Protein 6LO8 (pdb70)

Solvent-accessible surface area: 55423 Å² total; per-residue (Å²): 168,122,126,159,49,118,161,38,54,89,98,102,108,62,113,114,66,48,28,51,2,109,25,63,92,32,3,95,66,9,113,55,109,0,36,99,81,1,125,154,106,76,126,188,119,43,148,48,17,4,94,67,82,7,118,37,15,78,68,47,19,16,23,62,6,64,35,10,3,18,49,8,117,63,55,58,154,12,2,52,45,0,0,71,105,0,6,31,52,49,47,70,177,63,14,26,123,54,6,97,128,30,0,44,42,51,12,65,116,6,22,59,75,31,114,180,116,88,95,106,42,27,98,8,64,138,59,54,73,217,95,174,144,103,96,143,38,86,77,84,102,42,106,38,24,42,60,123,5,123,128,58,43,172,66,13,84,52,99,9,71,52,0,50,136,37,9,70,95,110,9,95,48,53,95,120,93,16,88,119,0,17,0,2,0,6,34,19,127,168,70,183,38,97,54,0,16,99,12,6,82,112,30,0,12,5,6,0,33,51,9,0,6,37,26,45,53,22,90,7,107,180,161,5,52,0,91,66,40,7,1,78,106,27,57,96,116,54,124,116,115,123,86,136,31,27,0,0,1,6,158,35,0,74,122,20,22,61,48,0,38,105,65,2,100,142,26,105,119,119,70,21,52,6,92,25,114,141,99,180,159,96,116,123,108,66,80,50,53,121,37,2,76,70,0,20,40,35,0,31,85,3,17,139,160,153,36,45,173,135,39,36,39,75,10,94,76,0,10,36,68,23,0,103,14,7,22,98,54,0,51,54,3,0,54,4,26,127,112,82,91,39,45,53,10,111,135,17,5,88,127,19,69,147,146,73,69,130,124,47,26,135,67,57,35,10,42,56,3,110,27,35,1,14,26,23,4,5,19,28,19,57,119,33,29,119,104,72,118,153,21,29,118,179,34,13,177,51,28,100,37,81,12,58,94,25,0,83,106,9,69,105,104,181,96,86,107,93,24,25,77,67,28,62,82,147,126,30,93,14,79,48,27,16,29,81,6,13,80,72,19,31,77,45,12,105,52,12,64,157,16,39,146,92,34,64,68,37,75,17,75,42,0,10,44,16,1,33,50,26,7,77,11,1,26,20,2,19,13,10,33,24,28,88,128,47,46,108,150,127,91,57,197,163,5,108,129,26,28,148,84,21,116,30,17,15,134,66,0,90,70,0,8,56,24,0,1,10,69,4,27,0,32,18,28,1,45,55,58,16,73,123,85,101,106,87,48,181,54,56,110,92,36,95,113,53,36,94,96,54,106,111,119,29,50,85,128,15,37,27,38,2,5,32,21,0,0,40,0,0,0,16,7,13,0,20,45,124,16,42,110,94,1,66,51,13,0,91,34,4,0,36,4,6,23,54,0,17,108,49,0,23,83,74,28,118,89,60,48,80,84,145,78,115,120,72,42,74,85,7,6,74,80,63,32,35,84,31,31,23,45,12,7,0,7,29,0,0,15,102,50,21,8,53,98,108,16,8,47,77,48,91,15,34,50,0,7,41,14,0,0,36,14,0,2,6,1,0,18,65,0,19,122,30,1,20,40,42,9,146,112,103,37,18,9,22,123,64,3,7,120,12,17,97,149,59,183,51,94,111,67,25,104,137,52,11,98,87,50,34,62,58,1,44,26,112,12,33,25,28,1,0,58,40,0,0,34,44,24,0,104,62,12,2,6,24,78,14,42,89,103,18,52,69,17,1,82,67,0,0,28,14,1,5,59,0,1,72,65,1,4,102,49,3,63,101,62,59,72,116,81,63,91,108,115,54,53,60,24,59,45,103,5,41,69,23,2,43,20,4,24,40,0,3,43,1,0,10,123,50,21,10,76,91,77,22,72,45,14,90,29,75,171,92,28,29,37,12,2,44,74,0,2,10,2,2,46,72,0,30,75,23,0,24,113,14,25,107,160,89,23,169,100,210,125,93,38,71,93,134,19,87,116,90,47,126,114,22,51,63,51,41,97,80,81,24,101,71,97,31,33,10,53,2,1,42,36,0,0,51,42,18,0,106,68,28,87,52,63,137,22,67,102,164,17,54,56,18,0,76,55,0,5,24,9,4,38,22,0,10,96,0,0,20,60,21,21,109,93,50,56,74,90,129,89,44,119,115,89,23,77,66,1,38,52,87,40,55,72,44,31,65,34,35,47,70,0,6,45,3,0,11,133,51,42,8,57,92,76,22,87,98,30,24,0,33,56,33,13,0,1,4,0,26,7,0,0,8,0,6,12,62,0,32,64,29,0,26,105,20,0,121,162,103,91,72,101

B-factor: mean 93.66, std 29.9, range [40.22, 208.86]

Structure (mmCIF, N/CA/C/O backbone):
data_6LO8
#
_entry.id   6LO8
#
_cell.length_a   1.00
_cell.length_b   1.00
_cell.length_c   1.00
_cell.angle_alpha   90.00
_cell.angle_beta   90.00
_cell.angle_gamma   90.00
#
_symmetry.space_group_name_H-M   'P 1'
#
loop_
_entity.id
_entity.type
_entity.pdbx_description
1 polymer 'Mitochondrial import inner membrane translocase subunit TIM22'
2 polymer 'Mitochondrial import inner membrane translocase subunit TIM54'
3 polymer 'Succinate dehydrogenase [ubiquinone] cytochrome b subunit, mitochondrial'
4 polymer 'Mitochondrial import inner membrane translocase subunit TIM18'
5 polymer 'Mitochondrial import inner membrane translocase subunit TIM9'
6 polymer 'Mitochondrial import inner membrane translocase subunit TIM12'
7 polymer 'Mitochondrial import inner membrane translocase subunit TIM10'
#
loop_
_atom_site.group_PDB
_atom_site.id
_atom_site.type_symbol
_atom_site.label_atom_id
_atom_site.label_alt_id
_atom_site.label_comp_id
_atom_site.label_asym_id
_atom_site.label_entity_id
_atom_site.label_seq_id
_atom_site.pdbx_PDB_ins_code
_atom_site.Cartn_x
_atom_site.Cartn_y
_atom_site.Cartn_z
_atom_site.occupancy
_atom_site.B_iso_or_equiv
_atom_site.auth_seq_id
_atom_site.auth_comp_id
_atom_site.auth_asym_id
_atom_site.auth_atom_id
_atom_site.pdbx_PDB_model_num
ATOM 1 N N . PRO A 1 24 ? 158.67500 211.64200 164.49700 1.000 179.28000 24 PRO A N 1
ATOM 2 C CA . PRO A 1 24 ? 159.28600 211.66500 163.16500 1.000 179.28000 24 PRO A CA 1
ATOM 3 C C . PRO A 1 24 ? 160.05000 210.38300 162.87000 1.000 179.28000 24 PRO A C 1
ATOM 4 O O . PRO A 1 24 ? 160.12000 209.94800 161.72200 1.000 179.28000 24 PRO A O 1
ATOM 8 N N . GLU A 1 25 ? 160.61800 209.78800 163.91900 1.000 183.52000 25 GLU A N 1
ATOM 9 C CA . GLU A 1 25 ? 161.36400 208.54600 163.80600 1.000 183.52000 25 GLU A CA 1
ATOM 10 C C . GLU A 1 25 ? 160.70200 207.38600 164.52900 1.000 183.52000 25 GLU A C 1
ATOM 11 O O . GLU A 1 25 ? 161.18800 206.25400 164.41300 1.000 183.52000 25 GLU A O 1
ATOM 17 N N . GLU A 1 26 ? 159.61900 207.64100 165.27300 1.000 184.59000 26 GLU A N 1
ATOM 18 C CA . GLU A 1 26 ? 158.93800 206.59600 166.03400 1.000 184.59000 26 GLU A CA 1
ATOM 19 C C . GLU A 1 26 ? 158.31500 205.55100 165.11800 1.000 184.59000 26 GLU A C 1
ATOM 20 O O . GLU A 1 26 ? 158.45900 204.34500 165.35500 1.000 184.59000 26 GLU A O 1
ATOM 26 N N . GLN A 1 27 ? 157.63800 205.99600 164.05500 1.000 188.45000 27 GLN A N 1
ATOM 27 C CA . GLN A 1 27 ? 157.05400 205.05700 163.10500 1.000 188.45000 27 GLN A CA 1
ATOM 28 C C . GLN A 1 27 ? 158.12700 204.31900 162.31600 1.000 188.45000 27 GLN A C 1
ATOM 29 O O . GLN A 1 27 ? 157.94200 203.14800 161.97200 1.000 188.45000 27 GLN A O 1
ATOM 35 N N . GLY A 1 28 ? 159.27100 204.96200 162.07000 1.000 186.01000 28 GLY A N 1
ATOM 36 C CA . GLY A 1 28 ? 160.35900 204.28500 161.38100 1.000 186.01000 28 GLY A CA 1
ATOM 37 C C . GLY A 1 28 ? 161.00400 203.19200 162.21400 1.000 186.01000 28 GLY A C 1
ATOM 38 O O . GLY A 1 28 ? 161.25300 202.08700 161.71900 1.000 186.01000 28 GLY A O 1
ATOM 39 N N . GLU A 1 29 ? 161.27100 203.47500 163.49400 1.000 181.86000 29 GLU A N 1
ATOM 40 C CA . GLU A 1 29 ? 161.85700 202.45000 164.35300 1.000 181.86000 29 GLU A CA 1
ATOM 41 C C . GLU A 1 29 ? 160.84800 201.35400 164.68600 1.000 181.86000 29 GLU A C 1
ATOM 42 O O . GLU A 1 29 ? 161.23200 200.18300 164.82000 1.000 181.86000 29 GLU A O 1
ATOM 48 N N . ARG A 1 30 ? 159.55300 201.69300 164.75500 1.000 178.91000 30 ARG A N 1
ATOM 49 C CA . ARG A 1 30 ? 158.53500 200.66300 164.93200 1.000 178.91000 30 ARG A CA 1
ATOM 50 C C .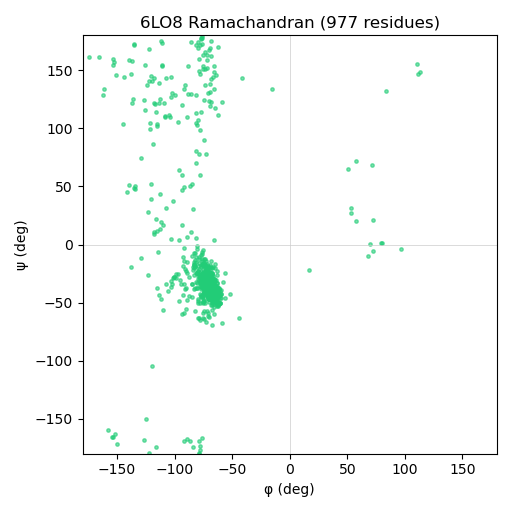 ARG A 1 30 ? 158.40700 199.79700 163.68500 1.000 178.91000 30 ARG A C 1
ATOM 51 O O . ARG A 1 30 ? 158.19500 198.58600 163.79000 1.000 178.91000 30 ARG A O 1
ATOM 59 N N . GLY A 1 31 ? 158.56700 200.38800 162.49700 1.000 176.13000 31 GLY A N 1
ATOM 60 C CA . GLY A 1 31 ? 158.56100 199.59700 161.27900 1.000 176.13000 31 GLY A CA 1
ATOM 61 C C . GLY A 1 31 ? 159.77400 198.70100 161.14700 1.000 176.13000 31 GLY A C 1
ATOM 62 O O . GLY A 1 31 ? 159.66700 197.58100 160.64100 1.000 176.13000 31 GLY A O 1
ATOM 63 N N . ALA A 1 32 ? 160.93400 199.16800 161.61900 1.000 168.15000 32 ALA A N 1
ATOM 64 C CA . ALA A 1 32 ? 162.12300 198.31900 161.64000 1.000 168.15000 32 ALA A CA 1
ATOM 65 C C . ALA A 1 32 ? 161.95300 197.15100 162.60600 1.000 168.15000 32 ALA A C 1
ATOM 66 O O . ALA A 1 32 ? 162.30000 196.00800 162.27600 1.000 168.15000 32 ALA A O 1
ATOM 68 N N . GLU A 1 33 ? 161.38800 197.41300 163.79000 1.000 163.67000 33 GLU A N 1
ATOM 69 C CA . GLU A 1 33 ? 161.13400 196.33600 164.74400 1.000 163.67000 33 GLU A CA 1
ATOM 70 C C . GLU A 1 33 ? 160.07800 195.36400 164.22100 1.000 163.67000 33 GLU A C 1
ATOM 71 O O . GLU A 1 33 ? 160.18900 194.14800 164.42400 1.000 163.67000 33 GLU A O 1
ATOM 77 N N . MET A 1 34 ? 159.06900 195.87500 163.51100 1.000 162.20000 34 MET A N 1
ATOM 78 C CA . MET A 1 34 ? 158.03100 195.00200 162.97500 1.000 162.20000 34 MET A CA 1
ATOM 79 C C . MET A 1 34 ? 158.54400 194.17500 161.80400 1.000 162.20000 34 MET A C 1
ATOM 80 O O . MET A 1 34 ? 158.12100 193.02900 161.62500 1.000 162.20000 34 MET A O 1
ATOM 85 N N . ILE A 1 35 ? 159.47500 194.71400 161.01300 1.000 155.15000 35 ILE A N 1
ATOM 86 C CA . ILE A 1 35 ? 160.01300 193.89300 159.93500 1.000 155.15000 35 ILE A CA 1
ATOM 87 C C . ILE A 1 35 ? 161.01000 192.87400 160.48300 1.000 155.15000 35 ILE A C 1
ATOM 88 O O . ILE A 1 35 ? 161.13300 191.77600 159.92800 1.000 155.15000 35 ILE A O 1
ATOM 93 N N . MET A 1 36 ? 161.66500 193.16800 161.61800 1.000 153.19000 36 MET A N 1
ATOM 94 C CA . MET A 1 36 ? 162.47000 192.14100 162.27800 1.000 153.19000 36 MET A CA 1
ATOM 95 C C . MET A 1 36 ? 161.59100 191.02900 162.84500 1.000 153.19000 36 MET A C 1
ATOM 96 O O . MET A 1 36 ? 161.90800 189.84100 162.69700 1.000 153.19000 36 MET A O 1
ATOM 101 N N . ASN A 1 37 ? 160.46500 191.39900 163.46400 1.000 150.39000 37 ASN A N 1
ATOM 102 C CA . ASN A 1 37 ? 159.54000 190.40200 163.99600 1.000 150.39000 37 ASN A CA 1
ATOM 103 C C . ASN A 1 37 ? 158.88800 189.57600 162.89200 1.000 150.39000 37 ASN A C 1
ATOM 104 O O . ASN A 1 37 ? 158.70200 188.36500 163.05700 1.000 150.39000 37 ASN A O 1
ATOM 109 N N . PHE A 1 38 ? 158.57100 190.19700 161.75500 1.000 142.92000 38 PHE A N 1
ATOM 110 C CA . PHE A 1 38 ? 157.95500 189.46600 160.65700 1.000 142.92000 38 PHE A CA 1
ATOM 111 C C . PHE A 1 38 ? 158.96300 188.61600 159.89800 1.000 142.92000 38 PHE A C 1
ATOM 112 O O . PHE A 1 38 ? 158.58400 187.60200 159.30300 1.000 142.92000 38 PHE A O 1
ATOM 120 N N . MET A 1 39 ? 160.24100 189.00200 159.89700 1.000 141.43000 39 MET A N 1
ATOM 121 C CA . MET A 1 39 ? 161.24500 188.15500 159.27400 1.000 141.43000 39 MET A CA 1
ATOM 122 C C . MET A 1 39 ? 161.72900 187.04700 160.20000 1.000 141.43000 39 MET A C 1
ATOM 123 O O . MET A 1 39 ? 162.32100 186.07700 159.71700 1.000 141.43000 39 MET A O 1
ATOM 128 N N . THR A 1 40 ? 161.48800 187.15200 161.50800 1.000 138.29000 40 THR A N 1
ATOM 129 C CA . THR A 1 40 ? 162.01000 186.15500 162.43300 1.000 138.29000 40 THR A CA 1
ATOM 130 C C . THR A 1 40 ? 160.95500 185.25700 163.06400 1.000 138.29000 40 THR A C 1
ATOM 131 O O . THR A 1 40 ? 161.03400 184.03300 162.92100 1.000 138.29000 40 THR A O 1
ATOM 135 N N . SER A 1 41 ? 159.94900 185.81800 163.74500 1.000 131.04000 41 SER A N 1
ATOM 136 C CA . SER A 1 41 ? 159.20500 185.08500 164.78000 1.000 131.04000 41 SER A CA 1
ATOM 137 C C . SER A 1 41 ? 158.06800 184.23400 164.20100 1.000 131.04000 41 SER A C 1
ATOM 138 O O . SER A 1 41 ? 156.93300 184.23500 164.68000 1.000 131.04000 41 SER A O 1
ATOM 141 N N . CYS A 1 42 ? 158.45700 183.43300 163.21100 1.000 125.23000 42 CYS A N 1
ATOM 142 C CA . CYS A 1 42 ? 157.66900 182.35800 162.56900 1.000 125.23000 42 CYS A CA 1
ATOM 143 C C . CYS A 1 42 ? 156.60600 182.64300 161.52600 1.000 125.23000 42 CYS A C 1
ATOM 144 O O . CYS A 1 42 ? 155.98800 181.71100 160.98800 1.000 125.23000 42 CYS A O 1
ATOM 147 N N . PRO A 1 43 ? 156.41700 183.92100 161.17700 1.000 131.43000 43 PRO A N 1
ATOM 148 C CA . PRO A 1 43 ? 155.44800 184.14600 160.10400 1.000 131.43000 43 PRO A CA 1
ATOM 149 C C . PRO A 1 43 ? 156.41400 184.13400 158.92700 1.000 131.43000 43 PRO A C 1
ATOM 150 O O . PRO A 1 43 ? 156.19000 183.45500 157.94000 1.000 131.43000 43 PRO A O 1
ATOM 154 N N . GLY A 1 44 ? 157.54700 184.81000 159.12000 1.000 127.53000 44 GLY A N 1
ATOM 155 C CA . GLY A 1 44 ? 158.63500 184.89900 158.16900 1.000 127.53000 44 GLY A CA 1
ATOM 156 C C . GLY A 1 44 ? 159.23300 183.53200 157.92700 1.000 127.53000 44 GLY A C 1
ATOM 157 O O . GLY A 1 44 ? 159.59400 183.20100 156.81100 1.000 127.53000 44 GLY A O 1
ATOM 158 N N . LYS A 1 45 ? 159.33000 182.71900 158.97000 1.000 120.02000 45 LYS A N 1
ATOM 159 C CA . LYS A 1 45 ? 159.87900 181.38200 158.83700 1.000 120.02000 45 LYS A CA 1
ATOM 160 C C . LYS A 1 45 ? 159.03700 180.53200 157.89900 1.000 120.02000 45 LYS A C 1
ATOM 161 O O . LYS A 1 45 ? 159.55800 179.70500 157.16800 1.000 120.02000 45 LYS A O 1
ATOM 167 N N . SER A 1 46 ? 157.72700 180.67600 157.98400 1.000 126.50000 46 SER A N 1
ATOM 168 C CA . SER A 1 46 ? 156.81000 179.95200 157.11400 1.000 126.50000 46 SER A CA 1
ATOM 169 C C . SER A 1 46 ? 156.78500 180.25200 155.60900 1.000 126.50000 46 SER A C 1
ATOM 170 O O . SER A 1 46 ? 156.53700 179.35800 154.80100 1.000 126.50000 46 SER A O 1
ATOM 173 N N . VAL A 1 47 ? 156.97500 181.52400 155.25300 1.000 132.99000 47 VAL A N 1
ATOM 174 C CA . VAL A 1 47 ? 156.76600 182.01100 153.89100 1.000 132.99000 47 VAL A CA 1
ATOM 175 C C . VAL A 1 47 ? 158.08200 182.11400 153.11900 1.000 132.99000 47 VAL A C 1
ATOM 176 O O . VAL A 1 47 ? 158.10100 181.94100 151.89400 1.000 132.99000 47 VAL A O 1
ATOM 180 N N . VAL A 1 48 ? 159.20300 182.35400 153.81000 1.000 140.32000 48 VAL A N 1
ATOM 181 C CA . VAL A 1 48 ? 160.49000 182.42400 153.12200 1.000 140.32000 48 VAL A CA 1
ATOM 182 C C . VAL A 1 48 ? 160.91200 181.03900 152.64900 1.000 140.32000 48 VAL A C 1
ATOM 183 O O . VAL A 1 48 ? 161.33300 180.85900 151.49800 1.000 140.32000 48 VAL A O 1
ATOM 187 N N . SER A 1 49 ? 160.73600 180.02700 153.49900 1.000 140.41000 49 SER A N 1
ATOM 188 C CA . SER A 1 49 ? 161.00300 178.66300 153.06100 1.000 140.41000 49 SER A CA 1
ATOM 189 C C . SER A 1 49 ? 159.94900 178.16900 152.07800 1.000 140.41000 49 SER A C 1
ATOM 190 O O . SER A 1 49 ? 160.23700 177.28900 151.26200 1.000 140.41000 49 SER A O 1
ATOM 193 N N . GLY A 1 50 ? 158.74800 178.75200 152.10700 1.000 142.53000 50 GLY A N 1
ATOM 194 C CA . GLY A 1 50 ? 157.74800 178.41600 151.10600 1.000 142.53000 50 GLY A CA 1
ATOM 195 C C . GLY A 1 50 ? 158.12300 178.89800 149.71700 1.000 142.53000 50 GLY A C 1
ATOM 196 O O . GLY A 1 50 ? 158.04400 178.14100 148.74500 1.000 142.53000 50 GLY A O 1
ATOM 197 N N . VAL A 1 51 ? 158.55100 180.15900 149.60400 1.000 146.70000 51 VAL A N 1
ATOM 198 C CA . VAL A 1 51 ? 158.98200 180.64800 148.29600 1.000 146.70000 51 VAL A CA 1
ATOM 199 C C . VAL A 1 51 ? 160.32300 180.03300 147.89700 1.000 146.70000 51 VAL A C 1
ATOM 200 O O . VAL A 1 51 ? 160.61200 179.89200 146.70200 1.000 146.70000 51 VAL A O 1
ATOM 204 N N . THR A 1 52 ? 161.13100 179.59800 148.87300 1.000 150.54000 52 THR A N 1
ATOM 205 C CA . THR A 1 52 ? 162.35700 178.87200 148.55600 1.000 150.54000 52 THR A CA 1
ATOM 206 C C . THR A 1 52 ? 162.04800 177.50700 147.95300 1.000 150.54000 52 THR A C 1
ATOM 207 O O . THR A 1 52 ? 162.63500 177.12600 146.93100 1.000 150.54000 52 THR A O 1
ATOM 211 N N . GLY A 1 53 ? 161.10600 176.77200 148.55200 1.000 154.80000 53 GLY A N 1
ATOM 212 C CA . GLY A 1 53 ? 160.66400 175.51600 147.97300 1.000 154.80000 53 GLY A CA 1
ATOM 213 C C . GLY A 1 53 ? 159.95100 175.68900 146.64900 1.000 154.80000 53 GLY A C 1
ATOM 214 O O . GLY A 1 53 ? 160.05900 174.83100 145.77200 1.000 154.80000 53 GLY A O 1
ATOM 215 N N . PHE A 1 54 ? 159.24600 176.81100 146.47300 1.000 157.59000 54 PHE A N 1
ATOM 216 C CA . PHE A 1 54 ? 158.60800 177.11100 145.19400 1.000 157.59000 54 PHE A CA 1
ATOM 217 C C . PHE A 1 54 ? 159.64000 177.33500 144.09100 1.000 157.59000 54 PHE A C 1
ATOM 218 O O . PHE A 1 54 ? 159.50800 176.78500 142.98900 1.000 157.59000 54 PHE A O 1
ATOM 226 N N . ALA A 1 55 ? 160.68700 178.11500 144.38200 1.000 159.40000 55 ALA A N 1
ATOM 227 C CA . ALA A 1 55 ? 161.74300 178.34800 143.40100 1.000 159.40000 55 ALA A CA 1
ATOM 228 C C . ALA A 1 55 ? 162.54300 177.07800 143.12600 1.000 159.40000 55 ALA A C 1
ATOM 229 O O . ALA A 1 55 ? 162.94200 176.82600 141.98400 1.000 159.40000 55 ALA A O 1
ATOM 231 N N . LEU A 1 56 ? 162.76000 176.24900 144.15100 1.000 163.67000 56 LEU A N 1
ATOM 232 C CA . LEU A 1 56 ? 163.50800 175.01200 143.94100 1.000 163.67000 56 LEU A CA 1
ATOM 233 C C . LEU A 1 56 ? 162.68600 173.98700 143.16900 1.000 163.67000 56 LEU A C 1
ATOM 234 O O . LEU A 1 56 ? 163.23500 173.21500 142.37500 1.000 163.67000 56 LEU A O 1
ATOM 239 N N . GLY A 1 57 ? 161.36600 173.98300 143.36100 1.000 167.02000 57 GLY A N 1
ATOM 240 C CA . GLY A 1 57 ? 160.51800 173.13300 142.54500 1.000 167.02000 57 GLY A CA 1
ATOM 241 C C . GLY A 1 57 ? 160.42700 173.61700 141.11100 1.000 167.02000 57 GLY A C 1
ATOM 242 O O . GLY A 1 57 ? 160.34400 172.81200 140.18200 1.000 167.02000 57 GLY A O 1
ATOM 243 N N . GLY A 1 58 ? 160.45900 174.93700 140.90900 1.000 173.99000 58 GLY A N 1
ATOM 244 C CA . GLY A 1 58 ? 160.54300 175.46700 139.55700 1.000 173.99000 58 GLY A CA 1
ATOM 245 C C . GLY A 1 58 ? 161.86700 175.17100 138.87900 1.000 173.99000 58 GLY A C 1
ATOM 246 O O . GLY A 1 58 ? 161.92700 175.05600 137.65100 1.000 173.99000 58 GLY A O 1
ATOM 247 N N . VAL A 1 59 ? 162.94200 175.05700 139.66100 1.000 176.98000 59 VAL A N 1
ATOM 248 C CA . VAL A 1 59 ? 164.22300 174.62200 139.11000 1.000 176.98000 59 VAL A CA 1
ATOM 249 C C . VAL A 1 59 ? 164.17100 173.14100 138.74300 1.000 176.98000 59 VAL A C 1
ATOM 250 O O . VAL A 1 59 ? 164.58200 172.74400 137.64400 1.000 176.98000 59 VAL A O 1
ATOM 254 N N . LEU A 1 60 ? 163.63800 172.30600 139.64000 1.000 177.84000 60 LEU A N 1
ATOM 255 C CA . LEU A 1 60 ? 163.56500 170.86700 139.39700 1.000 177.84000 60 LEU A CA 1
ATOM 256 C C . LEU A 1 60 ? 162.54000 170.50400 138.32400 1.000 177.84000 60 LEU A C 1
ATOM 257 O O . LEU A 1 60 ? 162.61700 169.41000 137.75700 1.000 177.84000 60 LEU A O 1
ATOM 262 N N . GLY A 1 61 ? 161.59600 171.39900 138.02000 1.000 182.85000 61 GLY A N 1
ATOM 263 C CA . GLY A 1 61 ? 160.65600 171.16300 136.93700 1.000 182.85000 61 GLY A CA 1
ATOM 264 C C . GLY A 1 61 ? 161.28100 171.17100 135.55600 1.000 182.85000 61 GLY A C 1
ATOM 265 O O . GLY A 1 61 ? 160.67400 170.65300 134.61300 1.000 182.85000 61 GLY A O 1
ATOM 266 N N . LEU A 1 62 ? 162.46700 171.76900 135.41400 1.000 186.18000 62 LEU A N 1
ATOM 267 C CA . LEU A 1 62 ? 163.23100 171.63400 134.17900 1.000 186.18000 62 LEU A CA 1
ATOM 268 C C . LEU A 1 62 ? 163.64400 170.18500 133.94900 1.000 186.18000 62 LEU A C 1
ATOM 269 O O . LEU A 1 62 ? 163.60100 169.69300 132.81500 1.000 186.18000 62 LEU A O 1
ATOM 274 N N . PHE A 1 63 ? 164.04400 169.48500 135.01300 1.000 190.25000 63 PHE A N 1
ATOM 275 C CA . PHE A 1 63 ? 164.33900 168.06200 134.90700 1.000 190.25000 63 PHE A CA 1
ATOM 276 C C . PHE A 1 63 ? 163.07200 167.21700 134.89600 1.000 190.25000 63 PHE A C 1
ATOM 277 O O . PHE A 1 63 ? 163.07800 166.10900 134.34900 1.000 190.25000 63 PHE A O 1
ATOM 285 N N . MET A 1 64 ? 161.99000 167.71500 135.50000 1.000 196.93000 64 MET A N 1
ATOM 286 C CA . MET A 1 64 ? 160.74700 166.95100 135.54700 1.000 196.93000 64 MET A CA 1
ATOM 287 C C . MET A 1 64 ? 160.06200 166.92500 134.18700 1.000 196.93000 64 MET A C 1
ATOM 288 O O . MET A 1 64 ? 159.56600 165.87800 133.75300 1.000 196.93000 64 MET A O 1
ATOM 293 N N . ALA A 1 65 ? 160.03700 168.06200 133.49000 1.000 193.83000 65 ALA A N 1
ATOM 294 C CA . ALA A 1 65 ? 159.44300 168.11800 132.16200 1.000 193.83000 65 ALA A CA 1
ATOM 295 C C . ALA A 1 65 ? 160.33500 167.51300 131.08700 1.000 193.83000 65 ALA A C 1
ATOM 296 O O . ALA A 1 65 ? 159.85900 167.27900 129.97100 1.000 193.83000 65 ALA A O 1
ATOM 298 N N . SER A 1 66 ? 161.60300 167.25100 131.39100 1.000 190.75000 66 SER A N 1
ATOM 299 C CA . SER A 1 66 ? 162.52000 166.65600 130.42700 1.000 190.75000 66 SER A CA 1
ATOM 300 C C . SER A 1 66 ? 162.37500 165.13900 130.40200 1.000 190.75000 66 SER A C 1
ATOM 301 O O . SER A 1 66 ? 162.55000 164.50700 129.36100 1.000 190.75000 66 SER A O 1
ATOM 304 N N . LYS A 1 120 ? 152.36400 172.53500 133.19200 1.000 166.84000 120 LYS A N 1
ATOM 305 C CA . LYS A 1 120 ? 151.62400 172.18000 134.39700 1.000 166.84000 120 LYS A CA 1
ATOM 306 C C . LYS A 1 120 ? 152.44700 171.24700 135.28000 1.000 166.84000 120 LYS A C 1
ATOM 307 O O . LYS A 1 120 ? 152.22000 171.16300 136.48900 1.000 166.84000 120 LYS A O 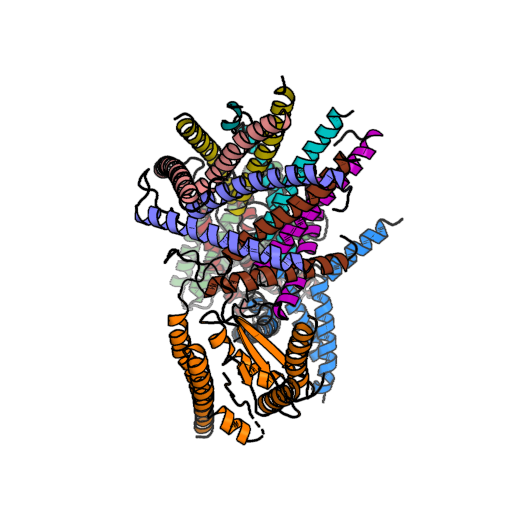1
ATOM 313 N N . LYS A 1 121 ? 153.41600 170.56100 134.66700 1.000 167.19000 121 LYS A N 1
ATOM 314 C CA . LYS A 1 121 ? 154.27900 169.65100 135.41500 1.000 167.19000 121 LYS A CA 1
ATOM 315 C C . LYS A 1 121 ? 155.22500 170.42200 136.32700 1.000 167.19000 121 LYS A C 1
ATOM 316 O O . LYS A 1 121 ? 155.37300 170.09100 137.51200 1.000 167.19000 121 LYS A O 1
ATOM 322 N N . SER A 1 122 ? 155.86500 171.46500 135.78900 1.000 168.16000 122 SER A N 1
ATOM 323 C CA . SER A 1 122 ? 156.74500 172.30600 136.59200 1.000 168.16000 122 SER A CA 1
ATOM 324 C C . SER A 1 122 ? 155.96300 173.08000 137.64300 1.000 168.16000 122 SER A C 1
ATOM 325 O O . SER A 1 122 ? 156.45400 173.28500 138.75700 1.000 168.16000 122 SER A O 1
ATOM 328 N N . TYR A 1 123 ? 154.73400 173.49300 137.31300 1.000 166.76000 123 TYR A N 1
ATOM 329 C CA . TYR A 1 123 ? 153.88100 174.16800 138.28700 1.000 166.76000 123 TYR A CA 1
ATOM 330 C C . TYR A 1 123 ? 153.49400 173.23500 139.42800 1.000 166.76000 123 TYR A C 1
ATOM 331 O O . TYR A 1 123 ? 153.50000 173.64400 140.59400 1.000 166.76000 123 TYR A O 1
ATOM 340 N N . SER A 1 124 ? 153.15900 171.98000 139.11300 1.000 167.63000 124 SER A N 1
ATOM 341 C CA . SER A 1 124 ? 152.78000 171.03100 140.15600 1.000 167.63000 124 SER A CA 1
ATOM 342 C C . SER A 1 124 ? 153.97600 170.65400 141.02100 1.000 167.63000 124 SER A C 1
ATOM 343 O O . SER A 1 124 ? 153.84100 170.50600 142.24200 1.000 167.63000 124 SER A O 1
ATOM 346 N N . SER A 1 125 ? 155.16100 170.53200 140.41300 1.000 164.05000 125 SER A N 1
ATOM 347 C CA . SER A 1 125 ? 156.36400 170.24000 141.18700 1.000 164.05000 125 SER A CA 1
ATOM 348 C C . SER A 1 125 ? 156.75700 171.41800 142.07400 1.000 164.05000 125 SER A C 1
ATOM 349 O O . SER A 1 125 ? 157.17900 171.22300 143.22200 1.000 164.05000 125 SER A O 1
ATOM 352 N N . ALA A 1 126 ? 156.60100 172.64700 141.56800 1.000 161.50000 126 ALA A N 1
ATOM 353 C CA . ALA A 1 126 ? 156.89500 173.83000 142.37000 1.000 161.50000 126 ALA A CA 1
ATOM 354 C C . ALA A 1 126 ? 155.89500 173.99400 143.50300 1.000 161.50000 126 ALA A C 1
ATOM 355 O O . ALA A 1 126 ? 156.27700 174.36700 144.61700 1.000 161.50000 126 ALA A O 1
ATOM 357 N N . LYS A 1 127 ? 154.61600 173.70000 143.24100 1.000 155.79000 127 LYS A N 1
ATOM 358 C CA . LYS A 1 127 ? 153.60000 173.71800 144.28800 1.000 155.79000 127 LYS A CA 1
ATOM 359 C C . LYS A 1 127 ? 153.89000 172.67200 145.35700 1.000 155.79000 127 LYS A C 1
ATOM 360 O O . LYS A 1 127 ? 153.77600 172.95600 146.55600 1.000 155.79000 127 LYS A O 1
ATOM 366 N N . ASN A 1 128 ? 154.32100 171.47700 144.94000 1.000 150.57000 128 ASN A N 1
ATOM 367 C CA . ASN A 1 128 ? 154.60900 170.40400 145.88600 1.000 150.57000 128 ASN A CA 1
ATOM 368 C C . ASN A 1 128 ? 155.81500 170.73500 146.75700 1.000 150.57000 128 ASN A C 1
ATOM 369 O O . ASN A 1 128 ? 155.77300 170.56300 147.98200 1.000 150.57000 128 ASN A O 1
ATOM 374 N N . PHE A 1 129 ? 156.89200 171.24200 146.15100 1.000 149.27000 129 PHE A N 1
ATOM 375 C CA . PHE A 1 129 ? 158.08100 171.53900 146.94300 1.000 149.27000 129 PHE A CA 1
ATOM 376 C C . PHE A 1 129 ? 157.90800 172.80000 147.78300 1.000 149.27000 129 PHE A C 1
ATOM 377 O O . PHE A 1 129 ? 158.46600 172.88200 148.88500 1.000 149.27000 129 PHE A O 1
ATOM 385 N N . GLY A 1 130 ? 157.11400 173.76700 147.31300 1.000 146.00000 130 GLY A N 1
ATOM 386 C CA . GLY A 1 130 ? 156.77600 174.90200 148.15300 1.000 146.00000 130 GLY A CA 1
ATOM 387 C C . GLY A 1 130 ? 155.91000 174.50700 149.33300 1.000 146.00000 130 GLY A C 1
ATOM 388 O O . GLY A 1 130 ? 156.09600 175.01800 150.44100 1.000 146.00000 130 GLY A O 1
ATOM 389 N N . TYR A 1 131 ? 154.97100 173.57500 149.11400 1.000 141.06000 131 TYR A N 1
ATOM 390 C CA . TYR A 1 131 ? 154.17700 173.01500 150.20400 1.000 141.06000 131 TYR A CA 1
ATOM 391 C C . TYR A 1 131 ? 155.06100 172.31600 151.22500 1.000 141.06000 131 TYR A C 1
ATOM 392 O O . TYR A 1 131 ? 154.90600 172.52800 152.43300 1.000 141.06000 131 TYR A O 1
ATOM 401 N N . ILE A 1 132 ? 156.00800 171.49800 150.74100 1.000 132.72000 132 ILE A N 1
ATOM 402 C CA . ILE A 1 132 ? 156.91500 170.74800 151.61200 1.000 132.72000 132 ILE A CA 1
ATOM 403 C C . ILE A 1 132 ? 157.75100 171.69700 152.46200 1.000 132.72000 132 ILE A C 1
ATOM 404 O O . ILE A 1 132 ? 157.79300 171.57500 153.69500 1.000 132.72000 132 ILE A O 1
ATOM 409 N N . GLY A 1 133 ? 158.38300 172.68500 151.81800 1.000 130.47000 133 GLY A N 1
ATOM 410 C CA . GLY A 1 133 ? 159.23700 173.61200 152.54300 1.000 130.47000 133 GLY A CA 1
ATOM 411 C C . GLY A 1 133 ? 158.47000 174.47700 153.52300 1.000 130.47000 133 GLY A C 1
ATOM 412 O O . GLY A 1 133 ? 158.89500 174.65800 154.67100 1.000 130.47000 133 GLY A O 1
ATOM 413 N N . MET A 1 134 ? 157.30000 174.97600 153.10100 1.000 125.13000 134 MET A N 1
ATOM 414 C CA . MET A 1 134 ? 156.51600 175.85500 153.95800 1.000 125.13000 134 MET A CA 1
ATOM 415 C C . MET A 1 134 ? 155.96700 175.11600 155.16900 1.000 125.13000 134 MET A C 1
ATOM 416 O O . MET A 1 134 ? 156.08600 175.61200 156.29400 1.000 125.13000 134 MET A O 1
ATOM 421 N N . ILE A 1 135 ? 155.41100 173.91400 154.97800 1.000 116.87000 135 ILE A N 1
ATOM 422 C CA . ILE A 1 135 ? 154.82000 173.25400 156.13500 1.000 116.87000 135 ILE A CA 1
ATOM 423 C C . ILE A 1 135 ? 155.91000 172.66500 157.02900 1.000 116.87000 135 ILE A C 1
ATOM 424 O O . ILE A 1 135 ? 155.74400 172.64100 158.25100 1.000 116.87000 135 ILE A O 1
ATOM 429 N N . TYR A 1 136 ? 157.07800 172.29800 156.47700 1.000 112.66000 136 TYR A N 1
ATOM 430 C CA . TYR A 1 136 ? 158.14100 171.77800 157.32900 1.000 112.66000 136 TYR A CA 1
ATOM 431 C C . TYR A 1 136 ? 158.73400 172.87700 158.19500 1.000 112.66000 136 TYR A C 1
ATOM 432 O O . TYR A 1 136 ? 158.87400 172.70700 159.41200 1.000 112.66000 136 TYR A O 1
ATOM 441 N N . ALA A 1 137 ? 159.04300 174.03000 157.59900 1.000 106.62000 137 ALA A N 1
ATOM 442 C CA . ALA A 1 137 ? 159.61800 175.10600 158.39300 1.000 106.62000 137 ALA A CA 1
ATOM 443 C C . ALA A 1 137 ? 158.58400 175.73500 159.32000 1.000 106.62000 137 ALA A C 1
ATOM 444 O O . ALA A 1 137 ? 158.92800 176.16800 160.42300 1.000 106.62000 137 ALA A O 1
ATOM 446 N N . GLY A 1 138 ? 157.30700 175.73800 158.92800 1.000 100.44000 138 GLY A N 1
ATOM 447 C CA . GLY A 1 138 ? 156.28000 176.27100 159.80800 1.000 100.44000 138 GLY A CA 1
ATOM 448 C C . GLY A 1 138 ? 156.00700 175.38500 161.00900 1.000 100.44000 138 GLY A C 1
ATOM 449 O O . GLY A 1 138 ? 155.91900 175.87600 162.13900 1.000 100.44000 138 GLY A O 1
ATOM 450 N N . VAL A 1 139 ? 155.88000 174.07200 160.78900 1.000 98.59000 139 VAL A N 1
ATOM 451 C CA . VAL A 1 139 ? 155.65500 173.15700 161.90100 1.000 98.59000 139 VAL A CA 1
ATOM 452 C C . VAL A 1 139 ? 156.89600 173.08000 162.78200 1.000 98.59000 139 VAL A C 1
ATOM 453 O O . VAL A 1 139 ? 156.78100 173.01100 164.01200 1.000 98.59000 139 VAL A O 1
ATOM 457 N N . GLU A 1 140 ? 158.09300 173.18900 162.19200 1.000 95.24000 140 GLU A N 1
ATOM 458 C CA . GLU A 1 140 ? 159.30600 173.24400 163.00100 1.000 95.24000 140 GLU A CA 1
ATOM 459 C C . GLU A 1 140 ? 159.36500 174.51400 163.84300 1.000 95.24000 140 GLU A C 1
ATOM 460 O O . GLU A 1 140 ? 159.64000 174.44800 165.04300 1.000 95.24000 140 GLU A O 1
ATOM 466 N N . CYS A 1 141 ? 159.05600 175.67200 163.25600 1.000 97.16000 141 CYS A N 1
ATOM 467 C CA . CYS A 1 141 ? 159.16000 176.91600 164.00800 1.000 97.16000 141 CYS A CA 1
ATOM 468 C C . CYS A 1 141 ? 158.03200 177.05700 165.02500 1.000 97.16000 141 CYS A C 1
ATOM 469 O O . CYS A 1 141 ? 158.16400 177.82800 165.98000 1.000 97.16000 141 CYS A O 1
ATOM 472 N N . VAL A 1 142 ? 156.92500 176.33000 164.85000 1.000 84.53000 142 VAL A N 1
ATOM 473 C CA . VAL A 1 142 ? 155.87300 176.37300 165.86200 1.000 84.53000 142 VAL A CA 1
ATOM 474 C C . VAL A 1 142 ? 156.06900 175.30100 166.93700 1.000 84.53000 142 VAL A C 1
ATOM 475 O O . VAL A 1 142 ? 155.56400 175.46100 168.05400 1.000 84.53000 142 VAL A O 1
ATOM 479 N N . ILE A 1 143 ? 156.79600 174.21800 166.64800 1.000 77.74000 143 ILE A N 1
ATOM 480 C CA . ILE A 1 143 ? 157.16300 173.28000 167.70200 1.000 77.74000 143 ILE A CA 1
ATOM 481 C C . ILE A 1 143 ? 158.30600 173.84700 168.53300 1.000 77.74000 143 ILE A C 1
ATOM 482 O O . ILE A 1 143 ? 158.34900 173.68000 169.75500 1.000 77.74000 143 ILE A O 1
ATOM 487 N N . GLU A 1 144 ? 159.21300 174.58500 167.89900 1.000 81.60000 144 GLU A N 1
ATOM 488 C CA . GLU A 1 144 ? 160.35700 175.13400 168.61000 1.000 81.60000 144 GLU A CA 1
ATOM 489 C C . GLU A 1 144 ? 160.02000 176.40100 169.37600 1.000 81.60000 144 GLU A C 1
ATOM 490 O O . GLU A 1 144 ? 160.70100 176.70600 170.35500 1.000 81.60000 144 GLU A O 1
ATOM 496 N N . SER A 1 145 ? 158.98700 177.14200 168.97500 1.000 76.14000 145 SER A N 1
ATOM 497 C CA . SER A 1 145 ? 158.50900 178.21000 169.84300 1.000 76.14000 145 SER A CA 1
ATOM 498 C C . SER A 1 145 ? 157.78500 177.63300 171.04600 1.000 76.14000 145 SER A C 1
ATOM 499 O O . SER A 1 145 ? 157.78600 178.23800 172.12100 1.000 76.14000 145 SER A O 1
ATOM 502 N N . LEU A 1 146 ? 157.17500 176.46400 170.87700 1.000 73.47000 146 LEU A N 1
ATOM 503 C CA . LEU A 1 146 ? 156.74400 175.62500 171.98000 1.000 73.47000 146 LEU A CA 1
ATOM 504 C C . LEU A 1 146 ? 157.95900 174.90800 172.56600 1.000 73.47000 146 LEU A C 1
ATOM 505 O O . LEU A 1 146 ? 159.09900 175.11100 172.13500 1.000 73.47000 146 LEU A O 1
ATOM 510 N N . ARG A 1 147 ? 157.73200 174.13100 173.62900 1.000 75.46000 147 ARG A N 1
ATOM 511 C CA . ARG A 1 147 ? 158.63200 173.08800 174.13000 1.000 75.46000 147 ARG A CA 1
ATOM 512 C C . ARG A 1 147 ? 159.94700 173.60000 174.72700 1.000 75.46000 147 ARG A C 1
ATOM 513 O O . ARG A 1 147 ? 160.66000 172.82800 175.37800 1.000 75.46000 147 ARG A O 1
ATOM 521 N N . ALA A 1 148 ? 160.24300 174.90200 174.56500 1.000 71.51000 148 ALA A N 1
ATOM 522 C CA . ALA A 1 148 ? 161.36100 175.62000 175.20600 1.000 71.51000 148 ALA A CA 1
ATOM 523 C C . ALA A 1 148 ? 162.72200 174.95900 174.98900 1.000 71.51000 148 ALA A C 1
ATOM 524 O O . ALA A 1 148 ? 163.63000 175.09200 175.81100 1.000 71.51000 148 ALA A O 1
ATOM 526 N N . LYS A 1 149 ? 162.88300 174.23400 173.88800 1.000 76.25000 149 LYS A N 1
ATOM 527 C CA . LYS A 1 149 ? 164.07800 173.43700 173.67300 1.000 76.25000 149 LYS A CA 1
ATOM 528 C C . LYS A 1 149 ? 164.55300 173.65900 172.25000 1.000 76.25000 149 LYS A C 1
ATOM 529 O O . LYS A 1 149 ? 163.89900 174.33900 171.46000 1.000 76.25000 149 LYS A O 1
ATOM 535 N N . ASN A 1 150 ? 165.72600 173.11500 171.94400 1.000 85.40000 150 ASN A N 1
ATOM 536 C CA . ASN A 1 150 ? 166.31100 173.19900 170.61300 1.000 85.40000 150 ASN A CA 1
ATOM 537 C C . ASN A 1 150 ? 166.99700 171.88800 170.25200 1.000 85.40000 150 ASN A C 1
ATOM 538 O O . ASN A 1 150 ? 168.11600 171.86600 169.74100 1.000 85.40000 150 ASN A O 1
ATOM 543 N N . ASP A 1 151 ? 166.33800 170.77200 170.52300 1.000 91.94000 151 ASP A N 1
ATOM 544 C CA . ASP A 1 151 ? 166.96400 169.46900 170.36600 1.000 91.94000 151 ASP A CA 1
ATOM 545 C C . ASP A 1 151 ? 166.25100 168.65600 169.28700 1.000 91.94000 151 ASP A C 1
ATOM 546 O O . ASP A 1 151 ? 165.35000 169.14000 168.59900 1.000 91.94000 151 ASP A O 1
ATOM 551 N N . ILE A 1 152 ? 166.67300 167.39900 169.15300 1.000 96.15000 152 ILE A N 1
ATOM 552 C CA . ILE A 1 152 ? 166.01900 166.42100 168.29100 1.000 96.15000 152 ILE A CA 1
ATOM 553 C C . ILE A 1 152 ? 164.79600 165.91200 169.04800 1.000 96.15000 152 ILE A C 1
ATOM 554 O O . ILE A 1 152 ? 164.65800 166.18600 170.24600 1.000 96.15000 152 ILE A O 1
ATOM 559 N N . TYR A 1 153 ? 163.92700 165.16400 168.35100 1.000 96.24000 153 TYR A N 1
ATOM 560 C CA . TYR A 1 153 ? 162.48900 164.88200 168.52700 1.000 96.24000 153 TYR A CA 1
ATOM 561 C C . TYR A 1 153 ? 161.69100 166.05700 167.98300 1.000 96.24000 153 TYR A C 1
ATOM 562 O O . TYR A 1 153 ? 160.46300 166.04800 168.06300 1.000 96.24000 153 TYR A O 1
ATOM 571 N N . ASN A 1 154 ? 162.35600 167.07200 167.43800 1.000 93.40000 154 ASN A N 1
ATOM 572 C CA . ASN A 1 154 ? 161.68700 168.14200 166.71300 1.000 93.40000 154 ASN A CA 1
ATOM 573 C C . ASN A 1 154 ? 161.40800 167.73300 165.27500 1.000 93.40000 154 ASN A C 1
ATOM 574 O O . ASN A 1 154 ? 160.25600 167.76100 164.82300 1.000 93.40000 154 ASN A O 1
ATOM 579 N N . GLY A 1 155 ? 162.46200 167.37200 164.54000 1.000 105.58000 155 GLY A N 1
ATOM 580 C CA . GLY A 1 155 ? 162.31200 167.04800 163.13500 1.000 105.58000 155 GLY A CA 1
ATOM 581 C C . GLY A 1 155 ? 161.54300 165.76900 162.89000 1.000 105.58000 155 GLY A C 1
ATOM 582 O O . GLY A 1 155 ? 160.85400 165.65000 161.87600 1.000 105.58000 155 GLY A O 1
ATOM 583 N N . VAL A 1 156 ? 161.59900 164.82100 163.83100 1.000 107.15000 156 VAL A N 1
ATOM 584 C CA . VAL A 1 156 ? 160.87200 163.56500 163.65700 1.000 107.15000 156 VAL A CA 1
ATOM 585 C C . VAL A 1 156 ? 159.37200 163.72200 163.83600 1.000 107.15000 156 VAL A C 1
ATOM 586 O O . VAL A 1 156 ? 158.62300 162.79500 163.50600 1.000 107.15000 156 VAL A O 1
ATOM 590 N N . THR A 1 157 ? 158.90600 164.85900 164.35500 1.000 108.42000 157 THR A N 1
ATOM 591 C CA . THR A 1 157 ? 157.48900 165.19000 164.31800 1.000 108.42000 157 THR A CA 1
ATOM 592 C C . THR A 1 157 ? 157.15400 166.22300 163.25900 1.000 108.42000 157 THR A C 1
ATOM 593 O O . THR A 1 157 ? 156.05400 166.17700 162.70000 1.000 108.42000 157 THR A O 1
ATOM 597 N N . ALA A 1 158 ? 158.08200 167.14000 162.96400 1.000 108.41000 158 ALA A N 1
ATOM 598 C CA . ALA A 1 158 ? 157.84600 168.13300 161.91900 1.000 108.41000 158 ALA A CA 1
ATOM 599 C C . ALA A 1 158 ? 157.74800 167.47700 160.54700 1.000 108.41000 158 ALA A C 1
ATOM 600 O O . ALA A 1 158 ? 156.80600 167.73900 159.79100 1.000 108.41000 158 ALA A O 1
ATOM 602 N N . GLY A 1 159 ? 158.69000 166.58700 160.22500 1.000 115.65000 159 GLY A N 1
ATOM 603 C CA . GLY A 1 159 ? 158.60300 165.84400 158.98300 1.000 115.65000 159 GLY A CA 1
ATOM 604 C C . GLY A 1 159 ? 157.47300 164.83800 158.97200 1.000 115.65000 159 GLY A C 1
ATOM 605 O O . GLY A 1 159 ? 156.92500 164.53400 157.90900 1.000 115.65000 159 GLY A O 1
ATOM 606 N N . PHE A 1 160 ? 157.09300 164.33200 160.14700 1.000 111.53000 160 PHE A N 1
ATOM 607 C CA . PHE A 1 160 ? 155.96100 163.41700 160.24400 1.000 111.53000 160 PHE A CA 1
ATOM 608 C C . PHE A 1 160 ? 154.65700 164.11600 159.88400 1.000 111.53000 160 PHE A C 1
ATOM 609 O O . PHE A 1 160 ? 153.88300 163.62500 159.05100 1.000 111.53000 160 PHE A O 1
ATOM 617 N N . PHE A 1 161 ? 154.41700 165.28900 160.47300 1.000 113.68000 161 PHE A N 1
ATOM 618 C CA . PHE A 1 161 ? 153.23100 166.05700 160.12500 1.000 113.68000 161 PHE A CA 1
ATOM 619 C C . PHE A 1 161 ? 153.31700 166.64500 158.72600 1.000 113.68000 161 PHE A C 1
ATOM 620 O O . PHE A 1 161 ? 152.27800 166.84200 158.09600 1.000 113.68000 161 PHE A O 1
ATOM 628 N N . THR A 1 162 ? 154.52600 166.88700 158.21300 1.000 117.49000 162 THR A N 1
ATOM 629 C CA . THR A 1 162 ? 154.67900 167.32500 156.82900 1.000 117.49000 162 THR A CA 1
ATOM 630 C C . THR A 1 162 ? 154.26300 166.23000 155.85300 1.000 117.49000 162 THR A C 1
ATOM 631 O O . THR A 1 162 ? 153.49500 166.48000 154.91400 1.000 117.49000 162 THR A O 1
ATOM 635 N N . GLY A 1 163 ? 154.74700 165.00400 156.07700 1.000 119.19000 163 GLY A N 1
ATOM 636 C CA . GLY A 1 163 ? 154.35000 163.88700 155.23500 1.000 119.19000 163 GLY A CA 1
ATOM 637 C C . GLY A 1 163 ? 152.87300 163.56500 155.34500 1.000 119.19000 163 GLY A C 1
ATOM 638 O O . GLY A 1 163 ? 152.23100 163.22800 154.34700 1.000 119.19000 163 GLY A O 1
ATOM 639 N N . ALA A 1 164 ? 152.30800 163.70700 156.54900 1.000 119.26000 164 ALA A N 1
ATOM 640 C CA . ALA A 1 164 ? 150.87300 163.50600 156.72700 1.000 119.26000 164 ALA A CA 1
ATOM 641 C C . ALA A 1 164 ? 150.06600 164.56200 155.97800 1.000 119.26000 164 ALA A C 1
ATOM 642 O O . ALA A 1 164 ? 149.18100 164.22900 155.18300 1.000 119.26000 164 ALA A O 1
ATOM 644 N N . GLY A 1 165 ? 150.39000 165.84200 156.18100 1.000 122.34000 165 GLY A N 1
ATOM 645 C CA . GLY A 1 165 ? 149.68300 166.91900 155.51100 1.000 122.34000 165 GLY A CA 1
ATOM 646 C C . GLY A 1 165 ? 149.88900 166.96900 154.01100 1.000 122.34000 165 GLY A C 1
ATOM 647 O O . GLY A 1 165 ? 149.08000 167.58300 153.30900 1.000 122.34000 165 GLY A O 1
ATOM 648 N N . LEU A 1 166 ? 150.94600 166.33600 153.50100 1.000 122.62000 166 LEU A N 1
ATOM 649 C CA . LEU A 1 166 ? 151.14300 166.29300 152.05600 1.000 122.62000 166 LEU A CA 1
ATOM 650 C C . LEU A 1 166 ? 150.48000 165.07000 151.42300 1.000 122.62000 166 LEU A C 1
ATOM 651 O O . LEU A 1 166 ? 149.66600 165.21400 150.50600 1.000 122.62000 166 LEU A O 1
ATOM 656 N N . ALA A 1 167 ? 150.81100 163.86600 151.88600 1.000 119.55000 167 ALA A N 1
ATOM 657 C CA . ALA A 1 167 ? 150.10900 162.68300 151.39100 1.000 119.55000 167 ALA A CA 1
ATOM 658 C C . ALA A 1 167 ? 148.92800 162.32200 152.28500 1.000 119.55000 167 ALA A C 1
ATOM 659 O O . ALA A 1 167 ? 148.72300 161.17000 152.65700 1.000 119.55000 167 ALA A O 1
ATOM 661 N N . TYR A 1 168 ? 148.13200 163.33200 152.62200 1.000 117.00000 168 TYR A N 1
ATOM 662 C CA . TYR A 1 168 ? 146.88500 163.15700 153.34200 1.000 117.00000 168 TYR A CA 1
ATOM 663 C C . TYR A 1 168 ? 145.70700 162.79700 152.45500 1.000 117.00000 168 TYR A C 1
ATOM 664 O O . TYR A 1 168 ? 144.76300 162.16000 152.93400 1.000 117.00000 168 TYR A O 1
ATOM 673 N N . LYS A 1 169 ? 145.74100 163.17800 151.18000 1.000 117.45000 169 LYS A N 1
ATOM 674 C CA . LYS A 1 169 ? 144.57400 163.04200 150.32100 1.000 117.45000 169 LYS A CA 1
ATOM 675 C C . LYS A 1 169 ? 144.32300 161.61000 149.87000 1.000 117.45000 169 LYS A C 1
ATOM 676 O O . LYS A 1 169 ? 143.30900 161.36100 149.21100 1.000 117.45000 169 LYS A O 1
ATOM 682 N N . ALA A 1 170 ? 145.20100 160.66500 150.20700 1.000 119.12000 170 ALA A N 1
ATOM 683 C CA . ALA A 1 170 ? 145.02900 159.28300 149.76800 1.000 119.12000 170 ALA A CA 1
ATOM 684 C C . ALA A 1 170 ? 145.52800 158.35500 150.87200 1.000 119.12000 170 ALA A C 1
ATOM 685 O O . ALA A 1 170 ? 146.73800 158.20100 151.05500 1.000 119.12000 170 ALA A O 1
ATOM 687 N N . GLY A 1 171 ? 144.59300 157.75000 151.60100 1.000 124.17000 171 GLY A N 1
ATOM 688 C CA . GLY A 1 171 ? 144.90200 156.66300 152.49800 1.000 124.17000 171 GLY A CA 1
ATOM 689 C C . GLY A 1 171 ? 145.40100 157.10400 153.85800 1.000 124.17000 171 GLY A C 1
ATOM 690 O O . GLY A 1 171 ? 146.28100 157.96000 153.97400 1.000 124.17000 171 GLY A O 1
ATOM 691 N N . PRO A 1 172 ? 144.83500 156.52700 154.92300 1.000 126.49000 172 PRO A N 1
ATOM 692 C CA . PRO A 1 172 ? 145.37900 156.77100 156.26600 1.000 126.49000 172 PRO A CA 1
ATOM 693 C C . PRO A 1 172 ? 146.69500 156.04500 156.49600 1.000 126.49000 172 PRO A C 1
ATOM 694 O O . PRO A 1 172 ? 147.63100 156.61000 157.07100 1.000 126.49000 172 PRO A O 1
ATOM 698 N N . GLN A 1 173 ? 146.77200 154.79100 156.04100 1.000 130.35000 173 GLN A N 1
ATOM 699 C CA . GLN A 1 173 ? 148.00700 154.02500 156.17100 1.000 130.35000 173 GLN A CA 1
ATOM 700 C C . GLN A 1 173 ? 149.09500 154.58800 155.26900 1.000 130.35000 173 GLN A C 1
ATOM 701 O O . GLN A 1 173 ? 150.27400 154.59700 155.64000 1.000 130.35000 173 GLN A O 1
ATOM 707 N N . ALA A 1 174 ? 148.71200 155.08700 154.09200 1.000 130.37000 174 ALA A N 1
ATOM 708 C CA . ALA A 1 174 ? 149.67500 155.74000 153.21600 1.000 130.37000 174 ALA A CA 1
ATOM 709 C C . ALA A 1 174 ? 150.15300 157.06300 153.79700 1.000 130.37000 174 ALA A C 1
ATOM 710 O O . ALA A 1 174 ? 151.32900 157.41000 153.64600 1.000 130.37000 174 ALA A O 1
ATOM 712 N N . ALA A 1 175 ? 149.26900 157.79600 154.48300 1.000 127.83000 175 ALA A N 1
ATOM 713 C CA . ALA A 1 175 ? 149.68700 159.01900 155.16200 1.000 127.83000 175 ALA A CA 1
ATOM 714 C C . ALA A 1 175 ? 150.63300 158.71300 156.31500 1.000 127.83000 175 ALA A C 1
ATOM 715 O O . ALA A 1 175 ? 151.61000 159.44000 156.53000 1.000 127.83000 175 ALA A O 1
ATOM 717 N N . LEU A 1 176 ? 150.36800 157.62500 157.04700 1.000 128.72000 176 LEU A N 1
ATOM 718 C CA . LEU A 1 176 ? 151.25400 157.20700 158.13000 1.000 128.72000 176 LEU A CA 1
ATOM 719 C C . LEU A 1 176 ? 152.62100 156.78800 157.60200 1.000 128.72000 176 LEU A C 1
ATOM 720 O O . LEU A 1 176 ? 153.65100 157.16400 158.17200 1.000 128.72000 176 LEU A O 1
ATOM 725 N N . MET A 1 177 ? 152.65000 156.03000 156.50200 1.000 132.88000 177 MET A N 1
ATOM 726 C CA . MET A 1 177 ? 153.92500 155.58800 155.94700 1.000 132.88000 177 MET A CA 1
ATOM 727 C C . MET A 1 177 ? 154.69900 156.74900 155.33300 1.000 132.88000 177 MET A C 1
ATOM 728 O O . MET A 1 177 ? 155.92800 156.80200 155.44500 1.000 132.88000 177 MET A O 1
ATOM 733 N N . GLY A 1 178 ? 153.99800 157.70100 154.71200 1.000 133.09000 178 GLY A N 1
ATOM 734 C CA . GLY A 1 178 ? 154.67200 158.87000 154.17100 1.000 133.09000 178 GLY A CA 1
ATOM 735 C C . GLY A 1 178 ? 155.22300 159.77900 155.25300 1.000 133.09000 178 GLY A C 1
ATOM 736 O O . GLY A 1 178 ? 156.33700 160.30000 155.12800 1.000 133.09000 178 GLY A O 1
ATOM 737 N N . GLY A 1 179 ? 154.46400 159.96100 156.33900 1.000 126.35000 179 GLY A N 1
ATOM 738 C CA . GLY A 1 179 ? 154.97100 160.71700 157.47000 1.000 126.35000 179 GLY A CA 1
ATOM 739 C C . GLY A 1 179 ? 156.14300 160.03800 158.15300 1.000 126.35000 179 GLY A C 1
ATOM 740 O O . GLY A 1 179 ? 157.09500 160.70400 158.56200 1.000 126.35000 179 GLY A O 1
ATOM 741 N N . ALA A 1 180 ? 156.11000 158.70300 158.24700 1.000 128.48000 180 ALA A N 1
ATOM 742 C CA . ALA A 1 180 ? 157.21700 157.96800 158.85300 1.000 128.48000 180 ALA A CA 1
ATOM 743 C C . ALA A 1 180 ? 158.47100 158.02900 157.98800 1.000 128.48000 180 ALA A C 1
ATOM 744 O O . ALA A 1 180 ? 159.58200 158.19700 158.50800 1.000 128.48000 180 ALA A O 1
ATOM 746 N N . GLY A 1 181 ? 158.31100 157.91500 156.66700 1.000 128.64000 181 GLY A N 1
ATOM 747 C CA . GLY A 1 181 ? 159.45500 158.02500 155.77900 1.000 128.64000 181 GLY A CA 1
ATOM 748 C C . GLY A 1 181 ? 160.05300 159.41800 155.75700 1.000 128.64000 181 GLY A C 1
ATOM 749 O O . GLY A 1 181 ? 161.27900 159.57600 155.77600 1.000 128.64000 181 GLY A O 1
ATOM 750 N N . PHE A 1 182 ? 159.20300 160.45000 155.75100 1.000 123.43000 182 PHE A N 1
ATOM 751 C CA . PHE A 1 182 ? 159.72300 161.81100 155.78300 1.000 123.43000 182 PHE A CA 1
ATOM 752 C C . PHE A 1 182 ? 160.32200 162.14900 157.14100 1.000 123.43000 182 PHE A C 1
ATOM 753 O O . PHE A 1 182 ? 161.27600 162.93000 157.21500 1.000 123.43000 182 PHE A O 1
ATOM 761 N N . ALA A 1 183 ? 159.80700 161.54300 158.21600 1.000 123.28000 183 ALA A N 1
ATOM 762 C CA . ALA A 1 183 ? 160.39800 161.73900 159.53300 1.000 123.28000 183 ALA A CA 1
ATOM 763 C C . ALA A 1 183 ? 161.76800 161.08600 159.62300 1.000 123.28000 183 ALA A C 1
ATOM 764 O O . ALA A 1 183 ? 162.69500 161.66600 160.19500 1.000 123.28000 183 ALA A O 1
ATOM 766 N N . ALA A 1 184 ? 161.92000 159.89000 159.04500 1.000 125.89000 184 ALA A N 1
ATOM 767 C CA . ALA A 1 184 ? 163.22600 159.23800 159.02300 1.000 125.89000 184 ALA A CA 1
ATOM 768 C C . ALA A 1 184 ? 164.21300 159.99600 158.14200 1.000 125.89000 184 ALA A C 1
ATOM 769 O O . ALA A 1 184 ? 165.40100 160.08900 158.47400 1.000 125.89000 184 ALA A O 1
ATOM 771 N N . PHE A 1 185 ? 163.73300 160.57800 157.03700 1.000 126.88000 185 PHE A N 1
ATOM 772 C CA . PHE A 1 185 ? 164.61000 161.37100 156.17900 1.000 126.88000 185 PHE A CA 1
ATOM 773 C C . PHE A 1 185 ? 165.05000 162.66100 156.86600 1.000 126.88000 185 PHE A C 1
ATOM 774 O O . PHE A 1 185 ? 166.22800 163.03700 156.79300 1.000 126.88000 185 PHE A O 1
ATOM 782 N N . SER A 1 186 ? 164.12400 163.34300 157.54700 1.000 123.99000 186 SER A N 1
ATOM 783 C CA . SER A 1 186 ? 164.48300 164.55800 158.27100 1.000 123.99000 186 SER A CA 1
ATOM 784 C C . SER A 1 186 ? 165.37300 164.25000 159.46800 1.000 123.99000 186 SER A C 1
ATOM 785 O O . SER A 1 186 ? 166.25200 165.04700 159.81200 1.000 123.99000 186 SER A O 1
ATOM 788 N N . ALA A 1 187 ? 165.18000 163.08600 160.09600 1.000 124.63000 187 ALA A N 1
ATOM 789 C CA . ALA A 1 187 ? 166.05500 162.67600 161.18500 1.000 124.63000 187 ALA A CA 1
ATOM 790 C C . ALA A 1 187 ? 167.45500 162.35400 160.68700 1.000 124.63000 187 ALA A C 1
ATOM 791 O O . ALA A 1 187 ? 168.43300 162.67900 161.36200 1.000 124.63000 187 ALA A O 1
ATOM 793 N N . ALA A 1 188 ? 167.57400 161.74700 159.50200 1.000 123.68000 188 ALA A N 1
ATOM 794 C CA . ALA A 1 188 ? 168.89400 161.48900 158.93700 1.000 123.68000 188 ALA A CA 1
ATOM 795 C C . ALA A 1 188 ? 169.58700 162.78500 158.52900 1.000 123.68000 188 ALA A C 1
ATOM 796 O O . ALA A 1 188 ? 170.79900 162.93400 158.73000 1.000 123.68000 188 ALA A O 1
ATOM 798 N N . ILE A 1 189 ? 168.83000 163.74100 157.98500 1.000 123.67000 189 ILE A N 1
ATOM 799 C CA . ILE A 1 189 ? 169.40500 165.03300 157.61300 1.000 123.67000 189 ILE A CA 1
ATOM 800 C C . ILE A 1 189 ? 169.85200 165.80300 158.85300 1.000 123.67000 189 ILE A C 1
ATOM 801 O O . ILE A 1 189 ? 170.94700 166.38300 158.88300 1.000 123.67000 189 ILE A O 1
ATOM 806 N N . ASP A 1 190 ? 169.03900 165.78300 159.91200 1.000 121.95000 190 ASP A N 1
ATOM 807 C CA . ASP A 1 190 ? 169.40700 166.46200 161.14600 1.000 121.95000 190 ASP A CA 1
ATOM 808 C C . ASP A 1 190 ? 170.52100 165.74500 161.89500 1.000 121.95000 190 ASP A C 1
ATOM 809 O O . ASP A 1 190 ? 171.27500 166.39800 162.61600 1.000 121.95000 190 ASP A O 1
ATOM 814 N N . LEU A 1 191 ? 170.65700 164.43000 161.73400 1.000 120.83000 191 LEU A N 1
ATOM 815 C CA . LEU A 1 191 ? 171.79900 163.73200 162.30500 1.000 120.83000 191 LEU A CA 1
ATOM 816 C C . LEU A 1 191 ? 173.06800 163.95900 161.50400 1.000 120.83000 191 LEU A C 1
ATOM 817 O O . LEU A 1 191 ? 174.16300 163.85300 162.06300 1.000 120.83000 191 LEU A O 1
ATOM 822 N N . TYR A 1 192 ? 172.95200 164.26000 160.21200 1.000 123.89000 192 TYR A N 1
ATOM 823 C CA . TYR A 1 192 ? 174.13800 164.64500 159.45900 1.000 123.89000 192 TYR A CA 1
ATOM 824 C C . TYR A 1 192 ? 174.57300 166.06400 159.80300 1.000 123.89000 192 TYR A C 1
ATOM 825 O O . TYR A 1 192 ? 175.76400 166.31800 160.00900 1.000 123.89000 192 TYR A O 1
ATOM 834 N N . MET A 1 193 ? 173.62300 166.99500 159.87800 1.000 122.97000 193 MET A N 1
ATOM 835 C CA . MET A 1 193 ? 173.96600 168.38200 160.16900 1.000 122.97000 193 MET A CA 1
ATOM 836 C C . MET A 1 193 ? 174.22700 168.62000 161.65100 1.000 122.97000 193 MET A C 1
ATOM 837 O O . MET A 1 193 ? 174.81100 169.64700 162.01300 1.000 122.97000 193 MET A O 1
ATOM 842 N N . LYS A 1 194 ? 173.80900 167.69800 162.51600 1.000 119.19000 194 LYS A N 1
ATOM 843 C CA . LYS A 1 194 ? 173.89100 167.90500 163.95600 1.000 119.19000 194 LYS A CA 1
ATOM 844 C C . LYS A 1 194 ? 175.07400 167.18500 164.58800 1.000 119.19000 194 LYS A C 1
ATOM 845 O O . LYS A 1 194 ? 175.62100 167.67100 165.58500 1.000 119.19000 194 LYS A O 1
ATOM 851 N N . SER A 1 195 ? 175.51700 166.06400 164.02100 1.000 117.61000 195 SER A N 1
ATOM 852 C CA . SER A 1 195 ? 176.66700 165.34500 164.57600 1.000 117.61000 195 SER A CA 1
ATOM 853 C C . SER A 1 195 ? 177.98800 165.88300 164.03100 1.000 117.61000 195 SER A C 1
ATOM 854 O O . SER A 1 195 ? 178.84900 165.15200 163.54700 1.000 117.61000 195 SER A O 1
ATOM 857 N N . GLU A 1 196 ? 178.12900 167.20000 164.11800 1.000 108.87000 196 GLU A N 1
ATOM 858 C CA . GLU A 1 196 ? 179.39500 167.89700 163.98900 1.000 108.87000 196 GLU A CA 1
ATOM 859 C C . GLU A 1 196 ? 179.54000 169.00600 165.01000 1.000 108.87000 196 GLU A C 1
ATOM 860 O O . GLU A 1 196 ? 180.66800 169.44000 165.26900 1.000 108.87000 196 GLU A O 1
ATOM 866 N N . ASP A 1 197 ? 178.44000 169.47700 165.59500 1.000 97.44000 197 ASP A N 1
ATOM 867 C CA . ASP A 1 197 ? 178.44300 170.48300 166.64300 1.000 97.44000 197 ASP A CA 1
ATOM 868 C C . ASP A 1 197 ? 177.99400 169.92200 167.98400 1.000 97.44000 197 ASP A C 1
ATOM 869 O O . ASP A 1 197 ? 177.58100 170.69200 168.85600 1.000 97.44000 197 ASP A O 1
ATOM 874 N N . GLY A 1 198 ? 178.04700 168.60200 168.15700 1.000 87.23000 198 GLY A N 1
ATOM 875 C CA . GLY A 1 198 ? 177.55700 167.96800 169.36600 1.000 87.23000 198 GLY A CA 1
ATOM 876 C C . GLY A 1 198 ? 178.37900 168.28500 170.59600 1.000 87.23000 198 GLY A C 1
ATOM 877 O O . GLY A 1 198 ? 177.91300 169.00300 171.48400 1.000 87.23000 198 GLY A O 1
ATOM 878 N N . ARG A 1 199 ? 179.60600 167.77500 170.64700 1.000 74.92000 199 ARG A N 1
ATOM 879 C CA . ARG A 1 199 ? 180.54300 168.07400 171.72100 1.000 74.92000 199 ARG A CA 1
ATOM 880 C C . ARG A 1 199 ? 181.95200 167.71800 171.27300 1.000 74.92000 199 ARG A C 1
ATOM 881 O O . ARG A 1 199 ? 182.17700 166.61500 170.75600 1.000 74.92000 199 ARG A O 1
ATOM 889 N N . PRO A 1 200 ? 182.90300 168.63700 171.40100 1.000 72.36000 200 PRO A N 1
ATOM 890 C CA . PRO A 1 200 ? 184.31300 168.27900 171.29200 1.000 72.36000 200 PRO A CA 1
ATOM 891 C C . PRO A 1 200 ? 184.68700 167.24200 172.33200 1.000 72.36000 200 PRO A C 1
ATOM 892 O O . PRO A 1 200 ? 184.50600 167.46200 173.53800 1.000 72.36000 200 PRO A O 1
ATOM 896 N N . PRO A 1 201 ? 185.20200 166.09900 171.90500 1.000 71.46000 201 PRO A N 1
ATOM 897 C CA . PRO A 1 201 ? 185.36600 164.95800 172.80600 1.000 71.46000 201 PRO A CA 1
ATOM 898 C C . PRO A 1 201 ? 186.58500 165.13900 173.70000 1.000 71.46000 201 PRO A C 1
ATOM 899 O O . PRO A 1 201 ? 187.26800 166.15700 173.67400 1.000 71.46000 201 PRO A O 1
ATOM 903 N N . GLN A 1 202 ? 186.84900 164.11300 174.49900 1.000 72.97000 202 GLN A N 1
ATOM 904 C CA . GLN A 1 202 ? 188.03000 164.11200 175.34600 1.000 72.97000 202 GLN A CA 1
ATOM 905 C C . GLN A 1 202 ? 189.28100 163.67700 174.60100 1.000 72.97000 202 GLN A C 1
ATOM 906 O O . GLN A 1 202 ? 190.38000 163.78000 175.15600 1.000 72.97000 202 GLN A O 1
ATOM 912 N N . ASN A 1 203 ? 189.13900 163.21100 173.36300 1.000 73.73000 203 ASN A N 1
ATOM 913 C CA . ASN A 1 203 ? 190.25600 162.72400 172.57300 1.000 73.73000 203 ASN A CA 1
ATOM 914 C C . ASN A 1 203 ? 189.85500 162.70400 171.10700 1.000 73.73000 203 ASN A C 1
ATOM 915 O O . ASN A 1 203 ? 188.76700 162.24000 170.76200 1.000 73.73000 203 ASN A O 1
ATOM 920 N N . ASP A 1 204 ? 190.73400 163.20700 170.25200 1.000 74.48000 204 ASP A N 1
ATOM 921 C CA . ASP A 1 204 ? 190.50700 163.18000 168.80800 1.000 74.48000 204 ASP A CA 1
ATOM 922 C C . ASP A 1 204 ? 191.20200 161.97500 168.17300 1.000 74.48000 204 ASP A C 1
ATOM 923 O O . ASP A 1 204 ? 192.10200 162.09200 167.34600 1.000 74.48000 204 ASP A O 1
ATOM 928 N N . PHE A 1 205 ? 190.74700 160.79100 168.56800 1.000 67.11000 205 PHE A N 1
ATOM 929 C CA . PHE A 1 205 ? 191.38800 159.55700 168.12900 1.000 67.11000 205 PHE A CA 1
ATOM 930 C C . PHE A 1 205 ? 190.54100 158.86900 167.06300 1.000 67.11000 205 PHE A C 1
ATOM 931 O O . PHE A 1 205 ? 189.47400 158.32600 167.35100 1.000 67.11000 205 PHE A O 1
ATOM 939 N N . ARG B 2 36 ? 169.11900 133.39900 143.41000 1.000 208.86000 36 ARG B N 1
ATOM 940 C CA . ARG B 2 36 ? 170.54800 133.30500 143.68200 1.000 208.86000 36 ARG B CA 1
ATOM 941 C C . ARG B 2 36 ? 171.22900 134.65600 143.50100 1.000 208.86000 36 ARG B C 1
ATOM 942 O O . ARG B 2 36 ? 172.32300 134.87800 144.02300 1.000 208.86000 36 ARG B O 1
ATOM 950 N N . ASN B 2 37 ? 170.56300 135.55000 142.76300 1.000 207.61000 37 ASN B N 1
ATOM 951 C CA . ASN B 2 37 ? 171.12600 136.86800 142.47800 1.000 207.61000 37 ASN B CA 1
ATOM 952 C C . ASN B 2 37 ? 171.22500 137.71100 143.74300 1.000 207.61000 37 ASN B C 1
ATOM 953 O O . ASN B 2 37 ? 172.31500 138.16700 144.11300 1.000 207.61000 37 ASN B O 1
ATOM 958 N N . TRP B 2 38 ? 170.09700 137.90500 144.43500 1.000 206.40000 38 TRP B N 1
ATOM 959 C CA . TRP B 2 38 ? 170.10900 138.64600 145.69100 1.000 206.40000 38 TRP B CA 1
ATOM 960 C C . TRP B 2 38 ? 170.87200 137.89100 146.77100 1.000 206.40000 38 TRP B C 1
ATOM 961 O O . TRP B 2 38 ? 171.47600 138.51200 147.65400 1.000 206.40000 38 TRP B O 1
ATOM 972 N N . MET B 2 39 ? 170.87600 136.55500 146.69500 1.000 207.52000 39 MET B N 1
ATOM 973 C CA . MET B 2 39 ? 171.60900 135.73700 147.65900 1.000 207.52000 39 MET B CA 1
ATOM 974 C C . MET B 2 39 ? 173.11000 135.99400 147.57800 1.000 207.52000 39 MET B C 1
ATOM 975 O O . MET B 2 39 ? 173.75000 136.30800 148.58900 1.000 207.52000 39 MET B O 1
ATOM 980 N N . ILE B 2 40 ? 173.68300 135.91900 146.37300 1.000 207.81000 40 ILE B N 1
ATOM 981 C CA . ILE B 2 40 ? 175.11000 136.18700 146.22900 1.000 207.81000 40 ILE B CA 1
ATOM 982 C C . ILE B 2 40 ? 175.41600 137.67800 146.37000 1.000 207.81000 40 ILE B C 1
ATOM 983 O O . ILE B 2 40 ? 176.52900 138.03400 146.78400 1.000 207.81000 40 ILE B O 1
ATOM 988 N N . PHE B 2 41 ? 174.43300 138.55400 146.10900 1.000 203.44000 41 PHE B N 1
ATOM 989 C CA . PHE B 2 41 ? 174.61300 139.98800 146.31600 1.000 203.44000 41 PHE B CA 1
ATOM 990 C C . PHE B 2 41 ? 174.80100 140.30700 147.79300 1.000 203.44000 41 PHE B C 1
ATOM 991 O O . PHE B 2 41 ? 175.80600 140.91800 148.18800 1.000 203.44000 41 PHE B O 1
ATOM 999 N N . TRP B 2 42 ? 173.86200 139.85700 148.63000 1.000 201.89000 42 TRP B N 1
ATOM 1000 C CA . TRP B 2 42 ? 174.00500 140.04400 150.06600 1.000 201.89000 42 TRP B CA 1
ATOM 1001 C C . TRP B 2 42 ? 175.14200 139.21500 150.64800 1.000 201.89000 42 TRP B C 1
ATOM 1002 O O . TRP B 2 42 ? 175.69900 139.61200 151.67100 1.000 201.89000 42 TRP B O 1
ATOM 1013 N N . SER B 2 43 ? 175.53400 138.11200 149.99800 1.000 198.01000 43 SER B N 1
ATOM 1014 C CA . SER B 2 43 ? 176.68000 137.33800 150.46800 1.000 198.01000 43 SER B CA 1
ATOM 1015 C C . SER B 2 43 ? 177.98200 138.11600 150.31400 1.000 198.01000 43 SER B C 1
ATOM 1016 O O . SER B 2 43 ? 178.76500 138.22300 151.26700 1.000 198.01000 43 SER B O 1
ATOM 1019 N N . VAL B 2 44 ? 178.23300 138.66900 149.12100 1.000 193.02000 44 VAL B N 1
ATOM 1020 C CA . VAL B 2 44 ? 179.46700 139.43000 148.94000 1.000 193.02000 44 VAL B CA 1
ATOM 1021 C C . VAL B 2 44 ? 179.41600 140.74500 149.72000 1.000 193.02000 44 VAL B C 1
ATOM 1022 O O . VAL B 2 44 ? 180.45000 141.20300 150.23900 1.000 193.02000 44 VAL B O 1
ATOM 1026 N N . LEU B 2 45 ? 178.21400 141.31600 149.90200 1.000 186.81000 45 LEU B N 1
ATOM 1027 C CA . LEU B 2 45 ? 178.07500 142.51300 150.72500 1.000 186.81000 45 LEU B CA 1
ATOM 1028 C C . LEU B 2 45 ? 178.40100 142.22200 152.18600 1.000 186.81000 45 LEU B C 1
ATOM 1029 O O . LEU B 2 45 ? 179.14900 142.97700 152.82100 1.000 186.81000 45 LEU B O 1
ATOM 1034 N N . THR B 2 46 ? 177.89000 141.11200 152.72500 1.000 186.07000 46 THR B N 1
ATOM 1035 C CA . THR B 2 46 ? 178.13700 140.81600 154.12500 1.000 186.07000 46 THR B CA 1
ATOM 1036 C C . THR B 2 46 ? 179.55000 140.30700 154.37100 1.000 186.07000 46 THR B C 1
ATOM 1037 O O . THR B 2 46 ? 180.06900 140.53300 155.46200 1.000 186.07000 46 THR B O 1
ATOM 1041 N N . VAL B 2 47 ? 180.22600 139.71800 153.37700 1.000 179.09000 47 VAL B N 1
ATOM 1042 C CA . VAL B 2 47 ? 181.61900 139.36700 153.64800 1.000 179.09000 47 VAL B CA 1
ATOM 1043 C C . VAL B 2 47 ? 182.52400 140.59600 153.54800 1.000 179.09000 47 VAL B C 1
ATOM 1044 O O . VAL B 2 47 ? 183.50400 140.69700 154.30100 1.000 179.09000 47 VAL B O 1
ATOM 1048 N N . SER B 2 48 ? 182.18800 141.57700 152.69400 1.000 167.15000 48 SER B N 1
ATOM 1049 C CA . SER B 2 48 ? 182.95700 142.82000 152.68200 1.000 167.15000 48 SER B CA 1
ATOM 1050 C C . SER B 2 48 ? 182.76700 143.59800 153.98300 1.000 167.15000 48 SER B C 1
ATOM 1051 O O . SER B 2 48 ? 183.74600 144.04000 154.60400 1.000 167.15000 48 SER B O 1
ATOM 1054 N N . ILE B 2 49 ? 181.51500 143.73100 154.43300 1.000 159.62000 49 ILE B N 1
ATOM 1055 C CA . ILE B 2 49 ? 181.24100 144.45500 155.67300 1.000 159.62000 49 ILE B CA 1
ATOM 1056 C C . ILE B 2 49 ? 181.76100 143.67900 156.88500 1.000 159.62000 49 ILE B C 1
ATOM 1057 O O . ILE B 2 49 ? 182.21100 144.28300 157.86700 1.000 159.62000 49 ILE B O 1
ATOM 1062 N N . GLY B 2 50 ? 181.79700 142.34500 156.80800 1.000 153.53000 50 GLY B N 1
ATOM 1063 C CA . GLY B 2 50 ? 182.37900 141.56400 157.88600 1.000 153.53000 50 GLY B CA 1
ATOM 1064 C C . GLY B 2 50 ? 183.88300 141.72100 157.98400 1.000 153.53000 50 GLY B C 1
ATOM 1065 O O . GLY B 2 50 ? 184.42900 141.80600 159.08600 1.000 153.53000 50 GLY B O 1
ATOM 1066 N N . GLY B 2 51 ? 184.57100 141.78100 156.83700 1.000 142.80000 51 GLY B N 1
ATOM 1067 C CA . GLY B 2 51 ? 185.99300 142.08600 156.85700 1.000 142.80000 51 GLY B CA 1
ATOM 1068 C C . GLY B 2 51 ? 186.30100 143.47400 157.38500 1.000 142.80000 51 GLY B C 1
ATOM 1069 O O . GLY B 2 51 ? 187.26100 143.65100 158.14700 1.000 142.80000 51 GLY B O 1
ATOM 1070 N N . ILE B 2 52 ? 185.47500 144.46200 157.02100 1.000 136.52000 52 ILE B N 1
ATOM 1071 C CA . ILE B 2 52 ? 185.68000 145.83200 157.49500 1.000 136.52000 52 ILE B CA 1
ATOM 1072 C C . ILE B 2 52 ? 185.45900 145.92000 159.00300 1.000 136.52000 52 ILE B C 1
ATOM 1073 O O . ILE B 2 52 ? 186.26200 146.51900 159.73600 1.000 136.52000 52 ILE B O 1
ATOM 1078 N N . ALA B 2 53 ? 184.37900 145.29900 159.48700 1.000 135.76000 53 ALA B N 1
ATOM 1079 C CA . ALA B 2 53 ? 184.09300 145.29700 160.91400 1.000 135.76000 53 ALA B CA 1
ATOM 1080 C C . ALA B 2 53 ? 185.12300 144.49400 161.69400 1.000 135.76000 53 ALA B C 1
ATOM 1081 O O . ALA B 2 53 ? 185.44900 144.86000 162.82400 1.000 135.76000 53 ALA B O 1
ATOM 1083 N N . TYR B 2 54 ? 185.69000 143.44400 161.09300 1.000 127.45000 54 TYR B N 1
ATOM 1084 C CA . TYR B 2 54 ? 186.73100 142.68000 161.77100 1.000 127.45000 54 TYR B CA 1
ATOM 1085 C C . TYR B 2 54 ? 188.02700 143.47400 161.87400 1.000 127.45000 54 TYR B C 1
ATOM 1086 O O . TYR B 2 54 ? 188.69800 143.43700 162.91300 1.000 127.45000 54 TYR B O 1
ATOM 1095 N N . ASP B 2 55 ? 188.38000 144.21500 160.81500 1.000 124.70000 55 ASP B N 1
ATOM 1096 C CA . ASP B 2 55 ? 189.57200 145.06200 160.86300 1.000 124.70000 55 ASP B CA 1
ATOM 1097 C C . ASP B 2 55 ? 189.42700 146.18000 161.88900 1.000 124.70000 55 ASP B C 1
ATOM 1098 O O . ASP B 2 55 ? 190.34900 146.42800 162.67900 1.000 124.70000 55 ASP B O 1
ATOM 1103 N N . LYS B 2 56 ? 188.27200 146.85200 161.91300 1.000 119.42000 56 LYS B N 1
ATOM 1104 C CA . LYS B 2 56 ? 188.10100 147.93200 162.88000 1.000 119.42000 56 LYS B CA 1
ATOM 1105 C C . LYS B 2 56 ? 187.92700 147.39900 164.29900 1.000 119.42000 56 LYS B C 1
ATOM 1106 O O . LYS B 2 56 ? 188.34800 148.05500 165.26200 1.000 119.42000 56 LYS B O 1
ATOM 1112 N N . TYR B 2 57 ? 187.38000 146.19100 164.44800 1.000 119.44000 57 TYR B N 1
ATOM 1113 C CA . TYR B 2 57 ? 187.30500 145.56900 165.76300 1.000 119.44000 57 TYR B CA 1
ATOM 1114 C C . TYR B 2 57 ? 188.68800 145.18100 166.26600 1.000 119.44000 57 TYR B C 1
ATOM 1115 O O . TYR B 2 57 ? 188.96800 145.29100 167.46200 1.000 119.44000 57 TYR B O 1
ATOM 1124 N N . LYS B 2 58 ? 189.57700 144.75000 165.37000 1.000 113.77000 58 LYS B N 1
ATOM 1125 C CA . LYS B 2 58 ? 190.93500 144.44500 165.80700 1.000 113.77000 58 LYS B CA 1
ATOM 1126 C C . LYS B 2 58 ? 191.72200 145.71200 166.12300 1.000 113.77000 58 LYS B C 1
ATOM 1127 O O . LYS B 2 58 ? 192.55000 145.71100 167.04600 1.000 113.77000 58 LYS B O 1
ATOM 1133 N N . GLN B 2 59 ? 191.46500 146.79900 165.38500 1.000 111.16000 59 GLN B N 1
ATOM 1134 C CA . GLN B 2 59 ? 192.05400 148.09100 165.73400 1.000 111.16000 59 GLN B CA 1
ATOM 1135 C C . GLN B 2 59 ? 191.58800 148.55500 167.10700 1.000 111.16000 59 GLN B C 1
ATOM 1136 O O . GLN B 2 59 ? 192.36100 149.14800 167.86900 1.000 111.16000 59 GLN B O 1
ATOM 1142 N N . ARG B 2 60 ? 190.32400 148.28900 167.44000 1.000 107.98000 60 ARG B N 1
ATOM 1143 C CA . ARG B 2 60 ? 189.84100 148.56400 168.78800 1.000 107.98000 60 ARG B CA 1
ATOM 1144 C C . ARG B 2 60 ? 190.44400 147.59000 169.79900 1.000 107.98000 60 ARG B C 1
ATOM 1145 O O . ARG B 2 60 ? 190.58800 147.91800 170.98200 1.000 107.98000 60 ARG B O 1
ATOM 1153 N N . GLN B 2 61 ? 190.80300 146.38500 169.34700 1.000 109.86000 61 GLN B N 1
ATOM 1154 C CA . GLN B 2 61 ? 191.36700 145.37600 170.23900 1.000 109.86000 61 GLN B CA 1
ATOM 1155 C C . GLN B 2 61 ? 192.78300 145.73800 170.67900 1.000 109.86000 61 GLN B C 1
ATOM 1156 O O . GLN B 2 61 ? 193.16200 145.45900 171.82300 1.000 109.86000 61 GLN B O 1
ATOM 1162 N N . ILE B 2 62 ? 193.55900 146.39900 169.81500 1.000 106.29000 62 ILE B N 1
ATOM 1163 C CA . ILE B 2 62 ? 194.89300 146.87800 170.20900 1.000 106.29000 62 ILE B CA 1
ATOM 1164 C C . ILE B 2 62 ? 194.83700 147.94800 171.31500 1.000 106.29000 62 ILE B C 1
ATOM 1165 O O . ILE B 2 62 ? 195.82800 148.17500 172.03500 1.000 106.29000 62 ILE B O 1
ATOM 1170 N N . LEU B 2 63 ? 193.67400 148.56400 171.53700 1.000 104.77000 63 LEU B N 1
ATOM 1171 C CA . LEU B 2 63 ? 193.53200 149.44600 172.68800 1.000 104.77000 63 LEU B CA 1
ATOM 1172 C C . LEU B 2 63 ? 193.56700 148.70900 174.02500 1.000 104.77000 63 LEU B C 1
ATOM 1173 O O . LEU B 2 63 ? 193.75700 149.35700 175.05600 1.000 104.77000 63 LEU B O 1
ATOM 1178 N N . SER B 2 64 ? 193.43600 147.37800 174.03800 1.000 106.92000 64 SER B N 1
ATOM 1179 C CA . SER B 2 64 ? 193.73500 146.62300 175.25200 1.000 106.92000 64 SER B CA 1
ATOM 1180 C C . SER B 2 64 ? 195.21400 146.71900 175.60600 1.000 106.92000 64 SER B C 1
ATOM 1181 O O . SER B 2 64 ? 195.58000 146.81900 176.78200 1.000 106.92000 64 SER B O 1
ATOM 1184 N N . HIS B 2 65 ? 196.08500 146.72700 174.59900 1.000 102.86000 65 HIS B N 1
ATOM 1185 C CA . HIS B 2 65 ? 197.50100 146.90800 174.88400 1.000 102.86000 65 HIS B CA 1
ATOM 1186 C C . HIS B 2 65 ? 197.83100 148.37700 175.11200 1.000 102.86000 65 HIS B C 1
ATOM 1187 O O . HIS B 2 65 ? 198.80300 148.70300 175.80900 1.000 102.86000 65 HIS B O 1
ATOM 1194 N N . ALA B 2 66 ? 197.00000 149.27600 174.58400 1.000 97.68000 66 ALA B N 1
ATOM 1195 C CA . ALA B 2 66 ? 197.07000 150.66500 175.03800 1.000 97.68000 66 ALA B CA 1
ATOM 1196 C C . ALA B 2 66 ? 196.74000 150.77500 176.52700 1.000 97.68000 66 ALA B C 1
ATOM 1197 O O . ALA B 2 66 ? 197.38200 151.53400 177.25600 1.000 97.68000 66 ALA B O 1
ATOM 1199 N N . THR B 2 67 ? 195.77300 149.98500 177.00400 1.000 99.47000 67 THR B N 1
ATOM 1200 C CA . THR B 2 67 ? 195.45600 149.95700 178.43300 1.000 99.47000 67 THR B CA 1
ATOM 1201 C C . THR B 2 67 ? 196.57500 149.29500 179.23700 1.000 99.47000 67 THR B C 1
ATOM 1202 O O . THR B 2 67 ? 196.84800 149.68300 180.38600 1.000 99.47000 67 THR B O 1
ATOM 1206 N N . ASP B 2 68 ? 197.24400 148.31100 178.62900 1.000 96.96000 68 ASP B N 1
ATOM 1207 C CA . ASP B 2 68 ? 198.48500 147.76900 179.18000 1.000 96.96000 68 ASP B CA 1
ATOM 1208 C C . ASP B 2 68 ? 199.54300 148.85600 179.34700 1.000 96.96000 68 ASP B C 1
ATOM 1209 O O . ASP B 2 68 ? 200.35300 148.80500 180.27800 1.000 96.96000 68 ASP B O 1
ATOM 1214 N N . LEU B 2 69 ? 199.53600 149.85800 178.46700 1.000 88.80000 69 LEU B N 1
ATOM 1215 C CA . LEU B 2 69 ? 200.41000 151.01100 178.67700 1.000 88.80000 69 LEU B CA 1
ATOM 1216 C C . LEU B 2 69 ? 199.80000 152.02100 179.65900 1.000 88.80000 69 LEU B C 1
ATOM 1217 O O . LEU B 2 69 ? 200.51100 152.87200 180.20800 1.000 88.80000 69 LEU B O 1
ATOM 1222 N N . VAL B 2 70 ? 198.48500 151.96300 179.88400 1.000 88.29000 70 VAL B N 1
ATOM 1223 C CA . VAL B 2 70 ? 197.89700 152.79900 180.93900 1.000 88.29000 70 VAL B CA 1
ATOM 1224 C C . VAL B 2 70 ? 198.32300 152.29000 182.31700 1.000 88.29000 70 VAL B C 1
ATOM 1225 O O . VAL B 2 70 ? 198.39600 153.06100 183.28200 1.000 88.29000 70 VAL B O 1
ATOM 1229 N N . LYS B 2 71 ? 198.65800 151.00200 182.42500 1.000 89.99000 71 LYS B N 1
ATOM 1230 C CA . LYS B 2 71 ? 199.12000 150.47300 183.71300 1.000 89.99000 71 LYS B CA 1
ATOM 1231 C C . LYS B 2 71 ? 200.40500 151.10900 184.27500 1.000 89.99000 71 LYS B C 1
ATOM 1232 O O . LYS B 2 71 ? 200.46500 151.29100 185.50200 1.000 89.99000 71 LYS B O 1
ATOM 1238 N N . PRO B 2 72 ? 201.44300 151.47000 183.49400 1.000 89.06000 72 PRO B N 1
ATOM 1239 C CA . PRO B 2 72 ? 202.54200 152.23800 184.11500 1.000 89.06000 72 PRO B CA 1
ATOM 1240 C C . PRO B 2 72 ? 202.28400 153.72900 184.27300 1.000 89.06000 72 PRO B C 1
ATOM 1241 O O . PRO B 2 72 ? 203.17700 154.43700 184.75700 1.000 89.06000 72 PRO B O 1
ATOM 1245 N N . LEU B 2 73 ? 201.13100 154.24200 183.84100 1.000 78.62000 73 LEU B N 1
ATOM 1246 C CA . LEU B 2 73 ? 200.84200 155.66700 183.99200 1.000 78.62000 73 LEU B CA 1
ATOM 1247 C C . LEU B 2 73 ? 200.69300 156.06600 185.45500 1.000 78.62000 73 LEU B C 1
ATOM 1248 O O . LEU B 2 73 ? 201.19200 157.11900 185.86400 1.000 78.62000 73 LEU B O 1
ATOM 1253 N N . ALA B 2 74 ? 200.03100 155.22800 186.25400 1.000 84.20000 74 ALA B N 1
ATOM 1254 C CA . ALA B 2 74 ? 199.65200 155.59000 187.62100 1.000 84.20000 74 ALA B CA 1
ATOM 1255 C C . ALA B 2 74 ? 200.89300 155.60700 188.51600 1.000 84.20000 74 ALA B C 1
ATOM 1256 O O . ALA B 2 74 ? 201.17500 154.68500 189.28400 1.000 84.20000 74 ALA B O 1
ATOM 1258 N N . GLU B 2 75 ? 201.65000 156.69400 188.39100 1.000 82.23000 75 GLU B N 1
ATOM 1259 C CA . GLU B 2 75 ? 202.84900 156.92300 189.17700 1.000 82.23000 75 GLU B CA 1
ATOM 1260 C C . GLU B 2 75 ? 202.87700 158.37500 189.62400 1.000 82.23000 75 GLU B C 1
ATOM 1261 O O . GLU B 2 75 ? 202.42100 159.27000 188.91000 1.000 82.23000 75 GLU B O 1
ATOM 1267 N N . GLU B 2 76 ? 203.42600 158.59900 190.81200 1.000 83.16000 76 GLU B N 1
ATOM 1268 C CA . GLU B 2 76 ? 203.38900 159.91700 191.43400 1.000 83.16000 76 GLU B CA 1
ATOM 1269 C C . GLU B 2 76 ? 204.41900 160.82700 190.78800 1.000 83.16000 76 GLU B C 1
ATOM 1270 O O . GLU B 2 76 ? 205.62500 160.58500 190.88900 1.000 83.16000 76 GLU B O 1
ATOM 1276 N N . SER B 2 77 ? 203.95100 161.86700 190.11200 1.000 78.20000 77 SER B N 1
ATOM 1277 C CA . SER B 2 77 ? 204.84300 162.94700 189.73800 1.000 78.20000 77 SER B CA 1
ATOM 1278 C C . SER B 2 77 ? 204.89400 163.97800 190.86000 1.000 78.20000 77 SER B C 1
ATOM 1279 O O . SER B 2 77 ? 203.95400 164.13200 191.64300 1.000 78.20000 77 SER B O 1
ATOM 1282 N N . MET B 2 78 ? 206.00400 164.70100 190.93200 1.000 83.92000 78 MET B N 1
ATOM 1283 C CA . MET B 2 78 ? 206.19400 165.68700 191.98200 1.000 83.92000 78 MET B CA 1
ATOM 1284 C C . MET B 2 78 ? 205.43400 166.95500 191.59000 1.000 83.92000 78 MET B C 1
ATOM 1285 O O . MET B 2 78 ? 204.89000 167.06200 190.48900 1.000 83.92000 78 MET B O 1
ATOM 1290 N N . GLU B 2 79 ? 205.39600 167.93900 192.48400 1.000 80.89000 79 GLU B N 1
ATOM 1291 C CA . GLU B 2 79 ? 204.52200 169.09300 192.33800 1.000 80.89000 79 GLU B CA 1
ATOM 1292 C C . GLU B 2 79 ? 205.07300 170.10300 191.34200 1.000 80.89000 79 GLU B C 1
ATOM 1293 O O . GLU B 2 79 ? 204.48500 170.32900 190.28200 1.000 80.89000 79 GLU B O 1
ATOM 1299 N N . VAL B 2 80 ? 206.21300 170.70400 191.66700 1.000 79.02000 80 VAL B N 1
ATOM 1300 C CA . VAL B 2 80 ? 206.71900 171.86600 190.96000 1.000 79.02000 80 VAL B CA 1
ATOM 1301 C C . VAL B 2 80 ? 207.92000 171.51600 190.09300 1.000 79.02000 80 VAL B C 1
ATOM 1302 O O . VAL B 2 80 ? 208.08200 172.05900 188.99400 1.000 79.02000 80 VAL B O 1
ATOM 1306 N N . ASP B 2 81 ? 208.75000 170.57400 190.54300 1.000 80.33000 81 ASP B N 1
ATOM 1307 C CA . ASP B 2 81 ? 210.01100 170.31800 189.85900 1.000 80.33000 81 ASP B CA 1
ATOM 1308 C C . ASP B 2 81 ? 209.81400 169.49900 188.59100 1.000 80.33000 81 ASP B C 1
ATOM 1309 O O . ASP B 2 81 ? 210.30300 169.87900 187.52100 1.000 80.33000 81 ASP B O 1
ATOM 1314 N N . LYS B 2 82 ? 209.10500 168.37900 188.68100 1.000 76.61000 82 LYS B N 1
ATOM 1315 C CA . LYS B 2 82 ? 209.12700 167.39800 187.60700 1.000 76.61000 82 LYS B CA 1
ATOM 1316 C C . LYS B 2 82 ? 208.17400 167.78600 186.48600 1.000 76.61000 82 LYS B C 1
ATOM 1317 O O . LYS B 2 82 ? 206.95300 167.78500 186.66400 1.000 76.61000 82 LYS B O 1
ATOM 1323 N N . VAL B 2 83 ? 208.74900 168.11000 185.33400 1.000 64.37000 83 VAL B N 1
ATOM 1324 C CA . VAL B 2 83 ? 208.03400 168.21700 184.07200 1.000 64.37000 83 VAL B CA 1
ATOM 1325 C C . VAL B 2 83 ? 208.35600 166.94900 183.29500 1.000 64.37000 83 VAL B C 1
ATOM 1326 O O . VAL B 2 83 ? 209.53300 166.61400 183.15300 1.000 64.37000 83 VAL B O 1
ATOM 1330 N N . PRO B 2 84 ? 207.35300 166.19200 182.80400 1.000 59.56000 84 PRO B N 1
ATOM 1331 C CA . PRO B 2 84 ? 207.61500 164.81700 182.34400 1.000 59.56000 84 PRO B CA 1
ATOM 1332 C C . PRO B 2 84 ? 208.46100 164.69300 181.08700 1.000 59.56000 84 PRO B C 1
ATOM 1333 O O . PRO B 2 84 ? 208.82800 165.69400 180.46500 1.000 59.56000 84 PRO B O 1
ATOM 1337 N N . ARG B 2 85 ? 208.78300 163.45100 180.72800 1.000 63.77000 85 ARG B N 1
ATOM 1338 C CA . ARG B 2 85 ? 209.72300 163.17800 179.65000 1.000 63.77000 85 ARG B CA 1
ATOM 1339 C C . ARG B 2 85 ? 209.12500 163.55600 178.30400 1.000 63.77000 85 ARG B C 1
ATOM 1340 O O . ARG B 2 85 ? 208.09000 163.02200 177.89900 1.000 63.77000 85 ARG B O 1
ATOM 1348 N N . LYS B 2 86 ? 209.77900 164.48500 177.61700 1.000 54.13000 86 LYS B N 1
ATOM 1349 C CA . LYS B 2 86 ? 209.26700 165.02900 176.36900 1.000 54.13000 86 LYS B CA 1
ATOM 1350 C C . LYS B 2 86 ? 209.73800 164.18200 175.19800 1.000 54.13000 86 LYS B C 1
ATOM 1351 O O . LYS B 2 86 ? 210.93100 163.89200 175.07400 1.000 54.13000 86 LYS B O 1
ATOM 1357 N N . ILE B 2 87 ? 208.80200 163.79100 174.34300 1.000 50.26000 87 ILE B N 1
ATOM 1358 C CA . ILE B 2 87 ? 209.09400 162.99200 173.16200 1.000 50.26000 87 ILE B CA 1
ATOM 1359 C C . ILE B 2 87 ? 208.76100 163.85400 171.95500 1.000 50.26000 87 ILE B C 1
ATOM 1360 O O . ILE B 2 87 ? 207.58800 164.02500 171.61000 1.000 50.26000 87 ILE B O 1
ATOM 1365 N N . THR B 2 88 ? 209.78200 164.41400 171.31600 1.000 51.80000 88 THR B N 1
ATOM 1366 C CA . THR B 2 88 ? 209.55300 165.21200 170.12200 1.000 51.80000 88 THR B CA 1
ATOM 1367 C C . THR B 2 88 ? 209.20100 164.30000 168.95900 1.000 51.80000 88 THR B C 1
ATOM 1368 O O . THR B 2 88 ? 209.81200 163.24400 168.78000 1.000 51.80000 88 THR B O 1
ATOM 1372 N N . VAL B 2 89 ? 208.20700 164.69800 168.17500 1.000 56.94000 89 VAL B N 1
ATOM 1373 C CA . VAL B 2 89 ? 207.72000 163.90000 167.05900 1.000 56.94000 89 VAL B CA 1
ATOM 1374 C C . VAL B 2 89 ? 207.75100 164.77100 165.81500 1.000 56.94000 89 VAL B C 1
ATOM 1375 O O . VAL B 2 89 ? 207.17000 165.86200 165.80100 1.000 56.94000 89 VAL B O 1
ATOM 1379 N N . PHE B 2 90 ? 208.43300 164.29500 164.77800 1.000 60.75000 90 PHE B N 1
ATOM 1380 C CA . PHE B 2 90 ? 208.57400 165.02100 163.52600 1.000 60.75000 90 PHE B CA 1
ATOM 1381 C C . PHE B 2 90 ? 207.63200 164.43400 162.48500 1.000 60.75000 90 PHE B C 1
ATOM 1382 O O . PHE B 2 90 ? 207.60700 163.21700 162.27900 1.000 60.75000 90 PHE B O 1
ATOM 1390 N N . ILE B 2 91 ? 206.86400 165.30000 161.83300 1.000 72.48000 91 ILE B N 1
ATOM 1391 C CA . ILE B 2 91 ? 205.77700 164.89200 160.95400 1.000 72.48000 91 ILE B CA 1
ATOM 1392 C C . ILE B 2 91 ? 206.07900 165.37400 159.54400 1.000 72.48000 91 ILE B C 1
ATOM 1393 O O . ILE B 2 91 ? 206.24300 166.57900 159.31600 1.000 72.48000 91 ILE B O 1
ATOM 1398 N N . ALA B 2 92 ? 206.14100 164.43800 158.60100 1.000 78.38000 92 ALA B N 1
ATOM 1399 C CA . ALA B 2 92 ? 206.23500 164.77600 157.19600 1.000 78.38000 92 ALA B CA 1
ATOM 1400 C C . ALA B 2 92 ? 205.06800 164.16100 156.43900 1.000 78.38000 92 ALA B C 1
ATOM 1401 O O . ALA B 2 92 ? 204.67100 163.02900 156.73600 1.000 78.38000 92 ALA B O 1
ATOM 1403 N N . PRO B 2 93 ? 204.49200 164.87200 155.47600 1.000 78.29000 93 PRO B N 1
ATOM 1404 C CA . PRO B 2 93 ? 203.39800 164.30500 154.69400 1.000 78.29000 93 PRO B CA 1
ATOM 1405 C C . PRO B 2 93 ? 203.91100 163.23600 153.75100 1.000 78.29000 93 PRO B C 1
ATOM 1406 O O . PRO B 2 93 ? 205.11300 163.19100 153.44900 1.000 78.29000 93 PRO B O 1
ATOM 1410 N N . PRO B 2 94 ? 203.04200 162.33800 153.29400 1.000 83.85000 94 PRO B N 1
ATOM 1411 C CA . PRO B 2 94 ? 203.41400 161.46700 152.18700 1.000 83.85000 94 PRO B CA 1
ATOM 1412 C C . PRO B 2 94 ? 203.62000 162.28400 150.92800 1.000 83.85000 94 PRO B C 1
ATOM 1413 O O . PRO B 2 94 ? 203.05100 163.38300 150.78400 1.000 83.85000 94 PRO B O 1
ATOM 1417 N N . PRO B 2 95 ? 204.45200 161.80400 149.99600 1.000 86.70000 95 PRO B N 1
ATOM 1418 C CA . PRO B 2 95 ? 204.86100 162.64800 148.86100 1.000 86.70000 95 PRO B CA 1
ATOM 1419 C C . PRO B 2 95 ? 203.72000 162.92400 147.89100 1.000 86.70000 95 PRO B C 1
ATOM 1420 O O . PRO B 2 95 ? 202.98000 162.01600 147.50400 1.000 86.70000 95 PRO B O 1
ATOM 1424 N N . ASN B 2 96 ? 203.57000 164.20500 147.54500 1.000 87.55000 96 ASN B N 1
ATOM 1425 C CA . ASN B 2 96 ? 202.64800 164.80600 146.57900 1.000 87.55000 96 ASN B CA 1
ATOM 1426 C C . ASN B 2 96 ? 201.18600 164.77700 147.01100 1.000 87.55000 96 ASN B C 1
ATOM 1427 O O . ASN B 2 96 ? 200.33200 165.25500 146.25700 1.000 87.55000 96 ASN B O 1
ATOM 1432 N N . ASP B 2 97 ? 200.85900 164.25200 148.18400 1.000 87.56000 97 ASP B N 1
ATOM 1433 C CA . ASP B 2 97 ? 199.51600 164.38200 148.72700 1.000 87.56000 97 ASP B CA 1
ATOM 1434 C C . ASP B 2 97 ? 199.58900 165.05600 150.09400 1.000 87.56000 97 ASP B C 1
ATOM 1435 O O . ASP B 2 97 ? 200.66400 165.41100 150.58100 1.000 87.56000 97 ASP B O 1
ATOM 1440 N N . TYR B 2 98 ? 198.42600 165.23000 150.71000 1.000 83.75000 98 TYR B N 1
ATOM 1441 C CA . TYR B 2 98 ? 198.28100 166.16400 151.81200 1.000 83.75000 98 TYR B CA 1
ATOM 1442 C C . TYR B 2 98 ? 198.83400 165.59300 153.11500 1.000 83.75000 98 TYR B C 1
ATOM 1443 O O . TYR B 2 98 ? 199.19500 164.41900 153.22100 1.000 83.75000 98 TYR B O 1
ATOM 1452 N N . LEU B 2 99 ? 198.89300 166.46900 154.12000 1.000 79.22000 99 LEU B N 1
ATOM 1453 C CA . LEU B 2 99 ? 199.44900 166.13600 155.42600 1.000 79.22000 99 LEU B CA 1
ATOM 1454 C C . LEU B 2 99 ? 198.51700 165.25300 156.24400 1.000 79.22000 99 LEU B C 1
ATOM 1455 O O . LEU B 2 99 ? 198.96800 164.60400 157.19600 1.000 79.22000 99 LEU B O 1
ATOM 1460 N N . GLU B 2 100 ? 197.23500 165.19500 155.87500 1.000 82.52000 100 GLU B N 1
ATOM 1461 C CA . GLU B 2 100 ? 196.22200 164.56800 156.71400 1.000 82.52000 100 GLU B CA 1
ATOM 1462 C C . GLU B 2 100 ? 196.36700 163.05600 156.80900 1.000 82.52000 100 GLU B C 1
ATOM 1463 O O . GLU B 2 100 ? 195.89200 162.47700 157.78300 1.000 82.52000 100 GLU B O 1
ATOM 1469 N N . SER B 2 101 ? 197.04000 162.40700 155.85700 1.000 79.05000 101 SER B N 1
ATOM 1470 C CA . SER B 2 101 ? 197.27900 160.97100 155.98500 1.000 79.05000 101 SER B CA 1
ATOM 1471 C C . SER B 2 101 ? 198.29600 160.68300 157.08300 1.000 79.05000 101 SER B C 1
ATOM 1472 O O . SER B 2 101 ? 198.09600 159.79000 157.92400 1.000 79.05000 101 SER B O 1
ATOM 1475 N N . SER B 2 102 ? 199.39000 161.44700 157.10100 1.000 79.47000 102 SER B N 1
ATOM 1476 C CA . SER B 2 102 ? 200.35700 161.30900 158.18000 1.000 79.47000 102 SER B CA 1
ATOM 1477 C C . SER B 2 102 ? 199.78100 161.78800 159.50300 1.000 79.47000 102 SER B C 1
ATOM 1478 O O . SER B 2 102 ? 200.12900 161.24700 160.55300 1.000 79.47000 102 SER B O 1
ATOM 1481 N N . LEU B 2 103 ? 198.87000 162.76200 159.47600 1.000 77.44000 103 LEU B N 1
ATOM 1482 C CA . LEU B 2 103 ? 198.19500 163.14800 160.71100 1.000 77.44000 103 LEU B CA 1
ATOM 1483 C C . LEU B 2 103 ? 197.21900 162.08200 161.19000 1.000 77.44000 103 LEU B C 1
ATOM 1484 O O . LEU B 2 103 ? 197.03600 161.92800 162.40000 1.000 77.44000 103 LEU B O 1
ATOM 1489 N N . LYS B 2 104 ? 196.60200 161.33400 160.27200 1.000 77.85000 104 LYS B N 1
ATOM 1490 C CA . LYS B 2 104 ? 195.74600 160.21600 160.65900 1.000 77.85000 104 LYS B CA 1
ATOM 1491 C C . LYS B 2 104 ? 196.55400 159.12900 161.34800 1.000 77.85000 104 LYS B C 1
ATOM 1492 O O . LYS B 2 104 ? 196.18500 158.64900 162.43200 1.000 77.85000 104 LYS B O 1
ATOM 1498 N N . VAL B 2 105 ? 197.67600 158.74000 160.73600 1.000 75.53000 105 VAL B N 1
ATOM 1499 C CA . VAL B 2 105 ? 198.49400 157.68100 161.32500 1.000 75.53000 105 VAL B CA 1
ATOM 1500 C C . VAL B 2 105 ? 199.21600 158.19200 162.56800 1.000 75.53000 105 VAL B C 1
ATOM 1501 O O . VAL B 2 105 ? 199.61500 157.40200 163.43200 1.000 75.53000 105 VAL B O 1
ATOM 1505 N N . TRP B 2 106 ? 199.36500 159.51200 162.70400 1.000 72.52000 106 TRP B N 1
ATOM 1506 C CA . TRP B 2 106 ? 199.86500 160.07000 163.95200 1.000 72.52000 106 TRP B CA 1
ATOM 1507 C C . TRP B 2 106 ? 198.82400 159.94100 165.04900 1.000 72.52000 106 TRP B C 1
ATOM 1508 O O . TRP B 2 106 ? 199.05000 159.23600 166.03700 1.000 72.52000 106 TRP B O 1
ATOM 1519 N N . ARG B 2 107 ? 197.65400 160.56900 164.85600 1.000 73.84000 107 ARG B N 1
ATOM 1520 C CA . ARG B 2 107 ? 196.59500 160.64400 165.85900 1.000 73.84000 107 ARG B CA 1
ATOM 1521 C C . ARG B 2 107 ? 196.12400 159.26800 166.27800 1.000 73.84000 107 ARG B C 1
ATOM 1522 O O . ARG B 2 107 ? 196.52700 158.81000 167.35300 1.000 73.84000 107 ARG B O 1
ATOM 1530 N N . ARG B 2 108 ? 195.47100 158.55700 165.34500 1.000 77.36000 108 ARG B N 1
ATOM 1531 C CA . ARG B 2 108 ? 194.64000 157.40400 165.68400 1.000 77.36000 108 ARG B CA 1
ATOM 1532 C C . ARG B 2 108 ? 195.43100 156.27200 166.31300 1.000 77.36000 108 ARG B C 1
ATOM 1533 O O . ARG B 2 108 ? 194.87600 155.47900 167.08200 1.000 77.36000 108 ARG B O 1
ATOM 1541 N N . TYR B 2 109 ? 196.72200 156.18100 166.01100 1.000 79.23000 109 TYR B N 1
ATOM 1542 C CA . TYR B 2 109 ? 197.52700 155.07000 166.49000 1.000 79.23000 109 TYR B CA 1
ATOM 1543 C C . TYR B 2 109 ? 198.59200 155.49800 167.48900 1.000 79.23000 109 TYR B C 1
ATOM 1544 O O . TYR B 2 109 ? 198.78100 154.82000 168.50100 1.000 79.23000 109 TYR B O 1
ATOM 1553 N N . VAL B 2 110 ? 199.30300 156.59900 167.24300 1.000 69.42000 110 VAL B N 1
ATOM 1554 C CA . VAL B 2 110 ? 200.41700 156.92500 168.11600 1.000 69.42000 110 VAL B CA 1
ATOM 1555 C C . VAL B 2 110 ? 199.96700 157.80300 169.28000 1.000 69.42000 110 VAL B C 1
ATOM 1556 O O . VAL B 2 110 ? 200.45800 157.64600 170.40200 1.000 69.42000 110 VAL B O 1
ATOM 1560 N N . LYS B 2 111 ? 199.02700 158.74200 169.05100 1.000 67.04000 111 LYS B N 1
ATOM 1561 C CA . LYS B 2 111 ? 198.75300 159.74300 170.08300 1.000 67.04000 111 LYS B CA 1
ATOM 1562 C C . LYS B 2 111 ? 198.08600 159.25200 171.37300 1.000 67.04000 111 LYS B C 1
ATOM 1563 O O . LYS B 2 111 ? 198.32600 159.87300 172.41500 1.000 67.04000 111 LYS B O 1
ATOM 1569 N N . PRO B 2 112 ? 197.24400 158.20100 171.38800 1.000 68.94000 112 PRO B N 1
ATOM 1570 C CA . PRO B 2 112 ? 196.86700 157.62500 172.68900 1.000 68.94000 112 PRO B CA 1
ATOM 1571 C C . PRO B 2 112 ? 198.03500 157.08300 173.47300 1.000 68.94000 112 PRO B C 1
ATOM 1572 O O . PRO B 2 112 ? 198.07700 157.25700 174.69600 1.000 68.94000 112 PRO B O 1
ATOM 1576 N N . VAL B 2 113 ? 198.99600 156.46500 172.79000 1.000 67.29000 113 VAL B N 1
ATOM 1577 C CA . VAL B 2 113 ? 200.14900 155.86800 173.45200 1.000 67.29000 113 VAL B CA 1
ATOM 1578 C C . VAL B 2 113 ? 200.99500 156.93600 174.13700 1.000 67.29000 113 VAL B C 1
ATOM 1579 O O . VAL B 2 113 ? 201.45400 156.75700 175.26900 1.000 67.29000 113 VAL B O 1
ATOM 1583 N N . LEU B 2 114 ? 201.17000 158.08200 173.49300 1.000 63.17000 114 LEU B N 1
ATOM 1584 C CA . LEU B 2 114 ? 201.91500 159.14900 174.14000 1.000 63.17000 114 LEU B CA 1
ATOM 1585 C C . LEU B 2 114 ? 201.05700 159.97700 175.08600 1.000 63.17000 114 LEU B C 1
ATOM 1586 O O . LEU B 2 114 ? 201.60600 160.64500 175.96700 1.000 63.17000 114 LEU B O 1
ATOM 1591 N N . TYR B 2 115 ? 199.73100 159.95400 174.92900 1.000 63.17000 115 TYR B N 1
ATOM 1592 C CA . TYR B 2 115 ? 198.87300 160.66200 175.87200 1.000 63.17000 115 TYR B CA 1
ATOM 1593 C C . TYR B 2 115 ? 198.71700 159.87400 177.16300 1.000 63.17000 115 TYR B C 1
ATOM 1594 O O . TYR B 2 115 ? 198.76500 160.44900 178.25400 1.000 63.17000 115 TYR B O 1
ATOM 1603 N N . TYR B 2 116 ? 198.53400 158.56200 177.06100 1.000 68.49000 116 TYR B N 1
ATOM 1604 C CA . TYR B 2 116 ? 198.70800 157.72100 178.23100 1.000 68.49000 116 TYR B CA 1
ATOM 1605 C C . TYR B 2 116 ? 200.19400 157.64100 178.56500 1.000 68.49000 116 TYR B C 1
ATOM 1606 O O . TYR B 2 116 ? 201.05300 158.01300 177.76200 1.000 68.49000 116 TYR B O 1
ATOM 1615 N N . ALA B 2 117 ? 200.48500 157.21000 179.79400 1.000 70.22000 117 ALA B N 1
ATOM 1616 C CA . ALA B 2 117 ? 201.81500 157.24200 180.41900 1.000 70.22000 117 ALA B CA 1
ATOM 1617 C C . ALA B 2 117 ? 202.41400 158.65200 180.49300 1.000 70.22000 117 ALA B C 1
ATOM 1618 O O . ALA B 2 117 ? 203.63000 158.79300 180.64600 1.000 7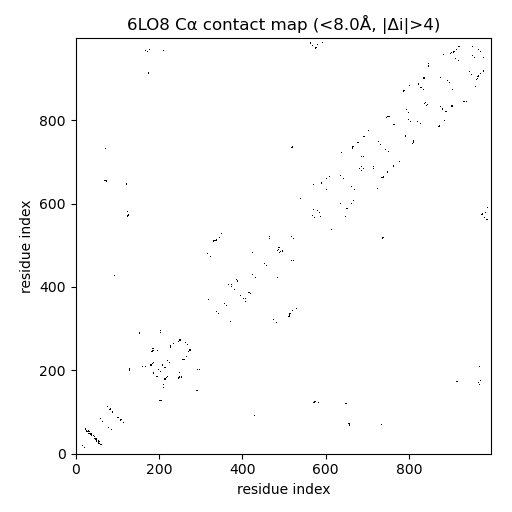0.22000 117 ALA B O 1
ATOM 1620 N N . GLY B 2 118 ? 201.57700 159.69100 180.39600 1.000 66.72000 118 GLY B N 1
ATOM 1621 C CA . GLY B 2 118 ? 201.90600 161.07600 180.69100 1.000 66.72000 118 GLY B CA 1
ATOM 1622 C C . GLY B 2 118 ? 203.11000 161.71700 180.03000 1.000 66.72000 118 GLY B C 1
ATOM 1623 O O . GLY B 2 118 ? 203.74500 162.58900 180.62600 1.000 66.72000 118 GLY B O 1
ATOM 1624 N N . LEU B 2 119 ? 203.43700 161.31200 178.80800 1.000 64.95000 119 LEU B N 1
ATOM 1625 C CA . LEU B 2 119 ? 204.62600 161.81000 178.12500 1.000 64.95000 119 LEU B CA 1
ATOM 1626 C C . LEU B 2 119 ? 204.27300 163.07100 177.34800 1.000 64.95000 119 LEU B C 1
ATOM 1627 O O . LEU B 2 119 ? 203.57700 163.01000 176.33100 1.000 64.95000 119 LEU B O 1
ATOM 1632 N N . ASP B 2 120 ? 204.77400 164.21000 177.81800 1.000 61.24000 120 ASP B N 1
ATOM 1633 C CA . ASP B 2 120 ? 204.44800 165.50000 177.22900 1.000 61.24000 120 ASP B CA 1
ATOM 1634 C C . ASP B 2 120 ? 205.17000 165.68200 175.90300 1.000 61.24000 120 ASP B C 1
ATOM 1635 O O . ASP B 2 120 ? 206.27000 166.23300 175.85800 1.000 61.24000 120 ASP B O 1
ATOM 1640 N N . TYR B 2 121 ? 204.53900 165.25400 174.81700 1.000 59.09000 121 TYR B N 1
ATOM 1641 C CA . TYR B 2 121 ? 205.14200 165.27900 173.49500 1.000 59.09000 121 TYR B CA 1
ATOM 1642 C C . TYR B 2 121 ? 205.15200 166.69600 172.92700 1.000 59.09000 121 TYR B C 1
ATOM 1643 O O . TYR B 2 121 ? 204.65800 167.64800 173.53500 1.000 59.09000 121 TYR B O 1
ATOM 1652 N N . GLU B 2 122 ? 205.72600 166.83200 171.73400 1.000 60.27000 122 GLU B N 1
ATOM 1653 C CA . GLU B 2 122 ? 205.60400 168.05500 170.95400 1.000 60.27000 122 GLU B CA 1
ATOM 1654 C C . GLU B 2 122 ? 205.68800 167.68400 169.48300 1.000 60.27000 122 GLU B C 1
ATOM 1655 O O . GLU B 2 122 ? 206.37300 166.72400 169.11900 1.000 60.27000 122 GLU B O 1
ATOM 1661 N N . LEU B 2 123 ? 204.95900 168.41500 168.65000 1.000 62.88000 123 LEU B N 1
ATOM 1662 C CA . LEU B 2 123 ? 204.78100 168.06600 167.24800 1.000 62.88000 123 LEU B CA 1
ATOM 1663 C C . LEU B 2 123 ? 205.44400 169.11700 166.37100 1.000 62.88000 123 LEU B C 1
ATOM 1664 O O . LEU B 2 123 ? 205.09800 170.30000 166.44700 1.000 62.88000 123 LEU B O 1
ATOM 1669 N N . VAL B 2 124 ? 206.38800 168.68700 165.54200 1.000 63.87000 124 VAL B N 1
ATOM 1670 C CA . VAL B 2 124 ? 207.01300 169.54500 164.54300 1.000 63.87000 124 VAL B CA 1
ATOM 1671 C C . VAL B 2 124 ? 206.63200 168.97600 163.18600 1.000 63.87000 124 VAL B C 1
ATOM 1672 O O . VAL B 2 124 ? 207.17700 167.95300 162.75600 1.000 63.87000 124 VAL B O 1
ATOM 1676 N N . GLN B 2 125 ? 205.69100 169.62500 162.51300 1.000 70.44000 125 GLN B N 1
ATOM 1677 C CA . GLN B 2 125 ? 205.18400 169.16700 161.23100 1.000 70.44000 125 GLN B CA 1
ATOM 1678 C C . GLN B 2 125 ? 205.62900 170.10800 160.12300 1.000 70.44000 125 GLN B C 1
ATOM 1679 O O . GLN B 2 125 ? 205.89300 171.29000 160.35800 1.000 70.44000 125 GLN B O 1
ATOM 1685 N N . GLU B 2 126 ? 205.71300 169.57000 158.91200 1.000 84.26000 126 GLU B N 1
ATOM 1686 C CA . GLU B 2 126 ? 206.10900 170.33700 157.74300 1.000 84.26000 126 GLU B CA 1
ATOM 1687 C C . GLU B 2 126 ? 205.06200 170.20900 156.64800 1.000 84.26000 126 GLU B C 1
ATOM 1688 O O . GLU B 2 126 ? 204.29900 169.23900 156.60900 1.000 84.26000 126 GLU B O 1
ATOM 1694 N N . ASP B 2 127 ? 205.01500 171.21200 155.77700 1.000 92.87000 127 ASP B N 1
ATOM 1695 C CA . ASP B 2 127 ? 204.24500 171.15500 154.54300 1.000 92.87000 127 ASP B CA 1
ATOM 1696 C C . ASP B 2 127 ? 205.12600 171.21000 153.30300 1.000 92.87000 127 ASP B C 1
ATOM 1697 O O . ASP B 2 127 ? 204.84000 170.53100 152.31300 1.000 92.87000 127 ASP B O 1
ATOM 1702 N N . ARG B 2 128 ? 206.19700 171.99400 153.34200 1.000 91.28000 128 ARG B N 1
ATOM 1703 C CA . ARG B 2 128 ? 207.21100 171.98300 152.29800 1.000 91.28000 128 ARG B CA 1
ATOM 1704 C C . ARG B 2 128 ? 208.26000 170.93000 152.65900 1.000 91.28000 128 ARG B C 1
ATOM 1705 O O . ARG B 2 128 ? 208.04300 170.10100 153.54500 1.000 91.28000 128 ARG B O 1
ATOM 1713 N N . GLN B 2 129 ? 209.40000 170.93700 151.97900 1.000 85.68000 129 GLN B N 1
ATOM 1714 C CA . GLN B 2 129 ? 210.51100 170.06200 152.32100 1.000 85.68000 129 GLN B CA 1
ATOM 1715 C C . GLN B 2 129 ? 211.58200 170.86300 153.04500 1.000 85.68000 129 GLN B C 1
ATOM 1716 O O . GLN B 2 129 ? 211.80700 172.03500 152.72900 1.000 85.68000 129 GLN B O 1
ATOM 1722 N N . GLY B 2 130 ? 212.23200 170.23500 154.02100 1.000 86.11000 130 GLY B N 1
ATOM 1723 C CA . GLY B 2 130 ? 213.36200 170.83300 154.69600 1.000 86.11000 130 GLY B CA 1
ATOM 1724 C C . GLY B 2 130 ? 213.05400 171.52900 156.00200 1.000 86.11000 130 GLY B C 1
ATOM 1725 O O . GLY B 2 130 ? 213.98800 171.98500 156.67100 1.000 86.11000 130 GLY B O 1
ATOM 1726 N N . ILE B 2 131 ? 211.78300 171.61200 156.39500 1.000 85.23000 131 ILE B N 1
ATOM 1727 C CA . ILE B 2 131 ? 211.42300 172.38700 157.57800 1.000 85.23000 131 ILE B CA 1
ATOM 1728 C C . ILE B 2 131 ? 211.78600 171.62500 158.84700 1.000 85.23000 131 ILE B C 1
ATOM 1729 O O . ILE B 2 131 ? 212.23300 172.21900 159.83700 1.000 85.23000 131 ILE B O 1
ATOM 1734 N N . ILE B 2 132 ? 211.62800 170.29800 158.82600 1.000 81.80000 132 ILE B N 1
ATOM 1735 C CA . ILE B 2 132 ? 212.11600 169.44900 159.91100 1.000 81.80000 132 ILE B CA 1
ATOM 1736 C C . ILE B 2 132 ? 213.62900 169.56400 160.04000 1.000 81.80000 132 ILE B C 1
ATOM 1737 O O . ILE B 2 132 ? 214.16900 169.70100 161.15000 1.000 81.80000 132 ILE B O 1
ATOM 1742 N N . ARG B 2 133 ? 214.32700 169.53200 158.89900 1.000 86.22000 133 ARG B N 1
ATOM 1743 C CA . ARG B 2 133 ? 215.78300 169.59700 158.87600 1.000 86.22000 133 ARG B CA 1
ATOM 1744 C C . ARG B 2 133 ? 216.28200 170.93200 159.40000 1.000 86.22000 133 ARG B C 1
ATOM 1745 O O . ARG B 2 133 ? 217.17100 170.97500 160.25700 1.000 86.22000 133 ARG B O 1
ATOM 1753 N N . THR B 2 134 ? 215.70900 172.03400 158.91100 1.000 86.76000 134 THR B N 1
ATOM 1754 C CA . THR B 2 134 ? 216.15200 173.33500 159.39000 1.000 86.76000 134 THR B CA 1
ATOM 1755 C C . THR B 2 134 ? 215.69900 173.59900 160.81700 1.000 86.76000 134 THR B C 1
ATOM 1756 O O . THR B 2 134 ? 216.37500 174.34500 161.52400 1.000 86.76000 134 THR B O 1
ATOM 1760 N N . ASN B 2 135 ? 214.63900 172.93100 161.28200 1.000 84.03000 135 ASN B N 1
ATOM 1761 C CA . ASN B 2 135 ? 214.22500 173.06100 162.67400 1.000 84.03000 135 ASN B CA 1
ATOM 1762 C C . ASN B 2 135 ? 215.24200 172.42300 163.61000 1.000 84.03000 135 ASN B C 1
ATOM 1763 O O . ASN B 2 135 ? 215.71900 173.06700 164.55600 1.000 84.03000 135 ASN B O 1
ATOM 1768 N N . VAL B 2 136 ? 215.60700 171.16400 163.34500 1.000 81.78000 136 VAL B N 1
ATOM 1769 C CA . VAL B 2 136 ? 216.56000 170.49100 164.22600 1.000 81.78000 136 VAL B CA 1
ATOM 1770 C C . VAL B 2 136 ? 217.95900 171.09000 164.06900 1.000 81.78000 136 VAL B C 1
ATOM 1771 O O . VAL B 2 136 ? 218.70300 171.22100 165.05600 1.000 81.78000 136 VAL B O 1
ATOM 1775 N N . ALA B 2 137 ? 218.30500 171.55800 162.86500 1.000 86.88000 137 ALA B N 1
ATOM 1776 C CA . ALA B 2 137 ? 219.61200 172.16200 162.65600 1.000 86.88000 137 ALA B CA 1
ATOM 1777 C C . ALA B 2 137 ? 219.69800 173.52900 163.31500 1.000 86.88000 137 ALA B C 1
ATOM 1778 O O . ALA B 2 137 ? 220.74400 173.88800 163.85900 1.000 86.88000 137 ALA B O 1
ATOM 1780 N N . ASN B 2 138 ? 218.60100 174.29200 163.31100 1.000 88.87000 138 ASN B N 1
ATOM 1781 C CA . ASN B 2 138 ? 218.58700 175.57200 164.00200 1.000 88.87000 138 ASN B CA 1
ATOM 1782 C C . ASN B 2 138 ? 218.58700 175.38100 165.50900 1.000 88.87000 138 ASN B C 1
ATOM 1783 O O . ASN B 2 138 ? 219.15600 176.20400 166.22800 1.000 88.87000 138 ASN B O 1
ATOM 1788 N N . ARG B 2 139 ? 217.99200 174.28900 165.99300 1.000 85.08000 139 ARG B N 1
ATOM 1789 C CA . ARG B 2 139 ? 218.06400 173.96000 167.41500 1.000 85.08000 139 ARG B CA 1
ATOM 1790 C C . ARG B 2 139 ? 219.50000 173.68000 167.84800 1.000 85.08000 139 ARG B C 1
ATOM 1791 O O . ARG B 2 139 ? 219.98700 174.24100 168.84200 1.000 85.08000 139 ARG B O 1
ATOM 1799 N N . ILE B 2 140 ? 220.20200 172.83400 167.08800 1.000 87.32000 140 ILE B N 1
ATOM 1800 C CA . ILE B 2 140 ? 221.59100 172.50700 167.41300 1.000 87.32000 140 ILE B CA 1
ATOM 1801 C C . ILE B 2 140 ? 222.49200 173.72500 167.22200 1.000 87.32000 140 ILE B C 1
ATOM 1802 O O . ILE B 2 140 ? 223.40600 173.97200 168.02000 1.000 87.32000 140 ILE B O 1
ATOM 1807 N N . ARG B 2 141 ? 222.21500 174.53300 166.19700 1.000 94.70000 141 ARG B N 1
ATOM 1808 C CA . ARG B 2 141 ? 222.99700 175.73400 165.93700 1.000 94.70000 141 ARG B CA 1
ATOM 1809 C C . ARG B 2 141 ? 222.77900 176.78300 167.01900 1.000 94.70000 141 ARG B C 1
ATOM 1810 O O . ARG B 2 141 ? 223.71400 177.49700 167.39200 1.000 94.70000 141 ARG B O 1
ATOM 1818 N N . GLU B 2 142 ? 221.56200 176.86800 167.55700 1.000 100.76000 142 GLU B N 1
ATOM 1819 C CA . GLU B 2 142 ? 221.29900 177.79500 168.64800 1.000 100.76000 142 GLU B CA 1
ATOM 1820 C C . GLU B 2 142 ? 221.96900 177.33600 169.93100 1.000 100.76000 142 GLU B C 1
ATOM 1821 O O . GLU B 2 142 ? 222.46900 178.16400 170.70000 1.000 100.76000 142 GLU B O 1
ATOM 1827 N N . LEU B 2 143 ? 222.00000 176.01900 170.17000 1.000 99.56000 143 LEU B N 1
ATOM 1828 C CA . LEU B 2 143 ? 222.74300 175.49200 171.31300 1.000 99.56000 143 LEU B CA 1
ATOM 1829 C C . LEU B 2 143 ? 224.23500 175.77900 171.18300 1.000 99.56000 143 LEU B C 1
ATOM 1830 O O . LEU B 2 143 ? 224.88800 176.17300 172.15900 1.000 99.56000 143 LEU B O 1
ATOM 1835 N N . ARG B 2 144 ? 224.77600 175.62800 169.97300 1.000 98.97000 144 ARG B N 1
ATOM 1836 C CA . ARG B 2 144 ? 226.19400 175.88300 169.74200 1.000 98.97000 144 ARG B CA 1
ATOM 1837 C C . ARG B 2 144 ? 226.52300 177.36600 169.87600 1.000 98.97000 144 ARG B C 1
ATOM 1838 O O . ARG B 2 144 ? 227.54500 177.73000 1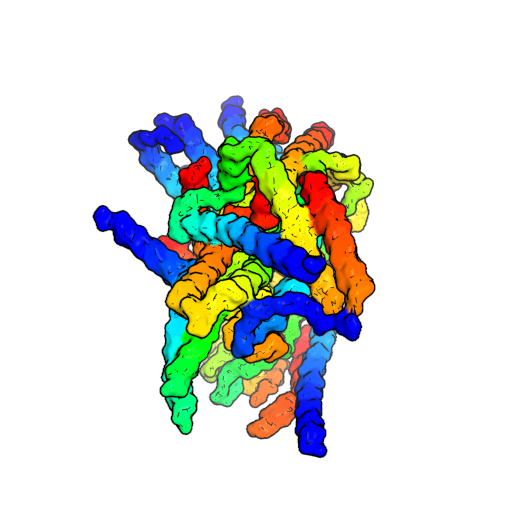70.46700 1.000 98.97000 144 ARG B O 1
ATOM 1846 N N . LYS B 2 145 ? 225.64800 178.23400 169.36800 1.000 99.08000 145 LYS B N 1
ATOM 1847 C CA . LYS B 2 145 ? 225.85400 179.67200 169.48900 1.000 99.08000 145 LYS B CA 1
ATOM 1848 C C . LYS B 2 145 ? 225.72800 180.13000 170.93700 1.000 99.08000 145 LYS B C 1
ATOM 1849 O O . LYS B 2 145 ? 226.46800 181.01600 171.38100 1.000 99.08000 145 LYS B O 1
ATOM 1855 N N . GLU B 2 146 ? 224.82500 179.51000 171.69800 1.000 103.15000 146 GLU B N 1
ATOM 1856 C CA . GLU B 2 146 ? 224.66100 179.88000 173.09800 1.000 103.15000 146 GLU B CA 1
ATOM 1857 C C . GLU B 2 146 ? 225.82900 179.38900 173.94200 1.000 103.15000 146 GLU B C 1
ATOM 1858 O O . GLU B 2 146 ? 226.24100 180.06600 174.89100 1.000 103.15000 146 GLU B O 1
ATOM 1864 N N . ILE B 2 147 ? 226.38500 178.22200 173.61200 1.000 102.35000 147 ILE B N 1
ATOM 1865 C CA . ILE B 2 147 ? 227.52000 177.74200 174.39100 1.000 102.35000 147 ILE B CA 1
ATOM 1866 C C . ILE B 2 147 ? 228.80900 178.44000 173.95800 1.000 102.35000 147 ILE B C 1
ATOM 1867 O O . ILE B 2 147 ? 229.76400 178.52500 174.73800 1.000 102.35000 147 ILE B O 1
ATOM 1872 N N . LEU B 2 148 ? 228.85800 178.97900 172.73700 1.000 102.14000 148 LEU B N 1
ATOM 1873 C CA . LEU B 2 148 ? 230.01200 179.76100 172.31600 1.000 102.14000 148 LEU B CA 1
ATOM 1874 C C . LEU B 2 148 ? 229.85100 181.24600 172.59600 1.000 102.14000 148 LEU B C 1
ATOM 1875 O O . LEU B 2 148 ? 230.77500 182.01500 172.31000 1.000 102.14000 148 LEU B O 1
ATOM 1880 N N . ALA B 2 149 ? 228.70100 181.66800 173.12400 1.000 101.62000 149 ALA B N 1
ATOM 1881 C CA . ALA B 2 149 ? 228.54000 183.06300 173.51600 1.000 101.62000 149 ALA B CA 1
ATOM 1882 C C . ALA B 2 149 ? 229.38400 183.40600 174.73700 1.000 101.62000 149 ALA B C 1
ATOM 1883 O O . ALA B 2 149 ? 229.86100 184.53900 174.86100 1.000 101.62000 149 ALA B O 1
ATOM 1885 N N . SER B 2 150 ? 229.58200 182.45100 175.63900 1.000 98.65000 150 SER B N 1
ATOM 1886 C CA . SER B 2 150 ? 230.40000 182.68200 176.82200 1.000 98.65000 150 SER B CA 1
ATOM 1887 C C . SER B 2 150 ? 231.88200 182.60200 176.47800 1.000 98.65000 150 SER B C 1
ATOM 1888 O O . SER B 2 150 ? 232.34400 181.61200 175.91100 1.000 98.65000 150 SER B O 1
ATOM 1891 N N . GLY B 2 239 ? 213.11400 160.51300 174.04100 1.000 51.74000 239 GLY B N 1
ATOM 1892 C CA . GLY B 2 239 ? 213.10300 159.82600 172.76300 1.000 51.74000 239 GLY B CA 1
ATOM 1893 C C . GLY B 2 239 ? 212.69100 160.71700 171.60800 1.000 51.74000 239 GLY B C 1
ATOM 1894 O O . GLY B 2 239 ? 212.25000 161.84100 171.81900 1.000 51.74000 239 GLY B O 1
ATOM 1895 N N . VAL B 2 240 ? 212.85400 160.22300 170.38000 1.000 50.80000 240 VAL B N 1
ATOM 1896 C CA . VAL B 2 240 ? 212.44900 160.93600 169.17100 1.000 50.80000 240 VAL B CA 1
ATOM 1897 C C . VAL B 2 240 ? 211.77600 159.93000 168.24900 1.000 50.80000 240 VAL B C 1
ATOM 1898 O O . VAL B 2 240 ? 212.38400 158.92000 167.88200 1.000 50.80000 240 VAL B O 1
ATOM 1902 N N . ILE B 2 241 ? 210.52500 160.19400 167.88200 1.000 56.86000 241 ILE B N 1
ATOM 1903 C CA . ILE B 2 241 ? 209.76100 159.32900 166.98900 1.000 56.86000 241 ILE B CA 1
ATOM 1904 C C . ILE B 2 241 ? 209.36300 160.17300 165.79100 1.000 56.86000 241 ILE B C 1
ATOM 1905 O O . ILE B 2 241 ? 208.37800 160.91300 165.85500 1.000 56.86000 241 ILE B O 1
ATOM 1910 N N . CYS B 2 242 ? 210.09600 160.06300 164.69200 1.000 63.29000 242 CYS B N 1
ATOM 1911 C CA . CYS B 2 242 ? 209.72800 160.75400 163.46500 1.000 63.29000 242 CYS B CA 1
ATOM 1912 C C . CYS B 2 242 ? 209.02600 159.78000 162.52900 1.000 63.29000 242 CYS B C 1
ATOM 1913 O O . CYS B 2 242 ? 209.53100 158.68300 162.27200 1.000 63.29000 242 CYS B O 1
ATOM 1916 N N . LEU B 2 243 ? 207.85100 160.17500 162.04300 1.000 70.32000 243 LEU B N 1
ATOM 1917 C CA . LEU B 2 243 ? 206.98900 159.30800 161.25300 1.000 70.32000 243 LEU B CA 1
ATOM 1918 C C . LEU B 2 243 ? 207.27700 159.52000 159.77500 1.000 70.32000 243 LEU B C 1
ATOM 1919 O O . LEU B 2 243 ? 207.10200 160.62800 159.25900 1.000 70.32000 243 LEU B O 1
ATOM 1924 N N . GLY B 2 244 ? 207.69700 158.46000 159.09200 1.000 77.74000 244 GLY B N 1
ATOM 1925 C CA . GLY B 2 244 ? 207.89600 158.54800 157.66000 1.000 77.74000 244 GLY B CA 1
ATOM 1926 C C . GLY B 2 244 ? 209.33500 158.41600 157.21500 1.000 77.74000 244 GLY B C 1
ATOM 1927 O O . GLY B 2 244 ? 210.25700 158.80200 157.93900 1.000 77.74000 244 GLY B O 1
ATOM 1928 N N . ARG B 2 245 ? 209.53600 157.85500 156.02100 1.000 76.85000 245 ARG B N 1
ATOM 1929 C CA . ARG B 2 245 ? 210.87800 157.75100 155.46400 1.000 76.85000 245 ARG B CA 1
ATOM 1930 C C . ARG B 2 245 ? 211.43600 159.11900 155.09900 1.000 76.85000 245 ARG B C 1
ATOM 1931 O O . ARG B 2 245 ? 212.65100 159.33200 155.17500 1.000 76.85000 245 ARG B O 1
ATOM 1939 N N . GLY B 2 246 ? 210.57000 160.06200 154.72500 1.000 77.27000 246 GLY B N 1
ATOM 1940 C CA . GLY B 2 246 ? 211.04100 161.40100 154.41500 1.000 77.27000 246 GLY B CA 1
ATOM 1941 C C . GLY B 2 246 ? 211.41900 162.18700 155.65500 1.000 77.27000 246 GLY B C 1
ATOM 1942 O O . GLY B 2 246 ? 212.39300 162.94800 155.64500 1.000 77.27000 246 GLY B O 1
ATOM 1943 N N . ALA B 2 247 ? 210.65900 162.00900 156.74000 1.000 74.96000 247 ALA B N 1
ATOM 1944 C CA . ALA B 2 247 ? 210.94500 162.72400 157.97900 1.000 74.96000 247 ALA B CA 1
ATOM 1945 C C . ALA B 2 247 ? 212.24600 162.25200 158.60400 1.000 74.96000 247 ALA B C 1
ATOM 1946 O O . ALA B 2 247 ? 213.03200 163.06600 159.09200 1.000 74.96000 247 ALA B O 1
ATOM 1948 N N . TYR B 2 248 ? 212.49600 160.94300 158.58300 1.000 75.29000 248 TYR B N 1
ATOM 1949 C CA . TYR B 2 248 ? 213.74400 160.41200 159.11900 1.000 75.29000 248 TYR B CA 1
ATOM 1950 C C . TYR B 2 248 ? 214.93200 160.80400 158.25000 1.000 75.29000 248 TYR B C 1
ATOM 1951 O O . TYR B 2 248 ? 216.02000 161.06700 158.77700 1.000 75.29000 248 TYR B O 1
ATOM 1960 N N . LYS B 2 249 ? 214.72200 160.89000 156.93200 1.000 71.80000 249 LYS B N 1
ATOM 1961 C CA . LYS B 2 249 ? 215.75100 161.38000 156.01800 1.000 71.80000 249 LYS B CA 1
ATOM 1962 C C . LYS B 2 249 ? 216.12700 162.82100 156.33700 1.000 71.80000 249 LYS B C 1
ATOM 1963 O O . LYS B 2 249 ? 217.31000 163.14300 156.51700 1.000 71.80000 249 LYS B O 1
ATOM 1969 N N . GLU B 2 250 ? 215.12300 163.69500 156.45100 1.000 77.33000 250 GLU B N 1
ATOM 1970 C CA . GLU B 2 250 ? 215.39100 165.09800 156.74500 1.000 77.33000 250 GLU B CA 1
ATOM 1971 C C . GLU B 2 250 ? 215.91700 165.29000 158.16000 1.000 77.33000 250 GLU B C 1
ATOM 1972 O O . GLU B 2 250 ? 216.71600 166.19900 158.40000 1.000 77.33000 250 GLU B O 1
ATOM 1978 N N . TYR B 2 251 ? 215.53300 164.41700 159.09300 1.000 71.72000 251 TYR B N 1
ATOM 1979 C CA . TYR B 2 251 ? 216.02400 164.53200 160.45900 1.000 71.72000 251 TYR B CA 1
ATOM 1980 C C . TYR B 2 251 ? 217.48800 164.13400 160.55700 1.000 71.72000 251 TYR B C 1
ATOM 1981 O O . TYR B 2 251 ? 218.27200 164.80800 161.23500 1.000 71.72000 251 TYR B O 1
ATOM 1990 N N . ILE B 2 252 ? 217.88000 163.04700 159.88700 1.000 73.99000 252 ILE B N 1
ATOM 1991 C CA . ILE B 2 252 ? 219.28000 162.65200 159.94200 1.000 73.99000 252 ILE B CA 1
ATOM 1992 C C . ILE B 2 252 ? 220.13500 163.61900 159.13100 1.000 73.99000 252 ILE B C 1
ATOM 1993 O O . ILE B 2 252 ? 221.30200 163.86100 159.47400 1.000 73.99000 252 ILE B O 1
ATOM 1998 N N . ALA B 2 253 ? 219.54900 164.26500 158.11400 1.000 78.44000 253 ALA B N 1
ATOM 1999 C CA . ALA B 2 253 ? 220.26100 165.32900 157.42100 1.000 78.44000 253 ALA B CA 1
ATOM 2000 C C . ALA B 2 253 ? 220.42700 166.55200 158.30700 1.000 78.44000 253 ALA B C 1
ATOM 2001 O O . ALA B 2 253 ? 221.47600 167.20100 158.27100 1.000 78.44000 253 ALA B O 1
ATOM 2003 N N . GLY B 2 254 ? 219.42100 166.86100 159.12700 1.000 82.30000 254 GLY B N 1
ATOM 2004 C CA . GLY B 2 254 ? 219.54600 167.97600 160.04700 1.000 82.30000 254 GLY B CA 1
ATOM 2005 C C . GLY B 2 254 ? 220.55100 167.71400 161.15100 1.000 82.30000 254 GLY B C 1
ATOM 2006 O O . GLY B 2 254 ? 221.25300 168.62700 161.58700 1.000 82.30000 254 GLY B O 1
ATOM 2007 N N . ILE B 2 255 ? 220.64700 166.46000 161.59700 1.000 81.84000 255 ILE B N 1
ATOM 2008 C CA . ILE B 2 255 ? 221.65600 166.09100 162.58900 1.000 81.84000 255 ILE B CA 1
ATOM 2009 C C . ILE B 2 255 ? 223.05500 166.22400 161.99900 1.000 81.84000 255 ILE B C 1
ATOM 2010 O O . ILE B 2 255 ? 223.94400 166.84700 162.59800 1.000 81.84000 255 ILE B O 1
ATOM 2015 N N . HIS B 2 256 ? 223.26200 165.67100 160.79900 1.000 87.04000 256 HIS B N 1
ATOM 2016 C CA . HIS B 2 256 ? 224.57000 165.75900 160.16100 1.000 87.04000 256 HIS B CA 1
ATOM 2017 C C . HIS B 2 256 ? 224.90900 167.17200 159.70300 1.000 87.04000 256 HIS B C 1
ATOM 2018 O O . HIS B 2 256 ? 226.08800 167.47100 159.49200 1.000 87.04000 256 HIS B O 1
ATOM 2025 N N . GLU B 2 257 ? 223.91400 168.04600 159.54900 1.000 92.66000 257 GLU B N 1
ATOM 2026 C CA . GLU B 2 257 ? 224.19700 169.44100 159.24100 1.000 92.66000 257 GLU B CA 1
ATOM 2027 C C . GLU B 2 257 ? 224.50800 170.23700 160.50300 1.000 92.66000 257 GLU B C 1
ATOM 2028 O O . GLU B 2 257 ? 225.39500 171.09600 160.49700 1.000 92.66000 257 GLU B O 1
ATOM 2034 N N . GLY B 2 258 ? 223.80600 169.95100 161.59900 1.000 91.10000 258 GLY B N 1
ATOM 2035 C CA . GLY B 2 258 ? 224.02600 170.70700 162.81900 1.000 91.10000 258 GLY B CA 1
ATOM 2036 C C . GLY B 2 258 ? 225.32900 170.34700 163.50500 1.000 91.10000 258 GLY B C 1
ATOM 2037 O O . GLY B 2 258 ? 226.03200 171.22000 164.01800 1.000 91.10000 258 GLY B O 1
ATOM 2038 N N . LEU B 2 259 ? 225.66900 169.05700 163.52600 1.000 92.60000 259 LEU B N 1
ATOM 2039 C CA . LEU B 2 259 ? 226.87100 168.63500 164.24100 1.000 92.60000 259 LEU B CA 1
ATOM 2040 C C . LEU B 2 259 ? 228.13500 168.99700 163.47100 1.000 92.60000 259 LEU B C 1
ATOM 2041 O O . LEU B 2 259 ? 229.10400 169.50200 164.05100 1.000 92.60000 259 LEU B O 1
ATOM 2046 N N . LEU B 2 260 ? 228.14800 168.74200 162.16600 1.000 92.70000 260 LEU B N 1
ATOM 2047 C CA . LEU B 2 260 ? 229.37000 168.88000 161.38500 1.000 92.70000 260 LEU B CA 1
ATOM 2048 C C . LEU B 2 260 ? 229.49400 170.23700 160.70700 1.000 92.70000 260 LEU B C 1
ATOM 2049 O O . LEU B 2 260 ? 230.60600 170.75400 160.56400 1.000 92.70000 260 LEU B O 1
ATOM 2054 N N . GLY B 2 261 ? 228.38000 170.82900 160.29200 1.000 93.24000 261 GLY B N 1
ATOM 2055 C CA . GLY B 2 261 ? 228.41100 171.97600 159.41700 1.000 93.24000 261 GLY B CA 1
ATOM 2056 C C . GLY B 2 261 ? 228.77900 173.28800 160.08100 1.000 93.24000 261 GLY B C 1
ATOM 2057 O O . GLY B 2 261 ? 229.27500 173.33300 161.21000 1.000 93.24000 261 GLY B O 1
ATOM 2058 N N . PRO B 2 262 ? 228.54600 174.39600 159.36600 1.000 94.22000 262 PRO B N 1
ATOM 2059 C CA . PRO B 2 262 ? 228.90700 175.71800 159.89000 1.000 94.22000 262 PRO B CA 1
ATOM 2060 C C . PRO B 2 262 ? 227.82400 176.32900 160.76000 1.000 94.22000 262 PRO B C 1
ATOM 2061 O O . PRO B 2 262 ? 226.86100 175.65600 161.14000 1.000 94.22000 262 PRO B O 1
ATOM 2065 N N . ILE B 2 263 ? 227.98200 177.60600 161.08800 1.000 91.43000 263 ILE B N 1
ATOM 2066 C CA . ILE B 2 263 ? 226.96400 178.34300 161.82200 1.000 91.43000 263 ILE B CA 1
ATOM 2067 C C . ILE B 2 263 ? 226.27700 179.34700 160.90300 1.000 91.43000 263 ILE B C 1
ATOM 2068 O O . ILE B 2 263 ? 226.82100 179.73300 159.87000 1.000 91.43000 263 ILE B O 1
ATOM 2073 N N . LEU B 2 371 ? 217.27400 158.21300 171.16400 1.000 53.48000 371 LEU B N 1
ATOM 2074 C CA . LEU B 2 371 ? 216.40900 157.11700 170.74100 1.000 53.48000 371 LEU B CA 1
ATOM 2075 C C . LEU B 2 371 ? 215.63100 157.48500 169.48300 1.000 53.48000 371 LEU B C 1
ATOM 2076 O O . LEU B 2 371 ? 215.07800 158.57600 169.38800 1.000 53.48000 371 LEU B O 1
ATOM 2081 N N . LEU B 2 372 ? 215.59700 156.57300 168.51500 1.000 57.75000 372 LEU B N 1
ATOM 2082 C CA . LEU B 2 372 ? 214.88000 156.76900 167.26400 1.000 57.75000 372 LEU B CA 1
ATOM 2083 C C . LEU B 2 372 ? 213.88500 155.64000 167.04700 1.000 57.75000 372 LEU B C 1
ATOM 2084 O O . LEU B 2 372 ? 214.20000 154.47100 167.28700 1.000 57.75000 372 LEU B O 1
ATOM 2089 N N . VAL B 2 373 ? 212.68400 155.99500 166.59300 1.000 60.98000 373 VAL B N 1
ATOM 2090 C CA . VAL B 2 373 ? 211.65400 155.03200 166.21300 1.000 60.98000 373 VAL B CA 1
ATOM 2091 C C . VAL B 2 373 ? 211.04100 155.51900 164.90700 1.000 60.98000 373 VAL B C 1
ATOM 2092 O O . VAL B 2 373 ? 210.58700 156.66400 164.82600 1.000 60.98000 373 VAL B O 1
ATOM 2096 N N . ILE B 2 374 ? 211.03700 154.66700 163.88400 1.000 68.81000 374 ILE B N 1
ATOM 2097 C CA . ILE B 2 374 ? 210.57700 155.08300 162.55800 1.000 68.81000 374 ILE B CA 1
ATOM 2098 C C . ILE B 2 374 ? 209.37000 154.26600 162.10900 1.000 68.81000 374 ILE B C 1
ATOM 2099 O O . ILE B 2 374 ? 209.54600 153.25400 161.41500 1.000 68.81000 374 ILE B O 1
ATOM 2104 N N . PRO B 2 375 ? 208.14400 154.63900 162.46400 1.000 74.64000 375 PRO B N 1
ATOM 2105 C CA . PRO B 2 375 ? 206.98900 154.03900 161.79600 1.000 74.64000 375 PRO B CA 1
ATOM 2106 C C . PRO B 2 375 ? 206.82400 154.61400 160.40200 1.000 74.64000 375 PRO B C 1
ATOM 2107 O O . PRO B 2 375 ? 207.24500 155.73600 160.11200 1.000 74.64000 375 PRO B O 1
ATOM 2111 N N . ILE B 2 376 ? 206.20900 153.82300 159.52900 1.000 83.30000 376 ILE B N 1
ATOM 2112 C CA . ILE B 2 376 ? 206.17100 154.14200 158.10500 1.000 83.30000 376 ILE B CA 1
ATOM 2113 C C . ILE B 2 376 ? 204.73000 154.25200 157.62100 1.000 83.30000 376 ILE B C 1
ATOM 2114 O O . ILE B 2 376 ? 204.06400 153.22400 157.43900 1.000 83.30000 376 ILE B O 1
ATOM 2119 N N . PRO B 2 377 ? 204.20800 155.45600 157.39600 1.000 83.94000 377 PRO B N 1
ATOM 2120 C CA . PRO B 2 377 ? 202.92500 155.58700 156.69800 1.000 83.94000 377 PRO B CA 1
ATOM 2121 C C . PRO B 2 377 ? 203.06500 155.21700 155.22900 1.000 83.94000 377 PRO B C 1
ATOM 2122 O O . PRO B 2 377 ? 204.16300 155.09400 154.68300 1.000 83.94000 377 PRO B O 1
ATOM 2126 N N . ASN B 2 378 ? 201.92100 155.04700 154.57900 1.000 85.27000 378 ASN B N 1
ATOM 2127 C CA . ASN B 2 378 ? 201.91100 154.56400 153.20500 1.000 85.27000 378 ASN B CA 1
ATOM 2128 C C . ASN B 2 378 ? 201.14800 155.50300 152.27700 1.000 85.27000 378 ASN B C 1
ATOM 2129 O O . ASN B 2 378 ? 201.12400 155.30600 151.06200 1.000 85.27000 378 ASN B O 1
ATOM 2134 N N . ILE B 2 385 ? 195.86000 151.17300 143.05200 1.000 110.92000 385 ILE B N 1
ATOM 2135 C CA . ILE B 2 385 ? 194.48600 151.60200 143.30100 1.000 110.92000 385 ILE B CA 1
ATOM 2136 C C . ILE B 2 385 ? 193.57900 150.46000 143.83700 1.000 110.92000 385 ILE B C 1
ATOM 2137 O O . ILE B 2 385 ? 192.68900 150.73400 144.64100 1.000 110.92000 385 ILE B O 1
ATOM 2142 N N . PRO B 2 386 ? 193.77800 149.19600 143.42900 1.000 117.20000 386 PRO B N 1
ATOM 2143 C CA . PRO B 2 386 ? 193.33000 148.09900 144.30200 1.000 117.20000 386 PRO B CA 1
ATOM 2144 C C . PRO B 2 386 ? 194.33400 147.75100 145.38500 1.000 117.20000 386 PRO B C 1
ATOM 2145 O O . PRO B 2 386 ? 193.97100 147.05700 146.34800 1.000 117.20000 386 PRO B O 1
ATOM 2149 N N . ARG B 2 387 ? 195.58200 148.21200 145.25200 1.000 117.79000 387 ARG B N 1
ATOM 2150 C CA . ARG B 2 387 ? 196.55500 148.07700 146.32900 1.000 117.79000 387 ARG B CA 1
ATOM 2151 C C . ARG B 2 387 ? 196.13600 148.86900 147.55800 1.000 117.79000 387 ARG B C 1
ATOM 2152 O O . ARG B 2 387 ? 196.45200 148.47000 148.68300 1.000 117.79000 387 ARG B O 1
ATOM 2160 N N . ARG B 2 388 ? 195.41800 149.98000 147.35900 1.000 116.33000 388 ARG B N 1
ATOM 2161 C CA . ARG B 2 388 ? 194.85600 150.72400 148.48000 1.000 116.33000 388 ARG B CA 1
ATOM 2162 C C . ARG B 2 388 ? 193.82400 149.89300 149.22900 1.000 116.33000 388 ARG B C 1
ATOM 2163 O O . ARG B 2 388 ? 193.78900 149.90600 150.46200 1.000 116.33000 388 ARG B O 1
ATOM 2171 N N . ILE B 2 389 ? 193.00700 149.12500 148.50400 1.000 117.26000 389 ILE B N 1
ATOM 2172 C CA . ILE B 2 389 ? 192.02500 148.26900 149.16200 1.000 117.26000 389 ILE B CA 1
ATOM 2173 C C . ILE B 2 389 ? 192.70200 147.07500 149.82200 1.000 117.26000 389 ILE B C 1
ATOM 2174 O O . ILE B 2 389 ? 192.25100 146.59700 150.87200 1.000 117.26000 389 ILE B O 1
ATOM 2179 N N . HIS B 2 390 ? 193.79600 146.58300 149.23600 1.000 118.33000 390 HIS B N 1
ATOM 2180 C CA . HIS B 2 390 ? 194.52600 145.48200 149.85700 1.000 118.33000 390 HIS B CA 1
ATOM 2181 C C . HIS B 2 390 ? 195.22900 145.93200 151.13300 1.000 118.33000 390 HIS B C 1
ATOM 2182 O O . HIS B 2 390 ? 195.32000 145.16800 152.10000 1.000 118.33000 390 HIS B O 1
ATOM 2189 N N . ARG B 2 391 ? 195.73100 147.16800 151.15500 1.000 117.81000 391 ARG B N 1
ATOM 2190 C CA . ARG B 2 391 ? 196.26900 147.72400 152.39100 1.000 117.81000 391 ARG B CA 1
ATOM 2191 C C . ARG B 2 391 ? 195.16300 148.01700 153.39400 1.000 117.81000 391 ARG B C 1
ATOM 2192 O O . ARG B 2 391 ? 195.36400 147.86800 154.60400 1.000 117.81000 391 ARG B O 1
ATOM 2200 N N . PHE B 2 392 ? 193.99400 148.42800 152.90400 1.000 115.06000 392 PHE B N 1
ATOM 2201 C CA . PHE B 2 392 ? 192.87700 148.77300 153.77000 1.000 115.06000 392 PHE B CA 1
ATOM 2202 C C . PHE B 2 392 ? 192.25200 147.53300 154.39500 1.000 115.06000 392 PHE B C 1
ATOM 2203 O O . PHE B 2 392 ? 191.59200 147.62900 155.43500 1.000 115.06000 392 PHE B O 1
ATOM 2211 N N . TYR B 2 393 ? 192.44500 146.36600 153.77800 1.000 120.44000 393 TYR B N 1
ATOM 2212 C CA . TYR B 2 393 ? 192.00500 145.11400 154.37500 1.000 120.44000 393 TYR B CA 1
ATOM 2213 C C . TYR B 2 393 ? 193.07500 144.43200 155.21600 1.000 120.44000 393 TYR B C 1
ATOM 2214 O O . TYR B 2 393 ? 192.73900 143.80200 156.22400 1.000 120.44000 393 TYR B O 1
ATOM 2223 N N . GLN B 2 394 ? 194.34400 144.53800 154.84200 1.000 119.97000 394 GLN B N 1
ATOM 2224 C CA . GLN B 2 394 ? 195.43100 143.97900 155.64700 1.000 119.97000 394 GLN B CA 1
ATOM 2225 C C . GLN B 2 394 ? 195.98800 145.04200 156.59300 1.000 119.97000 394 GLN B C 1
ATOM 2226 O O . GLN B 2 394 ? 197.16600 145.39400 156.56600 1.000 119.97000 394 GLN B O 1
ATOM 2232 N N . LYS B 2 395 ? 195.10400 145.54900 157.44900 1.000 106.92000 395 LYS B N 1
ATOM 2233 C CA . LYS B 2 395 ? 195.40700 146.71300 158.26800 1.000 106.92000 395 LYS B CA 1
ATOM 2234 C C . LYS B 2 395 ? 195.82000 146.35800 159.69200 1.000 106.92000 395 LYS B C 1
ATOM 2235 O O . LYS B 2 395 ? 196.54300 147.13900 160.32200 1.000 106.92000 395 LYS B O 1
ATOM 2241 N N . ARG B 2 396 ? 195.39600 145.19700 160.20100 1.000 107.45000 396 ARG B N 1
ATOM 2242 C CA . ARG B 2 396 ? 195.63100 144.85300 161.60100 1.000 107.45000 396 ARG B CA 1
ATOM 2243 C C . ARG B 2 396 ? 197.10400 144.60200 161.89600 1.000 107.45000 396 ARG B C 1
ATOM 2244 O O . ARG B 2 396 ? 197.58100 144.93500 162.98900 1.000 107.45000 396 ARG B O 1
ATOM 2252 N N . PHE B 2 397 ? 197.83700 144.03100 160.93900 1.000 103.01000 397 PHE B N 1
ATOM 2253 C CA . PHE B 2 397 ? 199.27000 143.83700 161.12400 1.000 103.01000 397 PHE B CA 1
ATOM 2254 C C . PHE B 2 397 ? 200.00800 145.16400 161.15900 1.000 103.01000 397 PHE B C 1
ATOM 2255 O O . PHE B 2 397 ? 200.98000 145.31000 161.90900 1.000 103.01000 397 PHE B O 1
ATOM 2263 N N . TYR B 2 398 ? 199.53400 146.14900 160.39200 1.000 97.19000 398 TYR B N 1
ATOM 2264 C CA . TYR B 2 398 ? 200.17500 147.45800 160.38000 1.000 97.19000 398 TYR B CA 1
ATOM 2265 C C . TYR B 2 398 ? 200.00400 148.17800 161.70900 1.000 97.19000 398 TYR B C 1
ATOM 2266 O O . TYR B 2 398 ? 200.97100 148.72700 162.25100 1.000 97.19000 398 TYR B O 1
ATOM 2275 N N . VAL B 2 399 ? 198.78800 148.17900 162.25600 1.000 98.39000 399 VAL B N 1
ATOM 2276 C CA . VAL B 2 399 ? 198.56800 148.87600 163.51600 1.000 98.39000 399 VAL B CA 1
ATOM 2277 C C . VAL B 2 399 ? 199.18700 148.09700 164.66600 1.000 98.39000 399 VAL B C 1
ATOM 2278 O O . VAL B 2 399 ? 199.61000 148.68700 165.66700 1.000 98.39000 399 VAL B O 1
ATOM 2282 N N . GLU B 2 400 ? 199.30200 146.77100 164.52000 1.000 105.28000 400 GLU B N 1
ATOM 2283 C CA . GLU B 2 400 ? 200.06100 145.98200 165.48400 1.000 105.28000 400 GLU B CA 1
ATOM 2284 C C . GLU B 2 400 ? 201.53400 146.36600 165.46300 1.000 105.28000 400 GLU B C 1
ATOM 2285 O O . GLU B 2 400 ? 202.15600 146.51100 166.52100 1.000 105.28000 400 GLU B O 1
ATOM 2291 N N . ASP B 2 401 ? 202.08600 146.58600 164.26600 1.000 102.76000 401 ASP B N 1
ATOM 2292 C CA . ASP B 2 401 ? 203.47900 147.00200 164.13100 1.000 102.76000 401 ASP B CA 1
ATOM 2293 C C . ASP B 2 401 ? 203.72000 148.37200 164.75400 1.000 102.76000 401 ASP B C 1
ATOM 2294 O O . ASP B 2 401 ? 204.66700 148.55100 165.53300 1.000 102.76000 401 ASP B O 1
ATOM 2299 N N . VAL B 2 402 ? 202.85700 149.34300 164.43300 1.000 95.94000 402 VAL B N 1
ATOM 2300 C CA . VAL B 2 402 ? 203.02500 150.70300 164.94500 1.000 95.94000 402 VAL B CA 1
ATOM 2301 C C . VAL B 2 402 ? 202.85000 150.74000 166.45700 1.000 95.94000 402 VAL B C 1
ATOM 2302 O O . VAL B 2 402 ? 203.66700 151.33700 167.17200 1.000 95.94000 402 VAL B O 1
ATOM 2306 N N . CYS B 2 403 ? 201.81500 150.06900 166.97200 1.000 98.07000 403 CYS B N 1
ATOM 2307 C CA . CYS B 2 403 ? 201.58100 150.08700 168.40700 1.000 98.07000 403 CYS B CA 1
ATOM 2308 C C . CYS B 2 403 ? 202.64600 149.31700 169.17200 1.000 98.07000 403 CYS B C 1
ATOM 2309 O O . CYS B 2 403 ? 203.03300 149.74800 170.26000 1.000 98.07000 403 CYS B O 1
ATOM 2312 N N . SER B 2 404 ? 203.17100 148.22300 168.61000 1.000 97.63000 404 SER B N 1
ATOM 2313 C CA . SER B 2 404 ? 204.22800 147.48300 169.29000 1.000 97.63000 404 SER B CA 1
ATOM 2314 C C . SER B 2 404 ? 205.53200 148.27000 169.31100 1.000 97.63000 404 SER B C 1
ATOM 2315 O O . SER B 2 404 ? 206.23900 148.27500 170.32700 1.000 97.63000 404 SER B O 1
ATOM 2318 N N . SER B 2 405 ? 205.84900 148.96800 168.21500 1.000 94.61000 405 SER B N 1
ATOM 2319 C CA . SER B 2 405 ? 207.04700 149.80100 168.19500 1.000 94.61000 405 SER B CA 1
ATOM 2320 C C . SER B 2 405 ? 206.93500 150.95800 169.17900 1.000 94.61000 405 SER B C 1
ATOM 2321 O O . SER B 2 405 ? 207.89100 151.27000 169.90100 1.000 94.61000 405 SER B O 1
ATOM 2324 N N . VAL B 2 406 ? 205.75600 151.56900 169.27000 1.000 87.87000 406 VAL B N 1
ATOM 2325 C CA . VAL B 2 406 ? 205.66000 152.73300 170.13900 1.000 87.87000 406 VAL B CA 1
ATOM 2326 C C . VAL B 2 406 ? 205.48600 152.32900 171.61100 1.000 87.87000 406 VAL B C 1
ATOM 2327 O O . VAL B 2 406 ? 205.91000 153.07000 172.50600 1.000 87.87000 406 VAL B O 1
ATOM 2331 N N . VAL B 2 407 ? 204.95300 151.13600 171.90500 1.000 89.65000 407 VAL B N 1
ATOM 2332 C CA . VAL B 2 407 ? 204.97200 150.68200 173.29600 1.000 89.65000 407 VAL B CA 1
ATOM 2333 C C . VAL B 2 407 ? 206.37800 150.23200 173.68200 1.000 89.65000 407 VAL B C 1
ATOM 2334 O O . VAL B 2 407 ? 206.76700 150.38200 174.84800 1.000 89.65000 407 VAL B O 1
ATOM 2338 N N . ASN B 2 408 ? 207.18000 149.74400 172.72400 1.000 93.72000 408 ASN B N 1
ATOM 2339 C CA . ASN B 2 408 ? 208.59000 149.50600 173.00700 1.000 93.72000 408 ASN B CA 1
ATOM 2340 C C . ASN B 2 408 ? 209.33200 150.80900 173.26500 1.000 93.72000 408 ASN B C 1
ATOM 2341 O O . ASN B 2 408 ? 210.26700 150.83800 174.07100 1.000 93.72000 408 ASN B O 1
ATOM 2346 N N . CYS B 2 409 ? 208.92900 151.88900 172.59600 1.000 91.35000 409 CYS B N 1
ATOM 2347 C CA . CYS B 2 409 ? 209.54600 153.18300 172.87000 1.000 91.35000 409 CYS B CA 1
ATOM 2348 C C . CYS B 2 409 ? 209.13600 153.73500 174.23100 1.000 91.35000 409 CYS B C 1
ATOM 2349 O O . CYS B 2 409 ? 209.97300 154.30100 174.94400 1.000 91.35000 409 CYS B O 1
ATOM 2352 N N . VAL B 2 410 ? 207.87000 153.57900 174.61300 1.000 83.18000 410 VAL B N 1
ATOM 2353 C CA . VAL B 2 410 ? 207.39700 154.16300 175.86600 1.000 83.18000 410 VAL B CA 1
ATOM 2354 C C . VAL B 2 410 ? 207.89000 153.36100 177.06500 1.000 83.18000 410 VAL B C 1
ATOM 2355 O O . VAL B 2 410 ? 208.42600 153.92600 178.02600 1.000 83.18000 410 VAL B O 1
ATOM 2359 N N . ARG B 2 411 ? 207.72500 152.03600 177.02200 1.000 89.41000 411 ARG B N 1
ATOM 2360 C CA . ARG B 2 411 ? 208.12400 151.19200 178.14400 1.000 89.41000 411 ARG B CA 1
ATOM 2361 C C . ARG B 2 411 ? 209.63600 151.15200 178.32100 1.000 89.41000 411 ARG B C 1
ATOM 2362 O O . ARG B 2 411 ? 210.12000 151.00400 179.44800 1.000 89.41000 411 ARG B O 1
ATOM 2370 N N . GLN B 2 412 ? 210.39200 151.29000 177.23800 1.000 84.47000 412 GLN B N 1
ATOM 2371 C CA . GLN B 2 412 ? 211.84400 151.30200 177.33200 1.000 84.47000 412 GLN B CA 1
ATOM 2372 C C . GLN B 2 412 ? 212.40200 152.65700 176.91800 1.000 84.47000 412 GLN B C 1
ATOM 2373 O O . GLN B 2 412 ? 212.34700 153.61900 177.68200 1.000 84.47000 412 GLN B O 1
ATOM 2379 N N . GLN C 3 87 ? 112.24400 156.87000 167.64200 1.000 124.21000 87 GLN C N 1
ATOM 2380 C CA . GLN C 3 87 ? 113.12700 155.71700 167.76700 1.000 124.21000 87 GLN C CA 1
ATOM 2381 C C . GLN C 3 87 ? 114.39300 156.11600 168.51800 1.000 124.21000 87 GLN C C 1
ATOM 2382 O O . GLN C 3 87 ? 114.72700 157.29900 168.59300 1.000 124.21000 87 GLN C O 1
ATOM 2388 N N . LEU C 3 88 ? 115.09100 155.12000 169.07400 1.000 121.41000 88 LEU C N 1
ATOM 2389 C CA . LEU C 3 88 ? 116.25800 155.40500 169.90400 1.000 121.41000 88 LEU C CA 1
ATOM 2390 C C . LEU C 3 88 ? 117.43700 155.89300 169.07100 1.000 121.41000 88 LEU C C 1
ATOM 2391 O O . LEU C 3 88 ? 118.24500 156.69700 169.55200 1.000 121.41000 88 LEU C O 1
ATOM 2396 N N . THR C 3 89 ? 117.55700 155.41400 167.82700 1.000 121.81000 89 THR C N 1
ATOM 2397 C CA . THR C 3 89 ? 118.68900 155.80000 166.99100 1.000 121.81000 89 THR C CA 1
ATOM 2398 C C . THR C 3 89 ? 118.61900 157.26800 166.59000 1.000 121.81000 89 THR C C 1
ATOM 2399 O O . THR C 3 89 ? 119.64800 157.95700 166.59400 1.000 121.81000 89 THR C O 1
ATOM 2403 N N . TRP C 3 90 ? 117.41500 157.77000 166.30600 1.000 128.95000 90 TRP C N 1
ATOM 2404 C CA . TRP C 3 90 ? 117.23900 159.18700 166.02000 1.000 128.95000 90 TRP C CA 1
ATOM 2405 C C . TRP C 3 90 ? 117.52100 160.02700 167.25600 1.000 128.95000 90 TRP C C 1
ATOM 2406 O O . TRP C 3 90 ? 118.12300 161.10300 167.15300 1.000 128.95000 90 TRP C O 1
ATOM 2417 N N . TYR C 3 91 ? 117.14000 159.51500 168.43300 1.000 125.71000 91 TYR C N 1
ATOM 2418 C CA . TYR C 3 91 ? 117.40600 160.19800 169.69700 1.000 125.71000 91 TYR C CA 1
ATOM 2419 C C . TYR C 3 91 ? 118.90100 160.34400 169.94800 1.000 125.71000 91 TYR C C 1
ATOM 2420 O O . TYR C 3 91 ? 119.39000 161.45000 170.21200 1.000 125.71000 91 TYR C O 1
ATOM 2429 N N . LEU C 3 92 ? 119.64600 159.24000 169.84300 1.000 122.30000 92 LEU C N 1
ATOM 2430 C CA . LEU C 3 92 ? 121.07400 159.29300 170.13400 1.000 122.30000 92 LEU C CA 1
ATOM 2431 C C . LEU C 3 92 ? 121.84200 160.05900 169.06600 1.000 122.30000 92 LEU C C 1
ATOM 2432 O O . LEU C 3 92 ? 122.80200 160.76000 169.39400 1.000 122.30000 92 LEU C O 1
ATOM 2437 N N . SER C 3 93 ? 121.42300 159.96900 167.79900 1.000 119.74000 93 SER C N 1
ATOM 2438 C CA . SER C 3 93 ? 122.10800 160.71600 166.75000 1.000 119.74000 93 SER C CA 1
ATOM 2439 C C . SER C 3 93 ? 121.86400 162.21400 166.88600 1.000 119.74000 93 SER C C 1
ATOM 2440 O O . SER C 3 93 ? 122.79100 163.01600 166.71100 1.000 119.74000 93 SER C O 1
ATOM 2443 N N . SER C 3 94 ? 120.63300 162.60700 167.23300 1.000 123.68000 94 SER C N 1
ATOM 2444 C CA . SER C 3 94 ? 120.33600 164.01700 167.44900 1.000 123.68000 94 SER C CA 1
ATOM 2445 C C . SER C 3 94 ? 121.05300 164.55300 168.68000 1.000 123.68000 94 SER C C 1
ATOM 2446 O O . SER C 3 94 ? 121.53800 165.69100 168.67000 1.000 123.68000 94 SER C O 1
ATOM 2449 N N . LEU C 3 95 ? 121.14300 163.74100 169.74100 1.000 121.55000 95 LEU C N 1
ATOM 2450 C CA . LEU C 3 95 ? 121.85400 164.16300 170.94400 1.000 121.55000 95 LEU C CA 1
ATOM 2451 C C . LEU C 3 95 ? 123.35000 164.29600 170.68600 1.000 121.55000 95 LEU C C 1
ATOM 2452 O O . LEU C 3 95 ? 123.98500 165.24100 171.17200 1.000 121.55000 95 LEU C O 1
ATOM 2457 N N . HIS C 3 96 ? 123.91500 163.36700 169.90300 1.000 116.08000 96 HIS C N 1
ATOM 2458 C CA . HIS C 3 96 ? 125.31100 163.45100 169.49000 1.000 116.08000 96 HIS C CA 1
ATOM 2459 C C . HIS C 3 96 ? 125.57200 164.71200 168.68100 1.000 116.08000 96 HIS C C 1
ATOM 2460 O O . HIS C 3 96 ? 126.55700 165.42000 168.92500 1.000 116.08000 96 HIS C O 1
ATOM 2467 N N . ARG C 3 97 ? 124.66800 165.02900 167.74800 1.000 115.20000 97 ARG C N 1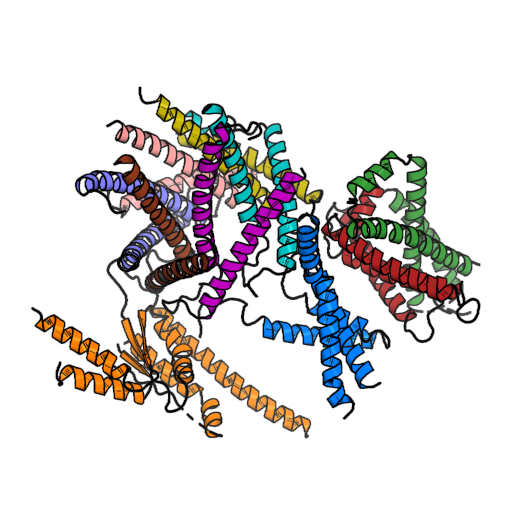
ATOM 2468 C CA . ARG C 3 97 ? 124.81800 166.22300 166.92300 1.000 115.20000 97 ARG C CA 1
ATOM 2469 C C . ARG C 3 97 ? 124.73100 167.50100 167.75100 1.000 115.20000 97 ARG C C 1
ATOM 2470 O O . ARG C 3 97 ? 125.56100 168.40500 167.58400 1.000 115.20000 97 ARG C O 1
ATOM 2478 N N . ILE C 3 98 ? 123.75400 167.58900 168.66100 1.000 117.08000 98 ILE C N 1
ATOM 2479 C CA . ILE C 3 98 ? 123.57300 168.83700 169.39900 1.000 117.08000 98 ILE C CA 1
ATOM 2480 C C . ILE C 3 98 ? 124.67600 169.01600 170.44200 1.000 117.08000 98 ILE C C 1
ATOM 2481 O O . ILE C 3 98 ? 125.14600 170.14400 170.66300 1.000 117.08000 98 ILE C O 1
ATOM 2486 N N . SER C 3 99 ? 125.16800 167.91600 171.03100 1.000 115.28000 99 SER C N 1
ATOM 2487 C CA . SER C 3 99 ? 126.28300 168.01100 171.96500 1.000 115.28000 99 SER C CA 1
ATOM 2488 C C . SER C 3 99 ? 127.55600 168.41100 171.24500 1.000 115.28000 99 SER C C 1
ATOM 2489 O O . SER C 3 99 ? 128.32100 169.24800 171.74400 1.000 115.28000 99 SER C O 1
ATOM 2492 N N . LEU C 3 100 ? 127.76900 167.84900 170.05100 1.000 110.98000 100 LEU C N 1
ATOM 2493 C CA . LEU C 3 100 ? 128.93000 168.19100 169.24600 1.000 110.98000 100 LEU C CA 1
ATOM 2494 C C . LEU C 3 100 ? 128.91100 169.65100 168.82800 1.000 110.98000 100 LEU C C 1
ATOM 2495 O O . LEU C 3 100 ? 129.93300 170.33400 168.93000 1.000 110.98000 100 LEU C O 1
ATOM 2500 N N . VAL C 3 101 ? 127.74900 170.16700 168.42000 1.000 111.62000 101 VAL C N 1
ATOM 2501 C CA . VAL C 3 101 ? 127.74800 171.54200 167.93300 1.000 111.62000 101 VAL C CA 1
ATOM 2502 C C . VAL C 3 101 ? 127.82300 172.53400 169.09600 1.000 111.62000 101 VAL C C 1
ATOM 2503 O O . VAL C 3 101 ? 128.51100 173.55400 168.98400 1.000 111.62000 101 VAL C O 1
ATOM 2507 N N . LEU C 3 102 ? 127.21700 172.23300 170.25400 1.000 110.75000 102 LEU C N 1
ATOM 2508 C CA . LEU C 3 102 ? 127.29900 173.18800 171.35600 1.000 110.75000 102 LEU C CA 1
ATOM 2509 C C . LEU C 3 102 ? 128.67800 173.18200 172.01100 1.000 110.75000 102 LEU C C 1
ATOM 2510 O O . LEU C 3 102 ? 129.22600 174.25700 172.30800 1.000 110.75000 102 LEU C O 1
ATOM 2515 N N . MET C 3 103 ? 129.27800 171.99700 172.18900 1.000 106.90000 103 MET C N 1
ATOM 2516 C CA . MET C 3 103 ? 130.65500 171.93500 172.66000 1.000 106.90000 103 MET C CA 1
ATOM 2517 C C . MET C 3 103 ? 131.62100 172.49700 171.62800 1.000 106.90000 103 MET C C 1
ATOM 2518 O O . MET C 3 103 ? 132.67200 173.02800 171.99700 1.000 106.90000 103 MET C O 1
ATOM 2523 N N . GLY C 3 104 ? 131.26200 172.43700 170.34300 1.000 105.16000 104 GLY C N 1
ATOM 2524 C CA . GLY C 3 104 ? 132.07900 173.06900 169.32700 1.000 105.16000 104 GLY C CA 1
ATOM 2525 C C . GLY C 3 104 ? 132.05800 174.58000 169.41400 1.000 105.16000 104 GLY C C 1
ATOM 2526 O O . GLY C 3 104 ? 133.10100 175.22100 169.28500 1.000 105.16000 104 GLY C O 1
ATOM 2527 N N . LEU C 3 105 ? 130.87600 175.16700 169.63700 1.000 105.16000 105 LEU C N 1
ATOM 2528 C CA . LEU C 3 105 ? 130.80900 176.61400 169.84200 1.000 105.16000 105 LEU C CA 1
ATOM 2529 C C . LEU C 3 105 ? 131.56100 177.03400 171.09700 1.000 105.16000 105 LEU C C 1
ATOM 2530 O O . LEU C 3 105 ? 132.28000 178.04000 171.07900 1.000 105.16000 105 LEU C O 1
ATOM 2535 N N . GLY C 3 106 ? 131.44900 176.25000 172.17300 1.000 105.59000 106 GLY C N 1
ATOM 2536 C CA . GLY C 3 106 ? 132.17800 176.57600 173.39300 1.000 105.59000 106 GLY C CA 1
ATOM 2537 C C . GLY C 3 106 ? 133.68700 176.50200 173.23100 1.000 105.59000 106 GLY C C 1
ATOM 2538 O O . GLY C 3 106 ? 134.40700 177.43800 173.60200 1.000 105.59000 106 GLY C O 1
ATOM 2539 N N . PHE C 3 107 ? 134.17700 175.40900 172.63600 1.000 101.89000 107 PHE C N 1
ATOM 2540 C CA . PHE C 3 107 ? 135.60700 175.22700 172.40700 1.000 101.89000 107 PHE C CA 1
ATOM 2541 C C . PHE C 3 107 ? 136.15400 176.27400 171.44600 1.000 101.89000 107 PHE C C 1
ATOM 2542 O O . PHE C 3 107 ? 137.20300 176.87500 171.70500 1.000 101.89000 107 PHE C O 1
ATOM 2550 N N . TYR C 3 108 ? 135.44700 176.51100 170.33400 1.000 100.41000 108 TYR C N 1
ATOM 2551 C CA . TYR C 3 108 ? 135.91100 177.46700 169.33700 1.000 100.41000 108 TYR C CA 1
ATOM 2552 C C . TYR C 3 108 ? 135.90100 178.88600 169.88000 1.000 100.41000 108 TYR C C 1
ATOM 2553 O O . TYR C 3 108 ? 136.83400 179.65100 169.61800 1.000 100.41000 108 TYR C O 1
ATOM 2562 N N . LEU C 3 109 ? 134.88600 179.24300 170.67500 1.000 102.00000 109 LEU C N 1
ATOM 2563 C CA . LEU C 3 109 ? 134.83100 180.58300 171.24200 1.000 102.00000 109 LEU C CA 1
ATOM 2564 C C . LEU C 3 109 ? 135.93700 180.78700 172.26600 1.000 102.00000 109 LEU C C 1
ATOM 2565 O O . LEU C 3 109 ? 136.61700 181.82000 172.24800 1.000 102.00000 109 LEU C O 1
ATOM 2570 N N . PHE C 3 110 ? 136.16100 179.79900 173.13800 1.000 102.04000 110 PHE C N 1
ATOM 2571 C CA . PHE C 3 110 ? 137.19400 179.95700 174.15400 1.000 102.04000 110 PHE C CA 1
ATOM 2572 C C . PHE C 3 110 ? 138.59300 179.89200 173.56100 1.000 102.04000 110 PHE C C 1
ATOM 2573 O O . PHE C 3 110 ? 139.52800 180.44700 174.14300 1.000 102.04000 110 PHE C O 1
ATOM 2581 N N . THR C 3 111 ? 138.76600 179.24300 172.41000 1.000 100.33000 111 THR C N 1
ATOM 2582 C CA . THR C 3 111 ? 140.08100 179.27300 171.78300 1.000 100.33000 111 THR C CA 1
ATOM 2583 C C . THR C 3 111 ? 140.31300 180.58200 171.03500 1.000 100.33000 111 THR C C 1
ATOM 2584 O O . THR C 3 111 ? 141.34800 181.22900 171.22300 1.000 100.33000 111 THR C O 1
ATOM 2588 N N . ILE C 3 112 ? 139.35700 181.01000 170.19800 1.000 101.18000 112 ILE C N 1
ATOM 2589 C CA . ILE C 3 112 ? 139.56500 182.22900 169.41500 1.000 101.18000 112 ILE C CA 1
ATOM 2590 C C . ILE C 3 112 ? 139.39500 183.49900 170.23100 1.000 101.18000 112 ILE C C 1
ATOM 2591 O O . ILE C 3 112 ? 139.66300 184.58900 169.70900 1.000 101.18000 112 ILE C O 1
ATOM 2596 N N . LEU C 3 113 ? 138.95500 183.40500 171.48900 1.000 100.39000 113 LEU C N 1
ATOM 2597 C CA . LEU C 3 113 ? 139.10900 184.54500 172.38600 1.000 100.39000 113 LEU C CA 1
ATOM 2598 C C . LEU C 3 113 ? 140.57900 184.83900 172.64200 1.000 100.39000 113 LEU C C 1
ATOM 2599 O O . LEU C 3 113 ? 140.98700 186.00500 172.68100 1.000 100.39000 113 LEU C O 1
ATOM 2604 N N . PHE C 3 114 ? 141.39000 183.79800 172.80700 1.000 92.36000 114 PHE C N 1
ATOM 2605 C CA . PHE C 3 114 ? 142.82800 183.97400 172.92400 1.000 92.36000 114 PHE C CA 1
ATOM 2606 C C . PHE C 3 114 ? 143.51300 184.09500 171.57400 1.000 92.36000 114 PHE C C 1
ATOM 2607 O O . PHE C 3 114 ? 144.65600 184.55900 171.51800 1.000 92.36000 114 PHE C O 1
ATOM 2615 N N . GLY C 3 115 ? 142.85000 183.68300 170.49400 1.000 94.70000 115 GLY C N 1
ATOM 2616 C CA . GLY C 3 115 ? 143.42900 183.86500 169.17400 1.000 94.70000 115 GLY C CA 1
ATOM 2617 C C . GLY C 3 115 ? 143.45600 185.32200 168.75600 1.000 94.70000 115 GLY C C 1
ATOM 2618 O O . GLY C 3 115 ? 144.48100 185.83000 168.29600 1.000 94.70000 115 GLY C O 1
ATOM 2619 N N . VAL C 3 116 ? 142.33600 186.02600 168.94000 1.000 98.79000 116 VAL C N 1
ATOM 2620 C CA . VAL C 3 116 ? 142.26600 187.43400 168.55400 1.000 98.79000 116 VAL C CA 1
ATOM 2621 C C . VAL C 3 116 ? 142.97400 188.35300 169.53400 1.000 98.79000 116 VAL C C 1
ATOM 2622 O O . VAL C 3 116 ? 143.11100 189.54800 169.25300 1.000 98.79000 116 VAL C O 1
ATOM 2626 N N . SER C 3 117 ? 143.41900 187.83900 170.67800 1.000 94.29000 117 SER C N 1
ATOM 2627 C CA . SER C 3 117 ? 144.20600 188.64600 171.59700 1.000 94.29000 117 SER C CA 1
ATOM 2628 C C . SER C 3 117 ? 145.67900 188.67400 171.22600 1.000 94.29000 117 SER C C 1
ATOM 2629 O O . SER C 3 117 ? 146.40000 189.56800 171.67900 1.000 94.29000 117 SER C O 1
ATOM 2632 N N . GLY C 3 118 ? 146.14000 187.72100 170.42100 1.000 94.49000 118 GLY C N 1
ATOM 2633 C CA . GLY C 3 118 ? 147.55000 187.61500 170.10800 1.000 94.49000 118 GLY C CA 1
ATOM 2634 C C . GLY C 3 118 ? 147.98100 188.37300 168.87000 1.000 94.49000 118 GLY C C 1
ATOM 2635 O O . GLY C 3 118 ? 149.07400 188.94700 168.84900 1.000 94.49000 118 GLY C O 1
ATOM 2636 N N . LEU C 3 119 ? 147.14900 188.37100 167.82400 1.000 99.34000 119 LEU C N 1
ATOM 2637 C CA . LEU C 3 119 ? 147.43200 189.22000 166.67100 1.000 99.34000 119 LEU C CA 1
ATOM 2638 C C . LEU C 3 119 ? 147.26100 190.69100 167.02300 1.000 99.34000 119 LEU C C 1
ATOM 2639 O O . LEU C 3 119 ? 147.97100 191.55100 166.48800 1.000 99.34000 119 LEU C O 1
ATOM 2644 N N . LEU C 3 120 ? 146.33100 190.99900 167.91600 1.000 103.07000 120 LEU C N 1
ATOM 2645 C CA . LEU C 3 120 ? 146.20600 192.33900 168.46000 1.000 103.07000 120 LEU C CA 1
ATOM 2646 C C . LEU C 3 120 ? 147.02900 192.42800 169.74400 1.000 103.07000 120 LEU C C 1
ATOM 2647 O O . LEU C 3 120 ? 147.82200 191.54000 170.06400 1.000 103.07000 120 LEU C O 1
ATOM 2652 N N . GLY C 3 121 ? 146.85100 193.51100 170.49200 1.000 105.50000 121 GLY C N 1
ATOM 2653 C CA . GLY C 3 121 ? 147.53500 193.67500 171.75900 1.000 105.50000 121 GLY C CA 1
ATOM 2654 C C . GLY C 3 121 ? 146.57700 193.64200 172.93000 1.000 105.50000 121 GLY C C 1
ATOM 2655 O O . GLY C 3 121 ? 146.68400 194.45700 173.85100 1.000 105.50000 121 GLY C O 1
ATOM 2656 N N . LEU C 3 122 ? 145.62600 192.70600 172.89700 1.000 102.04000 122 LEU C N 1
ATOM 2657 C CA . LEU C 3 122 ? 144.56100 192.69200 173.89400 1.000 102.04000 122 LEU C CA 1
ATOM 2658 C C . LEU C 3 122 ? 145.06200 192.18000 175.23900 1.000 102.04000 122 LEU C C 1
ATOM 2659 O O . LEU C 3 122 ? 144.85600 192.82500 176.27400 1.000 102.04000 122 LEU C O 1
ATOM 2664 N N . GLY C 3 123 ? 145.73000 191.03000 175.24500 1.000 95.37000 123 GLY C N 1
ATOM 2665 C CA . GLY C 3 123 ? 146.24800 190.47300 176.47900 1.000 95.37000 123 GLY C CA 1
ATOM 2666 C C . GLY C 3 123 ? 145.18400 189.92400 177.40800 1.000 95.37000 123 GLY C C 1
ATOM 2667 O O . GLY C 3 123 ? 144.93900 190.48000 178.48200 1.000 95.37000 123 GLY C O 1
ATOM 2668 N N . LEU C 3 124 ? 144.53900 188.83600 177.00100 1.000 90.01000 124 LEU C N 1
ATOM 2669 C CA . LEU C 3 124 ? 143.49400 188.19300 177.79200 1.000 90.01000 124 LEU C CA 1
ATOM 2670 C C . LEU C 3 124 ? 144.07800 186.92500 178.39900 1.000 90.01000 124 LEU C C 1
ATOM 2671 O O . LEU C 3 124 ? 144.38600 185.96900 177.68600 1.000 90.01000 124 LEU C O 1
ATOM 2676 N N . THR C 3 125 ? 144.24500 186.92100 179.71600 1.000 87.79000 125 THR C N 1
ATOM 2677 C CA . THR C 3 125 ? 144.71200 185.73200 180.40700 1.000 87.79000 125 THR C CA 1
ATOM 2678 C C . THR C 3 125 ? 143.53700 184.82100 180.74300 1.000 87.79000 125 THR C C 1
ATOM 2679 O O . THR C 3 125 ? 142.37200 185.16200 180.53300 1.000 87.79000 125 THR C O 1
ATOM 2683 N N . THR C 3 126 ? 143.85300 183.63700 181.27000 1.000 85.60000 126 THR C N 1
ATOM 2684 C CA . THR C 3 126 ? 142.80800 182.81500 181.86700 1.000 85.60000 126 THR C CA 1
ATOM 2685 C C . THR C 3 126 ? 142.28400 183.44300 183.14500 1.000 85.60000 126 THR C C 1
ATOM 2686 O O . THR C 3 126 ? 141.10700 183.27500 183.47800 1.000 85.60000 126 THR C O 1
ATOM 2690 N N . GLU C 3 127 ? 143.13900 184.17400 183.86200 1.000 92.33000 127 GLU C N 1
ATOM 2691 C CA . GLU C 3 127 ? 142.72200 184.79300 185.11200 1.000 92.33000 127 GLU C CA 1
ATOM 2692 C C . GLU C 3 127 ? 141.75100 185.93800 184.86700 1.000 92.33000 127 GLU C C 1
ATOM 2693 O O . GLU C 3 127 ? 140.75500 186.07100 185.58400 1.000 92.33000 127 GLU C O 1
ATOM 2699 N N . LYS C 3 128 ? 142.00400 186.75100 183.83700 1.000 90.36000 128 LYS C N 1
ATOM 2700 C CA . LYS C 3 128 ? 141.11600 187.87100 183.53600 1.000 90.36000 128 LYS C CA 1
ATOM 2701 C C . LYS C 3 128 ? 139.76400 187.38900 183.02500 1.000 90.36000 128 LYS C C 1
ATOM 2702 O O . LYS C 3 128 ? 138.71900 187.91600 183.42600 1.000 90.36000 128 LYS C O 1
ATOM 2708 N N . VAL C 3 129 ? 139.76700 186.36700 182.16600 1.000 86.35000 129 VAL C N 1
ATOM 2709 C CA . VAL C 3 129 ? 138.52100 185.82700 181.63400 1.000 86.35000 129 VAL C CA 1
ATOM 2710 C C . VAL C 3 129 ? 137.73600 185.11300 182.72800 1.000 86.35000 129 VAL C C 1
ATOM 2711 O O . VAL C 3 129 ? 136.51100 185.25500 182.82000 1.000 86.35000 129 VAL C O 1
ATOM 2715 N N . SER C 3 130 ? 138.43000 184.38500 183.60800 1.000 91.22000 130 SER C N 1
ATOM 2716 C CA . SER C 3 130 ? 137.74900 183.70800 184.70700 1.000 91.22000 130 SER C CA 1
ATOM 2717 C C . SER C 3 130 ? 137.19600 184.70500 185.71800 1.000 91.22000 130 SER C C 1
ATOM 2718 O O . SER C 3 130 ? 136.10800 184.49700 186.26700 1.000 91.22000 130 SER C O 1
ATOM 2721 N N . ASN C 3 131 ? 137.90800 185.81400 185.94100 1.000 94.19000 131 ASN C N 1
ATOM 2722 C CA . ASN C 3 131 ? 137.41300 186.85500 186.83400 1.000 94.19000 131 ASN C CA 1
ATOM 2723 C C . ASN C 3 131 ? 136.18600 187.54700 186.25600 1.000 94.19000 131 ASN C C 1
ATOM 2724 O O . ASN C 3 131 ? 135.21600 187.79900 186.98000 1.000 94.19000 131 ASN C O 1
ATOM 2729 N N . TRP C 3 132 ? 136.20700 187.85000 184.95300 1.000 93.43000 132 TRP C N 1
ATOM 2730 C CA . TRP C 3 132 ? 135.05200 188.47100 184.30900 1.000 93.43000 132 TRP C CA 1
ATOM 2731 C C . TRP C 3 132 ? 133.85400 187.53100 184.29400 1.000 93.43000 132 TRP C C 1
ATOM 2732 O O . TRP C 3 132 ? 132.71500 187.96400 184.50300 1.000 93.43000 132 TRP C O 1
ATOM 2743 N N . TYR C 3 133 ? 134.09800 186.23900 184.07100 1.000 97.88000 133 TYR C N 1
ATOM 2744 C CA . TYR C 3 133 ? 133.02100 185.25900 184.04200 1.000 97.88000 133 TYR C CA 1
ATOM 2745 C C . TYR C 3 133 ? 132.44600 185.01600 185.42900 1.000 97.88000 133 TYR C C 1
ATOM 2746 O O . TYR C 3 133 ? 131.25100 184.73900 185.56000 1.000 97.88000 133 TYR C O 1
ATOM 2755 N N . HIS C 3 134 ? 133.27000 185.10400 186.47100 1.000 98.97000 134 HIS C N 1
ATOM 2756 C CA . HIS C 3 134 ? 132.75500 184.93500 187.82100 1.000 98.97000 134 HIS C CA 1
ATOM 2757 C C . HIS C 3 134 ? 132.15400 186.21400 188.38000 1.000 98.97000 134 HIS C C 1
ATOM 2758 O O . HIS C 3 134 ? 131.40100 186.15300 189.35700 1.000 98.97000 134 HIS C O 1
ATOM 2765 N N . GLN C 3 135 ? 132.46500 187.36400 187.78800 1.000 99.74000 135 GLN C N 1
ATOM 2766 C CA . GLN C 3 135 ? 131.87600 188.61200 188.25000 1.000 99.74000 135 GLN C CA 1
ATOM 2767 C C . GLN C 3 135 ? 130.56100 188.93200 187.55100 1.000 99.74000 135 GLN C C 1
ATOM 2768 O O . GLN C 3 135 ? 129.57400 189.25800 188.21900 1.000 99.74000 135 GLN C O 1
ATOM 2774 N N . LYS C 3 136 ? 130.51200 188.83700 186.22400 1.000 99.60000 136 LYS C N 1
ATOM 2775 C CA . LYS C 3 136 ? 129.32800 189.26800 185.49400 1.000 99.60000 136 LYS C CA 1
ATOM 2776 C C . LYS C 3 136 ? 128.21500 188.22300 185.48800 1.000 99.60000 136 LYS C C 1
ATOM 2777 O O . LYS C 3 136 ? 127.06100 188.56700 185.20900 1.000 99.60000 136 LYS C O 1
ATOM 2783 N N . PHE C 3 137 ? 128.50200 186.97600 185.84200 1.000 102.65000 137 PHE C N 1
ATOM 2784 C CA . PHE C 3 137 ? 127.49500 185.92400 185.83200 1.000 102.65000 137 PHE C CA 1
ATOM 2785 C C . PHE C 3 137 ? 127.10400 185.56500 187.25800 1.000 102.65000 137 PHE C C 1
ATOM 2786 O O . PHE C 3 137 ? 127.94700 185.55700 188.15900 1.000 102.65000 137 PHE C O 1
ATOM 2794 N N . SER C 3 138 ? 125.82100 185.27100 187.45900 1.000 109.25000 138 SER C N 1
ATOM 2795 C CA . SER C 3 138 ? 125.33700 184.87400 188.77200 1.000 109.25000 138 SER C CA 1
ATOM 2796 C C . SER C 3 138 ? 125.56600 183.37900 188.98800 1.000 109.25000 138 SER C C 1
ATOM 2797 O O . SER C 3 138 ? 126.18300 182.68900 188.17100 1.000 109.25000 138 SER C O 1
ATOM 2800 N N . LYS C 3 139 ? 125.05200 182.86900 190.10700 1.000 110.66000 139 LYS C N 1
ATOM 2801 C CA . LYS C 3 139 ? 125.34300 181.49700 190.51000 1.000 110.66000 139 LYS C CA 1
ATOM 2802 C C . LYS C 3 139 ? 124.53400 180.48000 189.71400 1.000 110.66000 139 LYS C C 1
ATOM 2803 O O . LYS C 3 139 ? 125.08100 179.46800 189.26000 1.000 110.66000 139 LYS C O 1
ATOM 2809 N N . ILE C 3 140 ? 123.23900 180.73600 189.52500 1.000 115.99000 140 ILE C N 1
ATOM 2810 C CA . ILE C 3 140 ? 122.36800 179.71600 188.95000 1.000 115.99000 140 ILE C CA 1
ATOM 2811 C C . ILE C 3 140 ? 122.58100 179.58700 187.43900 1.000 115.99000 140 ILE C C 1
ATOM 2812 O O . ILE C 3 140 ? 122.48500 178.47900 186.89000 1.000 115.99000 140 ILE C O 1
ATOM 2817 N N . THR C 3 141 ? 122.93600 180.67800 186.74900 1.000 116.26000 141 THR C N 1
ATOM 2818 C CA . THR C 3 141 ? 123.25500 180.55700 185.33100 1.000 116.26000 141 THR C CA 1
ATOM 2819 C C . THR C 3 141 ? 124.58200 179.83500 185.12400 1.000 116.26000 141 THR C C 1
ATOM 2820 O O . THR C 3 141 ? 124.72100 179.05100 184.17300 1.000 116.26000 141 THR C O 1
ATOM 2824 N N . GLU C 3 142 ? 125.53300 180.03500 186.04200 1.000 115.42000 142 GLU C N 1
ATOM 2825 C CA . GLU C 3 142 ? 126.78500 179.29200 186.01800 1.000 115.42000 142 GLU C CA 1
ATOM 2826 C C . GLU C 3 142 ? 126.54000 177.80900 186.26000 1.000 115.42000 142 GLU C C 1
ATOM 2827 O O . GLU C 3 142 ? 127.13100 176.95600 185.58500 1.000 115.42000 142 GLU C O 1
ATOM 2833 N N . TRP C 3 143 ? 125.63200 177.48900 187.18700 1.000 115.80000 143 TRP C N 1
ATOM 2834 C CA . TRP C 3 143 ? 125.30900 176.09300 187.46500 1.000 115.80000 143 TRP C CA 1
ATOM 2835 C C . TRP C 3 143 ? 124.59900 175.43400 186.29000 1.000 115.80000 143 TRP C C 1
ATOM 2836 O O . TRP C 3 143 ? 124.84300 174.25700 186.00000 1.000 115.80000 143 TRP C O 1
ATOM 2847 N N . SER C 3 144 ? 123.74100 176.17800 185.58500 1.000 117.01000 144 SER C N 1
ATOM 2848 C CA . SER C 3 144 ? 123.06700 175.60400 184.42300 1.000 117.01000 144 SER C CA 1
ATOM 2849 C C . SER C 3 144 ? 124.04300 175.37000 183.27500 1.000 117.01000 144 SER C C 1
ATOM 2850 O O . SER C 3 144 ? 123.95700 174.34500 182.58600 1.000 117.01000 144 SER C O 1
ATOM 2853 N N . ILE C 3 145 ? 124.98000 176.30500 183.06600 1.000 113.38000 145 ILE C N 1
ATOM 2854 C CA . ILE C 3 145 ? 126.00500 176.13900 182.03300 1.000 113.38000 145 ILE C CA 1
ATOM 2855 C C . ILE C 3 145 ? 126.89000 174.93400 182.34000 1.000 113.38000 145 ILE C C 1
ATOM 2856 O O . ILE C 3 145 ? 127.17100 174.10700 181.45600 1.000 113.38000 145 ILE C O 1
ATOM 2861 N N . LYS C 3 146 ? 127.30400 174.79700 183.60700 1.000 110.21000 146 LYS C N 1
ATOM 2862 C CA . LYS C 3 146 ? 128.14400 173.67500 184.01700 1.000 110.21000 146 LYS C CA 1
ATOM 2863 C C . LYS C 3 146 ? 127.41100 172.34800 183.88100 1.000 110.21000 146 LYS C C 1
ATOM 2864 O O . LYS C 3 146 ? 127.99100 171.35900 183.41300 1.000 110.21000 146 LYS C O 1
ATOM 2870 N N . GLY C 3 147 ? 126.13200 172.31300 184.26600 1.000 115.95000 147 GLY C N 1
ATOM 2871 C CA . GLY C 3 147 ? 125.35900 171.09000 184.14100 1.000 115.95000 147 GLY C CA 1
ATOM 2872 C C . GLY C 3 147 ? 125.12600 170.69200 182.69800 1.000 115.95000 147 GLY C C 1
ATOM 2873 O O . GLY C 3 147 ? 125.20600 169.51000 182.35600 1.000 115.95000 147 GLY C O 1
ATOM 2874 N N . SER C 3 148 ? 124.88800 171.67900 181.82700 1.000 115.56000 148 SER C N 1
ATOM 2875 C CA . SER C 3 148 ? 124.71200 171.40600 180.40500 1.000 115.56000 148 SER C CA 1
ATOM 2876 C C . SER C 3 148 ? 125.98400 170.83800 179.78500 1.000 115.56000 148 SER C C 1
ATOM 2877 O O . SER C 3 148 ? 125.93700 169.81300 179.09200 1.000 115.56000 148 SER C O 1
ATOM 2880 N N . PHE C 3 149 ? 127.13400 171.46600 180.05800 1.000 112.54000 149 PHE C N 1
ATOM 2881 C CA . PHE C 3 149 ? 128.39200 170.99300 179.47700 1.000 112.54000 149 PHE C CA 1
ATOM 2882 C C . PHE C 3 149 ? 128.78300 169.62100 180.01600 1.000 112.54000 149 PHE C C 1
ATOM 2883 O O . PHE C 3 149 ? 129.22700 168.74700 179.25300 1.000 112.54000 149 PHE C O 1
ATOM 2891 N N . ALA C 3 150 ? 128.59700 169.39800 181.32000 1.000 114.79000 150 ALA C N 1
ATOM 2892 C CA . ALA C 3 150 ? 128.94200 168.11200 181.90500 1.000 114.79000 150 ALA C CA 1
ATOM 2893 C C . ALA C 3 150 ? 127.97900 167.00800 181.49800 1.000 114.79000 150 ALA C C 1
ATOM 2894 O O . ALA C 3 150 ? 128.37200 165.83700 181.49500 1.000 114.79000 150 ALA C O 1
ATOM 2896 N N . TYR C 3 151 ? 126.73500 167.34100 181.15000 1.000 117.68000 151 TYR C N 1
ATOM 2897 C CA . TYR C 3 151 ? 125.84800 166.31500 180.62100 1.000 117.68000 151 TYR C CA 1
ATOM 2898 C C . TYR C 3 151 ? 126.15100 166.00700 179.16400 1.000 117.68000 151 TYR C C 1
ATOM 2899 O O . TYR C 3 151 ? 126.00100 164.85800 178.73600 1.000 117.68000 151 TYR C O 1
ATOM 2908 N N . LEU C 3 152 ? 126.58200 167.00300 178.39000 1.000 111.26000 152 LEU C N 1
ATOM 2909 C CA . LEU C 3 152 ? 126.83400 166.75500 176.97700 1.000 111.26000 152 LEU C CA 1
ATOM 2910 C C . LEU C 3 152 ? 128.19600 166.12800 176.70300 1.000 111.26000 152 LEU C C 1
ATOM 2911 O O . LEU C 3 152 ? 128.38600 165.56400 175.62000 1.000 111.26000 152 LEU C O 1
ATOM 2916 N N . PHE C 3 153 ? 129.14700 166.21300 177.63800 1.000 116.53000 153 PHE C N 1
ATOM 2917 C CA . PHE C 3 153 ? 130.40100 165.47800 177.45800 1.000 116.53000 153 PHE C CA 1
ATOM 2918 C C . PHE C 3 153 ? 130.19300 163.96600 177.56400 1.000 116.53000 153 PHE C C 1
ATOM 2919 O O . PHE C 3 153 ? 130.88200 163.17600 176.89100 1.000 116.53000 153 PHE C O 1
ATOM 2927 N N . ALA C 3 154 ? 129.22800 163.54500 178.38200 1.000 119.99000 154 ALA C N 1
ATOM 2928 C CA . ALA C 3 154 ? 128.89000 162.13200 178.46200 1.000 119.99000 154 ALA C CA 1
ATOM 2929 C C . ALA C 3 154 ? 128.23200 161.62500 177.18600 1.000 119.99000 154 ALA C C 1
ATOM 2930 O O . ALA C 3 154 ? 128.25100 160.42000 176.93300 1.000 119.99000 154 ALA C O 1
ATOM 2932 N N . ILE C 3 155 ? 127.69000 162.51600 176.35500 1.000 119.50000 155 ILE C N 1
ATOM 2933 C CA . ILE C 3 155 ? 127.20400 162.09500 175.04500 1.000 119.50000 155 ILE C CA 1
ATOM 2934 C C . ILE C 3 155 ? 128.37300 161.72300 174.13700 1.000 119.50000 155 ILE C C 1
ATOM 2935 O O . ILE C 3 155 ? 128.27600 160.79100 173.33400 1.000 119.50000 155 ILE C O 1
ATOM 2940 N N . HIS C 3 156 ? 129.51000 162.39800 174.26700 1.000 117.22000 156 HIS C N 1
ATOM 2941 C CA . HIS C 3 156 ? 130.65200 161.99200 173.45700 1.000 117.22000 156 HIS C CA 1
ATOM 2942 C C . HIS C 3 156 ? 131.33800 160.75600 174.02600 1.000 117.22000 156 HIS C C 1
ATOM 2943 O O . HIS C 3 156 ? 131.92300 159.96100 173.27600 1.000 117.22000 156 HIS C O 1
ATOM 2950 N N . TYR C 3 157 ? 131.22600 160.52700 175.33100 1.000 120.22000 157 TYR C N 1
ATOM 2951 C CA . TYR C 3 157 ? 131.57500 159.18000 175.78200 1.000 120.22000 157 TYR C CA 1
ATOM 2952 C C . TYR C 3 157 ? 130.53200 158.14200 175.34800 1.000 120.22000 157 TYR C C 1
ATOM 2953 O O . TYR C 3 157 ? 130.85400 156.95700 175.20100 1.000 120.22000 157 TYR C O 1
ATOM 2962 N N . GLY C 3 158 ? 129.30600 158.56500 175.05300 1.000 118.33000 158 GLY C N 1
ATOM 2963 C CA . GLY C 3 158 ? 128.43500 157.72300 174.24800 1.000 118.33000 158 GLY C CA 1
ATOM 2964 C C . GLY C 3 158 ? 128.90100 157.56500 172.81300 1.000 118.33000 158 GLY C C 1
ATOM 2965 O O . GLY C 3 158 ? 128.52900 156.59700 172.14800 1.000 118.33000 158 GLY C O 1
ATOM 2966 N N . GLY C 3 159 ? 129.67500 158.52300 172.31200 1.000 118.09000 159 GLY C N 1
ATOM 2967 C CA . GLY C 3 159 ? 130.38900 158.31700 171.06200 1.000 118.09000 159 GLY C CA 1
ATOM 2968 C C . GLY C 3 159 ? 131.44900 157.23900 171.18600 1.000 118.09000 159 GLY C C 1
ATOM 2969 O O . GLY C 3 159 ? 131.71200 156.49600 170.23800 1.000 118.09000 159 GLY C O 1
ATOM 2970 N N . ALA C 3 160 ? 132.05800 157.12400 172.36200 1.000 118.16000 160 ALA C N 1
ATOM 2971 C CA . ALA C 3 160 ? 132.89200 155.95000 172.62700 1.000 118.16000 160 ALA C CA 1
ATOM 2972 C C . ALA C 3 160 ? 132.05400 154.67300 172.68900 1.000 118.16000 160 ALA C C 1
ATOM 2973 O O . ALA C 3 160 ? 132.52500 153.59800 172.30000 1.000 118.16000 160 ALA C O 1
ATOM 2975 N N . ILE C 3 161 ? 130.80900 154.77400 173.15800 1.000 120.40000 161 ILE C N 1
ATOM 2976 C CA . ILE C 3 161 ? 129.91600 153.61000 173.15300 1.000 120.40000 161 ILE C CA 1
ATOM 2977 C C . ILE C 3 161 ? 129.54700 153.20600 171.71900 1.000 120.40000 161 ILE C C 1
ATOM 2978 O O . ILE C 3 161 ? 129.51400 152.01400 171.38000 1.000 120.40000 161 ILE C O 1
ATOM 2983 N N . ARG C 3 162 ? 129.28800 154.17900 170.84800 1.000 119.70000 162 ARG C N 1
ATOM 2984 C CA . ARG C 3 162 ? 129.02000 153.83300 169.45500 1.000 119.70000 162 ARG C CA 1
ATOM 2985 C C . ARG C 3 162 ? 130.28700 153.45000 168.69900 1.000 119.70000 162 ARG C C 1
ATOM 2986 O O . ARG C 3 162 ? 130.19000 152.87400 167.61300 1.000 119.70000 162 ARG C O 1
ATOM 2994 N N . HIS C 3 163 ? 131.46500 153.77300 169.22600 1.000 120.90000 163 HIS C N 1
ATOM 2995 C CA . HIS C 3 163 ? 132.67400 153.07900 168.80800 1.000 120.90000 163 HIS C CA 1
ATOM 2996 C C . HIS C 3 163 ? 132.69300 151.63100 169.27200 1.000 120.90000 163 HIS C C 1
ATOM 2997 O O . HIS C 3 163 ? 133.19200 150.76700 168.54000 1.000 120.90000 163 HIS C O 1
ATOM 3004 N N . LEU C 3 164 ? 132.17000 151.35400 170.46800 1.000 121.65000 164 LEU C N 1
ATOM 3005 C CA . LEU C 3 164 ? 132.12300 149.97700 170.95400 1.000 121.65000 164 LEU C CA 1
ATOM 3006 C C . LEU C 3 164 ? 131.16900 149.12900 170.11300 1.000 121.65000 164 LEU C C 1
ATOM 3007 O O . LEU C 3 164 ? 131.42000 147.93700 169.89700 1.000 121.65000 164 LEU C O 1
ATOM 3012 N N . ILE C 3 165 ? 130.09200 149.72700 169.59300 1.000 118.93000 165 ILE C N 1
ATOM 3013 C CA . ILE C 3 165 ? 129.28100 148.97800 168.63400 1.000 118.93000 165 ILE C CA 1
ATOM 3014 C C . ILE C 3 165 ? 129.94400 148.98900 167.25800 1.000 118.93000 165 ILE C C 1
ATOM 3015 O O . ILE C 3 165 ? 129.68300 148.10200 166.43600 1.000 118.93000 165 ILE C O 1
ATOM 3020 N N . TRP C 3 166 ? 130.83800 149.94600 166.99600 1.000 120.75000 166 TRP C N 1
ATOM 3021 C CA . TRP C 3 166 ? 131.57100 149.97100 165.73700 1.000 120.75000 166 TRP C CA 1
ATOM 3022 C C . TRP C 3 166 ? 132.70700 148.96100 165.69200 1.000 120.75000 166 TRP C C 1
ATOM 3023 O O . TRP C 3 166 ? 133.30000 148.77100 164.62500 1.000 120.75000 166 TRP C O 1
ATOM 3025 N N . ASP C 3 167 ? 133.03200 148.32300 166.81800 1.000 125.95000 167 ASP C N 1
ATOM 3026 C CA . ASP C 3 167 ? 134.07000 147.29900 166.81900 1.000 125.95000 167 ASP C CA 1
ATOM 3027 C C . ASP C 3 167 ? 133.62400 146.05100 166.06900 1.000 125.95000 167 ASP C C 1
ATOM 3028 O O . ASP C 3 167 ? 134.45900 145.33800 165.50000 1.000 125.95000 167 ASP C O 1
ATOM 3033 N N . THR C 3 168 ? 132.32400 145.77800 166.04500 1.000 123.38000 168 THR C N 1
ATOM 3034 C CA . THR C 3 168 ? 131.79200 144.62500 165.33300 1.000 123.38000 168 THR C CA 1
ATOM 3035 C C . THR C 3 168 ? 130.82000 145.05300 164.23800 1.000 123.38000 168 THR C C 1
ATOM 3036 O O . THR C 3 168 ? 130.33900 146.18700 164.22500 1.000 123.38000 168 THR C O 1
ATOM 3040 N N . THR C 3 173 ? 121.57100 143.90600 165.77900 1.000 110.92000 173 THR C N 1
ATOM 3041 C CA . THR C 3 173 ? 120.51200 143.23500 166.52300 1.000 110.92000 173 THR C CA 1
ATOM 3042 C C . THR C 3 173 ? 119.79900 144.22200 167.43700 1.000 110.92000 173 THR C C 1
ATOM 3043 O O . THR C 3 173 ? 120.41700 145.15100 167.95100 1.000 110.92000 173 THR C O 1
ATOM 3047 N N . LEU C 3 174 ? 118.49600 144.01100 167.63900 1.000 108.07000 174 LEU C N 1
ATOM 3048 C CA . LEU C 3 174 ? 117.71600 144.93700 168.45500 1.000 108.07000 174 LEU C CA 1
ATOM 3049 C C . LEU C 3 174 ? 118.06600 144.80400 169.93100 1.000 108.07000 174 LEU C C 1
ATOM 3050 O O . LEU C 3 174 ? 118.08800 145.80200 170.66000 1.000 108.07000 174 LEU C O 1
ATOM 3055 N N . LYS C 3 175 ? 118.37700 143.58700 170.38300 1.000 111.38000 175 LYS C N 1
ATOM 3056 C CA . LYS C 3 175 ? 118.80300 143.40200 171.76300 1.000 111.38000 175 LYS C CA 1
ATOM 3057 C C . LYS C 3 175 ? 120.21300 143.91700 171.99600 1.000 111.38000 175 LYS C C 1
ATOM 3058 O O . LYS C 3 175 ? 120.60000 144.12000 173.14900 1.000 111.38000 175 LYS C O 1
ATOM 3064 N N . GLY C 3 176 ? 120.98700 144.12000 170.93500 1.000 111.96000 176 GLY C N 1
ATOM 3065 C CA . GLY C 3 176 ? 122.26700 144.78000 171.05600 1.000 111.96000 176 GLY C CA 1
ATOM 3066 C C . GLY C 3 176 ? 122.11800 146.28500 171.12900 1.000 111.96000 176 GLY C C 1
ATOM 3067 O O . GLY C 3 176 ? 122.66700 146.92400 172.03200 1.000 111.96000 176 GLY C O 1
ATOM 3068 N N . VAL C 3 177 ? 121.35900 146.86300 170.19400 1.000 112.27000 177 VAL C N 1
ATOM 3069 C CA . VAL C 3 177 ? 121.28700 148.31800 170.11400 1.000 112.27000 177 VAL C CA 1
ATOM 3070 C C . VAL C 3 177 ? 120.42500 148.90100 171.23300 1.000 112.27000 177 VAL C C 1
ATOM 3071 O O . VAL C 3 177 ? 120.69900 150.00700 171.71400 1.000 112.27000 177 VAL C O 1
ATOM 3075 N N . TYR C 3 178 ? 119.42100 148.16000 171.71400 1.000 114.91000 178 TYR C N 1
ATOM 3076 C CA . TYR C 3 178 ? 118.65700 148.63900 172.86000 1.000 114.91000 178 TYR C CA 1
ATOM 3077 C C . TYR C 3 178 ? 119.47500 148.55100 174.13800 1.000 114.91000 178 TYR C C 1
ATOM 3078 O O . TYR C 3 178 ? 119.35400 149.42000 175.01300 1.000 114.91000 178 TYR C O 1
ATOM 3087 N N . ARG C 3 179 ? 120.34000 147.53900 174.23800 1.000 116.30000 179 ARG C N 1
ATOM 3088 C CA . ARG C 3 179 ? 121.25100 147.44200 175.37100 1.000 116.30000 179 ARG C CA 1
ATOM 3089 C C . ARG C 3 179 ? 122.27200 148.57100 175.35100 1.000 116.30000 179 ARG C C 1
ATOM 3090 O O . ARG C 3 179 ? 122.57500 149.15400 176.39900 1.000 116.30000 179 ARG C O 1
ATOM 3098 N N . THR C 3 180 ? 122.79200 148.91400 174.16600 1.000 114.94000 180 THR C N 1
ATOM 3099 C CA . THR C 3 180 ? 123.72600 150.03500 174.08300 1.000 114.94000 180 THR C CA 1
ATOM 3100 C C . THR C 3 180 ? 123.03700 151.36500 174.34800 1.000 114.94000 180 THR C C 1
ATOM 3101 O O . THR C 3 180 ? 123.64700 152.25700 174.93700 1.000 114.94000 180 THR C O 1
ATOM 3105 N N . GLY C 3 181 ? 121.76400 151.50600 173.97000 1.000 115.59000 181 GLY C N 1
ATOM 3106 C CA . GLY C 3 181 ? 121.04600 152.73300 174.28300 1.000 115.59000 181 GLY C CA 1
ATOM 3107 C C . GLY C 3 181 ? 120.75300 152.88800 175.76500 1.000 115.59000 181 GLY C C 1
ATOM 3108 O O . GLY C 3 181 ? 120.89700 153.98200 176.32700 1.000 115.59000 181 GLY C O 1
ATOM 3109 N N . TYR C 3 182 ? 120.34900 151.79600 176.42200 1.000 116.54000 182 TYR C N 1
ATOM 3110 C CA . TYR C 3 182 ? 120.08100 151.85700 177.85600 1.000 116.54000 182 TYR C CA 1
ATOM 3111 C C . TYR C 3 182 ? 121.36900 152.06400 178.64900 1.000 116.54000 182 TYR C C 1
ATOM 3112 O O . TYR C 3 182 ? 121.39300 152.83900 179.61600 1.000 116.54000 182 TYR C O 1
ATOM 3121 N N . ALA C 3 183 ? 122.45800 151.40600 178.23200 1.000 119.25000 183 ALA C N 1
ATOM 3122 C CA . ALA C 3 183 ? 123.75300 151.62800 178.86200 1.000 119.25000 183 ALA C CA 1
ATOM 3123 C C . ALA C 3 183 ? 124.27100 153.03200 178.59000 1.000 119.25000 183 ALA C C 1
ATOM 3124 O O . ALA C 3 183 ? 124.92100 153.62200 179.45700 1.000 119.25000 183 ALA C O 1
ATOM 3126 N N . LEU C 3 184 ? 123.96000 153.58200 177.41100 1.000 118.57000 184 LEU C N 1
ATOM 3127 C CA . LEU C 3 184 ? 124.27500 154.96800 177.09000 1.000 118.57000 184 LEU C CA 1
ATOM 3128 C C . LEU C 3 184 ? 123.59700 155.92900 178.05000 1.000 118.57000 184 LEU C C 1
ATOM 3129 O O . LEU C 3 184 ? 124.25100 156.81400 178.61000 1.000 118.57000 184 LEU C O 1
ATOM 3134 N N . ILE C 3 185 ? 122.28700 155.77400 178.25200 1.000 120.72000 185 ILE C N 1
ATOM 3135 C CA . ILE C 3 185 ? 121.59100 156.76600 179.06600 1.000 120.72000 185 ILE C CA 1
ATOM 3136 C C . ILE C 3 185 ? 121.93000 156.59000 180.54800 1.000 120.72000 185 ILE C C 1
ATOM 3137 O O . ILE C 3 185 ? 122.06400 157.58300 181.27900 1.000 120.72000 185 ILE C O 1
ATOM 3142 N N . GLY C 3 186 ? 122.18500 155.35400 180.99500 1.000 120.18000 186 GLY C N 1
ATOM 3143 C CA . GLY C 3 186 ? 122.59700 155.15600 182.37700 1.000 120.18000 186 GLY C CA 1
ATOM 3144 C C . GLY C 3 186 ? 124.00400 155.65800 182.64800 1.000 120.18000 186 GLY C C 1
ATOM 3145 O O . GLY C 3 186 ? 124.25700 156.30800 183.67200 1.000 120.18000 186 GLY C O 1
ATOM 3146 N N . PHE C 3 187 ? 124.93300 155.37400 181.72800 1.000 120.55000 187 PHE C N 1
ATOM 3147 C CA . PHE C 3 187 ? 126.30100 155.86500 181.83300 1.000 120.55000 187 PHE C CA 1
ATOM 3148 C C . PHE C 3 187 ? 126.34700 157.38200 181.74300 1.000 120.55000 187 PHE C C 1
ATOM 3149 O O . PHE C 3 187 ? 127.12800 158.02700 182.45100 1.000 120.55000 187 PHE C O 1
ATOM 3157 N N . THR C 3 188 ? 125.48400 157.96600 180.90700 1.000 121.58000 188 THR C N 1
ATOM 3158 C CA . THR C 3 188 ? 125.37200 159.41500 180.79900 1.000 121.58000 188 THR C CA 1
ATOM 3159 C C . THR C 3 188 ? 124.88100 160.03400 182.09900 1.000 121.58000 188 THR C C 1
ATOM 3160 O O . THR C 3 188 ? 125.42100 161.05300 182.54500 1.000 121.58000 188 THR C O 1
ATOM 3164 N N . ALA C 3 189 ? 123.88400 159.41200 182.73600 1.000 121.04000 189 ALA C N 1
ATOM 3165 C CA . ALA C 3 189 ? 123.36500 159.93600 183.99700 1.000 121.04000 189 ALA C CA 1
ATOM 3166 C C . ALA C 3 189 ? 124.41000 159.86300 185.10900 1.000 121.04000 189 ALA C C 1
ATOM 3167 O O . ALA C 3 189 ? 124.63900 160.85200 185.82300 1.000 121.04000 189 ALA C O 1
ATOM 3169 N N . VAL C 3 190 ? 125.08200 158.71300 185.24600 1.000 120.05000 190 VAL C N 1
ATOM 3170 C CA . VAL C 3 190 ? 126.03500 158.57600 186.34700 1.000 120.05000 190 VAL C CA 1
ATOM 3171 C C . VAL C 3 190 ? 127.29000 159.41000 186.08200 1.000 120.05000 190 VAL C C 1
ATOM 3172 O O . VAL C 3 190 ? 127.87600 159.97300 187.01700 1.000 120.05000 190 VAL C O 1
ATOM 3176 N N . LEU C 3 191 ? 127.67200 159.59000 184.81500 1.000 116.63000 191 LEU C N 1
ATOM 3177 C CA . LEU C 3 191 ? 128.82500 160.42100 184.51900 1.000 116.63000 191 LEU C CA 1
ATOM 3178 C C . LEU C 3 191 ? 128.50900 161.89800 184.67100 1.000 116.63000 191 LEU C C 1
ATOM 3179 O O . LEU C 3 191 ? 129.38000 162.66600 185.08300 1.000 116.63000 191 LEU C O 1
ATOM 3184 N N . GLY C 3 192 ? 127.27500 162.31000 184.37200 1.000 119.01000 192 GLY C N 1
ATOM 3185 C CA . GLY C 3 192 ? 126.89300 163.68600 184.62500 1.000 119.01000 192 GLY C CA 1
ATOM 3186 C C . GLY C 3 192 ? 126.82800 163.99500 186.10600 1.000 119.01000 192 GLY C C 1
ATOM 3187 O O . GLY C 3 192 ? 127.21100 165.08600 186.53600 1.000 119.01000 192 GLY C O 1
ATOM 3188 N N . THR C 3 193 ? 126.38300 163.02200 186.91000 1.000 123.54000 193 THR C N 1
ATOM 3189 C CA . THR C 3 193 ? 126.42500 163.18200 188.36200 1.000 123.54000 193 THR C CA 1
ATOM 3190 C C . THR C 3 193 ? 127.86300 163.28500 188.86800 1.000 123.54000 193 THR C C 1
ATOM 3191 O O . THR C 3 193 ? 128.18300 164.15900 189.68700 1.000 123.54000 193 THR C O 1
ATOM 3195 N N . TYR C 3 194 ? 128.74800 162.42300 188.35700 1.000 125.47000 194 TYR C N 1
ATOM 3196 C CA . TYR C 3 194 ? 130.13700 162.42100 188.80300 1.000 125.47000 194 TYR C CA 1
ATOM 3197 C C . TYR C 3 194 ? 130.87000 163.68700 188.36600 1.000 125.47000 194 TYR C C 1
ATOM 3198 O O . TYR C 3 194 ? 131.73900 164.18700 189.08900 1.000 125.47000 194 TYR C O 1
ATOM 3207 N N . LEU C 3 195 ? 130.51600 164.23500 187.20300 1.000 120.60000 195 LEU C N 1
ATOM 3208 C CA . LEU C 3 195 ? 131.12200 165.48400 186.75700 1.000 120.60000 195 LEU C CA 1
ATOM 3209 C C . LEU C 3 195 ? 130.53300 166.69600 187.46200 1.000 120.60000 195 LEU C C 1
ATOM 3210 O O . LEU C 3 195 ? 131.21900 167.71300 187.60200 1.000 120.60000 195 LEU C O 1
ATOM 3215 N N . LEU C 3 196 ? 129.27300 166.62400 187.89900 1.000 120.73000 196 LEU C N 1
ATOM 3216 C CA . LEU C 3 196 ? 128.74000 167.71000 188.71100 1.000 120.73000 196 LEU C CA 1
ATOM 3217 C C . LEU C 3 196 ? 129.32300 167.69900 190.11500 1.000 120.73000 196 LEU C C 1
ATOM 3218 O O . LEU C 3 196 ? 129.41800 168.75800 190.74600 1.000 120.73000 196 LEU C O 1
ATOM 3223 N N . THR C 3 197 ? 129.71400 166.52600 190.62400 1.000 123.87000 197 THR C N 1
ATOM 3224 C CA . THR C 3 197 ? 130.34500 166.49100 191.94000 1.000 123.87000 197 THR C CA 1
ATOM 3225 C C . THR C 3 197 ? 131.74000 167.10000 191.93100 1.000 123.87000 197 THR C C 1
ATOM 3226 O O . THR C 3 197 ? 132.21600 167.53700 192.98300 1.000 123.87000 197 THR C O 1
ATOM 3230 N N . LEU C 3 198 ? 132.40100 167.13900 190.77800 1.000 126.61000 198 LEU C N 1
ATOM 3231 C CA . LEU C 3 198 ? 133.72200 167.74500 190.66600 1.000 126.61000 198 LEU C CA 1
ATOM 3232 C C . LEU C 3 198 ? 133.63800 169.26700 190.73100 1.000 126.61000 198 LEU C C 1
ATOM 3233 O O . LEU C 3 198 ? 132.57000 169.84800 190.53800 1.000 126.61000 198 LEU C O 1
ATOM 3238 N N . VAL D 4 62 ? 116.99000 142.53100 162.76100 1.000 111.44000 62 VAL D N 1
ATOM 3239 C CA . VAL D 4 62 ? 117.44300 141.40100 161.96400 1.000 111.44000 62 VAL D CA 1
ATOM 3240 C C . VAL D 4 62 ? 118.86000 141.69800 161.47400 1.000 111.44000 62 VAL D C 1
ATOM 3241 O O . VAL D 4 62 ? 119.52800 140.84600 160.88400 1.000 111.44000 62 VAL D O 1
ATOM 3245 N N . GLN D 4 63 ? 119.33100 142.91200 161.75300 1.000 116.25000 63 GLN D N 1
ATOM 3246 C CA . GLN D 4 63 ? 120.61700 143.36300 161.24900 1.000 116.25000 63 GLN D CA 1
ATOM 3247 C C . GLN D 4 63 ? 121.35300 144.15100 162.32400 1.000 116.25000 63 GLN D C 1
ATOM 3248 O O . GLN D 4 63 ? 120.75700 144.66600 163.27300 1.000 116.25000 63 GLN D O 1
ATOM 3254 N N . MET D 4 64 ? 122.67200 144.22200 162.15700 1.000 120.55000 64 MET D N 1
ATOM 3255 C CA . MET D 4 64 ? 123.58200 144.90900 163.06600 1.000 120.55000 64 MET D CA 1
ATOM 3256 C C . MET D 4 64 ? 124.30100 145.98600 162.26300 1.000 120.55000 64 MET D C 1
ATOM 3257 O O . MET D 4 64 ? 125.53500 146.05500 162.26800 1.000 120.55000 64 MET D O 1
ATOM 3262 N N . PHE D 4 65 ? 123.49600 146.80300 161.56700 1.000 122.79000 65 PHE D N 1
ATOM 3263 C CA . PHE D 4 65 ? 123.82900 147.53900 160.34500 1.000 122.79000 65 PHE D CA 1
ATOM 3264 C C . PHE D 4 65 ? 125.18800 148.24100 160.33400 1.000 122.79000 65 PHE D C 1
ATOM 3265 O O . PHE D 4 65 ? 126.08000 147.86700 159.56400 1.000 122.79000 65 PHE D O 1
ATOM 3273 N N . LYS D 4 66 ? 125.37700 149.20900 161.22000 1.000 118.83000 66 LYS D N 1
ATOM 3274 C CA . LYS D 4 66 ? 126.51000 150.12200 161.17600 1.000 118.83000 66 LYS D CA 1
ATOM 3275 C C . LYS D 4 66 ? 126.46700 150.99000 162.42700 1.000 118.83000 66 LYS D C 1
ATOM 3276 O O . LYS D 4 66 ? 125.42300 151.08800 163.07800 1.000 118.83000 66 LYS D O 1
ATOM 3282 N N . PRO D 4 67 ? 127.58300 151.61500 162.78600 1.000 118.75000 67 PRO D N 1
ATOM 3283 C CA . PRO D 4 67 ? 127.50600 152.84200 163.56600 1.000 118.75000 67 PRO D CA 1
ATOM 3284 C C . PRO D 4 67 ? 126.87300 153.92800 162.71900 1.000 118.75000 67 PRO D C 1
ATOM 3285 O O . PRO D 4 67 ? 127.10000 153.95800 161.50000 1.000 118.75000 67 PRO D O 1
ATOM 3289 N N . PRO D 4 68 ? 126.05400 154.81800 163.31800 1.000 116.32000 68 PRO D N 1
ATOM 3290 C CA . PRO D 4 68 ? 125.30200 155.80100 162.51700 1.000 116.32000 68 PRO D CA 1
ATOM 3291 C C . PRO D 4 68 ? 126.18500 156.76700 161.74400 1.000 116.32000 68 PRO D C 1
ATOM 3292 O O . PRO D 4 68 ? 126.87900 157.61500 162.31200 1.000 116.32000 68 PRO D O 1
ATOM 3296 N N . GLU D 4 69 ? 126.15500 156.61000 160.42400 1.000 115.16000 69 GLU D N 1
ATOM 3297 C CA . GLU D 4 69 ? 127.10300 157.26800 159.54200 1.000 115.16000 69 GLU D CA 1
ATOM 3298 C C . GLU D 4 69 ? 126.77600 158.74200 159.38900 1.000 115.16000 69 GLU D C 1
ATOM 3299 O O . GLU D 4 69 ? 125.61800 159.15600 159.49500 1.000 115.16000 69 GLU D O 1
ATOM 3305 N N . PHE D 4 70 ? 127.80800 159.53100 159.14100 1.000 114.18000 70 PHE D N 1
ATOM 3306 C CA . PHE D 4 70 ? 127.69300 160.96300 158.95100 1.000 114.18000 70 PHE D CA 1
ATOM 3307 C C . PHE D 4 70 ? 127.98300 161.29000 157.49300 1.000 114.18000 70 PHE D C 1
ATOM 3308 O O . PHE D 4 70 ? 128.37600 160.42700 156.70400 1.000 114.18000 70 PHE D O 1
ATOM 3316 N N . SER D 4 71 ? 127.78200 162.55300 157.12800 1.000 111.50000 71 SER D N 1
ATOM 3317 C CA . SER D 4 71 ? 127.96600 162.98000 155.74300 1.000 111.50000 71 SER D CA 1
ATOM 3318 C C . SER D 4 71 ? 129.45800 163.15700 155.47900 1.000 111.50000 71 SER D C 1
ATOM 3319 O O . SER D 4 71 ? 130.00100 164.26500 155.46800 1.000 111.50000 71 SER D O 1
ATOM 3322 N N . GLN D 4 72 ? 130.12700 162.02500 155.27700 1.000 112.65000 72 GLN D N 1
ATOM 3323 C CA . GLN D 4 72 ? 131.53100 162.01600 154.89400 1.000 112.65000 72 GLN D CA 1
ATOM 3324 C C . GLN D 4 72 ? 131.68200 162.56500 153.48200 1.000 112.65000 72 GLN D C 1
ATOM 3325 O O . GLN D 4 72 ? 130.82600 162.34000 152.62200 1.000 112.65000 72 GLN D O 1
ATOM 3331 N N . PHE D 4 73 ? 132.75400 163.32700 153.25600 1.000 113.23000 73 PHE D N 1
ATOM 3332 C CA . PHE D 4 73 ? 133.07000 163.78300 151.91000 1.000 113.23000 73 PHE D CA 1
ATOM 3333 C C . PHE D 4 73 ? 133.39700 162.59100 151.01900 1.000 113.23000 73 PHE D C 1
ATOM 3334 O O . PHE D 4 73 ? 133.95900 161.59100 151.47300 1.000 113.23000 73 PHE D O 1
ATOM 3342 N N . LYS D 4 74 ? 133.02800 162.70500 149.74300 1.000 115.43000 74 LYS D N 1
ATOM 3343 C CA . LYS D 4 74 ? 133.00500 161.54400 148.85800 1.000 115.43000 74 LYS D CA 1
ATOM 3344 C C . LYS D 4 74 ? 134.41300 161.10800 148.47000 1.000 115.43000 74 LYS D C 1
ATOM 3345 O O . LYS D 4 74 ? 134.76300 159.92900 148.59200 1.000 115.43000 74 LYS D O 1
ATOM 3351 N N . ASP D 4 75 ? 135.23800 162.04600 148.00700 1.000 121.94000 75 ASP D N 1
ATOM 3352 C CA . ASP D 4 75 ? 136.56600 161.67700 147.53500 1.000 121.94000 75 ASP D CA 1
ATOM 3353 C C . ASP D 4 75 ? 137.55500 161.52800 148.68600 1.000 121.94000 75 ASP D C 1
ATOM 3354 O O . ASP D 4 75 ? 138.47400 160.70600 148.61200 1.000 121.94000 75 ASP D O 1
ATOM 3359 N N . SER D 4 76 ? 137.38800 162.30800 149.74900 1.000 119.26000 76 SER D N 1
ATOM 3360 C CA . SER D 4 76 ? 138.32400 162.26000 150.85900 1.000 119.26000 76 SER D CA 1
ATOM 3361 C C . SER D 4 76 ? 138.05100 161.05400 151.75200 1.000 119.26000 76 SER D C 1
ATOM 3362 O O . SER D 4 76 ? 136.96100 160.47600 151.75200 1.000 119.26000 76 SER D O 1
ATOM 3365 N N . TYR D 4 77 ? 139.06900 160.67700 152.52100 1.000 116.69000 77 TYR D N 1
ATOM 3366 C CA . TYR D 4 77 ? 138.95600 159.59400 153.49600 1.000 116.69000 77 TYR D CA 1
ATOM 3367 C C . TYR D 4 77 ? 138.56500 160.12700 154.87000 1.000 116.69000 77 TYR D C 1
ATOM 3368 O O . TYR D 4 77 ? 139.17400 159.77400 155.87700 1.000 116.69000 77 TYR D O 1
ATOM 3377 N N . GLN D 4 78 ? 137.51700 160.95600 154.91600 1.000 114.23000 78 GLN D N 1
ATOM 3378 C CA . GLN D 4 78 ? 137.17400 161.67400 156.14100 1.000 114.23000 78 GLN D CA 1
ATOM 3379 C C . GLN D 4 78 ? 136.63800 160.74100 157.21700 1.000 114.23000 78 GLN D C 1
ATOM 3380 O O . GLN D 4 78 ? 136.83900 160.99700 158.41100 1.000 114.23000 78 GLN D O 1
ATOM 3386 N N . LYS D 4 79 ? 135.98500 159.64800 156.81300 1.000 114.39000 79 LYS D N 1
ATOM 3387 C CA . LYS D 4 79 ? 135.43600 158.70400 157.77900 1.000 114.39000 79 LYS D CA 1
ATOM 3388 C C . LYS D 4 79 ? 136.53800 158.00700 158.56300 1.000 114.39000 79 LYS D C 1
ATOM 3389 O O . LYS D 4 79 ? 136.45700 157.90100 159.79100 1.000 114.39000 79 LYS D O 1
ATOM 3395 N N . ASP D 4 80 ? 137.59800 157.57300 157.87900 1.000 116.45000 80 ASP D N 1
ATOM 3396 C CA . ASP D 4 80 ? 138.65900 156.83000 158.55000 1.000 116.45000 80 ASP D CA 1
ATOM 3397 C C . ASP D 4 80 ? 139.48600 157.73100 159.45900 1.000 116.45000 80 ASP D C 1
ATOM 3398 O O . ASP D 4 80 ? 139.85600 157.32900 160.56900 1.000 116.45000 80 ASP D O 1
ATOM 3403 N N . TYR D 4 81 ? 139.76800 158.95900 159.01800 1.000 115.54000 81 TYR D N 1
ATOM 3404 C CA . TYR D 4 81 ? 140.51100 159.88400 159.86400 1.000 115.54000 81 TYR D CA 1
ATOM 3405 C C . TYR D 4 81 ? 139.67700 160.35800 161.04600 1.000 115.54000 81 TYR D C 1
ATOM 3406 O O . TYR D 4 81 ? 140.21900 160.58200 162.13300 1.000 115.54000 81 TYR D O 1
ATOM 3415 N N . GLU D 4 82 ? 138.36100 160.49000 160.86200 1.000 112.02000 82 GLU D N 1
ATOM 3416 C CA . GLU D 4 82 ? 137.48800 160.80900 161.98600 1.000 112.02000 82 GLU D CA 1
ATOM 3417 C C . GLU D 4 82 ? 137.42600 159.65800 162.98100 1.000 112.02000 82 GLU D C 1
ATOM 3418 O O . GLU D 4 82 ? 137.41100 159.88800 164.19800 1.000 112.02000 82 GLU D O 1
ATOM 3424 N N . ARG D 4 83 ? 137.42400 158.41500 162.48200 1.000 113.81000 83 ARG D N 1
ATOM 3425 C CA . ARG D 4 83 ? 137.50300 157.25500 163.36600 1.000 113.81000 83 ARG D CA 1
ATOM 3426 C C . ARG D 4 83 ? 138.81100 157.24100 164.14000 1.000 113.81000 83 ARG D C 1
ATOM 3427 O O . ARG D 4 83 ? 138.81700 156.96000 165.34000 1.000 113.81000 83 ARG D O 1
ATOM 3435 N N . ILE D 4 84 ? 139.92100 157.56400 163.47100 1.000 112.84000 84 ILE D N 1
ATOM 3436 C CA . ILE D 4 84 ? 141.23000 157.59000 164.12200 1.000 112.84000 84 ILE D CA 1
ATOM 3437 C C . ILE D 4 84 ? 141.27500 158.66100 165.20900 1.000 112.84000 84 ILE D C 1
ATOM 3438 O O . ILE D 4 84 ? 141.73900 158.40500 166.33200 1.000 112.84000 84 ILE D O 1
ATOM 3443 N N . ALA D 4 85 ? 140.75000 159.85500 164.90800 1.000 111.62000 85 ALA D N 1
ATOM 3444 C CA . ALA D 4 85 ? 140.71600 160.93700 165.88900 1.000 111.62000 85 ALA D CA 1
ATOM 3445 C C . ALA D 4 85 ? 139.82700 160.58900 167.07700 1.000 111.62000 85 ALA D C 1
ATOM 3446 O O . ALA D 4 85 ? 140.18700 160.87700 168.22400 1.000 111.62000 85 ALA D O 1
ATOM 3448 N N . LYS D 4 86 ? 138.69600 159.91900 166.82800 1.000 111.22000 86 LYS D N 1
ATOM 3449 C CA . LYS D 4 86 ? 137.83300 159.46900 167.91800 1.000 111.22000 86 LYS D CA 1
ATOM 3450 C C . LYS D 4 86 ? 138.52900 158.43600 168.79600 1.000 111.22000 86 LYS D C 1
ATOM 3451 O O . LYS D 4 86 ? 138.52600 158.55200 170.02800 1.000 111.22000 86 LYS D O 1
ATOM 3457 N N . TYR D 4 87 ? 139.14500 157.42500 168.17600 1.000 116.92000 87 TYR D N 1
ATOM 3458 C CA . TYR D 4 87 ? 139.68400 156.30700 168.94300 1.000 116.92000 87 TYR D CA 1
ATOM 3459 C C . TYR D 4 87 ? 140.94500 156.69300 169.69600 1.000 116.92000 87 TYR D C 1
ATOM 3460 O O . TYR D 4 87 ? 141.25700 156.06400 170.71100 1.000 116.92000 87 TYR D O 1
ATOM 3469 N N . THR D 4 88 ? 141.67900 157.70400 169.22900 1.000 114.96000 88 THR D N 1
ATOM 3470 C CA . THR D 4 88 ? 142.77700 158.22600 170.03000 1.000 114.96000 88 THR D CA 1
ATOM 3471 C C . THR D 4 88 ? 142.35200 159.33800 170.97800 1.000 114.96000 88 THR D C 1
ATOM 3472 O O . THR D 4 88 ? 143.10800 159.66400 171.89800 1.000 114.96000 88 THR D O 1
ATOM 3476 N N . LEU D 4 89 ? 141.17000 159.92400 170.78800 1.000 108.32000 89 LEU D N 1
ATOM 3477 C CA . LEU D 4 89 ? 140.69400 160.92400 171.73200 1.000 108.32000 89 LEU D CA 1
ATOM 3478 C C . LEU D 4 89 ? 140.00200 160.28800 172.92900 1.000 108.32000 89 LEU D C 1
ATOM 3479 O O . LEU D 4 89 ? 139.89200 160.92800 173.98100 1.000 108.32000 89 LEU D O 1
ATOM 3484 N N . ILE D 4 90 ? 139.51800 159.04800 172.77600 1.000 111.05000 90 ILE D N 1
ATOM 3485 C CA . ILE D 4 90 ? 138.82700 158.37500 173.88500 1.000 111.05000 90 ILE D CA 1
ATOM 3486 C C . ILE D 4 90 ? 139.72200 158.14600 175.10700 1.000 111.05000 90 ILE D C 1
ATOM 3487 O O . ILE D 4 90 ? 139.33400 158.57200 176.20700 1.000 111.05000 90 ILE D O 1
ATOM 3492 N N . PRO D 4 91 ? 140.91600 157.52300 175.00500 1.000 111.22000 91 PRO D N 1
ATOM 3493 C CA . PRO D 4 91 ? 141.71600 157.36900 176.23000 1.000 111.22000 91 PRO D CA 1
ATOM 3494 C C . PRO D 4 91 ? 142.48200 158.61700 176.61800 1.000 111.22000 91 PRO D C 1
ATOM 3495 O O . PRO D 4 91 ? 142.89600 158.72600 177.77900 1.000 111.22000 91 PRO D O 1
ATOM 3499 N N . LEU D 4 92 ? 142.68400 159.55500 175.69100 1.000 111.54000 92 LEU D N 1
ATOM 3500 C CA . LEU D 4 92 ? 143.47500 160.74300 175.98200 1.000 111.54000 92 LEU D CA 1
ATOM 3501 C C . LEU D 4 92 ? 142.73700 161.71700 176.88900 1.000 111.54000 92 LEU D C 1
ATOM 3502 O O . LEU D 4 92 ? 143.37700 162.50000 177.59800 1.000 111.54000 92 LEU D O 1
ATOM 3507 N N . THR D 4 93 ? 141.40600 161.68500 176.88500 1.000 112.97000 93 THR D N 1
ATOM 3508 C CA . THR D 4 93 ? 140.64000 162.55300 177.76500 1.000 112.97000 93 THR D CA 1
ATOM 3509 C C . THR D 4 93 ? 140.62600 162.06000 179.20300 1.000 112.97000 93 THR D C 1
ATOM 3510 O O . THR D 4 93 ? 140.33800 162.84600 180.11100 1.000 112.97000 93 THR D O 1
ATOM 3514 N N . MET D 4 94 ? 140.92600 160.78000 179.43100 1.000 114.93000 94 MET D N 1
ATOM 3515 C CA . MET D 4 94 ? 141.01100 160.26500 180.79100 1.000 114.93000 94 MET D CA 1
ATOM 3516 C C . MET D 4 94 ? 142.24000 160.77300 181.52600 1.000 114.93000 94 MET D C 1
ATOM 3517 O O . MET D 4 94 ? 142.23800 160.80300 182.76100 1.000 114.93000 94 MET D O 1
ATOM 3522 N N . VAL D 4 95 ? 143.28100 161.16700 180.79800 1.000 113.86000 95 VAL D N 1
ATOM 3523 C CA . VAL D 4 95 ? 144.55200 161.58700 181.38800 1.000 113.86000 95 VAL D CA 1
ATOM 3524 C C . VAL D 4 95 ? 144.43300 162.90100 182.16600 1.000 113.86000 95 VAL D C 1
ATOM 3525 O O . VAL D 4 95 ? 145.01100 162.97700 183.26000 1.000 113.86000 95 VAL D O 1
ATOM 3529 N N . PRO D 4 96 ? 143.72400 163.95300 181.70900 1.000 113.43000 96 PRO D N 1
ATOM 3530 C CA . PRO D 4 96 ? 143.47800 165.06400 182.64100 1.000 113.43000 96 PRO D CA 1
ATOM 3531 C C . PRO D 4 96 ? 142.51800 164.70200 183.75400 1.000 113.43000 96 PRO D C 1
ATOM 3532 O O . PRO D 4 96 ? 142.60000 165.29000 184.83600 1.000 113.43000 96 PRO D O 1
ATOM 3536 N N . PHE D 4 97 ? 141.62700 163.73700 183.53400 1.000 114.12000 97 PHE D N 1
ATOM 3537 C CA . PHE D 4 97 ? 140.72900 163.31700 184.60200 1.000 114.12000 97 PHE D CA 1
ATOM 3538 C C . PHE D 4 97 ? 141.45400 162.47800 185.64300 1.000 114.12000 97 PHE D C 1
ATOM 3539 O O . PHE D 4 97 ? 141.15300 162.57000 186.83700 1.000 114.12000 97 PHE D O 1
ATOM 3547 N N . TYR D 4 98 ? 142.41100 161.65700 185.21200 1.000 115.09000 98 TYR D N 1
ATOM 3548 C CA . TYR D 4 98 ? 143.19000 160.88200 186.16900 1.000 115.09000 98 TYR D CA 1
ATOM 3549 C C . TYR D 4 98 ? 144.21400 161.75800 186.87800 1.000 115.09000 98 TYR D C 1
ATOM 3550 O O . TYR D 4 98 ? 144.38400 161.65800 188.09900 1.000 115.09000 98 TYR D O 1
ATOM 3559 N N . ALA D 4 99 ? 144.90000 162.62900 186.13700 1.000 112.09000 99 ALA D N 1
ATOM 3560 C CA . ALA D 4 99 ? 145.90200 163.49700 186.73800 1.000 112.09000 99 ALA D CA 1
ATOM 3561 C C . ALA D 4 99 ? 145.29200 164.64500 187.53000 1.000 112.09000 99 ALA D C 1
ATOM 3562 O O . ALA D 4 99 ? 145.99100 165.25800 188.34200 1.000 112.09000 99 ALA D O 1
ATOM 3564 N N . SER D 4 100 ? 144.01500 164.95200 187.31300 1.000 115.35000 100 SER D N 1
ATOM 3565 C CA . SER D 4 100 ? 143.33700 165.98800 188.07400 1.000 115.35000 100 SER D CA 1
ATOM 3566 C C . SER D 4 100 ? 142.65500 165.44800 189.31800 1.000 115.35000 100 SER D C 1
ATOM 3567 O O . SER D 4 100 ? 142.38700 166.21900 190.24700 1.000 115.35000 100 SER D O 1
ATOM 3570 N N . PHE D 4 101 ? 142.36400 164.14700 189.35400 1.000 118.00000 101 PHE D N 1
ATOM 3571 C CA . PHE D 4 101 ? 141.75800 163.55800 190.54100 1.000 118.00000 101 PHE D CA 1
ATOM 3572 C C . PHE D 4 101 ? 142.77500 163.41400 191.66400 1.000 118.00000 101 PHE D C 1
ATOM 3573 O O . PHE D 4 101 ? 142.45900 163.66500 192.83300 1.000 118.00000 101 PHE D O 1
ATOM 3581 N N . THR D 4 102 ? 144.00200 163.01300 191.33000 1.000 113.65000 102 THR D N 1
ATOM 3582 C CA . THR D 4 102 ? 145.02600 162.82700 192.35100 1.000 113.65000 102 THR D CA 1
ATOM 3583 C C . THR D 4 102 ? 145.56500 164.16000 192.85600 1.000 113.65000 102 THR D C 1
ATOM 3584 O O . THR D 4 102 ? 145.64600 164.37900 194.06900 1.000 113.65000 102 THR D O 1
ATOM 3588 N N . GLY D 4 103 ? 145.92700 165.05800 191.94900 1.000 115.80000 103 GLY D N 1
ATOM 3589 C CA . GLY D 4 103 ? 146.44000 166.34800 192.34200 1.000 115.80000 103 GLY D CA 1
ATOM 3590 C C . GLY D 4 103 ? 146.14300 167.38900 191.28800 1.000 115.80000 103 GLY D C 1
ATOM 3591 O O . GLY D 4 103 ? 145.28300 167.20000 190.42700 1.000 115.80000 103 GLY D O 1
ATOM 3592 N N . GLY D 4 104 ? 146.85800 168.50300 191.37500 1.000 112.53000 104 GLY D N 1
ATOM 3593 C CA . GLY D 4 104 ? 146.75700 169.55200 190.38400 1.000 112.53000 104 GLY D CA 1
ATOM 3594 C C . GLY D 4 104 ? 147.76600 169.47200 189.26400 1.000 112.53000 104 GLY D C 1
ATOM 3595 O O . GLY D 4 104 ? 147.97300 170.45900 188.55100 1.000 112.53000 104 GLY D O 1
ATOM 3596 N N . VAL D 4 105 ? 148.40600 168.32400 189.08400 1.000 102.43000 105 VAL D N 1
ATOM 3597 C CA . VAL D 4 105 ? 149.51300 168.20400 188.14400 1.000 102.43000 105 VAL D CA 1
ATOM 3598 C C . VAL D 4 105 ? 148.98700 167.90800 186.74200 1.000 102.43000 105 VAL D C 1
ATOM 3599 O O . VAL D 4 105 ? 148.13100 167.03600 186.54600 1.000 102.43000 105 VAL D O 1
ATOM 3603 N N . ILE D 4 106 ? 149.45300 168.69400 185.77000 1.000 91.67000 106 ILE D N 1
ATOM 3604 C CA . ILE D 4 106 ? 149.36000 168.36200 184.35300 1.000 91.67000 106 ILE D CA 1
ATOM 3605 C C . ILE D 4 106 ? 150.50600 169.08600 183.65800 1.000 91.67000 106 ILE D C 1
ATOM 3606 O O . ILE D 4 106 ? 151.02600 170.08600 184.16300 1.000 91.67000 106 ILE D O 1
ATOM 3611 N N . ASN D 4 107 ? 150.94000 168.54800 182.52100 1.000 82.89000 107 ASN D N 1
ATOM 3612 C CA . ASN D 4 107 ? 152.03500 169.17800 181.81400 1.000 82.89000 107 ASN D CA 1
ATOM 3613 C C . ASN D 4 107 ? 151.60500 169.58600 180.41200 1.000 82.89000 107 ASN D C 1
ATOM 3614 O O . ASN D 4 107 ? 150.79300 168.89600 179.78700 1.000 82.89000 107 ASN D O 1
ATOM 3619 N N . PRO D 4 108 ? 152.11300 170.70400 179.90000 1.000 79.72000 108 PRO D N 1
ATOM 3620 C CA . PRO D 4 108 ? 151.89400 171.03600 178.49000 1.000 79.72000 108 PRO D CA 1
ATOM 3621 C C . PRO D 4 108 ? 152.65600 170.08100 177.58400 1.000 79.72000 108 PRO D C 1
ATOM 3622 O O . PRO D 4 108 ? 153.49600 169.29500 178.02900 1.000 79.72000 108 PRO D O 1
ATOM 3626 N N . LEU D 4 109 ? 152.33100 170.17200 176.28800 1.000 85.36000 109 LEU D N 1
ATOM 3627 C CA . LEU D 4 109 ? 152.53100 169.25200 175.16500 1.000 85.36000 109 LEU D CA 1
ATOM 3628 C C . LEU D 4 109 ? 151.59600 168.05000 175.26100 1.000 85.36000 109 LEU D C 1
ATOM 3629 O O . LEU D 4 109 ? 151.56600 167.23800 174.33800 1.000 85.36000 109 LEU D O 1
ATOM 3634 N N . LEU D 4 110 ? 150.83500 167.90700 176.34200 1.000 89.03000 110 LEU D N 1
ATOM 3635 C CA . LEU D 4 110 ? 149.71800 166.98500 176.42000 1.000 89.03000 110 LEU D CA 1
ATOM 3636 C C . LEU D 4 110 ? 148.38100 167.69500 176.36100 1.000 89.03000 110 LEU D C 1
ATOM 3637 O O . LEU D 4 110 ? 147.46500 167.20300 175.70300 1.000 89.03000 110 LEU D O 1
ATOM 3642 N N . ASP D 4 111 ? 148.26000 168.85000 177.02200 1.000 88.57000 111 ASP D N 1
ATOM 3643 C CA . ASP D 4 111 ? 147.10000 169.70900 176.81400 1.000 88.57000 111 ASP D CA 1
ATOM 3644 C C . ASP D 4 111 ? 147.07000 170.24700 175.39200 1.000 88.57000 111 ASP D C 1
ATOM 3645 O O . ASP D 4 111 ? 145.99800 170.35600 174.79000 1.000 88.57000 111 ASP D O 1
ATOM 3650 N N . ALA D 4 112 ? 148.24300 170.55900 174.83300 1.000 84.40000 112 ALA D N 1
ATOM 3651 C CA . ALA D 4 112 ? 148.31900 171.04600 173.46000 1.000 84.40000 112 ALA D CA 1
ATOM 3652 C C . ALA D 4 112 ? 147.92200 169.96800 172.46200 1.000 84.40000 112 ALA D C 1
ATOM 3653 O O . ALA D 4 112 ? 147.13700 170.22900 171.54300 1.000 84.40000 112 ALA D O 1
ATOM 3655 N N . SER D 4 113 ? 148.43700 168.74900 172.63600 1.000 88.19000 113 SER D N 1
ATOM 3656 C CA . SER D 4 113 ? 148.08100 167.65800 171.73500 1.000 88.19000 113 SER D CA 1
ATOM 3657 C C . SER D 4 113 ? 146.62400 167.25000 171.91000 1.000 88.19000 113 SER D C 1
ATOM 3658 O O . SER D 4 113 ? 145.94700 166.92100 170.92900 1.000 88.19000 113 SER D O 1
ATOM 3661 N N . LEU D 4 114 ? 146.12100 167.29700 173.14600 1.000 88.84000 114 LEU D N 1
ATOM 3662 C CA . LEU D 4 114 ? 144.72100 166.97700 173.40200 1.000 88.84000 114 LEU D CA 1
ATOM 3663 C C . LEU D 4 114 ? 143.79400 167.99900 172.76400 1.000 88.84000 114 LEU D C 1
ATOM 3664 O O . LEU D 4 114 ? 142.80700 167.62800 172.12200 1.000 88.84000 114 LEU D O 1
ATOM 3669 N N . SER D 4 115 ? 144.11800 169.28800 172.89000 1.000 87.17000 115 SER D N 1
ATOM 3670 C CA . SER D 4 115 ? 143.30000 170.31900 172.26900 1.000 87.17000 115 SER D CA 1
ATOM 3671 C C . SER D 4 115 ? 143.43100 170.31200 170.75200 1.000 87.17000 115 SER D C 1
ATOM 3672 O O . SER D 4 115 ? 142.47000 170.64100 170.05600 1.000 87.17000 115 SER D O 1
ATOM 3675 N N . SER D 4 116 ? 144.57600 169.88600 170.21500 1.000 89.87000 116 SER D N 1
ATOM 3676 C CA . SER D 4 116 ? 144.71500 169.82300 168.76300 1.000 89.87000 116 SER D CA 1
ATOM 3677 C C . SER D 4 116 ? 143.93600 168.65100 168.17400 1.000 89.87000 116 SER D C 1
ATOM 3678 O O . SER D 4 116 ? 143.29800 168.79000 167.12200 1.000 89.87000 116 SER D O 1
ATOM 3681 N N . ILE D 4 117 ? 143.97300 167.49000 168.83400 1.000 91.67000 117 ILE D N 1
ATOM 3682 C CA . ILE D 4 117 ? 143.16400 166.35900 168.38600 1.000 91.67000 117 ILE D CA 1
ATOM 3683 C C . ILE D 4 117 ? 141.68000 166.65700 168.58000 1.000 91.67000 117 ILE D C 1
ATOM 3684 O O . ILE D 4 117 ? 140.84900 166.28900 167.73700 1.000 91.67000 117 ILE D O 1
ATOM 3689 N N . PHE D 4 118 ? 141.33600 167.37600 169.65300 1.000 95.83000 118 PHE D N 1
ATOM 3690 C CA . PHE D 4 118 ? 139.97000 167.84600 169.85400 1.000 95.83000 118 PHE D CA 1
ATOM 3691 C C . PHE D 4 118 ? 139.54200 168.79500 168.74700 1.000 95.83000 118 PHE D C 1
ATOM 3692 O O . PHE D 4 118 ? 138.39900 168.74200 168.28300 1.000 95.83000 118 PHE D O 1
ATOM 3700 N N . LEU D 4 119 ? 140.46100 169.63900 168.28500 1.000 90.53000 119 LEU D N 1
ATOM 3701 C CA . LEU D 4 119 ? 140.15600 170.56300 167.20300 1.000 90.53000 119 LEU D CA 1
ATOM 3702 C C . LEU D 4 119 ? 139.95000 169.83700 165.88200 1.000 90.53000 119 LEU D C 1
ATOM 3703 O O . LEU D 4 119 ? 139.03700 170.17800 165.12300 1.000 90.53000 119 LEU D O 1
ATOM 3708 N N . ILE D 4 120 ? 140.78500 168.83700 165.59600 1.000 95.77000 120 ILE D N 1
ATOM 3709 C CA . ILE D 4 120 ? 140.64800 168.07000 164.35800 1.000 95.77000 120 ILE D CA 1
ATOM 3710 C C . ILE D 4 120 ? 139.34100 167.28500 164.35700 1.000 95.77000 120 ILE D C 1
ATOM 3711 O O . ILE D 4 120 ? 138.61500 167.25500 163.35100 1.000 9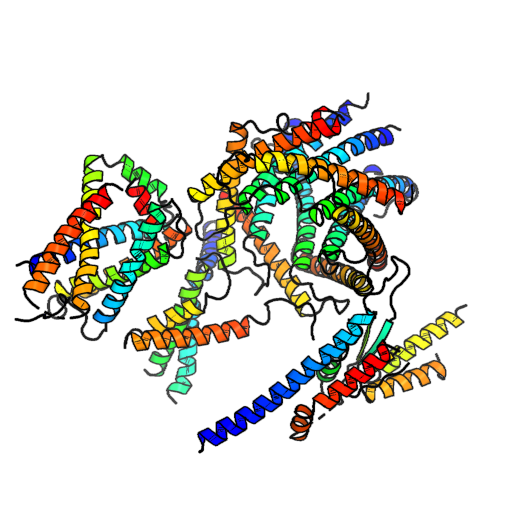5.77000 120 ILE D O 1
ATOM 3716 N N . TYR D 4 121 ? 138.99000 166.69500 165.50300 1.000 100.09000 121 TYR D N 1
ATOM 3717 C CA . TYR D 4 121 ? 137.73600 165.96000 165.62200 1.000 100.09000 121 TYR D CA 1
ATOM 3718 C C . TYR D 4 121 ? 136.52700 166.88400 165.51200 1.000 100.09000 121 TYR D C 1
ATOM 3719 O O . TYR D 4 121 ? 135.53300 166.53700 164.86300 1.000 100.09000 121 TYR D O 1
ATOM 3728 N N . LEU D 4 122 ? 136.60100 168.07300 166.12000 1.000 99.29000 122 LEU D N 1
ATOM 3729 C CA . LEU D 4 122 ? 135.50700 169.03100 166.01500 1.000 99.29000 122 LEU D CA 1
ATOM 3730 C C . LEU D 4 122 ? 135.36800 169.57900 164.60500 1.000 99.29000 122 LEU D C 1
ATOM 3731 O O . LEU D 4 122 ? 134.24900 169.83400 164.15100 1.000 99.29000 122 LEU D O 1
ATOM 3736 N N . GLN D 4 123 ? 136.48500 169.76300 163.90100 1.000 100.19000 123 GLN D N 1
ATOM 3737 C CA . GLN D 4 123 ? 136.43000 170.20300 162.51400 1.000 100.19000 123 GLN D CA 1
ATOM 3738 C C . GLN D 4 123 ? 135.81300 169.13200 161.62400 1.000 100.19000 123 GLN D C 1
ATOM 3739 O O . GLN D 4 123 ? 135.04400 169.44800 160.70700 1.000 100.19000 123 GLN D O 1
ATOM 3745 N N . TYR D 4 124 ? 136.10700 167.86000 161.90200 1.000 105.54000 124 TYR D N 1
ATOM 3746 C CA . TYR D 4 124 ? 135.46500 166.78400 161.15000 1.000 105.54000 124 TYR D CA 1
ATOM 3747 C C . TYR D 4 124 ? 133.97700 166.70100 161.44600 1.000 105.54000 124 TYR D C 1
ATOM 3748 O O . TYR D 4 124 ? 133.17000 166.48000 160.53400 1.000 105.54000 124 TYR D O 1
ATOM 3757 N N . GLY D 4 125 ? 133.59800 166.89700 162.70800 1.000 104.48000 125 GLY D N 1
ATOM 3758 C CA . GLY D 4 125 ? 132.18700 166.90900 163.04900 1.000 104.48000 125 GLY D CA 1
ATOM 3759 C C . GLY D 4 125 ? 131.44400 168.07300 162.42000 1.000 104.48000 125 GLY D C 1
ATOM 3760 O O . GLY D 4 125 ? 130.31300 167.91900 161.94500 1.000 104.48000 125 GLY D O 1
ATOM 3761 N N . PHE D 4 126 ? 132.08900 169.23800 162.36000 1.000 106.61000 126 PHE D N 1
ATOM 3762 C CA . PHE D 4 126 ? 131.45400 170.40200 161.75800 1.000 106.61000 126 PHE D CA 1
ATOM 3763 C C . PHE D 4 126 ? 131.36900 170.27700 160.24300 1.000 106.61000 126 PHE D C 1
ATOM 3764 O O . PHE D 4 126 ? 130.37600 170.70800 159.64800 1.000 106.61000 126 PHE D O 1
ATOM 3772 N N . THR D 4 127 ? 132.36100 169.64900 159.60500 1.000 106.18000 127 THR D N 1
ATOM 3773 C CA . THR D 4 127 ? 132.25700 169.41300 158.16900 1.000 106.18000 127 THR D CA 1
ATOM 3774 C C . THR D 4 127 ? 131.18100 168.38200 157.85700 1.000 106.18000 127 THR D C 1
ATOM 3775 O O . THR D 4 127 ? 130.46500 168.51600 156.85800 1.000 106.18000 127 THR D O 1
ATOM 3779 N N . SER D 4 128 ? 131.03000 167.36400 158.71000 1.000 108.03000 128 SER D N 1
ATOM 3780 C CA . SER D 4 128 ? 129.98500 166.37200 158.47400 1.000 108.03000 128 SER D CA 1
ATOM 3781 C C . SER D 4 128 ? 128.59700 166.96900 158.67200 1.000 108.03000 128 SER D C 1
ATOM 3782 O O . SER D 4 128 ? 127.67700 166.68100 157.89700 1.000 108.03000 128 SER D O 1
ATOM 3785 N N . CYS D 4 129 ? 128.42600 167.83200 159.67800 1.000 109.68000 129 CYS D N 1
ATOM 3786 C CA . CYS D 4 129 ? 127.10800 168.43300 159.85500 1.000 109.68000 129 CYS D CA 1
ATOM 3787 C C . CYS D 4 129 ? 126.83100 169.49300 158.79600 1.000 109.68000 129 CYS D C 1
ATOM 3788 O O . CYS D 4 129 ? 125.66800 169.72400 158.44900 1.000 109.68000 129 CYS D O 1
ATOM 3791 N N . ILE D 4 130 ? 127.87200 170.13900 158.26300 1.000 109.82000 130 ILE D N 1
ATOM 3792 C CA . ILE D 4 130 ? 127.64500 171.17700 157.26400 1.000 109.82000 130 ILE D CA 1
ATOM 3793 C C . ILE D 4 130 ? 127.38100 170.55700 155.89300 1.000 109.82000 130 ILE D C 1
ATOM 3794 O O . ILE D 4 130 ? 126.65800 171.13000 155.07300 1.000 109.82000 130 ILE D O 1
ATOM 3799 N N . ILE D 4 131 ? 127.94600 169.37400 155.62400 1.000 108.71000 131 ILE D N 1
ATOM 3800 C CA . ILE D 4 131 ? 127.61700 168.68100 154.38400 1.000 108.71000 131 ILE D CA 1
ATOM 3801 C C . ILE D 4 131 ? 126.25500 168.01200 154.51500 1.000 108.71000 131 ILE D C 1
ATOM 3802 O O . ILE D 4 131 ? 125.48600 167.94700 153.54500 1.000 108.71000 131 ILE D O 1
ATOM 3807 N N . ASP D 4 132 ? 125.90900 167.56800 155.72600 1.000 112.96000 132 ASP D N 1
ATOM 3808 C CA . ASP D 4 132 ? 124.60300 166.96100 155.96000 1.000 112.96000 132 ASP D CA 1
ATOM 3809 C C . ASP D 4 132 ? 123.47200 167.97100 155.80800 1.000 112.96000 132 ASP D C 1
ATOM 3810 O O . ASP D 4 132 ? 122.40100 167.63600 155.29100 1.000 112.96000 132 ASP D O 1
ATOM 3815 N N . TYR D 4 133 ? 123.68700 169.21200 156.23800 1.000 112.85000 133 TYR D N 1
ATOM 3816 C CA . TYR D 4 133 ? 122.59500 170.17300 156.29900 1.000 112.85000 133 TYR D CA 1
ATOM 3817 C C . TYR D 4 133 ? 122.59600 171.18800 155.17000 1.000 112.85000 133 TYR D C 1
ATOM 3818 O O . TYR D 4 133 ? 121.52100 171.55900 154.69700 1.000 112.85000 133 TYR D O 1
ATOM 3827 N N . ILE D 4 134 ? 123.75900 171.64400 154.72100 1.000 112.40000 134 ILE D N 1
ATOM 3828 C CA . ILE D 4 134 ? 123.84800 172.53200 153.56900 1.000 112.40000 134 ILE D CA 1
ATOM 3829 C C . ILE D 4 134 ? 124.43600 171.72100 152.41500 1.000 112.40000 134 ILE D C 1
ATOM 3830 O O . ILE D 4 134 ? 125.62400 171.36900 152.44900 1.000 112.40000 134 ILE D O 1
ATOM 3835 N N . PRO D 4 135 ? 123.65500 171.39200 151.39300 1.000 118.47000 135 PRO D N 1
ATOM 3836 C CA . PRO D 4 135 ? 124.12100 170.45600 150.36600 1.000 118.47000 135 PRO D CA 1
ATOM 3837 C C . PRO D 4 135 ? 125.15200 171.08900 149.44100 1.000 118.47000 135 PRO D C 1
ATOM 3838 O O . PRO D 4 135 ? 125.35700 172.30300 149.41300 1.000 118.47000 135 PRO D O 1
ATOM 3842 N N . LYS D 4 136 ? 125.82600 170.22100 148.69200 1.000 121.94000 136 LYS D N 1
ATOM 3843 C CA . LYS D 4 136 ? 126.79000 170.64700 147.68800 1.000 121.94000 136 LYS D CA 1
ATOM 3844 C C . LYS D 4 136 ? 126.11000 170.90100 146.34700 1.000 121.94000 136 LYS D C 1
ATOM 3845 O O . LYS D 4 136 ? 126.37500 171.91400 145.69200 1.000 121.94000 136 LYS D O 1
ATOM 3851 N N . GLU D 4 137 ? 125.21800 169.99800 145.94000 1.000 123.23000 137 GLU D N 1
ATOM 3852 C CA . GLU D 4 137 ? 124.50600 170.16700 144.67900 1.000 123.23000 137 GLU D CA 1
ATOM 3853 C C . GLU D 4 137 ? 123.46100 171.27300 144.77000 1.000 123.23000 137 GLU D C 1
ATOM 3854 O O . GLU D 4 137 ? 123.24300 172.00300 143.79700 1.000 123.23000 137 GLU D O 1
ATOM 3860 N N . LYS D 4 138 ? 122.81900 171.42500 145.92300 1.000 118.79000 138 LYS D N 1
ATOM 3861 C CA . LYS D 4 138 ? 121.79800 172.43900 146.12500 1.000 118.79000 138 LYS D CA 1
ATOM 3862 C C . LYS D 4 138 ? 122.29400 173.45300 147.14400 1.000 118.79000 138 LYS D C 1
ATOM 3863 O O . LYS D 4 138 ? 122.89100 173.07600 148.15600 1.000 118.79000 138 LYS D O 1
ATOM 3869 N N . TYR D 4 139 ? 122.01500 174.72600 146.86600 1.000 122.42000 139 TYR D N 1
ATOM 3870 C CA . TYR D 4 139 ? 122.48200 175.86400 147.65300 1.000 122.42000 139 TYR D CA 1
ATOM 3871 C C . TYR D 4 139 ? 123.99100 175.86200 147.92400 1.000 122.42000 139 TYR D C 1
ATOM 3872 O O . TYR D 4 139 ? 124.41800 175.73600 149.07600 1.000 122.42000 139 TYR D O 1
ATOM 3881 N N . PRO D 4 140 ? 124.82600 175.99600 146.89400 1.000 117.54000 140 PRO D N 1
ATOM 3882 C CA . PRO D 4 140 ? 126.27600 175.88000 147.09600 1.000 117.54000 140 PRO D CA 1
ATOM 3883 C C . PRO D 4 140 ? 127.01300 177.19900 147.28400 1.000 117.54000 140 PRO D C 1
ATOM 3884 O O . PRO D 4 140 ? 128.24300 177.17900 147.38300 1.000 117.54000 140 PRO D O 1
ATOM 3888 N N . ARG D 4 141 ? 126.31600 178.33100 147.33500 1.000 123.83000 141 ARG D N 1
ATOM 3889 C CA . ARG D 4 141 ? 126.98900 179.62100 147.40100 1.000 123.83000 141 ARG D CA 1
ATOM 3890 C C . ARG D 4 141 ? 127.47000 179.93600 148.81100 1.000 123.83000 141 ARG D C 1
ATOM 3891 O O . ARG D 4 141 ? 128.62000 180.34400 149.00200 1.000 123.83000 141 ARG D O 1
ATOM 3899 N N . TRP D 4 142 ? 126.60600 179.74900 149.80600 1.000 121.99000 142 TRP D N 1
ATOM 3900 C CA . TRP D 4 142 ? 127.00400 179.90800 151.19700 1.000 121.99000 142 TRP D CA 1
ATOM 3901 C C . TRP D 4 142 ? 127.86400 178.75800 151.69300 1.000 121.99000 142 TRP D C 1
ATOM 3902 O O . TRP D 4 142 ? 128.53300 178.90600 152.72000 1.000 121.99000 142 TRP D O 1
ATOM 3913 N N . HIS D 4 143 ? 127.86000 177.62800 150.98300 1.000 116.09000 143 HIS D N 1
ATOM 3914 C CA . HIS D 4 143 ? 128.52000 176.42100 151.46700 1.000 116.09000 143 HIS D CA 1
ATOM 3915 C C . HIS D 4 143 ? 130.03700 176.56200 151.44500 1.000 116.09000 143 HIS D C 1
ATOM 3916 O O . HIS D 4 143 ? 130.70800 176.21700 152.42500 1.000 116.09000 143 HIS D O 1
ATOM 3923 N N . LYS D 4 144 ? 130.59100 177.08500 150.34900 1.000 117.16000 144 LYS D N 1
ATOM 3924 C CA . LYS D 4 144 ? 132.03500 177.28800 150.27500 1.000 117.16000 144 LYS D CA 1
ATOM 3925 C C . LYS D 4 144 ? 132.49100 178.38600 151.22600 1.000 117.16000 144 LYS D C 1
ATOM 3926 O O . LYS D 4 144 ? 133.57000 178.28700 151.82300 1.000 117.16000 144 LYS D O 1
ATOM 3932 N N . LEU D 4 145 ? 131.66900 179.42500 151.40000 1.000 116.16000 145 LEU D N 1
ATOM 3933 C CA . LEU D 4 145 ? 132.00700 180.49400 152.33300 1.000 116.16000 145 LEU D CA 1
ATOM 3934 C C . LEU D 4 145 ? 131.98700 180.00600 153.77400 1.000 116.16000 145 LEU D C 1
ATOM 3935 O O . LEU D 4 145 ? 132.84100 180.40000 154.57500 1.000 116.16000 145 LEU D O 1
ATOM 3940 N N . ALA D 4 146 ? 131.05500 179.12000 154.11300 1.000 113.22000 146 ALA D N 1
ATOM 3941 C CA . ALA D 4 146 ? 131.01400 178.59900 155.47200 1.000 113.22000 146 ALA D CA 1
ATOM 3942 C C . ALA D 4 146 ? 132.09400 177.54500 155.69700 1.000 113.22000 146 ALA D C 1
ATOM 3943 O O . ALA D 4 146 ? 132.58300 177.38700 156.81900 1.000 113.22000 146 ALA D O 1
ATOM 3945 N N . LEU D 4 147 ? 132.50000 176.82800 154.64500 1.000 110.78000 147 LEU D N 1
ATOM 3946 C CA . LEU D 4 147 ? 133.67600 175.96900 154.76600 1.000 110.78000 147 LEU D CA 1
ATOM 3947 C C . LEU D 4 147 ? 134.93400 176.79200 154.99800 1.000 110.78000 147 LEU D C 1
ATOM 3948 O O . LEU D 4 147 ? 135.80100 176.41300 155.80000 1.000 110.78000 147 LEU D O 1
ATOM 3953 N N . TYR D 4 148 ? 135.03400 177.93700 154.32400 1.000 114.01000 148 TYR D N 1
ATOM 3954 C CA . TYR D 4 148 ? 136.17000 178.82000 154.54500 1.000 114.01000 148 TYR D CA 1
ATOM 3955 C C . TYR D 4 148 ? 136.12200 179.45300 155.92700 1.000 114.01000 148 TYR D C 1
ATOM 3956 O O . TYR D 4 148 ? 137.17300 179.69400 156.52600 1.000 114.01000 148 TYR D O 1
ATOM 3965 N N . CYS D 4 149 ? 134.92400 179.69700 156.46400 1.000 109.91000 149 CYS D N 1
ATOM 3966 C CA . CYS D 4 149 ? 134.85500 180.22300 157.82200 1.000 109.91000 149 CYS D CA 1
ATOM 3967 C C . CYS D 4 149 ? 135.17300 179.14400 158.85000 1.000 109.91000 149 CYS D C 1
ATOM 3968 O O . CYS D 4 149 ? 135.73400 179.45500 159.90400 1.000 109.91000 149 CYS D O 1
ATOM 3971 N N . LEU D 4 150 ? 134.86100 177.87600 158.55000 1.000 102.65000 150 LEU D N 1
ATOM 3972 C CA . LEU D 4 150 ? 135.32200 176.77900 159.40100 1.000 102.65000 150 LEU D CA 1
ATOM 3973 C C . LEU D 4 150 ? 136.83800 176.67400 159.40200 1.000 102.65000 150 LEU D C 1
ATOM 3974 O O . LEU D 4 150 ? 137.45100 176.46700 160.45500 1.000 102.65000 150 LEU D O 1
ATOM 3979 N N . TYR D 4 151 ? 137.46200 176.81700 158.23300 1.000 101.81000 151 TYR D N 1
ATOM 3980 C CA . TYR D 4 151 ? 138.91700 176.70800 158.18200 1.000 101.81000 151 TYR D CA 1
ATOM 3981 C C . TYR D 4 151 ? 139.58900 177.92200 158.81800 1.000 101.81000 151 TYR D C 1
ATOM 3982 O O . TYR D 4 151 ? 140.63100 177.78900 159.47300 1.000 101.81000 151 TYR D O 1
ATOM 3991 N N . GLY D 4 152 ? 138.98400 179.10400 158.67700 1.000 100.38000 152 GLY D N 1
ATOM 3992 C CA . GLY D 4 152 ? 139.50400 180.28000 159.35600 1.000 100.38000 152 GLY D CA 1
ATOM 3993 C C . GLY D 4 152 ? 139.34800 180.20000 160.86300 1.000 100.38000 152 GLY D C 1
ATOM 3994 O O . GLY D 4 152 ? 140.24000 180.61400 161.61000 1.000 100.38000 152 GLY D O 1
ATOM 3995 N N . GLY D 4 153 ? 138.22200 179.65100 161.32900 1.000 99.51000 153 GLY D N 1
ATOM 3996 C CA . GLY D 4 153 ? 138.05600 179.40700 162.74800 1.000 99.51000 153 GLY D CA 1
ATOM 3997 C C . GLY D 4 153 ? 139.01200 178.36200 163.27900 1.000 99.51000 153 GLY D C 1
ATOM 3998 O O . GLY D 4 153 ? 139.50900 178.49400 164.39800 1.000 99.51000 153 GLY D O 1
ATOM 3999 N N . SER D 4 154 ? 139.31400 177.34000 162.47300 1.000 96.29000 154 SER D N 1
ATOM 4000 C CA . SER D 4 154 ? 140.29100 176.33000 162.86900 1.000 96.29000 154 SER D CA 1
ATOM 4001 C C . SER D 4 154 ? 141.69100 176.92100 162.97900 1.000 96.29000 154 SER D C 1
ATOM 4002 O O . SER D 4 154 ? 142.43300 176.59400 163.91000 1.000 96.29000 154 SER D O 1
ATOM 4005 N N . MET D 4 155 ? 142.06200 177.80900 162.05400 1.000 99.22000 155 MET D N 1
ATOM 4006 C CA . MET D 4 155 ? 143.38500 178.42800 162.11900 1.000 99.22000 155 MET D CA 1
ATOM 4007 C C . MET D 4 155 ? 143.49100 179.41100 163.28100 1.000 99.22000 155 MET D C 1
ATOM 4008 O O . MET D 4 155 ? 144.49600 179.41500 164.01100 1.000 99.22000 155 MET D O 1
ATOM 4013 N N . LEU D 4 156 ? 142.45800 180.23700 163.48300 1.000 90.86000 156 LEU D N 1
ATOM 4014 C CA . LEU D 4 156 ? 142.46000 181.16400 164.61000 1.000 90.86000 156 LEU D CA 1
ATOM 4015 C C . LEU D 4 156 ? 142.40100 180.42900 165.94100 1.000 90.86000 156 LEU D C 1
ATOM 4016 O O . LEU D 4 156 ? 142.98500 180.88300 166.92700 1.000 90.86000 156 LEU D O 1
ATOM 4021 N N . SER D 4 157 ? 141.76000 179.26700 165.97400 1.000 91.22000 157 SER D N 1
ATOM 4022 C CA . SER D 4 157 ? 141.73300 178.46400 167.18300 1.000 91.22000 157 SER D CA 1
ATOM 4023 C C . SER D 4 157 ? 143.03300 177.70400 167.41700 1.000 91.22000 157 SER D C 1
ATOM 4024 O O . SER D 4 157 ? 143.38200 177.45700 168.57200 1.000 91.22000 157 SER D O 1
ATOM 4027 N N . LEU D 4 158 ? 143.76400 177.32500 166.36100 1.000 84.47000 158 LEU D N 1
ATOM 4028 C CA . LEU D 4 158 ? 145.12500 176.82300 166.55700 1.000 84.47000 158 LEU D CA 1
ATOM 4029 C C . LEU D 4 158 ? 146.02200 177.89300 167.15200 1.000 84.47000 158 LEU D C 1
ATOM 4030 O O . LEU D 4 158 ? 146.82400 177.61200 168.05200 1.000 84.47000 158 LEU D O 1
ATOM 4035 N N . TYR D 4 159 ? 145.90000 179.12900 166.66200 1.000 84.10000 159 TYR D N 1
ATOM 4036 C CA . TYR D 4 159 ? 146.66700 180.21200 167.26700 1.000 84.10000 159 TYR D CA 1
ATOM 4037 C C . TYR D 4 159 ? 146.20200 180.50800 168.68800 1.000 84.10000 159 TYR D C 1
ATOM 4038 O O . TYR D 4 159 ? 147.01700 180.88200 169.53600 1.000 84.10000 159 TYR D O 1
ATOM 4047 N N . GLY D 4 160 ? 144.91500 180.31600 168.97400 1.000 82.75000 160 GLY D N 1
ATOM 4048 C CA . GLY D 4 160 ? 144.44000 180.47300 170.33800 1.000 82.75000 160 GLY D CA 1
ATOM 4049 C C . GLY D 4 160 ? 144.95500 179.39100 171.26700 1.000 82.75000 160 GLY D C 1
ATOM 4050 O O . GLY D 4 160 ? 145.27800 179.66200 172.42400 1.000 82.75000 160 GLY D O 1
ATOM 4051 N N . ILE D 4 161 ? 145.05800 178.15800 170.76700 1.000 75.42000 161 ILE D N 1
ATOM 4052 C CA . ILE D 4 161 ? 145.64600 177.07000 171.54300 1.000 75.42000 161 ILE D CA 1
ATOM 4053 C C . ILE D 4 161 ? 147.11500 177.35200 171.82100 1.000 75.42000 161 ILE D C 1
ATOM 4054 O O . ILE D 4 161 ? 147.58600 177.19000 172.95300 1.000 75.42000 161 ILE D O 1
ATOM 4059 N N . TYR D 4 162 ? 147.85000 177.82200 170.80800 1.000 75.79000 162 TYR D N 1
ATOM 4060 C CA . TYR D 4 162 ? 149.26600 178.12100 170.99500 1.000 75.79000 162 TYR D CA 1
ATOM 4061 C C . TYR D 4 162 ? 149.48200 179.30700 171.93000 1.000 75.79000 162 TYR D C 1
ATOM 4062 O O . TYR D 4 162 ? 150.43200 179.30600 172.71600 1.000 75.79000 162 TYR D O 1
ATOM 4071 N N . GLU D 4 163 ? 148.60700 180.30800 171.88900 1.000 73.48000 163 GLU D N 1
ATOM 4072 C CA . GLU D 4 163 ? 148.67800 181.38700 172.86600 1.000 73.48000 163 GLU D CA 1
ATOM 4073 C C . GLU D 4 163 ? 148.16200 180.97400 174.23400 1.000 73.48000 163 GLU D C 1
ATOM 4074 O O . GLU D 4 163 ? 148.43900 181.66600 175.21700 1.000 73.48000 163 GLU D O 1
ATOM 4080 N N . LEU D 4 164 ? 147.41700 179.87700 174.31600 1.000 75.45000 164 LEU D N 1
ATOM 4081 C CA . LEU D 4 164 ? 146.90600 179.40900 175.59300 1.000 75.45000 164 LEU D CA 1
ATOM 4082 C C . LEU D 4 164 ? 147.88200 178.46800 176.28500 1.000 75.45000 164 LEU D C 1
ATOM 4083 O O . LEU D 4 164 ? 147.85600 178.34900 177.51400 1.000 75.45000 164 LEU D O 1
ATOM 4088 N N . GLU D 4 165 ? 148.75800 177.81100 175.52600 1.000 71.73000 165 GLU D N 1
ATOM 4089 C CA . GLU D 4 165 ? 149.78400 176.96200 176.11800 1.000 71.73000 165 GLU D CA 1
ATOM 4090 C C . GLU D 4 165 ? 150.98500 177.75000 176.62000 1.000 71.73000 165 GLU D C 1
ATOM 4091 O O . GLU D 4 165 ? 151.56500 177.39300 177.64800 1.000 71.73000 165 GLU D O 1
ATOM 4097 N N . THR D 4 166 ? 151.38800 178.80600 175.91500 1.000 66.11000 166 THR D N 1
ATOM 4098 C CA . THR D 4 166 ? 152.60600 179.50600 176.30400 1.000 66.11000 166 THR D CA 1
ATOM 4099 C C . THR D 4 166 ? 152.31400 180.67800 177.22900 1.000 66.11000 166 THR D C 1
ATOM 4100 O O . THR D 4 166 ? 152.80500 180.72000 178.35900 1.000 66.11000 166 THR D O 1
ATOM 4104 N N . LYS D 4 167 ? 151.51600 181.63900 176.77600 1.000 69.58000 167 LYS D N 1
ATOM 4105 C CA . LYS D 4 167 ? 151.27900 182.82400 177.58900 1.000 69.58000 167 LYS D CA 1
ATOM 4106 C C . LYS D 4 167 ? 150.31800 182.54900 178.74000 1.000 69.58000 167 LYS D C 1
ATOM 4107 O O . LYS D 4 167 ? 150.21600 183.35900 179.66600 1.000 69.58000 167 LYS D O 1
ATOM 4113 N N . ASN D 4 168 ? 149.61300 181.42700 178.70200 1.000 72.71000 168 ASN D N 1
ATOM 4114 C CA . ASN D 4 168 ? 148.74200 180.98800 179.78100 1.000 72.71000 168 ASN D CA 1
ATOM 4115 C C . ASN D 4 168 ? 149.12000 179.56200 180.17500 1.000 72.71000 168 ASN D C 1
ATOM 4116 O O . ASN D 4 168 ? 150.16100 179.04300 179.77000 1.000 72.71000 168 ASN D O 1
ATOM 4121 N N . ASN D 4 169 ? 148.26400 178.92400 180.97000 1.000 69.13000 169 ASN D N 1
ATOM 4122 C CA . ASN D 4 169 ? 148.60800 177.66700 181.62200 1.000 69.13000 169 ASN D CA 1
ATOM 4123 C C . ASN D 4 169 ? 147.83900 176.47100 181.06400 1.000 69.13000 169 ASN D C 1
ATOM 4124 O O . ASN D 4 169 ? 147.79600 175.41200 181.69100 1.000 69.13000 169 ASN D O 1
ATOM 4129 N N . GLY D 4 170 ? 147.24300 176.61100 179.89200 1.000 82.14000 170 GLY D N 1
ATOM 4130 C CA . GLY D 4 170 ? 146.65000 175.46800 179.23400 1.000 82.14000 170 GLY D CA 1
ATOM 4131 C C . GLY D 4 170 ? 145.13000 175.53800 179.20300 1.000 82.14000 170 GLY D C 1
ATOM 4132 O O . GLY D 4 170 ? 144.47900 176.17900 180.03600 1.000 82.14000 170 GLY D O 1
ATOM 4133 N N . PHE D 4 171 ? 144.56500 174.84400 178.21400 1.000 86.61000 171 PHE D N 1
ATOM 4134 C CA . PHE D 4 171 ? 143.11800 174.80500 178.04400 1.000 86.61000 171 PHE D CA 1
ATOM 4135 C C . PHE D 4 171 ? 142.42700 174.02200 179.15000 1.000 86.61000 171 PHE D C 1
ATOM 4136 O O . PHE D 4 171 ? 141.31800 174.38400 179.55800 1.000 86.61000 171 PHE D O 1
ATOM 4144 N N . VAL D 4 172 ? 143.06300 172.96200 179.65000 1.000 86.28000 172 VAL D N 1
ATOM 4145 C CA . VAL D 4 172 ? 142.48800 172.21700 180.76300 1.000 86.28000 172 VAL D CA 1
ATOM 4146 C C . VAL D 4 172 ? 142.50300 173.06600 182.02800 1.000 86.28000 172 VAL D C 1
ATOM 4147 O O . VAL D 4 172 ? 141.56100 173.02000 182.83100 1.000 86.28000 172 VAL D O 1
ATOM 4151 N N . ASP D 4 173 ? 143.53800 173.89200 182.20000 1.000 85.33000 173 ASP D N 1
ATOM 4152 C CA . ASP D 4 173 ? 143.55000 174.84900 183.29800 1.000 85.33000 173 ASP D CA 1
ATOM 4153 C C . ASP D 4 173 ? 142.47200 175.90700 183.13200 1.000 85.33000 173 ASP D C 1
ATOM 4154 O O . ASP D 4 173 ? 141.88000 176.33300 184.12600 1.000 85.33000 173 ASP D O 1
ATOM 4159 N N . LEU D 4 174 ? 142.19300 176.32500 181.89400 1.000 85.08000 174 LEU D N 1
ATOM 4160 C CA . LEU D 4 174 ? 141.09600 177.26300 181.65700 1.000 85.08000 174 LEU D CA 1
ATOM 4161 C C . LEU D 4 174 ? 139.74600 176.64300 182.00500 1.000 85.08000 174 LEU D C 1
ATOM 4162 O O . LEU D 4 174 ? 138.89400 177.30000 182.61700 1.000 85.08000 174 LEU D O 1
ATOM 4167 N N . VAL D 4 175 ? 139.55500 175.37100 181.64700 1.000 87.38000 175 VAL D N 1
ATOM 4168 C CA . VAL D 4 175 ? 138.32700 174.65100 181.98100 1.000 87.38000 175 VAL D CA 1
ATOM 4169 C C . VAL D 4 175 ? 138.17200 174.52000 183.49400 1.000 87.38000 175 VAL D C 1
ATOM 4170 O O . VAL D 4 175 ? 137.07800 174.71400 184.04100 1.000 87.38000 175 VAL D O 1
ATOM 4174 N N . LYS D 4 176 ? 139.27000 174.23600 184.19700 1.000 87.82000 176 LYS D N 1
ATOM 4175 C CA . LYS D 4 176 ? 139.19300 174.09500 185.64800 1.000 87.82000 176 LYS D CA 1
ATOM 4176 C C . LYS D 4 176 ? 138.95700 175.43600 186.33600 1.000 87.82000 176 LYS D C 1
ATOM 4177 O O . LYS D 4 176 ? 138.22300 175.50400 187.32900 1.000 87.82000 176 LYS D O 1
ATOM 4183 N N . LYS D 4 177 ? 139.53100 176.52200 185.81000 1.000 89.86000 177 LYS D N 1
ATOM 4184 C CA . LYS D 4 177 ? 139.27300 177.82700 186.41300 1.000 89.86000 177 LYS D CA 1
ATOM 4185 C C . LYS D 4 177 ? 137.89400 178.35700 186.05100 1.000 89.86000 177 LYS D C 1
ATOM 4186 O O . LYS D 4 177 ? 137.39900 179.27900 186.70800 1.000 89.86000 177 LYS D O 1
ATOM 4192 N N . LEU D 4 178 ? 137.26500 177.81300 185.01000 1.000 91.04000 178 LEU D N 1
ATOM 4193 C CA . LEU D 4 178 ? 135.87700 178.18700 184.76400 1.000 91.04000 178 LEU D CA 1
ATOM 4194 C C . LEU D 4 178 ? 134.91500 177.34400 185.59300 1.000 91.04000 178 LEU D C 1
ATOM 4195 O O . LEU D 4 178 ? 133.87300 177.84300 186.03000 1.000 91.04000 178 LEU D O 1
ATOM 4200 N N . TRP D 4 179 ? 135.24500 176.07300 185.82900 1.000 97.05000 179 TRP D N 1
ATOM 4201 C CA . TRP D 4 179 ? 134.43000 175.25200 186.71800 1.000 97.05000 179 TRP D CA 1
ATOM 4202 C C . TRP D 4 179 ? 134.59200 175.63500 188.18200 1.000 97.05000 179 TRP D C 1
ATOM 4203 O O . TRP D 4 179 ? 133.72700 175.29200 188.99400 1.000 97.05000 179 TRP D O 1
ATOM 4214 N N . ASN D 4 180 ? 135.67300 176.31700 188.54300 1.000 95.52000 180 ASN D N 1
ATOM 4215 C CA . ASN D 4 180 ? 135.82800 176.79600 189.91200 1.000 95.52000 180 ASN D CA 1
ATOM 4216 C C . ASN D 4 180 ? 135.42300 178.25900 190.02900 1.000 95.52000 180 ASN D C 1
ATOM 4217 O O . ASN D 4 180 ? 136.09500 179.04800 190.69200 1.000 95.52000 180 ASN D O 1
ATOM 4222 N N . ASP E 5 2 ? 167.54400 207.28000 192.26800 1.000 105.00000 2 ASP E N 1
ATOM 4223 C CA . ASP E 5 2 ? 166.32300 206.49500 192.14700 1.000 105.00000 2 ASP E CA 1
ATOM 4224 C C . ASP E 5 2 ? 165.23200 207.30100 191.46300 1.000 105.00000 2 ASP E C 1
ATOM 4225 O O . ASP E 5 2 ? 165.27600 207.51800 190.25400 1.000 105.00000 2 ASP E O 1
ATOM 4230 N N . ALA E 5 3 ? 164.25400 207.74800 192.24700 1.000 114.29000 3 ALA E N 1
ATOM 4231 C CA . ALA E 5 3 ? 163.15400 208.53900 191.71600 1.000 114.29000 3 ALA E CA 1
ATOM 4232 C C . ALA E 5 3 ? 163.51200 210.01800 191.63200 1.000 114.29000 3 ALA E C 1
ATOM 4233 O O . ALA E 5 3 ? 163.24600 210.66700 190.61600 1.000 114.29000 3 ALA E O 1
ATOM 4235 N N . LEU E 5 4 ? 164.12200 210.55900 192.68100 1.000 114.66000 4 LEU E N 1
ATOM 4236 C CA . LEU E 5 4 ? 164.45900 211.97400 192.72800 1.000 114.66000 4 LEU E CA 1
ATOM 4237 C C . LEU E 5 4 ? 165.73600 212.19800 191.92700 1.000 114.66000 4 LEU E C 1
ATOM 4238 O O . LEU E 5 4 ? 166.82700 211.82000 192.36700 1.000 114.66000 4 LEU E O 1
ATOM 4243 N N . ASN E 5 5 ? 165.59700 212.81300 190.75700 1.000 119.65000 5 ASN E N 1
ATOM 4244 C CA . ASN E 5 5 ? 166.72300 213.14000 189.89800 1.000 119.65000 5 ASN E CA 1
ATOM 4245 C C . ASN E 5 5 ? 166.78400 214.64700 189.70000 1.000 119.65000 5 ASN E C 1
ATOM 4246 O O . ASN E 5 5 ? 165.75100 215.30800 189.55300 1.000 119.65000 5 ASN E O 1
ATOM 4251 N N . SER E 5 6 ? 168.00000 215.17900 189.69800 1.000 113.23000 6 SER E N 1
ATOM 4252 C CA . SER E 5 6 ? 168.24000 216.61500 189.67800 1.000 113.23000 6 SER E CA 1
ATOM 4253 C C . SER E 5 6 ? 169.65100 216.83400 189.14000 1.000 113.23000 6 SER E C 1
ATOM 4254 O O . SER E 5 6 ? 170.19500 215.97300 188.44100 1.000 113.23000 6 SER E O 1
ATOM 4257 N N . LYS E 5 7 ? 170.22000 218.00900 189.43000 1.000 110.56000 7 LYS E N 1
ATOM 4258 C CA . LYS E 5 7 ? 171.61500 218.31200 189.11600 1.000 110.56000 7 LYS E CA 1
ATOM 4259 C C . LYS E 5 7 ? 172.60800 217.31600 189.71700 1.000 110.56000 7 LYS E C 1
ATOM 4260 O O . LYS E 5 7 ? 173.71700 217.17500 189.19200 1.000 110.56000 7 LYS E O 1
ATOM 4266 N N . GLU E 5 8 ? 172.23900 216.62600 190.79800 1.000 110.72000 8 GLU E N 1
ATOM 4267 C CA . GLU E 5 8 ? 173.10600 215.66200 191.46300 1.000 110.72000 8 GLU E CA 1
ATOM 4268 C C . GLU E 5 8 ? 173.18100 214.31600 190.75200 1.000 110.72000 8 GLU E C 1
ATOM 4269 O O . GLU E 5 8 ? 174.03900 213.50000 191.10600 1.000 110.72000 8 GLU E O 1
ATOM 4275 N N . GLN E 5 9 ? 172.32000 214.05800 189.76400 1.000 107.52000 9 GLN E N 1
ATOM 4276 C CA . GLN E 5 9 ? 172.32700 212.76700 189.08500 1.000 107.52000 9 GLN E CA 1
ATOM 4277 C C . GLN E 5 9 ? 173.50300 212.59800 188.13200 1.000 107.52000 9 GLN E C 1
ATOM 4278 O O . GLN E 5 9 ? 173.74100 211.47400 187.67100 1.000 107.52000 9 GLN E O 1
ATOM 4284 N N . GLN E 5 10 ? 174.22900 213.67900 187.82600 1.000 104.18000 10 GLN E N 1
ATOM 4285 C CA . GLN E 5 10 ? 175.35800 213.60000 186.90500 1.000 104.18000 10 GLN E CA 1
ATOM 4286 C C . GLN E 5 10 ? 176.48400 212.74900 187.46900 1.000 104.18000 10 GLN E C 1
ATOM 4287 O O . GLN E 5 10 ? 177.08100 211.94800 186.74100 1.000 104.18000 10 GLN E O 1
ATOM 4293 N N . GLU E 5 11 ? 176.78300 212.90200 188.75800 1.000 100.65000 11 GLU E N 1
ATOM 4294 C CA . GLU E 5 11 ? 177.77000 212.03900 189.39100 1.000 100.65000 11 GLU E CA 1
ATOM 4295 C C . GLU E 5 11 ? 177.23000 210.63300 189.59200 1.000 100.65000 11 GLU E C 1
ATOM 4296 O O . GLU E 5 11 ? 178.00400 209.66600 189.57700 1.000 100.65000 11 GLU E O 1
ATOM 4302 N N . PHE E 5 12 ? 175.91100 210.50700 189.76400 1.000 101.59000 12 PHE E N 1
ATOM 4303 C CA . PHE E 5 12 ? 175.29600 209.19300 189.91200 1.000 101.59000 12 PHE E CA 1
ATOM 4304 C C . PHE E 5 12 ? 175.42700 208.37600 188.63700 1.000 101.59000 12 PHE E C 1
ATOM 4305 O O . PHE E 5 12 ? 175.64400 207.16400 188.69700 1.000 101.59000 12 PHE E O 1
ATOM 4313 N N . GLN E 5 13 ? 175.32300 209.02400 187.47700 1.000 101.89000 13 GLN E N 1
ATOM 4314 C CA . GLN E 5 13 ? 175.50300 208.30000 186.22500 1.000 101.89000 13 GLN E CA 1
ATOM 4315 C C . GLN E 5 13 ? 176.95500 207.88500 186.01300 1.000 101.89000 13 GLN E C 1
ATOM 4316 O O . GLN E 5 13 ? 177.21500 206.83600 185.41400 1.000 101.89000 13 GLN E O 1
ATOM 4322 N N . LYS E 5 14 ? 177.90900 208.65500 186.53800 1.000 99.82000 14 LYS E N 1
ATOM 4323 C CA . LYS E 5 14 ? 179.30700 208.23900 186.46600 1.000 99.82000 14 LYS E CA 1
ATOM 4324 C C . LYS E 5 14 ? 179.58200 207.06300 187.39600 1.000 99.82000 14 LYS E C 1
ATOM 4325 O O . LYS E 5 14 ? 180.34700 206.15300 187.04900 1.000 99.82000 14 LYS E O 1
ATOM 4331 N N . VAL E 5 15 ? 178.95700 207.06000 188.57600 1.000 92.79000 15 VAL E N 1
ATOM 4332 C CA . VAL E 5 15 ? 179.06600 205.91300 189.47700 1.000 92.79000 15 VAL E CA 1
ATOM 4333 C C . VAL E 5 15 ? 178.38900 204.68400 188.87000 1.000 92.79000 15 VAL E C 1
ATOM 4334 O O . VAL E 5 15 ? 178.88600 203.55700 189.00900 1.000 92.79000 15 VAL E O 1
ATOM 4338 N N . VAL E 5 16 ? 177.28600 204.88700 188.14400 1.000 92.63000 16 VAL E N 1
ATOM 4339 C CA . VAL E 5 16 ? 176.62500 203.79500 187.43300 1.000 92.63000 16 VAL E CA 1
ATOM 4340 C C . VAL E 5 16 ? 177.51800 203.26000 186.31700 1.000 92.63000 16 VAL E C 1
ATOM 4341 O O . VAL E 5 16 ? 177.59300 202.04600 186.09800 1.000 92.63000 16 VAL E O 1
ATOM 4345 N N . GLU E 5 17 ? 178.25800 204.14400 185.64200 1.000 94.03000 17 GLU E N 1
ATOM 4346 C CA . GLU E 5 17 ? 179.20500 203.69600 184.62200 1.000 94.03000 17 GLU E CA 1
ATOM 4347 C C . GLU E 5 17 ? 180.36300 202.91100 185.23300 1.000 94.03000 17 GLU E C 1
ATOM 4348 O O . GLU E 5 17 ? 180.82400 201.92000 184.65200 1.000 94.03000 17 GLU E O 1
ATOM 4354 N N . GLN E 5 18 ? 180.82700 203.33100 186.41300 1.000 88.01000 18 GLN E N 1
ATOM 4355 C CA . GLN E 5 18 ? 181.87400 202.59800 187.12400 1.000 88.01000 18 GLN E CA 1
ATOM 4356 C C . GLN E 5 18 ? 181.40100 201.20500 187.52500 1.000 88.01000 18 GLN E C 1
ATOM 4357 O O . GLN E 5 18 ? 182.10700 200.20600 187.31200 1.000 88.01000 18 GLN E O 1
ATOM 4363 N N . LYS E 5 19 ? 180.19500 201.12300 188.09300 1.000 84.82000 19 LYS E N 1
ATOM 4364 C CA . LYS E 5 19 ? 179.62100 199.83500 188.46700 1.000 84.82000 19 LYS E CA 1
ATOM 4365 C C . LYS E 5 19 ? 179.33400 198.96800 187.25100 1.000 84.82000 19 LYS E C 1
ATOM 4366 O O . LYS E 5 19 ? 179.44400 197.74200 187.33000 1.000 84.82000 19 LYS E O 1
ATOM 4372 N N . GLN E 5 20 ? 179.00000 199.58300 186.11500 1.000 83.21000 20 GLN E N 1
ATOM 4373 C CA . GLN E 5 20 ? 178.77400 198.81500 184.89800 1.000 83.21000 20 GLN E CA 1
ATOM 4374 C C . GLN E 5 20 ? 180.08000 198.25700 184.35200 1.000 83.21000 20 GLN E C 1
ATOM 4375 O O . GLN E 5 20 ? 180.10400 197.14700 183.81200 1.000 83.21000 20 GLN E O 1
ATOM 4381 N N . MET E 5 21 ? 181.17900 199.00400 184.49900 1.000 81.95000 21 MET E N 1
ATOM 4382 C CA . MET E 5 21 ? 182.48500 198.47500 184.11500 1.000 81.95000 21 MET E CA 1
ATOM 4383 C C . MET E 5 21 ? 182.88900 197.30100 184.99800 1.000 81.95000 21 MET E C 1
ATOM 4384 O O . MET E 5 21 ? 183.40500 196.28900 184.50000 1.000 81.95000 21 MET E O 1
ATOM 4389 N N . LYS E 5 22 ? 182.64500 197.41500 186.31000 1.000 74.46000 22 LYS E N 1
ATOM 4390 C CA . LYS E 5 22 ? 182.92800 196.30400 187.22100 1.000 74.46000 22 LYS E CA 1
ATOM 4391 C C . LYS E 5 22 ? 182.07700 195.08200 186.89300 1.000 74.46000 22 LYS E C 1
ATOM 4392 O O . LYS E 5 22 ? 182.57800 193.94600 186.87900 1.000 74.46000 22 LYS E O 1
ATOM 4398 N N . ASP E 5 23 ? 180.79400 195.30000 186.59700 1.000 71.36000 23 ASP E N 1
ATOM 4399 C CA . ASP E 5 23 ? 179.90500 194.19000 186.28200 1.000 71.36000 23 ASP E CA 1
ATOM 4400 C C . ASP E 5 23 ? 180.24700 193.57200 184.93700 1.000 71.36000 23 ASP E C 1
ATOM 4401 O O . ASP E 5 23 ? 180.08500 192.36400 184.75400 1.000 71.36000 23 ASP E O 1
ATOM 4406 N N . PHE E 5 24 ? 180.74000 194.36600 183.98900 1.000 70.63000 24 PHE E N 1
ATOM 4407 C CA . PHE E 5 24 ? 181.13100 193.77200 182.72000 1.000 70.63000 24 PHE E CA 1
ATOM 4408 C C . PHE E 5 24 ? 182.42500 192.98800 182.84600 1.000 70.63000 24 PHE E C 1
ATOM 4409 O O . PHE E 5 24 ? 182.59700 191.98400 182.15200 1.000 70.63000 24 PHE E O 1
ATOM 4417 N N . MET E 5 25 ? 183.33200 193.40400 183.73600 1.000 69.52000 25 MET E N 1
ATOM 4418 C CA . MET E 5 25 ? 184.51600 192.58700 183.99200 1.000 69.52000 25 MET E CA 1
ATOM 4419 C C . MET E 5 25 ? 184.14100 191.26800 184.65800 1.000 69.52000 25 MET E C 1
ATOM 4420 O O . MET E 5 25 ? 184.66900 190.20600 184.29300 1.000 69.52000 25 MET E O 1
ATOM 4425 N N . ARG E 5 26 ? 183.20600 191.31700 185.61200 1.000 60.94000 26 ARG E N 1
ATOM 4426 C CA . ARG E 5 26 ? 182.72400 190.09800 186.25800 1.000 60.94000 26 ARG E CA 1
ATOM 4427 C C . ARG E 5 26 ? 181.99800 189.19200 185.26700 1.000 60.94000 26 ARG E C 1
ATOM 4428 O O . ARG E 5 26 ? 182.17700 187.96500 185.27900 1.000 60.94000 26 ARG E O 1
ATOM 4436 N N . LEU E 5 27 ? 181.20900 189.79000 184.37300 1.000 58.83000 27 LEU E N 1
ATOM 4437 C CA . LEU E 5 27 ? 180.49500 189.03400 183.35300 1.000 58.83000 27 LEU E CA 1
ATOM 4438 C C . LEU E 5 27 ? 181.45500 188.42200 182.34600 1.000 58.83000 27 LEU E C 1
ATOM 4439 O O . LEU E 5 27 ? 181.23300 187.30600 181.87300 1.000 58.83000 27 LEU E O 1
ATOM 4444 N N . TYR E 5 28 ? 182.53800 189.13000 182.02300 1.000 58.65000 28 TYR E N 1
ATOM 4445 C CA . TYR E 5 28 ? 183.53600 188.59700 181.10700 1.000 58.65000 28 TYR E CA 1
ATOM 4446 C C . TYR E 5 28 ? 184.27000 187.41900 181.72300 1.000 58.65000 28 TYR E C 1
ATOM 4447 O O . TYR E 5 28 ? 184.55700 186.43100 181.03500 1.000 58.65000 28 TYR E O 1
ATOM 4456 N N . SER E 5 29 ? 184.57100 187.50500 183.02100 1.000 58.02000 29 SER E N 1
ATOM 4457 C CA . SER E 5 29 ? 185.21000 186.38300 183.70000 1.000 58.02000 29 SER E CA 1
ATOM 4458 C C . SER E 5 29 ? 184.28200 185.17400 183.76100 1.000 58.02000 29 SER E C 1
ATOM 4459 O O . SER E 5 29 ? 184.71600 184.03600 183.53000 1.000 58.02000 29 SER E O 1
ATOM 4462 N N . ASN E 5 30 ? 182.99200 185.40600 184.01600 1.000 51.01000 30 ASN E N 1
ATOM 4463 C CA . ASN E 5 30 ? 182.04000 184.30100 184.02900 1.000 51.01000 30 ASN E CA 1
ATOM 4464 C C . ASN E 5 30 ? 181.80700 183.73900 182.63100 1.000 51.01000 30 ASN E C 1
ATOM 4465 O O . ASN E 5 30 ? 181.55400 182.54000 182.47800 1.000 51.01000 30 ASN E O 1
ATOM 4470 N N . LEU E 5 31 ? 181.91600 184.58600 181.60800 1.000 52.04000 31 LEU E N 1
ATOM 4471 C CA . LEU E 5 31 ? 181.83100 184.15100 180.22000 1.000 52.04000 31 LEU E CA 1
ATOM 4472 C C . LEU E 5 31 ? 182.98400 183.23200 179.85300 1.000 52.04000 31 LEU E C 1
ATOM 4473 O O . LEU E 5 31 ? 182.77700 182.19800 179.20400 1.000 52.04000 31 LEU E O 1
ATOM 4478 N N . VAL E 5 32 ? 184.20300 183.60900 180.25000 1.000 50.48000 32 VAL E N 1
ATOM 4479 C CA . VAL E 5 32 ? 185.37900 182.77900 180.00100 1.000 50.48000 32 VAL E CA 1
ATOM 4480 C C . VAL E 5 32 ? 185.26000 181.45500 180.73900 1.000 50.48000 32 VAL E C 1
ATOM 4481 O O . VAL E 5 32 ? 185.55700 180.39000 180.18000 1.000 50.48000 32 VAL E O 1
ATOM 4485 N N . GLU E 5 33 ? 184.74800 181.49500 181.97400 1.000 54.24000 33 GLU E N 1
ATOM 4486 C CA . GLU E 5 33 ? 184.55300 180.27900 182.75900 1.000 54.24000 33 GLU E CA 1
ATOM 4487 C C . GLU E 5 33 ? 183.51900 179.35300 182.12500 1.000 54.24000 33 GLU E C 1
ATOM 4488 O O . GLU E 5 33 ? 183.73700 178.14000 182.04600 1.000 54.24000 33 GLU E O 1
ATOM 4494 N N . ARG E 5 34 ? 182.41500 179.90900 181.62100 1.000 56.26000 34 ARG E N 1
ATOM 4495 C CA . ARG E 5 34 ? 181.36100 179.08300 181.03700 1.000 56.26000 34 ARG E CA 1
ATOM 4496 C C . ARG E 5 34 ? 181.79900 178.48700 179.70500 1.000 56.26000 34 ARG E C 1
ATOM 4497 O O . ARG E 5 34 ? 181.59800 177.29000 179.45200 1.000 56.26000 34 ARG E O 1
ATOM 4505 N N . CYS E 5 35 ? 182.42300 179.30100 178.84700 1.000 55.34000 35 CYS E N 1
ATOM 4506 C CA . CYS E 5 35 ? 182.88500 178.79900 177.56000 1.000 55.34000 35 CYS E CA 1
ATOM 4507 C C . CYS E 5 35 ? 184.05900 177.84400 177.69500 1.000 55.34000 35 CYS E C 1
ATOM 4508 O O . CYS E 5 35 ? 184.23200 176.98500 176.82800 1.000 55.34000 35 CYS E O 1
ATOM 4511 N N . PHE E 5 36 ? 184.85300 177.94800 178.76200 1.000 52.45000 36 PHE E N 1
ATOM 4512 C CA . PHE E 5 36 ? 185.86600 176.93300 179.00400 1.000 52.45000 36 PHE E CA 1
ATOM 4513 C C . PHE E 5 36 ? 185.26200 175.66900 179.58800 1.000 52.45000 36 PHE E C 1
ATOM 4514 O O . PHE E 5 36 ? 185.76300 174.57200 179.32700 1.000 52.45000 36 PHE E O 1
ATOM 4522 N N . THR E 5 37 ? 184.19700 175.79700 180.37900 1.000 52.87000 37 THR E N 1
ATOM 4523 C CA . THR E 5 37 ? 183.60800 174.62300 181.00600 1.000 52.87000 37 THR E CA 1
ATOM 4524 C C . THR E 5 37 ? 182.84400 173.78400 179.99300 1.000 52.87000 37 THR E C 1
ATOM 4525 O O . THR E 5 37 ? 182.80300 172.55300 180.10800 1.000 52.87000 37 THR E O 1
ATOM 4529 N N . ASP E 5 38 ? 182.24500 174.42500 178.98600 1.000 62.12000 38 ASP E N 1
ATOM 4530 C CA . ASP E 5 38 ? 181.34700 173.69600 178.09400 1.000 62.12000 38 ASP E CA 1
ATOM 4531 C C . ASP E 5 38 ? 182.10000 172.76000 177.15700 1.000 62.12000 38 ASP E C 1
ATOM 4532 O O . ASP E 5 38 ? 181.97700 171.53600 177.26200 1.000 62.12000 38 ASP E O 1
ATOM 4537 N N . CYS E 5 39 ? 182.89000 173.30500 176.23700 1.000 61.67000 39 CYS E N 1
ATOM 4538 C CA . CYS E 5 39 ? 183.46200 172.44600 175.20600 1.000 61.67000 39 CYS E CA 1
ATOM 4539 C C . CYS E 5 39 ? 184.91500 172.79500 174.89800 1.000 61.67000 39 CYS E C 1
ATOM 4540 O O . CYS E 5 39 ? 185.28400 173.01500 173.74200 1.000 61.67000 39 CYS E O 1
ATOM 4543 N N . VAL E 5 40 ? 185.75600 172.88000 175.92900 1.000 59.19000 40 VAL E N 1
ATOM 4544 C CA . VAL E 5 40 ? 187.20400 173.00000 175.76600 1.000 59.19000 40 VAL E CA 1
ATOM 4545 C C . VAL E 5 40 ? 187.75500 171.76500 176.48900 1.000 59.19000 40 VAL E C 1
ATOM 4546 O O . VAL E 5 40 ? 188.72200 171.82200 177.25500 1.000 59.19000 40 VAL E O 1
ATOM 4550 N N . ASN E 5 41 ? 187.06500 170.63900 176.33500 1.000 64.41000 41 ASN E N 1
ATOM 4551 C CA . ASN E 5 41 ? 187.36400 169.44500 177.12400 1.000 64.41000 41 ASN E CA 1
ATOM 4552 C C . ASN E 5 41 ? 188.17800 168.40600 176.36100 1.000 64.41000 41 ASN E C 1
ATOM 4553 O O . ASN E 5 41 ? 187.95100 167.20800 176.52500 1.000 64.41000 41 ASN E O 1
ATOM 4558 N N . ASP E 5 42 ? 189.13200 168.81300 175.53100 1.000 60.53000 42 ASP E N 1
ATOM 4559 C CA . ASP E 5 42 ? 190.08100 167.89100 174.91800 1.000 60.53000 42 ASP E CA 1
ATOM 4560 C C . ASP E 5 42 ? 191.47900 168.22800 175.40900 1.000 60.53000 42 ASP E C 1
ATOM 4561 O O . ASP E 5 42 ? 192.01000 169.29100 175.08500 1.000 60.53000 42 ASP E O 1
ATOM 4566 N N . PHE E 5 43 ? 192.08400 167.31800 176.17400 1.000 55.01000 43 PHE E N 1
ATOM 4567 C CA . PHE E 5 43 ? 193.32300 167.64100 176.87100 1.000 55.01000 43 PHE E CA 1
ATOM 4568 C C . PHE E 5 43 ? 194.50700 166.81300 176.39300 1.000 55.01000 43 PHE E C 1
ATOM 4569 O O . PHE E 5 43 ? 195.48800 166.67300 177.12600 1.000 55.01000 43 PHE E O 1
ATOM 4577 N N . THR E 5 44 ? 194.44200 166.26100 175.18300 1.000 57.83000 44 THR E N 1
ATOM 4578 C CA . THR E 5 44 ? 195.62000 165.61900 174.61400 1.000 57.83000 44 THR E CA 1
ATOM 4579 C C . THR E 5 44 ? 196.66100 166.65600 174.21900 1.000 57.83000 44 THR E C 1
ATOM 4580 O O . THR E 5 44 ? 197.79900 166.62200 174.69700 1.000 57.83000 44 THR E O 1
ATOM 4584 N N . THR E 5 45 ? 196.28800 167.59400 173.35700 1.000 52.04000 45 THR E N 1
ATOM 4585 C CA . THR E 5 45 ? 197.19500 168.64800 172.94100 1.000 52.04000 45 THR E CA 1
ATOM 4586 C C . THR E 5 45 ? 197.28100 169.73400 174.00600 1.000 52.04000 45 THR E C 1
ATOM 4587 O O . THR E 5 45 ? 196.63600 169.67300 175.05300 1.000 52.04000 45 THR E O 1
ATOM 4591 N N . SER E 5 46 ? 198.08700 170.75400 173.72400 1.000 47.72000 46 SER E N 1
ATOM 4592 C CA . SER E 5 46 ? 198.25700 171.88800 174.62200 1.000 47.72000 46 SER E CA 1
ATOM 4593 C C . SER E 5 46 ? 197.80600 173.19500 173.99300 1.000 47.72000 46 SER E C 1
ATOM 4594 O O . SER E 5 46 ? 198.07900 174.26400 174.55000 1.000 47.72000 46 SER E O 1
ATOM 4597 N N . LYS E 5 47 ? 197.14000 173.14100 172.84500 1.000 49.51000 47 LYS E N 1
ATOM 4598 C CA . LYS E 5 47 ? 196.63300 174.32700 172.17700 1.000 49.51000 47 LYS E CA 1
ATOM 4599 C C . LYS E 5 47 ? 195.22300 174.05900 171.67500 1.000 49.51000 47 LYS E C 1
ATOM 4600 O O . LYS E 5 47 ? 194.82800 172.90800 171.47800 1.000 49.51000 47 LYS E O 1
ATOM 4606 N N . LEU E 5 48 ? 194.47300 175.13800 171.47100 1.000 50.33000 48 LEU E N 1
ATOM 4607 C CA . LEU E 5 48 ? 193.07600 175.04600 171.06500 1.000 50.33000 48 LEU E CA 1
ATOM 4608 C C . LEU E 5 48 ? 192.96300 174.51000 169.64500 1.000 50.33000 48 LEU E C 1
ATOM 4609 O O . LEU E 5 48 ? 193.51100 175.09800 168.70900 1.000 50.33000 48 LEU E O 1
ATOM 4614 N N . THR E 5 49 ? 192.23600 173.40900 169.47700 1.000 54.11000 49 THR E N 1
ATOM 4615 C CA . THR E 5 49 ? 192.01400 172.85900 168.15000 1.000 54.11000 49 THR E CA 1
ATOM 4616 C C . THR E 5 49 ? 190.94100 173.66300 167.41800 1.000 54.11000 49 THR E C 1
ATOM 4617 O O . THR E 5 49 ? 190.47200 174.70300 167.88600 1.000 54.11000 49 THR E O 1
ATOM 4621 N N . ASN E 5 50 ? 190.53800 173.17400 166.24400 1.000 58.94000 50 ASN E N 1
ATOM 4622 C CA . ASN E 5 50 ? 189.56500 173.90900 165.44400 1.000 58.94000 50 ASN E CA 1
ATOM 4623 C C . ASN E 5 50 ? 188.16200 173.81100 166.02800 1.000 58.94000 50 ASN E C 1
ATOM 4624 O O . ASN E 5 50 ? 187.41300 174.80000 166.01000 1.000 58.94000 50 ASN E O 1
ATOM 4629 N N . LYS E 5 51 ? 187.79700 172.63600 166.55000 1.000 57.31000 51 LYS E N 1
ATOM 4630 C CA . LYS E 5 51 ? 186.47700 172.45200 167.14000 1.000 57.31000 51 LYS E CA 1
ATOM 4631 C C . LYS E 5 51 ? 186.30600 173.30300 168.38800 1.000 57.31000 51 LYS E C 1
ATOM 4632 O O . LYS E 5 51 ? 185.23800 173.88400 168.60500 1.000 57.31000 51 LYS E O 1
ATOM 4638 N N . GLU E 5 52 ? 187.36000 173.42900 169.19300 1.000 59.04000 52 GLU E N 1
ATOM 4639 C CA . GLU E 5 52 ? 187.27300 174.27700 170.37300 1.000 59.04000 52 GLU E CA 1
ATOM 4640 C C . GLU E 5 52 ? 187.27200 175.75200 170.01000 1.000 59.04000 52 GLU E C 1
ATOM 4641 O O . GLU E 5 52 ? 186.67700 176.55700 170.73000 1.000 59.04000 52 GLU E O 1
ATOM 4647 N N . GLN E 5 53 ? 187.89300 176.12500 168.89100 1.000 54.48000 53 GLN E N 1
ATOM 4648 C CA . GLN E 5 53 ? 187.83900 177.51700 168.45900 1.000 54.48000 53 GLN E CA 1
ATOM 4649 C C . GLN E 5 53 ? 186.44400 177.89100 167.97600 1.000 54.48000 53 GLN E C 1
ATOM 4650 O O . GLN E 5 53 ? 185.93500 178.97600 168.29900 1.000 54.48000 53 GLN E O 1
ATOM 4656 N N . THR E 5 54 ? 185.80300 176.99300 167.22400 1.000 59.27000 54 THR E N 1
ATOM 4657 C CA . THR E 5 54 ? 184.42300 177.23300 166.81500 1.000 59.27000 54 THR E CA 1
ATOM 4658 C C . THR E 5 54 ? 183.48100 177.23300 168.01400 1.000 59.27000 54 THR E C 1
ATOM 4659 O O . THR E 5 54 ? 182.55500 178.05200 168.07400 1.000 59.27000 54 THR E O 1
ATOM 4663 N N . CYS E 5 55 ? 183.70800 176.32900 168.97500 1.000 59.05000 55 CYS E N 1
ATOM 4664 C CA . CYS E 5 55 ? 182.99500 176.35900 170.25000 1.000 59.05000 55 CYS E CA 1
ATOM 4665 C C . CYS E 5 55 ? 183.12900 177.67900 170.98200 1.000 59.05000 55 CYS E C 1
ATOM 4666 O O . CYS E 5 55 ? 182.14800 178.19500 171.51500 1.000 59.05000 55 CYS E O 1
ATOM 4669 N N . ILE E 5 56 ? 184.34200 178.21500 171.06000 1.000 56.45000 56 ILE E N 1
ATOM 4670 C CA . ILE E 5 56 ? 184.55700 179.42200 171.84500 1.000 56.45000 56 ILE E CA 1
ATOM 4671 C C . ILE E 5 56 ? 183.90900 180.62100 171.16500 1.000 56.45000 56 ILE E C 1
ATOM 4672 O O . ILE E 5 56 ? 183.28400 181.45900 171.83000 1.000 56.45000 56 ILE E O 1
ATOM 4677 N N . MET E 5 57 ? 183.95800 180.66600 169.82800 1.000 62.37000 57 MET E N 1
ATOM 4678 C CA . MET E 5 57 ? 183.26700 181.72300 169.08800 1.000 62.37000 57 MET E CA 1
ATOM 4679 C C . MET E 5 57 ? 181.75100 181.64000 169.26800 1.000 62.37000 57 MET E C 1
ATOM 4680 O O . MET E 5 57 ? 181.09300 182.64800 169.57200 1.000 62.37000 57 MET E O 1
ATOM 4685 N N . LYS E 5 58 ? 181.18600 180.43400 169.10900 1.000 63.31000 58 LYS E N 1
ATOM 4686 C CA . LYS E 5 58 ? 179.74200 180.25300 169.23900 1.000 63.31000 58 LYS E CA 1
ATOM 4687 C C . LYS E 5 58 ? 179.26400 180.51200 170.66100 1.000 63.31000 58 LYS E C 1
ATOM 4688 O O . LYS E 5 58 ? 178.23100 181.15800 170.85900 1.000 63.31000 58 LYS E O 1
ATOM 4694 N N . CYS E 5 59 ? 180.01100 180.03700 171.65900 1.000 58.44000 59 CYS E N 1
ATOM 4695 C CA . CYS E 5 59 ? 179.63300 180.23000 173.05200 1.000 58.44000 59 CYS E CA 1
ATOM 4696 C C . CYS E 5 59 ? 179.72900 181.69200 173.45200 1.000 58.44000 59 CYS E C 1
ATOM 4697 O O . CYS E 5 59 ? 178.86200 182.19100 174.17300 1.000 58.44000 59 CYS E O 1
ATOM 4700 N N . SER E 5 60 ? 180.74400 182.40400 172.95500 1.000 57.99000 60 SER E N 1
ATOM 4701 C CA . SER E 5 60 ? 180.87600 183.82000 173.27100 1.000 57.99000 60 SER E CA 1
ATOM 4702 C C . SER E 5 60 ? 179.75400 184.64100 172.65300 1.000 57.99000 60 SER E C 1
ATOM 4703 O O . SER E 5 60 ? 179.15900 185.49600 173.32700 1.000 57.99000 60 SER E O 1
ATOM 4706 N N . GLU E 5 61 ? 179.42200 184.37300 171.38600 1.000 60.23000 61 GLU E N 1
ATOM 4707 C CA . GLU E 5 61 ? 178.37700 185.16600 170.74800 1.000 60.23000 61 GLU E CA 1
ATOM 4708 C C . GLU E 5 61 ? 176.99700 184.81500 171.28800 1.000 60.23000 61 GLU E C 1
ATOM 4709 O O . GLU E 5 61 ? 176.16300 185.70800 171.48500 1.000 60.23000 61 GLU E O 1
ATOM 4715 N N . LYS E 5 62 ? 176.74700 183.53100 171.56700 1.000 53.13000 62 LYS E N 1
ATOM 4716 C CA . LYS E 5 62 ? 175.48100 183.12800 172.16500 1.000 53.13000 62 LYS E CA 1
ATOM 4717 C C . LYS E 5 62 ? 175.33500 183.67100 173.57600 1.000 53.13000 62 LYS E C 1
ATOM 4718 O O . LYS E 5 62 ? 174.23500 184.05900 173.97600 1.000 53.13000 62 LYS E O 1
ATOM 4724 N N . PHE E 5 63 ? 176.43800 183.77100 174.31600 1.000 49.06000 63 PHE E N 1
ATOM 4725 C CA . PHE E 5 63 ? 176.39400 184.34000 175.65300 1.000 49.06000 63 PHE E CA 1
ATOM 4726 C C . PHE E 5 63 ? 176.12000 185.83700 175.61400 1.000 49.06000 63 PHE E C 1
ATOM 4727 O O . PHE E 5 63 ? 175.37700 186.35400 176.45500 1.000 49.06000 63 PHE E O 1
ATOM 4735 N N . LEU E 5 64 ? 176.68700 186.55300 174.63900 1.000 54.93000 64 LEU E N 1
ATOM 4736 C CA . LEU E 5 64 ? 176.41700 187.98800 174.57000 1.000 54.93000 64 LEU E CA 1
ATOM 4737 C C . LEU E 5 64 ? 174.99900 188.27400 174.09100 1.000 54.93000 64 LEU E C 1
ATOM 4738 O O . LEU E 5 64 ? 174.35400 189.21400 174.58000 1.000 54.93000 64 LEU E O 1
ATOM 4743 N N . LYS E 5 65 ? 174.49200 187.47300 173.14600 1.000 55.19000 65 LYS E N 1
ATOM 4744 C CA . LYS E 5 65 ? 173.09700 187.60900 172.73400 1.000 55.19000 65 LYS E CA 1
ATOM 4745 C C . LYS E 5 65 ? 172.14400 187.26200 173.87100 1.000 55.19000 65 LYS E C 1
ATOM 4746 O O . LYS E 5 65 ? 171.11300 187.92300 174.03900 1.000 55.19000 65 LYS E O 1
ATOM 4752 N N . HIS E 5 66 ? 172.49900 186.26700 174.68600 1.000 53.09000 66 HIS E N 1
ATOM 4753 C CA . HIS E 5 66 ? 171.69800 185.91600 175.85100 1.000 53.09000 66 HIS E CA 1
ATOM 4754 C C . HIS E 5 66 ? 171.71000 187.02600 176.89200 1.000 53.09000 66 HIS E C 1
ATOM 4755 O O . HIS E 5 66 ? 170.67100 187.32700 177.49300 1.000 53.09000 66 HIS E O 1
ATOM 4762 N N . SER E 5 67 ? 172.86700 187.65900 177.09800 1.000 54.00000 67 SER E N 1
ATOM 4763 C CA . SER E 5 67 ? 172.95700 188.75100 178.06000 1.000 54.00000 67 SER E CA 1
ATOM 4764 C C . SER E 5 67 ? 172.14500 189.95900 177.61900 1.000 54.00000 67 SER E C 1
ATOM 4765 O O . SER E 5 67 ? 171.42000 190.54700 178.42900 1.000 54.00000 67 SER E O 1
ATOM 4768 N N . GLU E 5 68 ? 172.22400 190.33300 176.33800 1.000 53.90000 68 GLU E N 1
ATOM 4769 C CA . GLU E 5 68 ? 171.45000 191.49200 175.89900 1.000 53.90000 68 GLU E CA 1
ATOM 4770 C C . GLU E 5 68 ? 169.95900 191.17900 175.81900 1.000 53.90000 68 GLU E C 1
ATOM 4771 O O . GLU E 5 68 ? 169.13200 192.06700 176.07000 1.000 53.90000 68 GLU E O 1
ATOM 4777 N N . ARG E 5 69 ? 169.59800 189.92000 175.53600 1.000 55.15000 69 ARG E N 1
ATOM 4778 C CA . ARG E 5 69 ? 168.19600 189.52100 175.53900 1.000 55.15000 69 ARG E CA 1
ATOM 4779 C C . ARG E 5 69 ? 167.60800 189.59400 176.93900 1.000 55.15000 69 ARG E C 1
ATOM 4780 O O . ARG E 5 69 ? 166.51200 190.13000 177.13200 1.000 55.15000 69 ARG E O 1
ATOM 4788 N N . VAL E 5 70 ? 168.33200 189.07200 177.93200 1.000 51.60000 70 VAL E N 1
ATOM 4789 C CA . VAL E 5 70 ? 167.85700 189.13100 179.30900 1.000 51.60000 70 VAL E CA 1
ATOM 4790 C C . VAL E 5 70 ? 167.85700 190.56600 179.82200 1.000 51.60000 70 VAL E C 1
ATOM 4791 O O . VAL E 5 70 ? 166.96000 190.95100 180.57700 1.000 51.60000 70 VAL E O 1
ATOM 4795 N N . GLY E 5 71 ? 168.78400 191.40500 179.35200 1.000 53.33000 71 GLY E N 1
ATOM 4796 C CA . GLY E 5 71 ? 168.76000 192.81000 179.73800 1.000 53.33000 71 GLY E CA 1
ATOM 4797 C C . GLY E 5 71 ? 167.54000 193.55200 179.21900 1.000 53.33000 71 GLY E C 1
ATOM 4798 O O . GLY E 5 71 ? 166.84600 194.24300 179.97800 1.000 53.33000 71 GLY E O 1
ATOM 4799 N N . GLN E 5 72 ? 167.22800 193.38300 177.92900 1.000 57.69000 72 GLN E N 1
ATOM 4800 C CA . GLN E 5 72 ? 166.06900 194.08100 177.38200 1.000 57.69000 72 GLN E CA 1
ATOM 4801 C C . GLN E 5 72 ? 164.75600 193.49100 177.89100 1.000 57.69000 72 GLN E C 1
ATOM 4802 O O . GLN E 5 72 ? 163.79300 194.23500 178.11000 1.000 57.69000 72 GLN E O 1
ATOM 4808 N N . ARG E 5 73 ? 164.70700 192.18200 178.15400 1.000 58.33000 73 ARG E N 1
ATOM 4809 C CA . ARG E 5 73 ? 163.48100 191.60600 178.68900 1.000 58.33000 73 ARG E CA 1
ATOM 4810 C C . ARG E 5 73 ? 163.29600 191.94400 180.16000 1.000 58.33000 73 ARG E C 1
ATOM 4811 O O . ARG E 5 73 ? 162.16100 192.06500 180.62300 1.000 58.33000 73 ARG E O 1
ATOM 4819 N N . PHE E 5 74 ? 164.38900 192.12200 180.90100 1.000 59.11000 74 PHE E N 1
ATOM 4820 C CA . PHE E 5 74 ? 164.29200 192.60700 182.26900 1.000 59.11000 74 PHE E CA 1
ATOM 4821 C C . PHE E 5 74 ? 163.81800 194.04800 182.30400 1.000 59.11000 74 PHE E C 1
ATOM 4822 O O . PHE E 5 74 ? 163.05400 194.42100 183.19900 1.000 59.11000 74 PHE E O 1
ATOM 4830 N N . GLN E 5 75 ? 164.24100 194.86200 181.33200 1.000 64.01000 75 GLN E N 1
ATOM 4831 C CA . GLN E 5 75 ? 163.70900 196.21900 181.24000 1.000 64.01000 75 GLN E CA 1
ATOM 4832 C C . GLN E 5 75 ? 162.22300 196.20900 180.89300 1.000 64.01000 75 GLN E C 1
ATOM 4833 O O . GLN E 5 75 ? 161.44100 196.97400 181.47100 1.000 64.01000 75 GLN E O 1
ATOM 4839 N N . GLU E 5 76 ? 161.81100 195.32300 179.98200 1.000 64.59000 76 GLU E N 1
ATOM 4840 C CA . GLU E 5 76 ? 160.40200 195.23700 179.60800 1.000 64.59000 76 GLU E CA 1
ATOM 4841 C C . GLU E 5 76 ? 159.53500 194.62600 180.70200 1.000 64.59000 76 GLU E C 1
ATOM 4842 O O . GLU E 5 76 ? 158.32900 194.88800 180.73200 1.000 64.59000 76 GLU E O 1
ATOM 4848 N N . GLN E 5 77 ? 160.11000 193.82200 181.59200 1.000 61.78000 77 GLN E N 1
ATOM 4849 C CA . GLN E 5 77 ? 159.35700 193.27400 182.71100 1.000 61.78000 77 GLN E CA 1
ATOM 4850 C C . GLN E 5 77 ? 159.30600 194.22000 183.89600 1.000 61.78000 77 GLN E C 1
ATOM 4851 O O . GLN E 5 77 ? 158.30200 194.24400 184.61600 1.000 61.78000 77 GLN E O 1
ATOM 4857 N N . ASN E 5 78 ? 160.36300 194.99300 184.12700 1.000 63.62000 78 ASN E N 1
ATOM 4858 C CA . ASN E 5 78 ? 160.31900 196.00400 185.16800 1.000 63.62000 78 ASN E CA 1
ATOM 4859 C C . ASN E 5 78 ? 159.50600 197.21600 184.75000 1.000 63.62000 78 ASN E C 1
ATOM 4860 O O . ASN E 5 78 ? 159.04300 197.96300 185.61700 1.000 63.62000 78 ASN E O 1
ATOM 4865 N N . ALA E 5 79 ? 159.31700 197.42600 183.44600 1.000 67.36000 79 ALA E N 1
ATOM 4866 C CA . ALA E 5 79 ? 158.49300 198.54200 182.99800 1.000 67.36000 79 ALA E CA 1
ATOM 4867 C C . ALA E 5 79 ? 157.01100 198.26200 183.21800 1.000 67.36000 79 ALA E C 1
ATOM 4868 O O . ALA E 5 79 ? 156.23900 199.17900 183.52200 1.000 67.36000 79 ALA E O 1
ATOM 4870 N N . ALA E 5 80 ? 156.59500 197.00400 183.07300 1.000 67.51000 80 ALA E N 1
ATOM 4871 C CA . ALA E 5 80 ? 155.18400 196.66300 183.22000 1.000 67.51000 80 ALA E CA 1
ATOM 4872 C C . ALA E 5 80 ? 154.76300 196.65200 184.68400 1.000 67.51000 80 ALA E C 1
ATOM 4873 O O . ALA E 5 80 ? 153.92400 197.46000 185.10000 1.000 67.51000 80 ALA E O 1
ATOM 4875 N N . LEU E 5 81 ? 155.35900 195.75500 185.47500 1.000 65.93000 81 LEU E N 1
ATOM 4876 C CA . LEU E 5 81 ? 155.05000 195.52100 186.89400 1.000 65.93000 81 LEU E CA 1
ATOM 4877 C C . LEU E 5 81 ? 153.56600 195.28100 187.17000 1.000 65.93000 81 LEU E C 1
ATOM 4878 O O . LEU E 5 81 ? 152.91900 196.06900 187.86200 1.000 65.93000 81 LEU E O 1
ATOM 4883 N N . SER F 6 15 ? 173.68800 215.97400 197.71500 1.000 105.40000 15 SER F N 1
ATOM 4884 C CA . SER F 6 15 ? 173.30300 215.12300 198.83500 1.000 105.40000 15 SER F CA 1
ATOM 4885 C C . SER F 6 15 ? 173.93900 213.74400 198.72600 1.000 105.40000 15 SER F C 1
ATOM 4886 O O . SER F 6 15 ? 173.59300 212.96000 197.84400 1.000 105.40000 15 SER F O 1
ATOM 4889 N N . GLN F 6 16 ? 174.86700 213.45300 199.63800 1.000 103.73000 16 GLN F N 1
ATOM 4890 C CA . GLN F 6 16 ? 175.56800 212.17600 199.61400 1.000 103.73000 16 GLN F CA 1
ATOM 4891 C C . GLN F 6 16 ? 174.68200 211.02400 200.06900 1.000 103.73000 16 GLN F C 1
ATOM 4892 O O . GLN F 6 16 ? 174.77300 209.92400 199.51200 1.000 103.73000 16 GLN F O 1
ATOM 4898 N N . GLU F 6 17 ? 173.81400 211.26400 201.05600 1.000 105.95000 17 GLU F N 1
ATOM 4899 C CA . GLU F 6 17 ? 173.00700 210.19100 201.63300 1.000 105.95000 17 GLU F CA 1
ATOM 4900 C C . GLU F 6 17 ? 171.95900 209.67700 200.65000 1.000 105.95000 17 GLU F C 1
ATOM 4901 O O . GLU F 6 17 ? 171.73600 208.46400 200.55000 1.000 105.95000 17 GLU F O 1
ATOM 4907 N N . LYS F 6 18 ? 171.32800 210.57200 199.89300 1.000 104.18000 18 LYS F N 1
ATOM 4908 C CA . LYS F 6 18 ? 170.40100 210.11300 198.86900 1.000 104.18000 18 LYS F CA 1
ATOM 4909 C C . LYS F 6 18 ? 171.15000 209.47500 197.71100 1.000 104.18000 18 LYS F C 1
ATOM 4910 O O . LYS F 6 18 ? 170.63300 208.55000 197.07200 1.000 104.18000 18 LYS F O 1
ATOM 4916 N N . LEU F 6 19 ? 172.39200 209.91200 197.48000 1.000 104.38000 19 LEU F N 1
ATOM 4917 C CA . LEU F 6 19 ? 173.20400 209.35500 196.40500 1.000 104.38000 19 LEU F CA 1
ATOM 4918 C C . LEU F 6 19 ? 173.56300 207.90000 196.67600 1.000 104.38000 19 LEU F C 1
ATOM 4919 O O . LEU F 6 19 ? 173.35600 207.03700 195.81800 1.000 104.38000 19 LEU F O 1
ATOM 4924 N N . ASP F 6 20 ? 174.07400 207.58900 197.86800 1.000 100.14000 20 ASP F N 1
ATOM 4925 C CA . ASP F 6 20 ? 174.37900 206.18200 198.09100 1.000 100.14000 20 ASP F CA 1
ATOM 4926 C C . ASP F 6 20 ? 173.16000 205.36900 198.51500 1.000 100.14000 20 ASP F C 1
ATOM 4927 O O . ASP F 6 20 ? 173.22100 204.13900 198.44800 1.000 100.14000 20 ASP F O 1
ATOM 4932 N N . VAL F 6 21 ? 172.04500 206.00700 198.89300 1.000 96.79000 21 VAL F N 1
ATOM 4933 C CA . VAL F 6 21 ? 170.78100 205.27000 198.96900 1.000 96.79000 21 VAL F CA 1
ATOM 4934 C C . VAL F 6 21 ? 170.37000 204.78700 197.57900 1.000 96.79000 21 VAL F C 1
ATOM 4935 O O . VAL F 6 21 ? 170.01200 203.61600 197.38700 1.000 96.79000 21 VAL F O 1
ATOM 4939 N N . ALA F 6 22 ? 170.47100 205.66800 196.57700 1.000 95.09000 22 ALA F N 1
ATOM 4940 C CA . ALA F 6 22 ? 170.23700 205.25000 195.19800 1.000 95.09000 22 ALA F CA 1
ATOM 4941 C C . ALA F 6 22 ? 171.29500 204.26400 194.72200 1.000 95.09000 22 ALA F C 1
ATOM 4942 O O . ALA F 6 22 ? 171.00400 203.39700 193.89300 1.000 95.09000 22 ALA F O 1
ATOM 4944 N N . GLY F 6 23 ? 172.51100 204.36200 195.26000 1.000 89.38000 23 GLY F N 1
ATOM 4945 C CA . GLY F 6 23 ? 173.55400 203.41100 194.90800 1.000 89.38000 23 GLY F CA 1
ATOM 4946 C C . GLY F 6 23 ? 173.28200 202.01000 195.42200 1.000 89.38000 23 GLY F C 1
ATOM 4947 O O . GLY F 6 23 ? 173.45200 201.03300 194.69100 1.000 89.38000 23 GLY F O 1
ATOM 4948 N N . VAL F 6 24 ? 172.83900 201.88700 196.67700 1.000 87.97000 24 VAL F N 1
ATOM 4949 C CA . VAL F 6 24 ? 172.50700 200.55600 197.18000 1.000 87.97000 24 VAL F CA 1
ATOM 4950 C C . VAL F 6 24 ? 171.19700 200.05900 196.57900 1.000 87.97000 24 VAL F C 1
ATOM 4951 O O . VAL F 6 24 ? 170.99300 198.84600 196.45500 1.000 87.97000 24 VAL F O 1
ATOM 4955 N N . GLN F 6 25 ? 170.32000 200.96500 196.13100 1.000 86.66000 25 GLN F N 1
ATOM 4956 C CA . GLN F 6 25 ? 169.13600 200.51500 195.40600 1.000 86.66000 25 GLN F CA 1
ATOM 4957 C C . GLN F 6 25 ? 169.50300 199.98700 194.02400 1.000 86.66000 25 GLN F C 1
ATOM 4958 O O . GLN F 6 25 ? 168.95100 198.97700 193.56800 1.000 86.66000 25 GLN F O 1
ATOM 4964 N N . PHE F 6 26 ? 170.45900 200.63500 193.35800 1.000 83.48000 26 PHE F N 1
ATOM 4965 C CA . PHE F 6 26 ? 170.95400 200.11600 192.09100 1.000 83.48000 26 PHE F CA 1
ATOM 4966 C C . PHE F 6 26 ? 171.73500 198.82600 192.28300 1.000 83.48000 26 PHE F C 1
ATOM 4967 O O . PHE F 6 26 ? 171.72100 197.96400 191.40400 1.000 83.48000 26 PHE F O 1
ATOM 4975 N N . ASP F 6 27 ? 172.40500 198.66800 193.42500 1.000 82.52000 27 ASP F N 1
ATOM 4976 C CA . ASP F 6 27 ? 173.06700 197.40200 193.71900 1.000 82.52000 27 ASP F CA 1
ATOM 4977 C C . ASP F 6 27 ? 172.05300 196.29100 193.95700 1.000 82.52000 27 ASP F C 1
ATOM 4978 O O . ASP F 6 27 ? 172.27600 195.14300 193.55500 1.000 82.52000 27 ASP F O 1
ATOM 4983 N N . ALA F 6 28 ? 170.92900 196.61900 194.59700 1.000 77.88000 28 ALA F N 1
ATOM 4984 C CA . ALA F 6 28 ? 169.86200 195.64200 194.77500 1.000 77.88000 28 ALA F CA 1
ATOM 4985 C C . ALA F 6 28 ? 169.19500 195.28900 193.45200 1.000 77.88000 28 ALA F C 1
ATOM 4986 O O . ALA F 6 28 ? 168.70800 194.16600 193.28600 1.000 77.88000 28 ALA F O 1
ATOM 4988 N N . MET F 6 29 ? 169.15100 196.23200 192.51200 1.000 75.57000 29 MET F N 1
ATOM 4989 C CA . MET F 6 29 ? 168.69000 195.90400 191.16800 1.000 75.57000 29 MET F CA 1
ATOM 4990 C C . MET F 6 29 ? 169.70300 195.03400 190.43400 1.000 75.57000 29 MET F C 1
ATOM 4991 O O . MET F 6 29 ? 169.32800 194.07400 189.75200 1.000 75.57000 29 MET F O 1
ATOM 4996 N N . CYS F 6 30 ? 170.98900 195.35200 190.58800 1.000 68.57000 30 CYS F N 1
ATOM 4997 C CA . CYS F 6 30 ? 172.04300 194.69100 189.83000 1.000 68.57000 30 CYS F CA 1
ATOM 4998 C C . CYS F 6 30 ? 172.24500 193.25300 190.27800 1.000 68.57000 30 CYS F C 1
ATOM 4999 O O . CYS F 6 30 ? 172.50000 192.37400 189.44800 1.000 68.57000 30 CYS F O 1
ATOM 5002 N N . SER F 6 31 ? 172.14500 193.00000 191.58500 1.000 68.15000 31 SER F N 1
ATOM 5003 C CA . SER F 6 31 ? 172.28400 191.63900 192.09200 1.000 68.15000 31 SER F CA 1
ATOM 5004 C C . SER F 6 31 ? 171.14700 190.75600 191.60700 1.000 68.15000 31 SER F C 1
ATOM 5005 O O . SER F 6 31 ? 171.37100 189.60500 191.20800 1.000 68.15000 31 SER F O 1
ATOM 5008 N N . THR F 6 32 ? 169.92600 191.29500 191.60300 1.000 66.90000 32 THR F N 1
ATOM 5009 C CA . THR F 6 32 ? 168.78700 190.55900 191.07300 1.000 66.90000 32 THR F CA 1
ATOM 5010 C C . THR F 6 32 ? 168.93700 190.31400 189.58100 1.000 66.90000 32 THR F C 1
ATOM 5011 O O . THR F 6 32 ? 168.63800 189.21700 189.10500 1.000 66.90000 32 THR F O 1
ATOM 5015 N N . PHE F 6 33 ? 169.43700 191.30500 188.83700 1.000 58.38000 33 PHE F N 1
ATOM 5016 C CA . PHE F 6 33 ? 169.60300 191.13600 187.39700 1.000 58.38000 33 PHE F CA 1
ATOM 5017 C C . PHE F 6 33 ? 170.66500 190.09400 187.07600 1.000 58.38000 33 PHE F C 1
ATOM 5018 O O . PHE F 6 33 ? 170.47900 189.27700 186.16600 1.000 58.38000 33 PHE F O 1
ATOM 5026 N N . ASN F 6 34 ? 171.77000 190.09200 187.82300 1.000 60.61000 34 ASN F N 1
ATOM 5027 C CA . ASN F 6 34 ? 172.80100 189.08400 187.60900 1.000 60.61000 34 ASN F CA 1
ATOM 5028 C C . ASN F 6 34 ? 172.32100 187.70200 188.01700 1.000 60.61000 34 ASN F C 1
ATOM 5029 O O . ASN F 6 34 ? 172.70700 186.70800 187.39000 1.000 60.61000 34 ASN F O 1
ATOM 5034 N N . ASN F 6 35 ? 171.45400 187.62200 189.02900 1.000 59.34000 35 ASN F N 1
ATOM 5035 C CA . ASN F 6 35 ? 170.88600 186.33400 189.40800 1.000 59.34000 35 ASN F CA 1
ATOM 5036 C C . ASN F 6 35 ? 169.94800 185.80200 188.33100 1.000 59.34000 35 ASN F C 1
ATOM 5037 O O . ASN F 6 35 ? 169.98300 184.60500 188.01300 1.000 59.34000 35 ASN F O 1
ATOM 5042 N N . ILE F 6 36 ? 169.12500 186.68400 187.74600 1.000 58.83000 36 ILE F N 1
ATOM 5043 C CA . ILE F 6 36 ? 168.24300 186.29900 186.64200 1.000 58.83000 36 ILE F CA 1
ATOM 5044 C C . ILE F 6 36 ? 169.06200 185.84000 185.44600 1.000 58.83000 36 ILE F C 1
ATOM 5045 O O . ILE F 6 36 ? 168.75900 184.81500 184.82000 1.000 58.83000 36 ILE F O 1
ATOM 5050 N N . LEU F 6 37 ? 170.13600 186.57400 185.14100 1.000 58.58000 37 LEU F N 1
ATOM 5051 C CA . LEU F 6 37 ? 170.97600 186.26400 183.99100 1.000 58.58000 37 LEU F CA 1
ATOM 5052 C C . LEU F 6 37 ? 171.68500 184.92800 184.16000 1.000 58.58000 37 LEU F C 1
ATOM 5053 O O . LEU F 6 37 ? 171.67300 184.10100 183.24100 1.000 58.58000 37 LEU F O 1
ATOM 5058 N N . SER F 6 38 ? 172.25000 184.67400 185.34300 1.000 61.67000 38 SER F N 1
ATOM 5059 C CA . SER F 6 38 ? 172.94900 183.41500 185.57300 1.000 61.67000 38 SER F CA 1
ATOM 5060 C C . SER F 6 38 ? 171.98500 182.23500 185.60600 1.000 61.67000 38 SER F C 1
ATOM 5061 O O . SER F 6 38 ? 172.29300 181.16300 185.06800 1.000 61.67000 38 SER F O 1
ATOM 5064 N N . THR F 6 39 ? 170.79300 182.42300 186.18300 1.000 61.62000 39 THR F N 1
ATOM 5065 C CA . THR F 6 39 ? 169.86100 181.30600 186.28300 1.000 61.62000 39 THR F CA 1
ATOM 5066 C C . THR F 6 39 ? 169.25100 180.96100 184.93000 1.000 61.62000 39 THR F C 1
ATOM 5067 O O . THR F 6 39 ? 169.16500 179.78200 184.57000 1.000 61.62000 39 THR F O 1
ATOM 5071 N N . CYS F 6 40 ? 168.85000 181.96800 184.14900 1.000 64.07000 40 CYS F N 1
ATOM 5072 C CA . CYS F 6 40 ? 168.32500 181.68000 182.82200 1.000 64.07000 40 CYS F CA 1
ATOM 5073 C C . CYS F 6 40 ? 169.41800 181.28400 181.84200 1.000 64.07000 40 CYS F C 1
ATOM 5074 O O . CYS F 6 40 ? 169.11000 180.71100 180.79300 1.000 64.07000 40 CYS F O 1
ATOM 5077 N N . LEU F 6 41 ? 170.68200 181.57400 182.15700 1.000 62.92000 41 LEU F N 1
ATOM 5078 C CA . LEU F 6 41 ? 171.78200 180.94900 181.43800 1.000 62.92000 41 LEU F CA 1
ATOM 5079 C C . LEU F 6 41 ? 171.84800 179.46100 181.73000 1.000 62.92000 41 LEU F C 1
ATOM 5080 O O . LEU F 6 41 ? 171.98300 178.64500 180.81100 1.000 62.92000 41 LEU F O 1
ATOM 5085 N N . GLU F 6 42 ? 171.76200 179.09800 183.00900 1.000 67.07000 42 GLU F N 1
ATOM 5086 C CA . GLU F 6 42 ? 171.93700 177.70700 183.41100 1.000 67.07000 42 GLU F CA 1
ATOM 5087 C C . GLU F 6 42 ? 170.77600 176.83900 182.93800 1.000 67.07000 42 GLU F C 1
ATOM 5088 O O . GLU F 6 42 ? 170.97700 175.68600 182.53700 1.000 67.07000 42 GLU F O 1
ATOM 5094 N N . LYS F 6 43 ? 169.55700 177.39000 182.93400 1.000 63.10000 43 LYS F N 1
ATOM 5095 C CA . LYS F 6 43 ? 168.37500 176.54500 182.77700 1.000 63.10000 43 LYS F CA 1
ATOM 5096 C C . LYS F 6 43 ? 168.19500 176.05800 181.34400 1.000 63.10000 43 LYS F C 1
ATOM 5097 O O . LYS F 6 43 ? 168.14100 174.84600 181.10800 1.000 63.10000 43 LYS F O 1
ATOM 5103 N N . CYS F 6 44 ? 168.09700 176.96100 180.37400 1.000 63.11000 44 CYS F N 1
ATOM 5104 C CA . CYS F 6 44 ? 167.81600 176.50200 179.01800 1.000 63.11000 44 CYS F CA 1
ATOM 5105 C C . CYS F 6 44 ? 168.70700 177.16800 177.98100 1.000 63.11000 44 CYS F C 1
ATOM 5106 O O . CYS F 6 44 ? 168.24200 177.64500 176.94400 1.000 63.11000 44 CYS F O 1
ATOM 5109 N N . ILE F 6 45 ? 170.00700 177.20000 178.24100 1.000 61.56000 45 ILE F N 1
ATOM 5110 C CA . ILE F 6 45 ? 170.99000 177.24500 177.16400 1.000 61.56000 45 ILE F CA 1
ATOM 5111 C C . ILE F 6 45 ? 171.70500 175.90500 177.25700 1.000 61.56000 45 ILE F C 1
ATOM 5112 O O . ILE F 6 45 ? 172.17900 175.54600 178.34400 1.000 61.56000 45 ILE F O 1
ATOM 5117 N N . PRO F 6 46 ? 171.76200 175.12300 176.17800 1.000 65.37000 46 PRO F N 1
ATOM 5118 C CA . PRO F 6 46 ? 172.14400 173.71300 176.31000 1.000 65.37000 46 PRO F CA 1
ATOM 5119 C C . PRO F 6 46 ? 173.61800 173.54700 176.63400 1.000 65.37000 46 PRO F C 1
ATOM 5120 O O . PRO F 6 46 ? 174.49200 174.14100 176.00000 1.000 65.37000 46 PRO F O 1
ATOM 5124 N N . HIS F 6 47 ? 173.88000 172.73400 177.65600 1.000 71.98000 47 HIS F N 1
ATOM 5125 C CA . HIS F 6 47 ? 175.23700 172.53600 178.13600 1.000 71.98000 47 HIS F CA 1
ATOM 5126 C C . HIS F 6 47 ? 176.05900 171.66800 177.19800 1.000 71.98000 47 HIS F C 1
ATOM 5127 O O . HIS F 6 47 ? 177.28900 171.65700 177.30300 1.000 71.98000 47 HIS F O 1
ATOM 5134 N N . GLU F 6 48 ? 175.41400 170.94500 176.28400 1.000 78.41000 48 GLU F N 1
ATOM 5135 C CA . GLU F 6 48 ? 176.14700 170.02600 175.42400 1.000 78.41000 48 GLU F CA 1
ATOM 5136 C C . GLU F 6 48 ? 176.82600 170.75600 174.27300 1.000 78.41000 48 GLU F C 1
ATOM 5137 O O . GLU F 6 48 ? 178.05700 170.77200 174.17700 1.000 78.41000 48 GLU F O 1
ATOM 5143 N N . GLY F 6 49 ? 176.04700 171.38300 173.40000 1.000 76.30000 49 GLY F N 1
ATOM 5144 C CA . GLY F 6 49 ? 176.63000 171.94700 172.20000 1.000 76.30000 49 GLY F CA 1
ATOM 5145 C C . GLY F 6 49 ? 175.84400 173.11700 171.66300 1.000 76.30000 49 GLY F C 1
ATOM 5146 O O . GLY F 6 49 ? 174.65900 173.29100 171.96100 1.000 76.30000 49 GLY F O 1
ATOM 5147 N N . PHE F 6 50 ? 176.52700 173.91700 170.85000 1.000 74.72000 50 PHE F N 1
ATOM 5148 C CA . PHE F 6 50 ? 175.95700 175.10700 170.23500 1.000 74.72000 50 PHE F CA 1
ATOM 5149 C C . PHE F 6 50 ? 175.95600 174.91700 168.72800 1.000 74.72000 50 PHE F C 1
ATOM 5150 O O . PHE F 6 50 ? 177.01600 174.72200 168.12500 1.000 74.72000 50 PHE F O 1
ATOM 5158 N N . GLY F 6 51 ? 174.76800 174.97400 168.12400 1.000 76.79000 51 GLY F N 1
ATOM 5159 C CA . GLY F 6 51 ? 174.66800 174.78100 166.68900 1.000 76.79000 51 GLY F CA 1
ATOM 5160 C C . GLY F 6 51 ? 175.10100 175.98000 165.87700 1.000 76.79000 51 GLY F C 1
ATOM 5161 O O . GLY F 6 51 ? 175.56300 175.82200 164.74200 1.000 76.79000 51 GLY F O 1
ATOM 5162 N N . GLU F 6 52 ? 174.98400 177.17900 166.44000 1.000 71.46000 52 GLU F N 1
ATOM 5163 C CA . GLU F 6 52 ? 175.25300 178.41500 165.72200 1.000 71.46000 52 GLU F CA 1
ATOM 5164 C C . GLU F 6 52 ? 175.36200 179.54400 166.73400 1.000 71.46000 52 GLU F C 1
ATOM 5165 O O . GLU F 6 52 ? 174.90300 179.40500 167.87200 1.000 71.46000 52 GLU F O 1
ATOM 5171 N N . PRO F 6 53 ? 175.96300 180.68100 166.35200 1.000 71.29000 53 PRO F N 1
ATOM 5172 C CA . PRO F 6 53 ? 175.72900 181.91800 167.10600 1.000 71.29000 53 PRO F CA 1
ATOM 5173 C C . PRO F 6 53 ? 174.38700 182.51400 166.72400 1.000 71.29000 53 PRO F C 1
ATOM 5174 O O . PRO F 6 53 ? 173.70400 181.94100 165.86600 1.000 71.29000 53 PRO F O 1
ATOM 5178 N N . ASP F 6 54 ? 174.02000 183.65600 167.32100 1.000 74.94000 54 ASP F N 1
ATOM 5179 C CA . ASP F 6 54 ? 172.73600 184.33200 167.09200 1.000 74.94000 54 ASP F CA 1
ATOM 5180 C C . ASP F 6 54 ? 171.57300 183.38700 167.41200 1.000 74.94000 54 ASP F C 1
ATOM 5181 O O . ASP F 6 54 ? 170.90800 182.85100 166.52300 1.000 74.94000 54 ASP F O 1
ATOM 5186 N N . LEU F 6 55 ? 171.43100 183.16400 168.72700 1.000 67.22000 55 LEU F N 1
ATOM 5187 C CA . LEU F 6 55 ? 170.61300 182.13700 169.38100 1.000 67.22000 55 LEU F CA 1
ATOM 5188 C C . LEU F 6 55 ? 169.23600 181.94200 168.75500 1.000 67.22000 55 LEU F C 1
ATOM 5189 O O . LEU F 6 55 ? 168.59900 182.89000 168.29000 1.000 67.22000 55 LEU F O 1
ATOM 5194 N N . THR F 6 56 ? 168.79800 180.68700 168.72700 1.000 71.13000 56 THR F N 1
ATOM 5195 C CA . THR F 6 56 ? 167.71800 180.26100 167.84900 1.000 71.13000 56 THR F CA 1
ATOM 5196 C C . THR F 6 56 ? 166.35500 180.65400 168.41600 1.000 71.13000 56 THR F C 1
ATOM 5197 O O . THR F 6 56 ? 166.24000 181.42300 169.37300 1.000 71.13000 56 THR F O 1
ATOM 5201 N N . LYS F 6 57 ? 165.29900 180.11800 167.80100 1.000 74.02000 57 LYS F N 1
ATOM 5202 C CA . LYS F 6 57 ? 163.93600 180.44900 168.20200 1.000 74.02000 57 LYS F CA 1
ATOM 5203 C C . LYS F 6 57 ? 163.59300 179.84500 169.55600 1.000 74.02000 57 LYS F C 1
ATOM 5204 O O . LYS F 6 57 ? 162.99200 180.51600 170.40600 1.000 74.02000 57 LYS F O 1
ATOM 5210 N N . GLY F 6 58 ? 163.97400 178.58300 169.77000 1.000 68.86000 58 GLY F N 1
ATOM 5211 C CA . GLY F 6 58 ? 163.63700 177.91000 171.01300 1.000 68.86000 58 GLY F CA 1
ATOM 5212 C C . GLY F 6 58 ? 164.32400 178.51400 172.21900 1.000 68.86000 58 GLY F C 1
ATOM 5213 O O . GLY F 6 58 ? 163.71100 178.67200 173.27800 1.000 68.86000 58 GLY F O 1
ATOM 5214 N N . GLU F 6 59 ? 165.58400 178.90900 172.06000 1.000 66.30000 59 GLU F N 1
ATOM 5215 C CA . GLU F 6 59 ? 166.29700 179.54000 173.16000 1.000 66.30000 59 GLU F CA 1
ATOM 5216 C C . GLU F 6 59 ? 165.78200 180.94600 173.42500 1.000 66.30000 59 GLU F C 1
ATOM 5217 O O . GLU F 6 59 ? 165.75100 181.37300 174.58100 1.000 66.30000 59 GLU F O 1
ATOM 5223 N N . GLN F 6 60 ? 165.32500 181.65100 172.38600 1.000 67.12000 60 GLN F N 1
ATOM 5224 C CA . GLN F 6 60 ? 164.73000 182.97200 172.57500 1.000 67.12000 60 GLN F CA 1
ATOM 5225 C C . GLN F 6 60 ? 163.42400 182.88100 173.35300 1.000 67.12000 60 GLN F C 1
ATOM 5226 O O . GLN F 6 60 ? 163.19600 183.64200 174.30500 1.000 67.12000 60 GLN F O 1
ATOM 5232 N N . CYS F 6 61 ? 162.55900 181.94200 172.95800 1.000 67.56000 61 CYS F N 1
ATOM 5233 C CA . CYS F 6 61 ? 161.28700 181.76100 173.64700 1.000 67.56000 61 CYS F CA 1
ATOM 5234 C C . CYS F 6 61 ? 161.49600 181.28400 175.07800 1.000 67.56000 61 CYS F C 1
ATOM 5235 O O . CYS F 6 61 ? 160.82000 181.75500 176.00400 1.000 67.56000 61 CYS F O 1
ATOM 5238 N N . CYS F 6 62 ? 162.46000 180.38400 175.28700 1.000 67.43000 62 CYS F N 1
ATOM 5239 C CA . CYS F 6 62 ? 162.72300 179.90500 176.63400 1.000 67.43000 62 CYS F CA 1
ATOM 5240 C C . CYS F 6 62 ? 163.35500 180.97500 177.50900 1.000 67.43000 62 CYS F C 1
ATOM 5241 O O . CYS F 6 62 ? 163.08900 181.01300 178.70900 1.000 67.43000 62 CYS F O 1
ATOM 5244 N N . ILE F 6 63 ? 164.15300 181.87400 176.93400 1.000 64.64000 63 ILE F N 1
ATOM 5245 C CA . ILE F 6 63 ? 164.73800 182.94700 177.73000 1.000 64.64000 63 ILE F CA 1
ATOM 5246 C C . ILE F 6 63 ? 163.68000 183.97800 178.10600 1.000 64.64000 63 ILE F C 1
ATOM 5247 O O . ILE F 6 63 ? 163.67700 184.49200 179.23300 1.000 64.64000 63 ILE F O 1
ATOM 5252 N N . ASP F 6 64 ? 162.73000 184.24400 177.20000 1.000 61.23000 64 ASP F N 1
ATOM 5253 C CA . ASP F 6 64 ? 161.60700 185.12600 177.52700 1.000 61.23000 64 ASP F CA 1
ATOM 5254 C C . ASP F 6 64 ? 160.74700 184.54500 178.64800 1.000 61.23000 64 ASP F C 1
ATOM 5255 O O . ASP F 6 64 ? 160.41200 185.23800 179.62200 1.000 61.23000 64 ASP F O 1
ATOM 5260 N N . ARG F 6 65 ? 160.41200 183.25800 178.54500 1.000 61.96000 65 ARG F N 1
ATOM 5261 C CA . ARG F 6 65 ? 159.60000 182.63700 179.58400 1.000 61.96000 65 ARG F CA 1
ATOM 5262 C C . ARG F 6 65 ? 160.37000 182.47800 180.89000 1.000 61.96000 65 ARG F C 1
ATOM 5263 O O . ARG F 6 65 ? 159.77900 182.59500 181.97100 1.000 61.96000 65 ARG F O 1
ATOM 5271 N N . CYS F 6 66 ? 161.68700 182.27900 180.81300 1.000 59.89000 66 CYS F N 1
ATOM 5272 C CA . CYS F 6 66 ? 162.49600 182.15500 182.01600 1.000 59.89000 66 CYS F CA 1
ATOM 5273 C C . CYS F 6 66 ? 162.61100 183.47900 182.74800 1.000 59.89000 66 CYS F C 1
ATOM 5274 O O . CYS F 6 66 ? 162.53300 183.50900 183.97700 1.000 59.89000 66 CYS F O 1
ATOM 5277 N N . VAL F 6 67 ? 162.78900 184.58400 182.02200 1.000 54.92000 67 VAL F N 1
ATOM 5278 C CA . VAL F 6 67 ? 162.89600 185.86300 182.71400 1.000 54.92000 67 VAL F CA 1
ATOM 5279 C C . VAL F 6 67 ? 161.53200 186.30200 183.24100 1.000 54.92000 67 VAL F C 1
ATOM 5280 O O . VAL F 6 67 ? 161.45600 186.94300 184.29700 1.000 54.92000 67 VAL F O 1
ATOM 5284 N N . ALA F 6 68 ? 160.43300 185.88400 182.59300 1.000 51.94000 68 ALA F N 1
ATOM 5285 C CA . ALA F 6 68 ? 159.10800 186.17800 183.13900 1.000 51.94000 68 ALA F CA 1
ATOM 5286 C C . ALA F 6 68 ? 158.86100 185.42200 184.44200 1.000 51.94000 68 ALA F C 1
ATOM 5287 O O . ALA F 6 68 ? 158.49800 186.03000 185.46300 1.000 51.94000 68 ALA F O 1
ATOM 5289 N N . LYS F 6 69 ? 159.07900 184.09800 184.42300 1.000 47.26000 69 LYS F N 1
ATOM 5290 C CA . LYS F 6 69 ? 158.91600 183.27700 185.61900 1.000 47.26000 69 LYS F CA 1
ATOM 5291 C C . LYS F 6 69 ? 159.86400 183.70900 186.72500 1.000 47.26000 69 LYS F C 1
ATOM 5292 O O . LYS F 6 69 ? 159.48600 183.74700 187.89900 1.000 47.26000 69 LYS F O 1
ATOM 5298 N N . MET F 6 70 ? 161.08000 184.09900 186.36200 1.000 55.80000 70 MET F N 1
ATOM 5299 C CA . MET F 6 70 ? 162.09500 184.44600 187.33800 1.000 55.80000 70 MET F CA 1
ATOM 5300 C C . MET F 6 70 ? 161.83100 185.80000 187.97500 1.000 55.80000 70 MET F C 1
ATOM 5301 O O . MET F 6 70 ? 162.03000 185.95900 189.18300 1.000 55.80000 70 MET F O 1
ATOM 5306 N N . HIS F 6 71 ? 161.35100 186.77400 187.20200 1.000 52.41000 71 HIS F N 1
ATOM 5307 C CA . HIS F 6 71 ? 161.03700 188.06700 187.79000 1.000 52.41000 71 HIS F CA 1
ATOM 5308 C C . HIS F 6 71 ? 159.80000 187.97800 188.66900 1.000 52.41000 71 HIS F C 1
ATOM 5309 O O . HIS F 6 71 ? 159.74800 188.60300 189.73900 1.000 52.41000 71 HIS F O 1
ATOM 5316 N N . TYR F 6 72 ? 158.81500 187.16600 188.26400 1.000 55.79000 72 TYR F N 1
ATOM 5317 C CA . TYR F 6 72 ? 157.64900 186.97100 189.12000 1.000 55.79000 72 TYR F CA 1
ATOM 5318 C C . TYR F 6 72 ? 158.01200 186.21000 190.39300 1.000 55.79000 72 TYR F C 1
ATOM 5319 O O . TYR F 6 72 ? 157.49100 186.51700 191.47200 1.000 55.79000 72 TYR F O 1
ATOM 5328 N N . SER F 6 73 ? 158.93400 185.24900 190.29700 1.000 54.30000 73 SER F N 1
ATOM 5329 C CA . SER F 6 73 ? 159.36400 184.51800 191.48200 1.000 54.30000 73 SER F CA 1
ATOM 5330 C C . SER F 6 73 ? 160.18500 185.38900 192.41700 1.000 54.30000 73 SER F C 1
ATOM 5331 O O . SER F 6 73 ? 160.07100 185.25300 193.63900 1.000 54.30000 73 SER F O 1
ATOM 5334 N N . ASN F 6 74 ? 161.00500 186.28700 191.86900 1.000 57.36000 74 ASN F N 1
ATOM 5335 C CA . ASN F 6 74 ? 161.75400 187.20900 192.71300 1.000 57.36000 74 ASN F CA 1
ATOM 5336 C C . ASN F 6 74 ? 160.82500 188.17700 193.42500 1.000 57.36000 74 ASN F C 1
ATOM 5337 O O . ASN F 6 74 ? 161.03400 188.48100 194.60400 1.000 57.36000 74 ASN F O 1
ATOM 5342 N N . ARG F 6 75 ? 159.78200 188.64800 192.73100 1.000 56.83000 75 ARG F N 1
ATOM 5343 C CA . ARG F 6 75 ? 158.78900 189.50700 193.37100 1.000 56.83000 75 ARG F CA 1
ATOM 5344 C C . ARG F 6 75 ? 158.03400 188.77000 194.47100 1.000 56.83000 75 ARG F C 1
ATOM 5345 O O . ARG F 6 75 ? 157.81700 189.31800 195.56000 1.000 56.83000 75 ARG F O 1
ATOM 5353 N N . LEU F 6 76 ? 157.67000 187.51000 194.21700 1.000 54.19000 76 LEU F N 1
ATOM 5354 C CA . LEU F 6 76 ? 156.92500 186.72300 195.19500 1.000 54.19000 76 LEU F CA 1
ATOM 5355 C C . LEU F 6 76 ? 157.76400 186.42400 196.43400 1.000 54.19000 76 LEU F C 1
ATOM 5356 O O . LEU F 6 76 ? 157.27100 186.53100 197.56200 1.000 54.19000 76 LEU F O 1
ATOM 5361 N N . ILE F 6 77 ? 159.03900 186.07500 196.25100 1.000 57.05000 77 ILE F N 1
ATOM 5362 C CA . ILE F 6 77 ? 159.88800 185.75000 197.39300 1.000 57.05000 77 ILE F CA 1
ATOM 5363 C C . ILE F 6 77 ? 160.26900 187.01400 198.16100 1.000 57.05000 77 ILE F C 1
ATOM 5364 O O . ILE F 6 77 ? 160.31800 187.01300 199.40000 1.000 57.05000 77 ILE F O 1
ATOM 5369 N N . GLY F 6 78 ? 160.50000 188.12300 197.45200 1.000 62.49000 78 GLY F N 1
ATOM 5370 C CA . GLY F 6 78 ? 160.75800 189.38100 198.13000 1.000 62.49000 78 GLY F CA 1
ATOM 5371 C C . GLY F 6 78 ? 159.55600 189.91500 198.87800 1.000 62.49000 78 GLY F C 1
ATOM 5372 O O . GLY F 6 78 ? 159.70800 190.66700 199.84300 1.000 62.49000 78 GLY F O 1
ATOM 5373 N N . GLY F 6 79 ? 158.34900 189.53900 198.45100 1.000 65.34000 79 GLY F N 1
ATOM 5374 C CA . GLY F 6 79 ? 157.18000 189.82200 199.26100 1.000 65.34000 79 GLY F CA 1
ATOM 5375 C C . GLY F 6 79 ? 157.02000 188.88200 200.43600 1.000 65.34000 79 GLY F C 1
ATOM 5376 O O . GLY F 6 79 ? 156.58700 189.30400 201.51200 1.000 65.34000 79 GLY F O 1
ATOM 5377 N N . PHE F 6 80 ? 157.36900 187.60900 200.25600 1.000 67.43000 80 PHE F N 1
ATOM 5378 C CA . PHE F 6 80 ? 157.14400 186.61300 201.29700 1.000 67.43000 80 PHE F CA 1
ATOM 5379 C C . PHE F 6 80 ? 158.12800 186.73900 202.45500 1.000 67.43000 80 PHE F C 1
ATOM 5380 O O . PHE F 6 80 ? 157.75500 186.48400 203.60600 1.000 67.43000 80 PHE F O 1
ATOM 5388 N N . VAL F 6 81 ? 159.38000 187.11700 202.18700 1.000 76.27000 81 VAL F N 1
ATOM 5389 C CA . VAL F 6 81 ? 160.34300 187.20500 203.28100 1.000 76.27000 81 VAL F CA 1
ATOM 5390 C C . VAL F 6 81 ? 160.11300 188.43300 204.14900 1.000 76.27000 81 VAL F C 1
ATOM 5391 O O . VAL F 6 81 ? 160.62600 188.49300 205.27000 1.000 76.27000 81 VAL F O 1
ATOM 5395 N N . GLN F 6 82 ? 159.35700 189.42100 203.66800 1.000 77.47000 82 GLN F N 1
ATOM 5396 C CA . GLN F 6 82 ? 158.94000 190.50100 204.55200 1.000 77.47000 82 GLN F CA 1
ATOM 5397 C C . GLN F 6 82 ? 157.77800 190.06900 205.43300 1.000 77.47000 82 GLN F C 1
ATOM 5398 O O . GLN F 6 82 ? 157.62300 190.57800 206.54800 1.000 77.47000 82 GLN F O 1
ATOM 5404 N N . THR F 6 83 ? 156.94900 189.14300 204.94300 1.000 80.20000 83 THR F N 1
ATOM 5405 C CA . THR F 6 83 ? 155.92500 188.53800 205.78600 1.000 80.20000 83 THR F CA 1
ATOM 5406 C C . THR F 6 83 ? 156.56200 187.68800 206.87700 1.000 80.20000 83 THR F C 1
ATOM 5407 O O . THR F 6 83 ? 156.20500 187.80600 208.05500 1.000 80.20000 83 THR F O 1
ATOM 5411 N N . ARG F 6 84 ? 157.54200 186.86600 206.51400 1.000 81.36000 84 ARG F N 1
ATOM 5412 C CA . ARG F 6 84 ? 158.24300 186.05600 207.50100 1.000 81.36000 84 ARG F CA 1
ATOM 5413 C C . ARG F 6 84 ? 159.33200 186.81900 208.24500 1.000 81.36000 84 ARG F C 1
ATOM 5414 O O . ARG F 6 84 ? 160.06200 186.20400 209.02900 1.000 81.36000 84 ARG F O 1
ATOM 5422 N N . GLY F 6 85 ? 159.46600 188.12500 208.02200 1.000 87.97000 85 GLY F N 1
ATOM 5423 C CA . GLY F 6 85 ? 160.35100 188.94200 208.82900 1.000 87.97000 85 GLY F CA 1
ATOM 5424 C C . GLY F 6 85 ? 161.82700 188.74100 208.58900 1.000 87.97000 85 GLY F C 1
ATOM 5425 O O . GLY F 6 85 ? 162.63300 189.07300 209.46000 1.000 87.97000 85 GLY F O 1
ATOM 5426 N N . PHE F 6 86 ? 162.21000 188.20400 207.43400 1.000 91.85000 86 PHE F N 1
ATOM 5427 C CA . PHE F 6 86 ? 163.61700 187.95600 207.15600 1.000 91.85000 86 PHE F CA 1
ATOM 5428 C C . PHE F 6 86 ? 164.34200 189.26100 206.85700 1.000 91.85000 86 PHE F C 1
ATOM 5429 O O . PHE F 6 86 ? 163.95800 190.01200 205.95600 1.000 91.85000 86 PHE F O 1
ATOM 5437 N N . GLY F 6 87 ? 165.39600 189.52300 207.61800 1.000 98.45000 87 GLY F N 1
ATOM 5438 C CA . GLY F 6 87 ? 166.24100 190.66700 207.39300 1.000 98.45000 87 GLY F CA 1
ATOM 5439 C C . GLY F 6 87 ? 167.65600 190.37000 207.83800 1.000 98.45000 87 GLY F C 1
ATOM 5440 O O . GLY F 6 87 ? 167.99800 189.22900 208.16400 1.000 98.45000 87 GLY F O 1
ATOM 5441 N N . PRO F 6 88 ? 168.51400 191.39200 207.85100 1.000 100.86000 88 PRO F N 1
ATOM 5442 C CA . PRO F 6 88 ? 169.87400 191.17900 208.36400 1.000 100.86000 88 PRO F CA 1
ATOM 5443 C C . PRO F 6 88 ? 169.91400 190.98400 209.86800 1.000 100.86000 88 PRO F C 1
ATOM 5444 O O . PRO F 6 88 ? 170.79800 190.28000 210.36900 1.000 100.86000 88 PRO F O 1
ATOM 5448 N N . GLU F 6 89 ? 168.97600 191.57700 210.60400 1.000 104.05000 89 GLU F N 1
ATOM 5449 C CA . GLU F 6 89 ? 168.98100 191.44900 212.05400 1.000 104.05000 89 GLU F CA 1
ATOM 5450 C C . GLU F 6 89 ? 168.39000 190.12400 212.50900 1.000 104.05000 89 GLU F C 1
ATOM 5451 O O . GLU F 6 89 ? 168.75300 189.62300 213.57900 1.000 104.05000 89 GLU F O 1
ATOM 5457 N N . ASN F 6 90 ? 167.48900 189.54500 211.72000 1.000 103.48000 90 ASN F N 1
ATOM 5458 C CA . ASN F 6 90 ? 166.80200 188.32500 212.11400 1.000 103.48000 90 ASN F CA 1
ATOM 5459 C C . ASN F 6 90 ? 167.49800 187.06300 211.63000 1.000 103.48000 90 ASN F C 1
ATOM 5460 O O . ASN F 6 90 ? 167.22800 185.98100 212.16300 1.000 103.48000 90 ASN F O 1
ATOM 5465 N N . GLN F 6 91 ? 168.37900 187.17100 210.63900 1.000 94.57000 91 GLN F N 1
ATOM 5466 C CA . GLN F 6 91 ? 169.04200 186.01600 210.04800 1.000 94.57000 91 GLN F CA 1
ATOM 5467 C C . GLN F 6 91 ? 170.53200 185.97000 210.34100 1.000 94.57000 91 GLN F C 1
ATOM 5468 O O . GLN F 6 91 ? 171.05800 184.92100 210.72200 1.000 94.57000 91 GLN F O 1
ATOM 5474 N N . LEU F 6 92 ? 171.23300 187.08800 210.17000 1.000 96.34000 92 LEU F N 1
ATOM 5475 C CA . LEU F 6 92 ? 172.67700 187.13000 210.38100 1.000 96.34000 92 LEU F CA 1
ATOM 5476 C C . LEU F 6 92 ? 172.94600 187.27100 211.87600 1.000 96.34000 92 LEU F C 1
ATOM 5477 O O . LEU F 6 92 ? 173.21700 188.35300 212.40200 1.000 96.34000 92 LEU F O 1
ATOM 5482 N N . ARG F 6 93 ? 172.85800 186.13500 212.57200 1.000 99.84000 93 ARG F N 1
ATOM 5483 C CA . ARG F 6 93 ? 173.15300 186.10900 214.00000 1.000 99.84000 93 ARG F CA 1
ATOM 5484 C C . ARG F 6 93 ? 174.64300 186.26500 214.26700 1.000 99.84000 93 ARG F C 1
ATOM 5485 O O . ARG F 6 93 ? 175.03400 186.78300 215.31800 1.000 99.84000 93 ARG F O 1
ATOM 5493 N N . HIS F 6 94 ? 175.48200 185.82900 213.32700 1.000 95.79000 94 HIS F N 1
ATOM 5494 C CA . HIS F 6 94 ? 176.92500 185.84800 213.52100 1.000 95.79000 94 HIS F CA 1
ATOM 5495 C C . HIS F 6 94 ? 177.51300 187.25100 213.45400 1.000 95.79000 94 HIS F C 1
ATOM 5496 O O . HIS F 6 94 ? 178.66400 187.44300 213.85900 1.000 95.79000 94 HIS F O 1
ATOM 5503 N N . TYR F 6 95 ? 176.76400 188.23100 212.95300 1.000 97.16000 95 TYR F N 1
ATOM 5504 C CA . TYR F 6 95 ? 177.25200 189.60300 212.93600 1.000 97.16000 95 TYR F CA 1
ATOM 5505 C C . TYR F 6 95 ? 177.12600 190.28700 214.28800 1.000 97.16000 95 TYR F C 1
ATOM 5506 O O . TYR F 6 95 ? 177.70000 191.36500 214.47800 1.000 97.16000 95 TYR F O 1
ATOM 5515 N N . SER F 6 96 ? 176.38900 189.69100 215.22700 1.000 97.38000 96 SER F N 1
ATOM 5516 C CA . SER F 6 96 ? 176.20800 190.30000 216.53700 1.000 97.38000 96 SER F CA 1
ATOM 5517 C C . SER F 6 96 ? 177.45800 190.20600 217.40000 1.000 97.38000 96 SER F C 1
ATOM 5518 O O . SER F 6 96 ? 177.57000 190.94500 218.38400 1.000 97.38000 96 SER F O 1
ATOM 5521 N N . ARG F 6 97 ? 178.39200 189.31600 217.06000 1.000 100.21000 97 ARG F N 1
ATOM 5522 C CA . ARG F 6 97 ? 179.62500 189.19800 217.83200 1.000 100.21000 97 ARG F CA 1
ATOM 5523 C C . ARG F 6 97 ? 180.52300 190.41200 217.62400 1.000 100.21000 97 ARG F C 1
ATOM 5524 O O . ARG F 6 97 ? 181.30700 190.77300 218.50900 1.000 100.21000 97 ARG F O 1
ATOM 5532 N N . PHE F 6 98 ? 180.40800 191.06500 216.47500 1.000 97.08000 98 PHE F N 1
ATOM 5533 C CA . PHE F 6 98 ? 181.27200 192.19000 216.15500 1.000 97.08000 98 PHE F CA 1
ATOM 5534 C C . PHE F 6 98 ? 180.53100 193.51200 216.29400 1.000 97.08000 98 PHE F C 1
ATOM 5535 O O . PHE F 6 98 ? 180.69300 194.22000 217.28700 1.000 97.08000 98 PHE F O 1
ATOM 5543 N N . LYS G 5 7 ? 187.73900 203.78900 219.24300 1.000 106.01000 7 LYS G N 1
ATOM 5544 C CA . LYS G 5 7 ? 188.69600 204.77100 218.74400 1.000 106.01000 7 LYS G CA 1
ATOM 5545 C C . LYS G 5 7 ? 188.82800 204.70800 217.21800 1.000 106.01000 7 LYS G C 1
ATOM 5546 O O . LYS G 5 7 ? 188.72700 205.73100 216.54300 1.000 106.01000 7 LYS G O 1
ATOM 5552 N N . GLU G 5 8 ? 189.04200 203.50800 216.67900 1.000 111.08000 8 GLU G N 1
ATOM 5553 C CA . GLU G 5 8 ? 188.92200 203.26500 215.25100 1.000 111.08000 8 GLU G CA 1
ATOM 5554 C C . GLU G 5 8 ? 187.75400 202.34600 214.94500 1.000 111.08000 8 GLU G C 1
ATOM 5555 O O . GLU G 5 8 ? 187.65400 201.83800 213.82300 1.000 111.08000 8 GLU G O 1
ATOM 5561 N N . GLN G 5 9 ? 186.87300 202.11900 215.91400 1.000 110.21000 9 GLN G N 1
ATOM 5562 C CA . GLN G 5 9 ? 185.82100 201.12500 215.78800 1.000 110.21000 9 GLN G CA 1
ATOM 5563 C C . GLN G 5 9 ? 184.58800 201.65800 215.07900 1.000 110.21000 9 GLN G C 1
ATOM 5564 O O . GLN G 5 9 ? 183.70900 200.86600 214.73300 1.000 110.21000 9 GLN G O 1
ATOM 5570 N N . GLN G 5 10 ? 184.50300 202.96700 214.84000 1.000 112.93000 10 GLN G N 1
ATOM 5571 C CA . GLN G 5 10 ? 183.33600 203.49800 214.14600 1.000 112.93000 10 GLN G CA 1
ATOM 5572 C C . GLN G 5 10 ? 183.40800 203.22300 212.64600 1.000 112.93000 10 GLN G C 1
ATOM 5573 O O . GLN G 5 10 ? 182.43000 202.74900 212.05700 1.000 112.93000 10 GLN G O 1
ATOM 5579 N N . GLU G 5 11 ? 184.56600 203.45800 212.01800 1.000 112.45000 11 GLU G N 1
ATOM 5580 C CA . GLU G 5 11 ? 184.72700 203.07700 210.61800 1.000 112.45000 11 GLU G CA 1
ATOM 5581 C C . GLU G 5 11 ? 184.78000 201.56200 210.46500 1.000 112.45000 11 GLU G C 1
ATOM 5582 O O . GLU G 5 11 ? 184.36200 201.02300 209.42800 1.000 112.45000 11 GLU G O 1
ATOM 5588 N N . PHE G 5 12 ? 185.24800 200.86600 211.50400 1.000 105.96000 12 PHE G N 1
ATOM 5589 C CA . PHE G 5 12 ? 185.19900 199.41400 211.50800 1.000 105.96000 12 PHE G CA 1
ATOM 5590 C C . PHE G 5 12 ? 183.76400 198.91600 211.51500 1.000 105.96000 12 PHE G C 1
ATOM 5591 O O . PHE G 5 12 ? 183.41800 198.01800 210.74800 1.000 105.96000 12 PHE G O 1
ATOM 5599 N N . GLN G 5 13 ? 182.90000 199.51100 212.33400 1.000 105.12000 13 GLN G N 1
ATOM 5600 C CA . GLN G 5 13 ? 181.50400 199.10000 212.32500 1.000 105.12000 13 GLN G CA 1
ATOM 5601 C C . GLN G 5 13 ? 180.77300 199.56500 211.07600 1.000 105.12000 13 GLN G C 1
ATOM 5602 O O . GLN G 5 13 ? 179.79900 198.92000 210.67400 1.000 105.12000 13 GLN G O 1
ATOM 5608 N N . LYS G 5 14 ? 181.24900 200.63200 210.42900 1.000 105.75000 14 LYS G N 1
ATOM 5609 C CA . LYS G 5 14 ? 180.71200 201.00400 209.12200 1.000 105.75000 14 LYS G CA 1
ATOM 5610 C C . LYS G 5 14 ? 181.01900 199.93900 208.07400 1.000 105.75000 14 LYS G C 1
ATOM 5611 O O . LYS G 5 14 ? 180.14300 199.56100 207.28300 1.000 105.75000 14 LYS G O 1
ATOM 5617 N N . VAL G 5 15 ? 182.25300 199.42400 208.05900 1.000 98.48000 15 VAL G N 1
ATOM 5618 C CA . VAL G 5 15 ? 182.54800 198.39100 207.07100 1.000 98.48000 15 VAL G CA 1
ATOM 5619 C C . VAL G 5 15 ? 181.92600 197.05100 207.47300 1.000 98.48000 15 VAL G C 1
ATOM 5620 O O . VAL G 5 15 ? 181.61800 196.23600 206.59500 1.000 98.48000 15 VAL G O 1
ATOM 5624 N N . VAL G 5 16 ? 181.66700 196.82500 208.76900 1.000 98.51000 16 VAL G N 1
ATOM 5625 C CA . VAL G 5 16 ? 180.87500 195.66200 209.18100 1.000 98.51000 16 VAL G CA 1
ATOM 5626 C C . VAL G 5 16 ? 179.44400 195.77900 208.67400 1.000 98.51000 16 VAL G C 1
ATOM 5627 O O . VAL G 5 16 ? 178.86800 194.80100 208.18700 1.000 98.51000 16 VAL G O 1
ATOM 5631 N N . GLU G 5 17 ? 178.86200 196.98000 208.73800 1.000 100.92000 17 GLU G N 1
ATOM 5632 C CA . GLU G 5 17 ? 177.50800 197.17400 208.22300 1.000 100.92000 17 GLU G CA 1
ATOM 5633 C C . GLU G 5 17 ? 177.45100 197.02300 206.70500 1.000 100.92000 17 GLU G C 1
ATOM 5634 O O . GLU G 5 17 ? 176.48500 196.45700 206.17400 1.000 100.92000 17 GLU G O 1
ATOM 5640 N N . GLN G 5 18 ? 178.48600 197.49000 206.00300 1.000 94.97000 18 GLN G N 1
ATOM 5641 C CA . GLN G 5 18 ? 178.53500 197.32800 204.55100 1.000 94.97000 18 GLN G CA 1
ATOM 5642 C C . GLN G 5 18 ? 178.68000 195.86000 204.15700 1.000 94.97000 18 GLN G C 1
ATOM 5643 O O . GLN G 5 18 ? 177.98200 195.38200 203.25100 1.000 94.97000 18 GLN G O 1
ATOM 5649 N N . LYS G 5 19 ? 179.58200 195.13400 204.82900 1.000 90.99000 19 LYS G N 1
ATOM 5650 C CA . LYS G 5 19 ? 179.73200 193.70100 204.60000 1.000 90.99000 19 LYS G CA 1
ATOM 5651 C C . LYS G 5 19 ? 178.46900 192.93800 204.97900 1.000 90.99000 19 LYS G C 1
ATOM 5652 O O . LYS G 5 19 ? 178.12700 191.94700 204.32500 1.000 90.99000 19 LYS G O 1
ATOM 5658 N N . GLN G 5 20 ? 177.74800 193.41500 205.99400 1.000 93.00000 20 GLN G N 1
ATOM 5659 C CA . GLN G 5 20 ? 176.48100 192.81500 206.38900 1.000 93.00000 20 GLN G CA 1
ATOM 5660 C C . GLN G 5 20 ? 175.42700 192.98000 205.30600 1.000 93.00000 20 GLN G C 1
ATOM 5661 O O . GLN G 5 20 ? 174.70100 192.03000 204.99100 1.000 93.00000 20 GLN G O 1
ATOM 5667 N N . MET G 5 21 ? 175.35000 194.17300 204.71100 1.000 92.81000 21 MET G N 1
ATOM 5668 C CA . MET G 5 21 ? 174.39200 194.40800 203.63400 1.000 92.81000 21 MET G CA 1
ATOM 5669 C C . MET G 5 21 ? 174.73100 193.58300 202.39900 1.000 92.81000 21 MET G C 1
ATOM 5670 O O . MET G 5 21 ? 173.83300 193.01300 201.76100 1.000 92.81000 21 MET G O 1
ATOM 5675 N N . LYS G 5 22 ? 176.02400 193.48300 202.07000 1.000 87.18000 22 LYS G N 1
ATOM 5676 C CA . LYS G 5 22 ? 176.43900 192.68200 200.92100 1.000 87.18000 22 LYS G CA 1
ATOM 5677 C C . LYS G 5 22 ? 176.16100 191.20000 201.14000 1.000 87.18000 22 LYS G C 1
ATOM 5678 O O . LYS G 5 22 ? 175.67500 190.51400 200.23100 1.000 87.18000 22 LYS G O 1
ATOM 5684 N N . ASP G 5 23 ? 176.42500 190.69800 202.34700 1.000 87.02000 23 ASP G N 1
ATOM 5685 C CA . ASP G 5 23 ? 176.17200 189.29200 202.62800 1.000 87.02000 23 ASP G CA 1
ATOM 5686 C C . ASP G 5 23 ? 174.68300 188.99100 202.69600 1.000 87.02000 23 ASP G C 1
ATOM 5687 O O . ASP G 5 23 ? 174.26100 187.89700 202.31100 1.000 87.02000 23 ASP G O 1
ATOM 5692 N N . PHE G 5 24 ? 173.87500 189.95200 203.14900 1.000 85.25000 24 PHE G N 1
ATOM 5693 C CA . PHE G 5 24 ? 172.42900 189.76600 203.16000 1.000 85.25000 24 PHE G CA 1
ATOM 5694 C C . PHE G 5 24 ? 171.87200 189.71300 201.74400 1.000 85.25000 24 PHE G C 1
ATOM 5695 O O . PHE G 5 24 ? 171.00200 188.88300 201.44500 1.000 85.25000 24 PHE G O 1
ATOM 5703 N N . MET G 5 25 ? 172.37900 190.57600 200.85600 1.000 83.57000 25 MET G N 1
ATOM 5704 C CA . MET G 5 25 ? 171.96300 190.52900 199.45600 1.000 83.57000 25 MET G CA 1
ATOM 5705 C C . MET G 5 25 ? 172.39900 189.23000 198.79000 1.000 83.57000 25 MET G C 1
ATOM 5706 O O . MET G 5 25 ? 171.64400 188.65000 198.00000 1.000 83.57000 25 MET G O 1
ATOM 5711 N N . ARG G 5 26 ? 173.60200 188.74900 199.12000 1.000 76.28000 26 ARG G N 1
ATOM 5712 C CA . ARG G 5 26 ? 174.08500 187.49400 198.55200 1.000 76.28000 26 ARG G CA 1
ATOM 5713 C C . ARG G 5 26 ? 173.27000 186.30700 199.04800 1.000 76.28000 26 ARG G C 1
ATOM 5714 O O . ARG G 5 26 ? 172.97100 185.38700 198.27700 1.000 76.28000 26 ARG G O 1
ATOM 5722 N N . LEU G 5 27 ? 172.87600 186.32900 200.32300 1.000 74.44000 27 LEU G N 1
ATOM 5723 C CA . LEU G 5 27 ? 172.04000 185.26600 200.86800 1.000 74.44000 27 LEU G CA 1
ATOM 5724 C C . LEU G 5 27 ? 170.65500 185.27300 200.23700 1.000 74.44000 27 LEU G C 1
ATOM 5725 O O . LEU G 5 27 ? 170.11200 184.20900 199.91400 1.000 74.44000 27 LEU G O 1
ATOM 5730 N N . TYR G 5 28 ? 170.08200 186.46400 200.03300 1.000 71.70000 28 TYR G N 1
ATOM 5731 C CA . TYR G 5 28 ? 168.77000 186.55900 199.40100 1.000 71.70000 28 TYR G CA 1
ATOM 5732 C C . TYR G 5 28 ? 168.81800 186.08300 197.95500 1.000 71.70000 28 TYR G C 1
ATOM 5733 O O . TYR G 5 28 ? 167.91600 185.36500 197.50300 1.000 71.70000 28 TYR G O 1
ATOM 5742 N N . SER G 5 29 ? 169.88600 186.43500 197.23500 1.000 68.22000 29 SER G N 1
ATOM 5743 C CA . SER G 5 29 ? 170.02600 186.00000 195.85200 1.000 68.22000 29 SER G CA 1
ATOM 5744 C C . SER G 5 29 ? 170.24800 184.49700 195.75900 1.000 68.22000 29 SER G C 1
ATOM 5745 O O . SER G 5 29 ? 169.72700 183.84900 194.84600 1.000 68.22000 29 SER G O 1
ATOM 5748 N N . ASN G 5 30 ? 170.98800 183.91800 196.70800 1.000 65.67000 30 ASN G N 1
ATOM 5749 C CA . ASN G 5 30 ? 171.18100 182.47200 196.70000 1.000 65.67000 30 ASN G CA 1
ATOM 5750 C C . ASN G 5 30 ? 169.90000 181.73200 197.05600 1.000 65.67000 30 ASN G C 1
ATOM 5751 O O . ASN G 5 30 ? 169.63700 180.65500 196.50800 1.000 65.67000 30 ASN G O 1
ATOM 5756 N N . LEU G 5 31 ? 169.09600 182.30900 197.95100 1.000 63.23000 31 LEU G N 1
ATOM 5757 C CA . LEU G 5 31 ? 167.77800 181.76600 198.26800 1.000 63.23000 31 LEU G CA 1
ATOM 5758 C C . LEU G 5 31 ? 166.87700 181.73600 197.04100 1.000 63.23000 31 LEU G C 1
ATOM 5759 O O . LEU G 5 31 ? 166.26200 180.70500 196.73400 1.000 63.23000 31 LEU G O 1
ATOM 5764 N N . VAL G 5 32 ? 166.78700 182.86700 196.33400 1.000 60.66000 32 VAL G N 1
ATOM 5765 C CA . VAL G 5 32 ? 165.93200 182.95000 195.15300 1.000 60.66000 32 VAL G CA 1
ATOM 5766 C C . VAL G 5 32 ? 166.45300 182.03600 194.04900 1.000 60.66000 32 VAL G C 1
ATOM 5767 O O . VAL G 5 32 ? 165.67000 181.37200 193.36000 1.000 60.66000 32 VAL G O 1
ATOM 5771 N N . GLU G 5 33 ? 167.78000 181.91800 193.92900 1.000 65.38000 33 GLU G N 1
ATOM 5772 C CA . GLU G 5 33 ? 168.38600 181.06400 192.91300 1.000 65.38000 33 GLU G CA 1
ATOM 5773 C C . GLU G 5 33 ? 168.08700 179.59100 193.15900 1.000 65.38000 33 GLU G C 1
ATOM 5774 O O . GLU G 5 33 ? 167.69800 178.87100 192.23400 1.000 65.38000 33 GLU G O 1
ATOM 5780 N N . ARG G 5 34 ? 168.24300 179.12900 194.40600 1.000 69.83000 34 ARG G N 1
ATOM 5781 C CA . ARG G 5 34 ? 167.96000 177.72900 194.71400 1.000 69.83000 34 ARG G CA 1
ATOM 5782 C C . ARG G 5 34 ? 166.47500 177.41700 194.58900 1.000 69.83000 34 ARG G C 1
ATOM 5783 O O . ARG G 5 34 ? 166.09800 176.40000 193.98800 1.000 69.83000 34 ARG G O 1
ATOM 5791 N N . CYS G 5 35 ? 165.61400 178.28900 195.12800 1.000 70.08000 35 CYS G N 1
ATOM 5792 C CA . CYS G 5 35 ? 164.18100 178.02700 195.10200 1.000 70.08000 35 CYS G CA 1
ATOM 5793 C C . CYS G 5 35 ? 163.58800 178.14200 193.70800 1.000 70.08000 35 CYS G C 1
ATOM 5794 O O . CYS G 5 35 ? 162.57000 177.50000 193.43000 1.000 70.08000 35 CYS G O 1
ATOM 5797 N N . PHE G 5 36 ? 164.19600 178.93700 192.82800 1.000 63.17000 36 PHE G N 1
ATOM 5798 C CA . PHE G 5 36 ? 163.82300 178.89000 191.42500 1.000 63.17000 36 PHE G CA 1
ATOM 5799 C C . PHE G 5 36 ? 164.30800 177.59700 190.79600 1.000 63.17000 36 PHE G C 1
ATOM 5800 O O . PHE G 5 36 ? 163.50200 176.77700 190.35000 1.000 63.17000 36 PHE G O 1
ATOM 5808 N N . THR G 5 37 ? 165.62800 177.36200 190.84600 1.000 64.44000 37 THR G N 1
ATOM 5809 C CA . THR G 5 37 ? 166.27900 176.32700 190.04900 1.000 64.44000 37 THR G CA 1
ATOM 5810 C C . THR G 5 37 ? 165.81800 174.92300 190.43900 1.000 64.44000 37 THR G C 1
ATOM 5811 O O . THR G 5 37 ? 165.89300 173.99400 189.62500 1.000 64.44000 37 THR G O 1
ATOM 5815 N N . ASP G 5 38 ? 165.25800 174.76700 191.64400 1.000 69.74000 38 ASP G N 1
ATOM 5816 C CA . ASP G 5 38 ? 164.81700 173.45000 192.08800 1.000 69.74000 38 ASP G CA 1
ATOM 5817 C C . ASP G 5 38 ? 163.52300 173.00100 191.40300 1.000 69.74000 38 ASP G C 1
ATOM 5818 O O . ASP G 5 38 ? 163.45100 171.86500 190.92200 1.000 69.74000 38 ASP G O 1
ATOM 5823 N N . CYS G 5 39 ? 162.48800 173.84400 191.34000 1.000 68.84000 39 CYS G N 1
ATOM 5824 C CA . CYS G 5 39 ? 161.20600 173.36200 190.79600 1.000 68.84000 39 CYS G CA 1
ATOM 5825 C C . CYS G 5 39 ? 160.56100 174.33600 189.80800 1.000 68.84000 39 CYS G C 1
ATOM 5826 O O . CYS G 5 39 ? 159.38100 174.66700 189.92100 1.000 68.84000 39 CYS G O 1
ATOM 5829 N N . VAL G 5 40 ? 161.31300 174.81300 188.81300 1.000 65.27000 40 VAL G N 1
ATOM 5830 C CA . VAL G 5 40 ? 160.65900 175.47200 187.68000 1.000 65.27000 40 VAL G CA 1
ATOM 5831 C C . VAL G 5 40 ? 161.03400 174.78500 186.36900 1.000 65.27000 40 VAL G C 1
ATOM 5832 O O . VAL G 5 40 ? 160.95500 175.38600 185.29100 1.000 65.27000 40 VAL G O 1
ATOM 5836 N N . ASN G 5 41 ? 161.33800 173.49600 186.43300 1.000 66.11000 41 ASN G N 1
ATOM 5837 C CA . ASN G 5 41 ? 162.01800 172.75200 185.36400 1.000 66.11000 41 ASN G CA 1
ATOM 5838 C C . ASN G 5 41 ? 161.20300 172.59700 184.03900 1.000 66.11000 41 ASN G C 1
ATOM 5839 O O . ASN G 5 41 ? 161.71900 171.90900 183.14600 1.000 66.11000 41 ASN G O 1
ATOM 5844 N N . ASP G 5 42 ? 160.01400 173.16000 183.84100 1.000 66.80000 42 ASP G N 1
ATOM 5845 C CA . ASP G 5 42 ? 159.31100 173.09500 182.56300 1.000 66.80000 42 ASP G CA 1
ATOM 5846 C C . ASP G 5 42 ? 158.98500 174.52100 182.14000 1.000 66.80000 42 ASP G C 1
ATOM 5847 O O . ASP G 5 42 ? 158.19700 175.20400 182.80300 1.000 66.80000 42 ASP G O 1
ATOM 5852 N N . PHE G 5 43 ? 159.57200 174.96200 181.02800 1.000 61.01000 43 PHE G N 1
ATOM 5853 C CA . PHE G 5 43 ? 159.43100 176.33400 180.55500 1.000 61.01000 43 PHE G CA 1
ATOM 5854 C C . PHE G 5 43 ? 158.55000 176.43400 179.31900 1.000 61.01000 43 PHE G C 1
ATOM 5855 O O . PHE G 5 43 ? 158.76700 177.30200 178.47300 1.000 61.01000 43 PHE G O 1
ATOM 5863 N N . THR G 5 44 ? 157.55700 175.55400 179.19600 1.000 65.10000 44 THR G N 1
ATOM 5864 C CA . THR G 5 44 ? 156.62300 175.66400 178.08200 1.000 65.10000 44 THR G CA 1
ATOM 5865 C C . THR G 5 44 ? 155.72600 176.88100 178.25500 1.000 65.10000 44 THR G C 1
ATOM 5866 O O . THR G 5 44 ? 155.58500 177.69600 177.33800 1.000 65.10000 44 THR G O 1
ATOM 5870 N N . THR G 5 45 ? 155.13300 177.03200 179.43600 1.000 62.42000 45 THR G N 1
ATOM 5871 C CA . THR G 5 45 ? 154.30600 178.18500 179.74300 1.000 62.42000 45 THR G CA 1
ATOM 5872 C C . THR G 5 45 ? 155.18000 179.40500 180.01900 1.000 62.42000 45 THR G C 1
ATOM 5873 O O . THR G 5 45 ? 156.40600 179.31900 180.11000 1.000 62.42000 45 THR G O 1
ATOM 5877 N N . SER G 5 46 ? 154.54000 180.56300 180.16000 1.000 61.74000 46 SER G N 1
ATOM 5878 C CA . SER G 5 46 ? 155.23500 181.79000 180.52500 1.000 61.74000 46 SER G CA 1
ATOM 5879 C C . SER G 5 46 ? 154.75500 182.35000 181.84900 1.000 61.74000 46 SER G C 1
ATOM 5880 O O . SER G 5 46 ? 155.11200 183.48100 182.19500 1.000 61.74000 46 SER G O 1
ATOM 5883 N N . LYS G 5 47 ? 153.94300 181.60500 182.58700 1.000 62.37000 47 LYS G N 1
ATOM 5884 C CA . LYS G 5 47 ? 153.45100 182.05600 183.87600 1.000 62.37000 47 LYS G CA 1
ATOM 5885 C C . LYS G 5 47 ? 153.35300 180.86200 184.80700 1.000 62.37000 47 LYS G C 1
ATOM 5886 O O . LYS G 5 47 ? 153.02300 179.75500 184.37500 1.000 62.37000 47 LYS G O 1
ATOM 5892 N N . LEU G 5 48 ? 153.65000 181.10200 186.08200 1.000 60.52000 48 LEU G N 1
ATOM 5893 C CA . LEU G 5 48 ? 153.81500 180.02600 187.04600 1.000 60.52000 48 LEU G CA 1
ATOM 5894 C C . LEU G 5 48 ? 152.49100 179.34100 187.34100 1.000 60.52000 48 LEU G C 1
ATOM 5895 O O . LEU G 5 48 ? 151.45600 179.99200 187.49700 1.000 60.52000 48 LEU G O 1
ATOM 5900 N N . THR G 5 49 ? 152.53200 178.01600 187.42700 1.000 73.30000 49 THR G N 1
ATOM 5901 C CA . THR G 5 49 ? 151.35100 177.25300 187.78700 1.000 73.30000 49 THR G CA 1
ATOM 5902 C C . THR G 5 49 ? 151.09200 177.37200 189.28600 1.000 73.30000 49 THR G C 1
ATOM 5903 O O . THR G 5 49 ? 151.82900 178.02600 190.02800 1.000 73.30000 49 THR G O 1
ATOM 5907 N N . ASN G 5 50 ? 150.02700 176.71900 189.74300 1.000 79.18000 50 ASN G N 1
ATOM 5908 C CA . ASN G 5 50 ? 149.76300 176.69100 191.17500 1.000 79.18000 50 ASN G CA 1
ATOM 5909 C C . ASN G 5 50 ? 150.75500 175.79000 191.89400 1.000 79.18000 50 ASN G C 1
ATOM 5910 O O . ASN G 5 50 ? 151.20700 176.11500 193.00100 1.000 79.18000 50 ASN G O 1
ATOM 5915 N N . LYS G 5 51 ? 151.12300 174.67200 191.26100 1.000 76.30000 51 LYS G N 1
ATOM 5916 C CA . LYS G 5 51 ? 152.01200 173.69900 191.88700 1.000 76.30000 51 LYS G CA 1
ATOM 5917 C C . LYS G 5 51 ? 153.40700 174.27000 192.08600 1.000 76.30000 51 LYS G C 1
ATOM 5918 O O . LYS G 5 51 ? 153.99800 174.12700 193.16100 1.000 76.30000 51 LYS G O 1
ATOM 5924 N N . GLU G 5 52 ? 153.93400 174.95500 191.07100 1.000 75.29000 52 GLU G N 1
ATOM 5925 C CA . GLU G 5 52 ? 155.26500 175.53100 191.19100 1.000 75.29000 52 GLU G CA 1
ATOM 5926 C C . GLU G 5 52 ? 155.28000 176.72600 192.13100 1.000 75.29000 52 GLU G C 1
ATOM 5927 O O . GLU G 5 52 ? 156.29100 176.97500 192.79100 1.000 75.29000 52 GLU G O 1
ATOM 5933 N N . GLN G 5 53 ? 154.16100 177.43900 192.25100 1.000 71.92000 53 GLN G N 1
ATOM 5934 C CA . GLN G 5 53 ? 154.09900 178.55800 193.18400 1.000 71.92000 53 GLN G CA 1
ATOM 5935 C C . GLN G 5 53 ? 154.06100 178.06800 194.62700 1.000 71.92000 53 GLN G C 1
ATOM 5936 O O . GLN G 5 53 ? 154.75000 178.62100 195.49900 1.000 71.92000 53 GLN G O 1
ATOM 5942 N N . THR G 5 54 ? 153.29100 177.00700 194.88900 1.000 74.23000 54 THR G N 1
ATOM 5943 C CA . THR G 5 54 ? 153.32200 176.38200 196.20700 1.000 74.23000 54 THR G CA 1
ATOM 5944 C C . THR G 5 54 ? 154.68100 175.75400 196.50500 1.000 74.23000 54 THR G C 1
ATOM 5945 O O . THR G 5 54 ? 155.14000 175.80600 197.65300 1.000 74.23000 54 THR G O 1
ATOM 5949 N N . CYS G 5 55 ? 155.33800 175.17300 195.49100 1.000 76.28000 55 CYS G N 1
ATOM 5950 C CA . CYS G 5 55 ? 156.69000 174.64200 195.66000 1.000 76.28000 55 CYS G CA 1
ATOM 5951 C C . CYS G 5 55 ? 157.68600 175.73500 196.01700 1.000 76.28000 55 CYS G C 1
ATOM 5952 O O . CYS G 5 55 ? 158.55600 175.52900 196.86800 1.000 76.28000 55 CYS G O 1
ATOM 5955 N N . ILE G 5 56 ? 157.57600 176.90000 195.37800 1.000 69.59000 56 ILE G N 1
ATOM 5956 C CA . ILE G 5 56 ? 158.50700 177.99300 195.64000 1.000 69.59000 56 ILE G CA 1
ATOM 5957 C C . ILE G 5 56 ? 158.27900 178.57500 197.03100 1.000 69.59000 56 ILE G C 1
ATOM 5958 O O . ILE G 5 56 ? 159.24000 178.87400 197.75500 1.000 69.59000 56 ILE G O 1
ATOM 5963 N N . MET G 5 57 ? 157.01400 178.68900 197.45000 1.000 72.03000 57 MET G N 1
ATOM 5964 C CA . MET G 5 57 ? 156.72800 179.16600 198.80200 1.000 72.03000 57 MET G CA 1
ATOM 5965 C C . MET G 5 57 ? 157.21600 178.18000 199.86100 1.000 72.03000 57 MET G C 1
ATOM 5966 O O . MET G 5 57 ? 157.78100 178.59300 200.88700 1.000 72.03000 57 MET G O 1
ATOM 5971 N N . LYS G 5 58 ? 157.04400 176.87600 199.60600 1.000 70.29000 58 LYS G N 1
ATOM 5972 C CA . LYS G 5 58 ? 157.57100 175.85100 200.50200 1.000 70.29000 58 LYS G CA 1
ATOM 5973 C C . LYS G 5 58 ? 159.09000 175.90300 200.58200 1.000 70.29000 58 LYS G C 1
ATOM 5974 O O . LYS G 5 58 ? 159.66000 175.76800 201.67100 1.000 70.29000 58 LYS G O 1
ATOM 5980 N N . CYS G 5 59 ? 159.75600 176.09500 199.43800 1.000 71.96000 59 CYS G N 1
ATOM 5981 C CA . CYS G 5 59 ? 161.21300 176.16900 199.41700 1.000 71.96000 59 CYS G CA 1
ATOM 5982 C C . CYS G 5 59 ? 161.71700 177.37200 200.19100 1.000 71.96000 59 CYS G C 1
ATOM 5983 O O . CYS G 5 59 ? 162.71400 177.27300 200.91100 1.000 71.96000 59 CYS G O 1
ATOM 5986 N N . SER G 5 60 ? 161.05500 178.52000 200.04100 1.000 68.39000 60 SER G N 1
ATOM 5987 C CA . SER G 5 60 ? 161.52300 179.71500 200.73000 1.000 68.39000 60 SER G CA 1
ATOM 5988 C C . SER G 5 60 ? 161.30500 179.60200 202.23200 1.000 68.39000 60 SER G C 1
ATOM 5989 O O . SER G 5 60 ? 162.16900 180.01100 203.01900 1.000 68.39000 60 SER G O 1
ATOM 5992 N N . GLU G 5 61 ? 160.18100 179.00200 202.64600 1.000 74.78000 61 GLU G N 1
ATOM 5993 C CA . GLU G 5 61 ? 159.94800 178.76600 204.06900 1.000 74.78000 61 GLU G CA 1
ATOM 5994 C C . GLU G 5 61 ? 160.96300 177.78500 204.64700 1.000 74.78000 61 GLU G C 1
ATOM 5995 O O . GLU G 5 61 ? 161.51400 178.01400 205.73800 1.000 74.78000 61 GLU G O 1
ATOM 6001 N N . LYS G 5 62 ? 161.24300 176.70500 203.90900 1.000 67.99000 62 LYS G N 1
ATOM 6002 C CA . LYS G 5 62 ? 162.17800 175.68500 204.36500 1.000 67.99000 62 LYS G CA 1
ATOM 6003 C C . LYS G 5 62 ? 163.59200 176.23000 204.44800 1.000 67.99000 62 LYS G C 1
ATOM 6004 O O . LYS G 5 62 ? 164.30400 175.96100 205.41700 1.000 67.99000 62 LYS G O 1
ATOM 6010 N N . PHE G 5 63 ? 163.99700 177.03600 203.46700 1.000 68.40000 63 PHE G N 1
ATOM 6011 C CA . PHE G 5 63 ? 165.32500 177.62900 203.50200 1.000 68.40000 63 PHE G CA 1
ATOM 6012 C C . PHE G 5 63 ? 165.44600 178.67400 204.59800 1.000 68.40000 63 PHE G C 1
ATOM 6013 O O . PHE G 5 63 ? 166.51800 178.80600 205.19200 1.000 68.40000 63 PHE G O 1
ATOM 6021 N N . LEU G 5 64 ? 164.36700 179.40300 204.89800 1.000 72.87000 64 LEU G N 1
ATOM 6022 C CA . LEU G 5 64 ? 164.43100 180.38900 205.97200 1.000 72.87000 64 LEU G CA 1
ATOM 6023 C C . LEU G 5 64 ? 164.59900 179.72000 207.33100 1.000 72.87000 64 LEU G C 1
ATOM 6024 O O . LEU G 5 64 ? 165.48800 180.09300 208.11200 1.000 72.87000 64 LEU G O 1
ATOM 6029 N N . LYS G 5 65 ? 163.78100 178.70400 207.62200 1.000 74.79000 65 LYS G N 1
ATOM 6030 C CA . LYS G 5 65 ? 163.94500 178.03800 208.91000 1.000 74.79000 65 LYS G CA 1
ATOM 6031 C C . LYS G 5 65 ? 165.20100 177.17400 208.96100 1.000 74.79000 65 LYS G C 1
ATOM 6032 O O . LYS G 5 65 ? 165.77300 177.00400 210.04300 1.000 74.79000 65 LYS G O 1
ATOM 6038 N N . HIS G 5 66 ? 165.67500 176.68000 207.81400 1.000 72.58000 66 HIS G N 1
ATOM 6039 C CA . HIS G 5 66 ? 166.94300 175.96400 207.76000 1.000 72.58000 66 HIS G CA 1
ATOM 6040 C C . HIS G 5 66 ? 168.11000 176.89400 208.04700 1.000 72.58000 66 HIS G C 1
ATOM 6041 O O . HIS G 5 66 ? 169.05800 176.51800 208.74300 1.000 72.58000 66 HIS G O 1
ATOM 6048 N N . SER G 5 67 ? 168.06100 178.11300 207.51000 1.000 75.56000 67 SER G N 1
ATOM 6049 C CA . SER G 5 67 ? 169.09400 179.09300 207.80700 1.000 75.56000 67 SER G CA 1
ATOM 6050 C C . SER G 5 67 ? 169.06400 179.51200 209.26600 1.000 75.56000 67 SER G C 1
ATOM 6051 O O . SER G 5 67 ? 170.12500 179.71400 209.86600 1.000 75.56000 67 SER G O 1
ATOM 6054 N N . GLU G 5 68 ? 167.87100 179.60700 209.86100 1.000 78.07000 68 GLU G N 1
ATOM 6055 C CA . GLU G 5 68 ? 167.78600 179.92300 211.28600 1.000 78.07000 68 GLU G CA 1
ATOM 6056 C C . GLU G 5 68 ? 168.34700 178.79200 212.14400 1.000 78.07000 68 GLU G C 1
ATOM 6057 O O . GLU G 5 68 ? 169.07100 179.04400 213.11800 1.000 78.07000 68 GLU G O 1
ATOM 6063 N N . ARG G 5 69 ? 168.04100 177.54300 211.78000 1.000 76.09000 69 ARG G N 1
ATOM 6064 C CA . ARG G 5 69 ? 168.55200 176.38600 212.51000 1.000 76.09000 69 ARG G CA 1
ATOM 6065 C C . ARG G 5 69 ? 170.07000 176.27900 212.40600 1.000 76.09000 69 ARG G C 1
ATOM 6066 O O . ARG G 5 69 ? 170.75300 176.03000 213.41100 1.000 76.09000 69 ARG G O 1
ATOM 6074 N N . VAL G 5 70 ? 170.61200 176.48800 211.20300 1.000 74.87000 70 VAL G N 1
ATOM 6075 C CA . VAL G 5 70 ? 172.05500 176.45000 211.00000 1.000 74.87000 70 VAL G CA 1
ATOM 6076 C C . VAL G 5 70 ? 172.73400 177.59700 211.73500 1.000 74.87000 70 VAL G C 1
ATOM 6077 O O . VAL G 5 70 ? 173.80400 177.40900 212.32200 1.000 74.87000 70 VAL G O 1
ATOM 6081 N N . GLY G 5 71 ? 172.10700 178.77700 211.77300 1.000 77.08000 71 GLY G N 1
ATOM 6082 C CA . GLY G 5 71 ? 172.67000 179.87900 212.53700 1.000 77.08000 71 GLY G CA 1
ATOM 6083 C C . GLY G 5 71 ? 172.69300 179.61100 214.02900 1.000 77.08000 71 GLY G C 1
ATOM 6084 O O . GLY G 5 71 ? 173.66100 179.95700 214.71300 1.000 77.08000 71 GLY G O 1
ATOM 6085 N N . GLN G 5 72 ? 171.66000 178.93700 214.54200 1.000 77.46000 72 GLN G N 1
ATOM 6086 C CA . GLN G 5 72 ? 171.63400 178.57700 215.95800 1.000 77.46000 72 GLN G CA 1
ATOM 6087 C C . GLN G 5 72 ? 172.71400 177.55400 216.30500 1.000 77.46000 72 GLN G C 1
ATOM 6088 O O . GLN G 5 72 ? 173.43700 177.71800 217.29800 1.000 77.46000 72 GLN G O 1
ATOM 6094 N N . ARG G 5 73 ? 172.84300 176.49800 215.49600 1.000 76.16000 73 ARG G N 1
ATOM 6095 C CA . ARG G 5 73 ? 173.85000 175.48000 215.78900 1.000 76.16000 73 ARG G CA 1
ATOM 6096 C C . ARG G 5 73 ? 175.26000 176.00500 215.56300 1.000 76.16000 73 ARG G C 1
ATOM 6097 O O . ARG G 5 73 ? 176.18800 175.63100 216.29200 1.000 76.16000 73 ARG G O 1
ATOM 6105 N N . PHE G 5 74 ? 175.42900 176.89500 214.58800 1.000 80.51000 74 PHE G N 1
ATOM 6106 C CA . PHE G 5 74 ? 176.70800 177.54300 214.36100 1.000 80.51000 74 PHE G CA 1
ATOM 6107 C C . PHE G 5 74 ? 177.07600 178.45400 215.51900 1.000 80.51000 74 PHE G C 1
ATOM 6108 O O . PHE G 5 74 ? 178.24700 178.51500 215.90500 1.000 80.51000 74 PHE G O 1
ATOM 6116 N N . GLN G 5 75 ? 176.08700 179.13400 216.10500 1.000 83.44000 75 GLN G N 1
ATOM 6117 C CA . GLN G 5 75 ? 176.35000 179.96400 217.27300 1.000 83.44000 75 GLN G CA 1
ATOM 6118 C C . GLN G 5 75 ? 176.73400 179.11900 218.47900 1.000 83.44000 75 GLN G C 1
ATOM 6119 O O . GLN G 5 75 ? 177.66200 179.47300 219.21800 1.000 83.44000 75 GLN G O 1
ATOM 6125 N N . GLU G 5 76 ? 176.05500 177.98600 218.68500 1.000 83.66000 76 GLU G N 1
ATOM 6126 C CA . GLU G 5 76 ? 176.38300 177.18100 219.85700 1.000 83.66000 76 GLU G CA 1
ATOM 6127 C C . GLU G 5 76 ? 177.68800 176.40800 219.69200 1.000 83.66000 76 GLU G C 1
ATOM 6128 O O . GLU G 5 76 ? 178.30900 176.06100 220.70100 1.000 83.66000 76 GLU G O 1
ATOM 6134 N N . GLN G 5 77 ? 178.13100 176.13700 218.46100 1.000 81.59000 77 GLN G N 1
ATOM 6135 C CA . GLN G 5 77 ? 179.43300 175.50400 218.28700 1.000 81.59000 77 GLN G CA 1
ATOM 6136 C C . GLN G 5 77 ? 180.55900 176.50300 218.08100 1.000 81.59000 77 GLN G C 1
ATOM 6137 O O . GLN G 5 77 ? 181.72700 176.10700 218.11500 1.000 81.59000 77 GLN G O 1
ATOM 6143 N N . ASN G 5 78 ? 180.24400 177.77600 217.86100 1.000 89.34000 78 ASN G N 1
ATOM 6144 C CA . ASN G 5 78 ? 181.26000 178.81500 217.90100 1.000 89.34000 78 ASN G CA 1
ATOM 6145 C C . ASN G 5 78 ? 181.46600 179.35800 219.30600 1.000 89.34000 78 ASN G C 1
ATOM 6146 O O . ASN G 5 78 ? 182.56300 179.82600 219.62800 1.000 89.34000 78 ASN G O 1
ATOM 6151 N N . ALA G 5 79 ? 180.43100 179.30200 220.15000 1.000 90.54000 79 ALA G N 1
ATOM 6152 C CA . ALA G 5 79 ? 180.59300 179.71900 221.53800 1.000 90.54000 79 ALA G CA 1
ATOM 6153 C C . ALA G 5 79 ? 181.40700 178.70800 222.33500 1.000 90.54000 79 ALA G C 1
ATOM 6154 O O . ALA G 5 79 ? 182.08800 179.08300 223.29600 1.000 90.54000 79 ALA G O 1
ATOM 6156 N N . ALA G 5 80 ? 181.35400 177.43600 221.95500 1.000 90.77000 80 ALA G N 1
ATOM 6157 C CA . ALA G 5 80 ? 182.11500 176.40200 222.64400 1.000 90.77000 80 ALA G CA 1
ATOM 6158 C C . ALA G 5 80 ? 183.53400 176.31000 222.09200 1.000 90.77000 80 ALA G C 1
ATOM 6159 O O . ALA G 5 80 ? 183.80800 175.52900 221.18100 1.000 90.77000 80 ALA G O 1
ATOM 6161 N N . SER H 7 14 ? 200.09700 198.57200 213.44300 1.000 110.65000 14 SER H N 1
ATOM 6162 C CA . SER H 7 14 ? 199.54500 199.91100 213.28200 1.000 110.65000 14 SER H CA 1
ATOM 6163 C C . SER H 7 14 ? 198.03700 199.85300 213.08200 1.000 110.65000 14 SER H C 1
ATOM 6164 O O . SER H 7 14 ? 197.41600 198.81300 213.30300 1.000 110.65000 14 SER H O 1
ATOM 6167 N N . SER H 7 15 ? 197.46600 200.98200 212.65000 1.000 112.97000 15 SER H N 1
ATOM 6168 C CA . SER H 7 15 ? 196.02100 201.07500 212.46700 1.000 112.97000 15 SER H CA 1
ATOM 6169 C C . SER H 7 15 ? 195.54500 200.19400 211.32000 1.000 112.97000 15 SER H C 1
ATOM 6170 O O . SER H 7 15 ? 194.53100 199.49600 211.44700 1.000 112.97000 15 SER H O 1
ATOM 6173 N N . GLN H 7 16 ? 196.27200 200.19700 210.19900 1.000 110.06000 16 GLN H N 1
ATOM 6174 C CA . GLN H 7 16 ? 195.89800 199.33100 209.08700 1.000 110.06000 16 GLN H CA 1
ATOM 6175 C C . GLN H 7 16 ? 196.12700 197.86200 209.41900 1.000 110.06000 16 GLN H C 1
ATOM 6176 O O . GLN H 7 16 ? 195.35100 197.00900 208.97900 1.000 110.06000 16 GLN H O 1
ATOM 6182 N N . GLN H 7 17 ? 197.13000 197.56100 210.25100 1.000 110.76000 17 GLN H N 1
ATOM 6183 C CA . GLN H 7 17 ? 197.36100 196.18700 210.68900 1.000 110.76000 17 GLN H CA 1
ATOM 6184 C C . GLN H 7 17 ? 196.22900 195.68400 211.57600 1.000 110.76000 17 GLN H C 1
ATOM 6185 O O . GLN H 7 17 ? 195.71200 194.57700 211.36600 1.000 110.76000 17 GLN H O 1
ATOM 6191 N N . LYS H 7 18 ? 195.82400 196.48600 212.56600 1.000 112.91000 18 LYS H N 1
ATOM 6192 C CA . LYS H 7 18 ? 194.75800 196.04800 213.45900 1.000 112.91000 18 LYS H CA 1
ATOM 6193 C C . LYS H 7 18 ? 193.40900 196.02200 212.75000 1.000 112.91000 18 LYS H C 1
ATOM 6194 O O . LYS H 7 18 ? 192.59300 195.13400 213.02600 1.000 112.91000 18 LYS H O 1
ATOM 6200 N N . ILE H 7 19 ? 193.17600 196.92200 211.78800 1.000 108.83000 19 ILE H N 1
ATOM 6201 C CA . ILE H 7 19 ? 191.90600 196.86100 211.07700 1.000 108.83000 19 ILE H CA 1
ATOM 6202 C C . ILE H 7 19 ? 191.91200 195.72400 210.05800 1.000 108.83000 19 ILE H C 1
ATOM 6203 O O . ILE H 7 19 ? 190.85800 195.15100 209.77000 1.000 108.83000 19 ILE H O 1
ATOM 6208 N N . GLN H 7 20 ? 193.08700 195.30800 209.57100 1.000 104.15000 20 GLN H N 1
ATOM 6209 C CA . GLN H 7 20 ? 193.14100 194.15000 208.68800 1.000 104.15000 20 GLN H CA 1
ATOM 6210 C C . GLN H 7 20 ? 192.91100 192.86400 209.46600 1.000 104.15000 20 GLN H C 1
ATOM 6211 O O . GLN H 7 20 ? 192.22300 191.95600 208.98300 1.000 104.15000 20 GLN H O 1
ATOM 6217 N N . ALA H 7 21 ? 193.45900 192.78000 210.68200 1.000 104.34000 21 ALA H N 1
ATOM 6218 C CA . ALA H 7 21 ? 193.20800 191.61500 211.52500 1.000 104.34000 21 ALA H CA 1
ATOM 6219 C C . ALA H 7 21 ? 191.74700 191.54600 211.95400 1.000 104.34000 21 ALA H C 1
ATOM 6220 O O . ALA H 7 21 ? 191.13700 190.46700 211.93500 1.000 104.34000 21 ALA H O 1
ATOM 6222 N N . ALA H 7 22 ? 191.16200 192.69200 212.31500 1.000 105.25000 22 ALA H N 1
ATOM 6223 C CA . ALA H 7 22 ? 189.75300 192.73200 212.68100 1.000 105.25000 22 ALA H CA 1
ATOM 6224 C C . ALA H 7 22 ? 188.83700 192.48100 211.49100 1.000 105.25000 22 ALA H C 1
ATOM 6225 O O . ALA H 7 22 ? 187.72300 191.98600 211.68000 1.000 105.25000 22 ALA H O 1
ATOM 6227 N N . GLU H 7 23 ? 189.27700 192.80300 210.27400 1.000 101.45000 23 GLU H N 1
ATOM 6228 C CA . GLU H 7 23 ? 188.49700 192.45400 209.09500 1.000 101.45000 23 GLU H CA 1
ATOM 6229 C C . GLU H 7 23 ? 188.58700 190.96600 208.79200 1.000 101.45000 23 GLU H C 1
ATOM 6230 O O . GLU H 7 23 ? 187.57700 190.34300 208.45000 1.000 101.45000 23 GLU H O 1
ATOM 6236 N N . ALA H 7 24 ? 189.78400 190.38400 208.91800 1.000 97.36000 24 ALA H N 1
ATOM 6237 C CA . ALA H 7 24 ? 189.96800 188.97500 208.58700 1.000 97.36000 24 ALA H CA 1
ATOM 6238 C C . ALA H 7 24 ? 189.26600 188.06800 209.58900 1.000 97.36000 24 ALA H C 1
ATOM 6239 O O . ALA H 7 24 ? 188.72000 187.02200 209.20700 1.000 97.36000 24 ALA H O 1
ATOM 6241 N N . GLU H 7 25 ? 189.23700 188.46900 210.86700 1.000 98.58000 25 GLU H N 1
ATOM 6242 C CA . GLU H 7 25 ? 188.61200 187.64300 211.89500 1.000 98.58000 25 GLU H CA 1
ATOM 6243 C C . GLU H 7 25 ? 187.09800 187.56900 211.75000 1.000 98.58000 25 GLU H C 1
ATOM 6244 O O . GLU H 7 25 ? 186.48200 186.65900 212.31300 1.000 98.58000 25 GLU H O 1
ATOM 6250 N N . LEU H 7 26 ? 186.48600 188.49300 211.00500 1.000 94.69000 26 LEU H N 1
ATOM 6251 C CA . LEU H 7 26 ? 185.07700 188.38600 210.66400 1.000 94.69000 26 LEU H CA 1
ATOM 6252 C C . LEU H 7 26 ? 184.84500 187.85400 209.26100 1.000 94.69000 26 LEU H C 1
ATOM 6253 O O . LEU H 7 26 ? 183.80600 187.23000 209.02300 1.000 94.69000 26 LEU H O 1
ATOM 6258 N N . ASP H 7 27 ? 185.78300 188.08000 208.33600 1.000 98.15000 27 ASP H N 1
ATOM 6259 C CA . ASP H 7 27 ? 185.65000 187.53600 206.99100 1.000 98.15000 27 ASP H CA 1
ATOM 6260 C C . ASP H 7 27 ? 185.72300 186.01900 207.00900 1.000 98.15000 27 ASP H C 1
ATOM 6261 O O . ASP H 7 27 ? 184.98000 185.35000 206.28000 1.000 98.15000 27 ASP H O 1
ATOM 6266 N N . LEU H 7 28 ? 186.57900 185.46600 207.87600 1.000 92.32000 28 LEU H N 1
ATOM 6267 C CA . LEU H 7 28 ? 186.67600 184.01600 208.01900 1.000 92.32000 28 LEU H CA 1
ATOM 6268 C C . LEU H 7 28 ? 185.37100 183.41200 208.52000 1.000 92.32000 28 LEU H C 1
ATOM 6269 O O . LEU H 7 28 ? 184.86000 182.44800 207.93400 1.000 92.32000 28 LEU H O 1
ATOM 6274 N N . VAL H 7 29 ? 184.79800 183.98900 209.57800 1.000 90.30000 29 VAL H N 1
ATOM 6275 C CA . VAL H 7 29 ? 183.58700 183.42500 210.16500 1.000 90.30000 29 VAL H CA 1
ATOM 6276 C C . VAL H 7 29 ? 182.38600 183.64600 209.24400 1.000 90.30000 29 VAL H C 1
ATOM 6277 O O . VAL H 7 29 ? 181.48900 182.79500 209.16200 1.000 90.30000 29 VAL H O 1
ATOM 6281 N N . THR H 7 30 ? 182.39300 184.73900 208.46800 1.000 88.69000 30 THR H N 1
ATOM 6282 C CA . THR H 7 30 ? 181.30600 184.99900 207.53100 1.000 88.69000 30 THR H CA 1
ATOM 6283 C C . THR H 7 30 ? 181.32500 184.01600 206.36900 1.000 88.69000 30 THR H C 1
ATOM 6284 O O . THR H 7 30 ? 180.28100 183.44900 206.01200 1.000 88.69000 30 THR H O 1
ATOM 6288 N N . ASP H 7 31 ? 182.50300 183.79600 205.77100 1.000 89.07000 31 ASP H N 1
ATOM 6289 C CA . ASP H 7 31 ? 182.59700 182.83700 204.67700 1.000 89.07000 31 ASP H CA 1
ATOM 6290 C C . ASP H 7 31 ? 182.35500 181.41500 205.15700 1.000 89.07000 31 ASP H C 1
ATOM 6291 O O . ASP H 7 31 ? 181.77500 180.60700 204.41800 1.000 89.07000 31 ASP H O 1
ATOM 6296 N N . MET H 7 32 ? 182.74500 181.10900 206.39900 1.000 85.64000 32 MET H N 1
ATOM 6297 C CA . MET H 7 32 ? 182.45300 179.79500 206.95500 1.000 85.64000 32 MET H CA 1
ATOM 6298 C C . MET H 7 32 ? 180.95800 179.59600 207.14400 1.000 85.64000 32 MET H C 1
ATOM 6299 O O . MET H 7 32 ? 180.43600 178.51500 206.84800 1.000 85.64000 32 MET H O 1
ATOM 6304 N N . PHE H 7 33 ? 180.24600 180.63900 207.58200 1.000 83.26000 33 PHE H N 1
ATOM 6305 C CA . PHE H 7 33 ? 178.79700 180.53100 207.72600 1.000 83.26000 33 PHE H CA 1
ATOM 6306 C C . PHE H 7 33 ? 178.11200 180.36100 206.37800 1.000 83.26000 33 PHE H C 1
ATOM 6307 O O . PHE H 7 33 ? 177.18900 179.54800 206.24800 1.000 83.26000 33 PHE H O 1
ATOM 6315 N N . ASN H 7 34 ? 178.55700 181.11700 205.36800 1.000 78.30000 34 ASN H N 1
ATOM 6316 C CA . ASN H 7 34 ? 177.94800 181.03100 204.04100 1.000 78.30000 34 ASN H CA 1
ATOM 6317 C C . ASN H 7 34 ? 178.15200 179.65700 203.41400 1.000 78.30000 34 ASN H C 1
ATOM 6318 O O . ASN H 7 34 ? 177.19400 179.04600 202.91100 1.000 78.30000 34 ASN H O 1
ATOM 6323 N N . LYS H 7 35 ? 179.38800 179.14600 203.46000 1.000 73.82000 35 LYS H N 1
ATOM 6324 C CA . LYS H 7 35 ? 179.66000 177.82100 202.91900 1.000 73.82000 35 LYS H CA 1
ATOM 6325 C C . LYS H 7 35 ? 178.97100 176.73600 203.72900 1.000 73.82000 35 LYS H C 1
ATOM 6326 O O . LYS H 7 35 ? 178.55200 175.72200 203.16100 1.000 73.82000 35 LYS H O 1
ATOM 6332 N N . LEU H 7 36 ? 178.79900 176.96000 205.03500 1.000 76.12000 36 LEU H N 1
ATOM 6333 C CA . LEU H 7 36 ? 178.08100 176.01700 205.88000 1.000 76.12000 36 LEU H CA 1
ATOM 6334 C C . LEU H 7 36 ? 176.62300 175.90300 205.46800 1.000 76.12000 36 LEU H C 1
ATOM 6335 O O . LEU H 7 36 ? 176.10200 174.79100 205.31400 1.000 76.12000 36 LEU H O 1
ATOM 6340 N N . VAL H 7 37 ? 175.96200 177.05100 205.26700 1.000 72.70000 37 VAL H N 1
ATOM 6341 C CA . VAL H 7 37 ? 174.55800 177.06600 204.85700 1.000 72.70000 37 VAL H CA 1
ATOM 6342 C C . VAL H 7 37 ? 174.38900 176.40300 203.49800 1.000 72.70000 37 VAL H C 1
ATOM 6343 O O . VAL H 7 37 ? 173.51600 175.54200 203.32100 1.000 72.70000 37 VAL H O 1
ATOM 6347 N N . ASN H 7 38 ? 175.26800 176.73600 202.54400 1.000 77.75000 38 ASN H N 1
ATOM 6348 C CA . ASN H 7 38 ? 175.13600 176.19900 201.19000 1.000 77.75000 38 ASN H CA 1
ATOM 6349 C C . ASN H 7 38 ? 175.38200 174.69400 201.14600 1.000 77.75000 38 ASN H C 1
ATOM 6350 O O . ASN H 7 38 ? 174.59500 173.94600 200.55100 1.000 77.75000 38 ASN H O 1
ATOM 6355 N N . ASN H 7 39 ? 176.44800 174.22100 201.79800 1.000 79.82000 39 ASN H N 1
ATOM 6356 C CA . ASN H 7 39 ? 176.77000 172.80200 201.72200 1.000 79.82000 39 ASN H CA 1
ATOM 6357 C C . ASN H 7 39 ? 175.80000 171.95800 202.53800 1.000 79.82000 39 ASN H C 1
ATOM 6358 O O . ASN H 7 39 ? 175.42900 170.85600 202.11500 1.000 79.82000 39 ASN H O 1
ATOM 6363 N N . CYS H 7 40 ? 175.35300 172.45600 203.69600 1.000 83.07000 40 CYS H N 1
ATOM 6364 C CA . CYS H 7 40 ? 174.37000 171.70500 204.45900 1.000 83.07000 40 CYS H CA 1
ATOM 6365 C C . CYS H 7 40 ? 172.99300 171.74100 203.81600 1.000 83.07000 40 CYS H C 1
ATOM 6366 O O . CYS H 7 40 ? 172.19100 170.83400 204.05800 1.000 83.07000 40 CYS H O 1
ATOM 6369 N N . TYR H 7 41 ? 172.69900 172.75000 202.99100 1.000 76.29000 41 TYR H N 1
ATOM 6370 C CA . TYR H 7 41 ? 171.46600 172.69800 202.22100 1.000 76.29000 41 TYR H CA 1
ATOM 6371 C C . TYR H 7 41 ? 171.59600 171.77700 201.01800 1.000 76.29000 41 TYR H C 1
ATOM 6372 O O . TYR H 7 41 ? 170.59300 171.22300 200.55700 1.000 76.29000 41 TYR H O 1
ATOM 6381 N N . LYS H 7 42 ? 172.80800 171.61300 200.49400 1.000 78.51000 42 LYS H N 1
ATOM 6382 C CA . LYS H 7 42 ? 173.00800 170.66500 199.40300 1.000 78.51000 42 LYS H CA 1
ATOM 6383 C C . LYS H 7 42 ? 172.89000 169.22800 199.89200 1.000 78.51000 42 LYS H C 1
ATOM 6384 O O . LYS H 7 42 ? 172.24300 168.39400 199.24800 1.000 78.51000 42 LYS H O 1
ATOM 6390 N N . LYS H 7 43 ? 173.50300 168.92300 201.03800 1.000 83.88000 43 LYS H N 1
ATOM 6391 C CA . LYS H 7 43 ? 173.68600 167.53200 201.44200 1.000 83.88000 43 LYS H CA 1
ATOM 6392 C C . LYS H 7 43 ? 172.41100 166.91100 202.00100 1.000 83.88000 43 LYS H C 1
ATOM 6393 O O . LYS H 7 43 ? 172.07900 165.76800 201.66700 1.000 83.88000 43 LYS H O 1
ATOM 6399 N N . CYS H 7 44 ? 171.68800 167.64000 202.84800 1.000 86.86000 44 CYS H N 1
ATOM 6400 C CA . CYS H 7 44 ? 170.58600 167.08300 203.62700 1.000 86.86000 44 CYS H CA 1
ATOM 6401 C C . CYS H 7 44 ? 169.20800 167.28400 203.01100 1.000 86.86000 44 CYS H C 1
ATOM 6402 O O . CYS H 7 44 ? 168.42700 166.33000 202.94100 1.000 86.86000 44 CYS H O 1
ATOM 6405 N N . ILE H 7 45 ? 168.88600 168.51000 202.59800 1.000 81.36000 45 ILE H N 1
ATOM 6406 C CA . ILE H 7 45 ? 167.51400 168.87800 202.26800 1.000 81.36000 45 ILE H CA 1
ATOM 6407 C C . ILE H 7 45 ? 167.07700 168.19200 200.98100 1.000 81.36000 45 ILE H C 1
ATOM 6408 O O . ILE H 7 45 ? 167.73200 168.31600 199.93800 1.000 81.36000 45 ILE H O 1
ATOM 6412 N N . ASN H 7 46 ? 165.98000 167.44100 201.06200 1.000 85.56000 46 ASN H N 1
ATOM 6413 C CA . ASN H 7 46 ? 165.38400 166.83300 199.88100 1.000 85.56000 46 ASN H CA 1
ATOM 6414 C C . ASN H 7 46 ? 164.85600 167.90900 198.94200 1.000 85.56000 46 ASN H C 1
ATOM 6415 O O . ASN H 7 46 ? 164.18900 168.85600 199.36500 1.000 85.56000 46 ASN H O 1
ATOM 6420 N N . THR H 7 47 ? 165.16500 167.75700 197.65500 1.000 85.50000 47 THR H N 1
ATOM 6421 C CA . THR H 7 47 ? 164.75900 168.74000 196.66000 1.000 85.50000 47 THR H CA 1
ATOM 6422 C C . THR H 7 47 ? 163.27500 168.67800 196.33800 1.000 85.50000 47 THR H C 1
ATOM 6423 O O . THR H 7 47 ? 162.71700 169.67400 195.87200 1.000 85.50000 47 THR H O 1
ATOM 6427 N N . SER H 7 48 ? 162.62700 167.53900 196.56200 1.000 83.33000 48 SER H N 1
ATOM 6428 C CA . SER H 7 48 ? 161.19000 167.41700 196.33300 1.000 83.33000 48 SER H CA 1
ATOM 6429 C C . SER H 7 48 ? 160.47100 167.98700 197.54600 1.000 83.33000 48 SER H C 1
ATOM 6430 O O . SER H 7 48 ? 160.41100 167.35400 198.60300 1.000 83.33000 48 SER H O 1
ATOM 6433 N N . TYR H 7 49 ? 159.92100 169.18700 197.39800 1.000 77.40000 49 TYR H N 1
ATOM 6434 C CA . TYR H 7 49 ? 159.27400 169.86100 198.51300 1.000 77.40000 49 TYR H CA 1
ATOM 6435 C C . TYR H 7 49 ? 157.86300 169.32900 198.70400 1.000 77.40000 49 TYR H C 1
ATOM 6436 O O . TYR H 7 49 ? 157.07400 169.27600 197.75700 1.000 77.40000 49 TYR H O 1
ATOM 6445 N N . SER H 7 50 ? 157.55100 168.93400 199.93600 1.000 77.99000 50 SER H N 1
ATOM 6446 C CA . SER H 7 50 ? 156.23200 168.42100 200.27300 1.000 77.99000 50 SER H CA 1
ATOM 6447 C C . SER H 7 50 ? 155.62200 169.25300 201.39200 1.000 77.99000 50 SER H C 1
ATOM 6448 O O . SER H 7 50 ? 154.39600 169.33900 201.51400 1.000 77.99000 50 SER H O 1
ATOM 6451 N N . GLU H 7 51 ? 156.47100 169.87200 202.20900 1.000 79.07000 51 GLU H N 1
ATOM 6452 C CA . GLU H 7 51 ? 156.01000 170.74700 203.27700 1.000 79.07000 51 GLU H CA 1
ATOM 6453 C C . GLU H 7 51 ? 157.09100 171.77500 203.56700 1.000 79.07000 51 GLU H C 1
ATOM 6454 O O . GLU H 7 51 ? 158.26800 171.55700 203.27200 1.000 79.07000 51 GLU H O 1
ATOM 6460 N N . GLY H 7 52 ? 156.67600 172.90000 204.14500 1.000 74.86000 52 GLY H N 1
ATOM 6461 C CA . GLY H 7 52 ? 157.59500 173.98800 204.41900 1.000 74.86000 52 GLY H CA 1
ATOM 6462 C C . GLY H 7 52 ? 158.44500 173.83100 205.65800 1.000 74.86000 52 GLY H C 1
ATOM 6463 O O . GLY H 7 52 ? 159.29500 174.68800 205.91600 1.000 74.86000 52 GLY H O 1
ATOM 6464 N N . GLU H 7 53 ? 158.24100 172.77200 206.43400 1.000 81.72000 53 GLU H N 1
ATOM 6465 C CA . GLU H 7 53 ? 159.01300 172.52800 207.64500 1.000 81.72000 53 GLU H CA 1
ATOM 6466 C C . GLU H 7 53 ? 159.90700 171.31200 207.44800 1.000 81.72000 53 GLU H C 1
ATOM 6467 O O . GLU H 7 53 ? 159.60900 170.44000 206.62500 1.000 81.72000 53 GLU H O 1
ATOM 6473 N N . LEU H 7 54 ? 161.01500 171.26800 208.18200 1.000 87.03000 54 LEU H N 1
ATOM 6474 C CA . LEU H 7 54 ? 161.91500 170.13000 208.07700 1.000 87.03000 54 LEU H CA 1
ATOM 6475 C C . LEU H 7 54 ? 161.37700 168.95200 208.87500 1.000 87.03000 54 LEU H C 1
ATOM 6476 O O . LEU H 7 54 ? 160.70100 169.12500 209.89100 1.000 87.03000 54 LEU H O 1
ATOM 6481 N N . ASN H 7 55 ? 161.68900 167.74600 208.41000 1.000 93.73000 55 ASN H N 1
ATOM 6482 C CA . ASN H 7 55 ? 161.27800 166.54900 209.12200 1.000 93.73000 55 ASN H CA 1
ATOM 6483 C C . ASN H 7 55 ? 162.17700 166.30600 210.33000 1.000 93.73000 55 ASN H C 1
ATOM 6484 O O . ASN H 7 55 ? 163.15100 167.02300 210.57300 1.000 93.73000 55 ASN H O 1
ATOM 6489 N N . LYS H 7 56 ? 161.83500 165.26400 211.09200 1.000 95.21000 56 LYS H N 1
ATOM 6490 C CA . LYS H 7 56 ? 162.63900 164.89600 212.25200 1.000 95.21000 56 LYS H CA 1
ATOM 6491 C C . LYS H 7 56 ? 163.98300 164.31000 211.83500 1.000 95.21000 56 LYS H C 1
ATOM 6492 O O . LYS H 7 56 ? 164.95600 164.36500 212.59600 1.000 95.21000 56 LYS H O 1
ATOM 6498 N N . ASN H 7 57 ? 164.05400 163.73800 210.63200 1.000 96.47000 57 ASN H N 1
ATOM 6499 C CA . ASN H 7 57 ? 165.32700 163.25000 210.11600 1.000 96.47000 57 ASN H CA 1
ATOM 6500 C C . ASN H 7 57 ? 166.21700 164.40500 209.68000 1.000 96.47000 57 ASN H C 1
ATOM 6501 O O . ASN H 7 57 ? 167.42900 164.40200 209.93900 1.000 96.47000 57 ASN H O 1
ATOM 6506 N N . GLU H 7 58 ? 165.62600 165.40200 209.01600 1.000 95.81000 58 GLU H N 1
ATOM 6507 C CA . GLU H 7 58 ? 166.39600 166.53800 208.52600 1.000 95.81000 58 GLU H CA 1
ATOM 6508 C C . GLU H 7 58 ? 166.92500 167.39000 209.67000 1.000 95.81000 58 GLU H C 1
ATOM 6509 O O . GLU H 7 58 ? 168.04500 167.90300 209.59800 1.000 95.81000 58 GLU H O 1
ATOM 6515 N N . SER H 7 59 ? 166.14800 167.52700 210.74600 1.000 92.68000 59 SER H N 1
ATOM 6516 C CA . SER H 7 59 ? 166.57200 168.36700 211.86100 1.000 92.68000 59 SER H CA 1
ATOM 6517 C C . SER H 7 59 ? 167.76100 167.76700 212.60000 1.000 92.68000 59 SER H C 1
ATOM 6518 O O . SER H 7 59 ? 168.57600 168.50500 213.16500 1.000 92.68000 59 SER H O 1
ATOM 6521 N N . SER H 7 60 ? 167.89000 166.44400 212.59300 1.000 94.31000 60 SER H N 1
ATOM 6522 C CA . SER H 7 60 ? 169.06800 165.80100 213.15800 1.000 94.31000 60 SER H CA 1
ATOM 6523 C C . SER H 7 60 ? 170.23800 165.78200 212.18700 1.000 94.31000 60 SER H C 1
ATOM 6524 O O . SER H 7 60 ? 171.39300 165.95600 212.60900 1.000 94.31000 60 SER H O 1
ATOM 6527 N N . CYS H 7 61 ? 169.96400 165.57700 210.89400 1.000 93.96000 61 CYS H N 1
ATOM 6528 C CA . CYS H 7 61 ? 171.05100 165.51600 209.92500 1.000 93.96000 61 CYS H CA 1
ATOM 6529 C C . CYS H 7 61 ? 171.68400 166.88400 209.71200 1.000 93.96000 61 CYS H C 1
ATOM 6530 O O . CYS H 7 61 ? 172.85500 166.97100 209.34300 1.000 93.96000 61 CYS H O 1
ATOM 6533 N N . LEU H 7 62 ? 170.93700 167.96500 209.95400 1.000 91.52000 62 LEU H N 1
ATOM 6534 C CA . LEU H 7 62 ? 171.54700 169.29300 209.91500 1.000 91.52000 62 LEU H CA 1
ATOM 6535 C C . LEU H 7 62 ? 172.53900 169.49700 211.05200 1.000 91.52000 62 LEU H C 1
ATOM 6536 O O . LEU H 7 62 ? 173.59600 170.11500 210.85900 1.000 91.52000 62 LEU H O 1
ATOM 6541 N N . ASP H 7 63 ? 172.21100 168.99700 212.24500 1.000 86.89000 63 ASP H N 1
ATOM 6542 C CA . ASP H 7 63 ? 173.13500 169.10100 213.36700 1.000 86.89000 63 ASP H CA 1
ATOM 6543 C C . ASP H 7 63 ? 174.37100 168.24700 213.12800 1.000 86.89000 63 ASP H C 1
ATOM 6544 O O . ASP H 7 63 ? 175.50100 168.67200 213.41600 1.000 86.89000 63 ASP H O 1
ATOM 6549 N N . ARG H 7 64 ? 174.17300 167.05600 212.55900 1.000 88.53000 64 ARG H N 1
ATOM 6550 C CA . ARG H 7 64 ? 175.31000 166.23600 212.15400 1.000 88.53000 64 ARG H CA 1
ATOM 6551 C C . ARG H 7 64 ? 176.11100 166.89700 211.03700 1.000 88.53000 64 ARG H C 1
ATOM 6552 O O . ARG H 7 64 ? 177.33500 166.75400 210.99100 1.000 88.53000 64 ARG H O 1
ATOM 6560 N N . CYS H 7 65 ? 175.44800 167.67800 210.18100 1.000 84.76000 65 CYS H N 1
ATOM 6561 C CA . CYS H 7 65 ? 176.12300 168.36400 209.08700 1.000 84.76000 65 CYS H CA 1
ATOM 6562 C C . CYS H 7 65 ? 177.02300 169.47900 209.59500 1.000 84.76000 65 CYS H C 1
ATOM 6563 O O . CYS H 7 65 ? 178.17400 169.59100 209.16300 1.000 84.76000 65 CYS H O 1
ATOM 6566 N N . VAL H 7 66 ? 176.52800 170.30600 210.51700 1.000 80.50000 66 VAL H N 1
ATOM 6567 C CA . VAL H 7 66 ? 177.36100 171.38900 211.04000 1.000 80.50000 66 VAL H CA 1
ATOM 6568 C C . VAL H 7 66 ? 178.48200 170.83200 211.92600 1.000 80.50000 66 VAL H C 1
ATOM 6569 O O . VAL H 7 66 ? 179.61700 171.34200 211.90800 1.000 80.50000 66 VAL H O 1
ATOM 6573 N N . ALA H 7 67 ? 178.21400 169.72700 212.64000 1.000 82.21000 67 ALA H N 1
ATOM 6574 C CA . ALA H 7 67 ? 179.25900 169.08400 213.43400 1.000 82.21000 67 ALA H CA 1
ATOM 6575 C C . ALA H 7 67 ? 180.36300 168.51800 212.54600 1.000 82.21000 67 ALA H C 1
ATOM 6576 O O . ALA H 7 67 ? 181.55400 168.76100 212.78600 1.000 82.21000 67 ALA H O 1
ATOM 6578 N N . LYS H 7 68 ? 179.97900 167.79200 211.49100 1.000 77.42000 68 LYS H N 1
ATOM 6579 C CA . LYS H 7 68 ? 180.95800 167.24800 210.56100 1.000 77.42000 68 LYS H CA 1
ATOM 6580 C C . LYS H 7 68 ? 181.68500 168.34600 209.80200 1.000 77.42000 68 LYS H C 1
ATOM 6581 O O . LYS H 7 68 ? 182.85600 168.17300 209.45800 1.000 77.42000 68 LYS H O 1
ATOM 6587 N N . TYR H 7 69 ? 181.03400 169.49100 209.57500 1.000 75.31000 69 TYR H N 1
ATOM 6588 C CA . TYR H 7 69 ? 181.71900 170.59800 208.91900 1.000 75.31000 69 TYR H CA 1
ATOM 6589 C C . TYR H 7 69 ? 182.80500 171.18000 209.80800 1.000 75.31000 69 TYR H C 1
ATOM 6590 O O . TYR H 7 69 ? 183.90700 171.48100 209.33100 1.000 75.31000 69 TYR H O 1
ATOM 6599 N N . PHE H 7 70 ? 182.52400 171.33000 211.10400 1.000 76.90000 70 PHE H N 1
ATOM 6600 C CA . PHE H 7 70 ? 183.56700 171.83400 211.99300 1.000 76.90000 70 PHE H CA 1
ATOM 6601 C C . PHE H 7 70 ? 184.68900 170.81800 212.18300 1.000 76.90000 70 PHE H C 1
ATOM 6602 O O . PHE H 7 70 ? 185.86000 171.20600 212.33300 1.000 76.90000 70 PHE H O 1
ATOM 6610 N N . GLU H 7 71 ? 184.36300 169.52200 212.13200 1.000 78.88000 71 GLU H N 1
ATOM 6611 C CA . GLU H 7 71 ? 185.40800 168.50200 212.19500 1.000 78.88000 71 GLU H CA 1
ATOM 6612 C C . GLU H 7 71 ? 186.29000 168.52600 210.95000 1.000 78.88000 71 GLU H C 1
ATOM 6613 O O . GLU H 7 71 ? 187.51400 168.37000 211.05200 1.000 78.88000 71 GLU H O 1
ATOM 6619 N N . THR H 7 72 ? 185.69000 168.73200 209.76900 1.000 73.93000 72 THR H N 1
ATOM 6620 C CA . THR H 7 72 ? 186.48300 168.86900 208.55000 1.000 73.93000 72 THR H CA 1
ATOM 6621 C C . THR H 7 72 ? 187.35100 170.11200 208.60100 1.000 73.93000 72 THR H C 1
ATOM 6622 O O . THR H 7 72 ? 188.48600 170.09400 208.11500 1.000 73.93000 72 THR H O 1
ATOM 6626 N N . ASN H 7 73 ? 186.83800 171.19100 209.19800 1.000 73.62000 73 ASN H N 1
ATOM 6627 C CA . ASN H 7 73 ? 187.62100 172.41600 209.32200 1.000 73.62000 73 ASN H CA 1
ATOM 6628 C C . ASN H 7 73 ? 188.84700 172.20800 210.20300 1.000 73.62000 73 ASN H C 1
ATOM 6629 O O . ASN H 7 73 ? 189.95800 172.61700 209.84100 1.000 73.62000 73 ASN H O 1
ATOM 6634 N N . VAL H 7 74 ? 188.67600 171.54000 211.34800 1.000 73.80000 74 VAL H N 1
ATOM 6635 C CA . VAL H 7 74 ? 189.82800 171.37000 212.23500 1.000 73.80000 74 VAL H CA 1
ATOM 6636 C C . VAL H 7 74 ? 190.80500 170.32900 211.67900 1.000 73.80000 74 VAL H C 1
ATOM 6637 O O . VAL H 7 74 ? 192.02700 170.47600 211.83500 1.000 73.80000 74 VAL H O 1
ATOM 6641 N N . GLN H 7 75 ? 190.31100 169.32100 210.95000 1.000 76.56000 75 GLN H N 1
ATOM 6642 C CA . GLN H 7 75 ? 191.21500 168.35100 210.33800 1.000 76.56000 75 GLN H CA 1
ATOM 6643 C C . GLN H 7 75 ? 192.00700 168.96800 209.19300 1.000 76.56000 75 GLN H C 1
ATOM 6644 O O . GLN H 7 75 ? 193.19900 168.68100 209.03400 1.000 76.56000 75 GLN H O 1
ATOM 6650 N N . VAL H 7 76 ? 191.36900 169.82800 208.39600 1.000 73.99000 76 VAL H N 1
ATOM 6651 C CA . VAL H 7 76 ? 192.07000 170.48700 207.30200 1.000 73.99000 76 VAL H CA 1
ATOM 6652 C C . VAL H 7 76 ? 193.06100 171.51000 207.84800 1.000 73.99000 76 VAL H C 1
ATOM 6653 O O . VAL H 7 76 ? 194.16000 171.66800 207.30100 1.000 73.99000 76 VAL H O 1
ATOM 6657 N N . GLY H 7 77 ? 192.73100 172.16000 208.97000 1.000 80.39000 77 GLY H N 1
ATOM 6658 C CA . GLY H 7 77 ? 193.69700 173.03400 209.62100 1.000 80.39000 77 GLY H CA 1
ATOM 6659 C C . GLY H 7 77 ? 194.91900 172.29200 210.13100 1.000 80.39000 77 GLY H C 1
ATOM 6660 O O . GLY H 7 77 ? 196.05400 172.74500 209.94600 1.000 80.39000 77 GLY H O 1
ATOM 6661 N N . GLU H 7 78 ? 194.70800 171.11600 210.73300 1.000 85.80000 78 GLU H N 1
ATOM 6662 C CA . GLU H 7 78 ? 195.84000 170.30200 211.17400 1.000 85.80000 78 GLU H CA 1
ATOM 6663 C C . GLU H 7 78 ? 196.65600 169.76500 210.00200 1.000 85.80000 78 GLU H C 1
ATOM 6664 O O . GLU H 7 78 ? 197.88300 169.67100 210.10000 1.000 85.80000 78 GLU H O 1
ATOM 6670 N N . ASN H 7 79 ? 196.00500 169.42800 208.88600 1.000 84.00000 79 ASN H N 1
ATOM 6671 C CA . ASN H 7 79 ? 196.74000 168.89300 207.74300 1.000 84.00000 79 ASN H CA 1
ATOM 6672 C C . ASN H 7 79 ? 197.52800 169.97900 207.02400 1.000 84.00000 79 ASN H C 1
ATOM 6673 O O . ASN H 7 79 ? 198.62600 169.72400 206.51700 1.000 84.00000 79 ASN H O 1
ATOM 6678 N N . MET H 7 80 ? 196.98200 171.19100 206.95100 1.000 88.65000 80 MET H N 1
ATOM 6679 C CA . MET H 7 80 ? 197.72800 172.29100 206.36100 1.000 88.65000 80 MET H CA 1
ATOM 6680 C C . MET H 7 80 ? 198.82900 172.79000 207.28300 1.000 88.65000 80 MET H C 1
ATOM 6681 O O . MET H 7 80 ? 199.81900 173.34400 206.79800 1.000 88.65000 80 MET H O 1
ATOM 6686 N N . GLN H 7 81 ? 198.68400 172.61200 208.59800 1.000 95.74000 81 GLN H N 1
ATOM 6687 C CA . GLN H 7 81 ? 199.81900 172.85800 209.47700 1.000 95.74000 81 GLN H CA 1
ATOM 6688 C C . GLN H 7 81 ? 200.84400 171.73400 209.38100 1.000 95.74000 81 GLN H C 1
ATOM 6689 O O . GLN H 7 81 ? 202.03000 171.95200 209.65800 1.000 95.74000 81 GLN H O 1
ATOM 6695 N N . LYS H 7 82 ? 200.41000 170.53900 208.97400 1.000 92.40000 82 LYS H N 1
ATOM 6696 C CA . LYS H 7 82 ? 201.29200 169.37600 208.94500 1.000 92.40000 82 LYS H CA 1
ATOM 6697 C C . LYS H 7 82 ? 202.34400 169.49600 207.84700 1.000 92.40000 82 LYS H C 1
ATOM 6698 O O . LYS H 7 82 ? 203.54700 169.53900 208.12700 1.000 92.40000 82 LYS H O 1
ATOM 6704 N N . MET H 7 83 ? 201.91300 169.56400 206.58900 1.000 91.53000 83 MET H N 1
ATOM 6705 C CA . MET H 7 83 ? 202.86700 169.59200 205.48900 1.000 91.53000 83 MET H CA 1
ATOM 6706 C C . MET H 7 83 ? 203.15900 171.00300 204.99900 1.000 91.53000 83 MET H C 1
ATOM 6707 O O . MET H 7 83 ? 204.23000 171.24300 204.43200 1.000 91.53000 83 MET H O 1
ATOM 6712 N N . GLY H 7 84 ? 202.23800 171.93900 205.20100 1.000 102.16000 84 GLY H N 1
ATOM 6713 C CA . GLY H 7 84 ? 202.51200 173.31600 204.86500 1.000 102.16000 84 GLY H CA 1
ATOM 6714 C C . GLY H 7 84 ? 203.37700 173.98300 205.91500 1.000 102.16000 84 GLY H C 1
ATOM 6715 O O . GLY H 7 84 ? 203.30200 173.68100 207.10500 1.000 102.16000 84 GLY H O 1
ATOM 6716 N N . GLN H 7 85 ? 204.21900 174.90100 205.45600 1.000 117.24000 85 GLN H N 1
ATOM 6717 C CA . GLN H 7 85 ? 205.09600 175.62200 206.36100 1.000 117.24000 85 GLN H CA 1
ATOM 6718 C C . GLN H 7 85 ? 204.31300 176.67500 207.14000 1.000 117.24000 85 GLN H C 1
ATOM 6719 O O . GLN H 7 85 ? 203.19900 177.05900 206.77600 1.000 117.24000 85 GLN H O 1
ATOM 6725 N N . SER H 7 86 ? 204.91400 177.13900 208.23100 1.000 126.90000 86 SER H N 1
ATOM 6726 C CA . SER H 7 86 ? 204.34800 178.21100 209.04400 1.000 126.90000 86 SER H CA 1
ATOM 6727 C C . SER H 7 86 ? 205.00600 179.51300 208.60400 1.000 126.90000 86 SER H C 1
ATOM 6728 O O . SER H 7 86 ? 206.16900 179.77400 208.92100 1.000 126.90000 86 SER H O 1
ATOM 6731 N N . PHE H 7 87 ? 204.26000 180.32600 207.86500 1.000 131.73000 87 PHE H N 1
ATOM 6732 C CA . PHE H 7 87 ? 204.77700 181.58700 207.35600 1.000 131.73000 87 PHE H CA 1
ATOM 6733 C C . PHE H 7 87 ? 203.65000 182.60800 207.23900 1.000 131.73000 87 PHE H C 1
ATOM 6734 O O . PHE H 7 87 ? 202.58900 182.44600 207.84100 1.000 131.73000 87 PHE H O 1
ATOM 6742 N N . ASP I 5 2 ? 200.00600 198.81400 188.08200 1.000 102.98000 2 ASP I N 1
ATOM 6743 C CA . ASP I 5 2 ? 200.68300 198.71900 186.79600 1.000 102.98000 2 ASP I CA 1
ATOM 6744 C C . ASP I 5 2 ? 202.07200 199.34300 186.87200 1.000 102.98000 2 ASP I C 1
ATOM 6745 O O . ASP I 5 2 ? 202.96000 198.82300 187.54500 1.000 102.98000 2 ASP I O 1
ATOM 6750 N N . ALA I 5 3 ? 202.25000 200.46400 186.17600 1.000 105.93000 3 ALA I N 1
ATOM 6751 C CA . ALA I 5 3 ? 203.52500 201.16300 186.11200 1.000 105.93000 3 ALA I CA 1
ATOM 6752 C C . ALA I 5 3 ? 203.41100 202.45800 186.89800 1.000 105.93000 3 ALA I C 1
ATOM 6753 O O . ALA I 5 3 ? 202.55700 203.29700 186.59600 1.000 105.93000 3 ALA I O 1
ATOM 6755 N N . LEU I 5 4 ? 204.27100 202.61600 187.89700 1.000 106.79000 4 LEU I N 1
ATOM 6756 C CA . LEU I 5 4 ? 204.18100 203.73400 188.82500 1.000 106.79000 4 LEU I CA 1
ATOM 6757 C C . LEU I 5 4 ? 205.57600 204.01200 189.38100 1.000 106.79000 4 LEU I C 1
ATOM 6758 O O . LEU I 5 4 ? 206.57900 203.53700 188.84100 1.000 106.79000 4 LEU I O 1
ATOM 6763 N N . ASN I 5 5 ? 205.63800 204.80300 190.45200 1.000 110.81000 5 ASN I N 1
ATOM 6764 C CA . ASN I 5 5 ? 206.91500 205.29200 190.95900 1.000 110.81000 5 ASN I CA 1
ATOM 6765 C C . ASN I 5 5 ? 207.70900 204.17600 191.63200 1.000 110.81000 5 ASN I C 1
ATOM 6766 O O . ASN I 5 5 ? 207.15100 203.21700 192.17000 1.000 110.81000 5 ASN I O 1
ATOM 6771 N N . SER I 5 6 ? 209.03700 204.32200 191.59800 1.000 110.02000 6 SER I N 1
ATOM 6772 C CA . SER I 5 6 ? 209.91900 203.27200 192.09700 1.000 110.02000 6 SER I CA 1
ATOM 6773 C C . SER I 5 6 ? 209.97800 203.26500 193.61900 1.000 110.02000 6 SER I C 1
ATOM 6774 O O . SER I 5 6 ? 210.32000 202.24700 194.23000 1.000 110.02000 6 SER I O 1
ATOM 6777 N N . LYS I 5 7 ? 209.68100 204.40000 194.25100 1.000 109.42000 7 LYS I N 1
ATOM 6778 C CA . LYS I 5 7 ? 209.64200 204.42700 195.70800 1.000 109.42000 7 LYS I CA 1
ATOM 6779 C C . LYS I 5 7 ? 208.38900 203.74000 196.23200 1.000 109.42000 7 LYS I C 1
ATOM 6780 O O . LYS I 5 7 ? 208.36900 203.24400 197.36400 1.000 109.42000 7 LYS I O 1
ATOM 6786 N N . GLU I 5 8 ? 207.33200 203.70300 195.42100 1.000 110.73000 8 GLU I N 1
ATOM 6787 C CA . GLU I 5 8 ? 206.06100 203.15900 195.87600 1.000 110.73000 8 GLU I CA 1
ATOM 6788 C C . GLU I 5 8 ? 205.94200 201.66000 195.63200 1.000 110.73000 8 GLU I C 1
ATOM 6789 O O . GLU I 5 8 ? 204.86600 201.09500 195.85600 1.000 110.73000 8 GLU I O 1
ATOM 6795 N N . GLN I 5 9 ? 207.01300 201.00800 195.17100 1.000 109.38000 9 GLN I N 1
ATOM 6796 C CA . GLN I 5 9 ? 207.00200 199.55700 195.01100 1.000 109.38000 9 GLN I CA 1
ATOM 6797 C C . GLN I 5 9 ? 206.93000 198.82600 196.34400 1.000 109.38000 9 GLN I C 1
ATOM 6798 O O . GLN I 5 9 ? 206.45100 197.68900 196.39100 1.000 109.38000 9 GLN I O 1
ATOM 6804 N N . GLN I 5 10 ? 207.39400 199.44900 197.42800 1.000 113.47000 10 GLN I N 1
ATOM 6805 C CA . GLN I 5 10 ? 207.46200 198.76200 198.71500 1.000 113.47000 10 GLN I CA 1
ATOM 6806 C C . GLN I 5 10 ? 206.08400 198.64600 199.35600 1.000 113.47000 10 GLN I C 1
ATOM 6807 O O . GLN I 5 10 ? 205.70800 197.57900 199.85600 1.000 113.47000 10 GLN I O 1
ATOM 6813 N N . GLU I 5 11 ? 205.31200 199.73800 199.35300 1.000 111.37000 11 GLU I N 1
ATOM 6814 C CA . GLU I 5 11 ? 203.93300 199.67500 199.82900 1.000 111.37000 11 GLU I CA 1
ATOM 6815 C C . GLU I 5 11 ? 203.07300 198.82100 198.90900 1.000 111.37000 11 GLU I C 1
ATOM 6816 O O . GLU I 5 11 ? 202.12000 198.17200 199.36400 1.000 111.37000 11 GLU I O 1
ATOM 6822 N N . PHE I 5 12 ? 203.40900 198.81300 197.61700 1.000 107.13000 12 PHE I N 1
ATOM 6823 C CA . PHE I 5 12 ? 202.82300 197.87200 196.67400 1.000 107.13000 12 PHE I CA 1
ATOM 6824 C C . PHE I 5 12 ? 203.11300 196.43200 197.07300 1.000 107.13000 12 PHE I C 1
ATOM 6825 O O . PHE I 5 12 ? 202.23000 195.57700 196.98200 1.000 107.13000 12 PHE I O 1
ATOM 6833 N N . GLN I 5 13 ? 204.32100 196.15600 197.56600 1.000 108.76000 13 GLN I N 1
ATOM 6834 C CA . GLN I 5 13 ? 204.63700 194.80900 198.02700 1.000 108.76000 13 GLN I CA 1
ATOM 6835 C C . GLN I 5 13 ? 203.92000 194.48800 199.33500 1.000 108.76000 13 GLN I C 1
ATOM 6836 O O . GLN I 5 13 ? 203.54600 193.33200 199.57000 1.000 108.76000 13 GLN I O 1
ATOM 6842 N N . LYS I 5 14 ? 203.69600 195.50200 200.17500 1.000 103.92000 14 LYS I N 1
ATOM 6843 C CA . LYS I 5 14 ? 202.91800 195.31300 201.40000 1.000 103.92000 14 LYS I CA 1
ATOM 6844 C C . LYS I 5 14 ? 201.47700 194.92100 201.08700 1.000 103.92000 14 LYS I C 1
ATOM 6845 O O . LYS I 5 14 ? 200.93600 193.97000 201.66900 1.000 103.92000 14 LYS I O 1
ATOM 6851 N N . VAL I 5 15 ? 200.84200 195.63600 200.15400 1.000 99.67000 15 VAL I N 1
ATOM 6852 C CA . VAL I 5 15 ? 199.46300 195.30000 199.81500 1.000 99.67000 15 VAL I CA 1
ATOM 6853 C C . VAL I 5 15 ? 199.40200 194.01400 198.99100 1.000 99.67000 15 VAL I C 1
ATOM 6854 O O . VAL I 5 15 ? 198.39200 193.30200 199.04000 1.000 99.67000 15 VAL I O 1
ATOM 6858 N N . VAL I 5 16 ? 200.49100 193.65700 198.29700 1.000 99.01000 16 VAL I N 1
ATOM 6859 C CA . VAL I 5 16 ? 200.59600 192.33700 197.67700 1.000 99.01000 16 VAL I CA 1
ATOM 6860 C C . VAL I 5 16 ? 200.60500 191.24500 198.74200 1.000 99.01000 16 VAL I C 1
ATOM 6861 O O . VAL I 5 16 ? 199.93000 190.21700 198.60200 1.000 99.01000 16 VAL I O 1
ATOM 6865 N N . GLU I 5 17 ? 201.33400 191.47100 199.83800 1.000 97.43000 17 GLU I N 1
ATOM 6866 C CA . GLU I 5 17 ? 201.37000 190.50700 200.93600 1.000 97.43000 17 GLU I CA 1
ATOM 6867 C C . GLU I 5 17 ? 200.01100 190.38000 201.61800 1.000 97.43000 17 GLU I C 1
ATOM 6868 O O . GLU I 5 17 ? 199.59200 189.27400 201.98900 1.000 97.43000 17 GLU I O 1
ATOM 6874 N N . GLN I 5 18 ? 199.30600 191.50200 201.77400 1.000 95.94000 18 GLN I N 1
ATOM 6875 C CA . GLN I 5 18 ? 197.97400 191.46500 202.37300 1.000 95.94000 18 GLN I CA 1
ATOM 6876 C C . GLN I 5 18 ? 196.97600 190.73800 201.47500 1.000 95.94000 18 GLN I C 1
ATOM 6877 O O . GLN I 5 18 ? 196.15600 189.94300 201.96200 1.000 95.94000 18 GLN I O 1
ATOM 6883 N N . LYS I 5 19 ? 197.04900 190.97900 200.16000 1.000 89.49000 19 LYS I N 1
ATOM 6884 C CA . LYS I 5 19 ? 196.23300 190.23100 199.20900 1.000 89.49000 19 LYS I CA 1
ATOM 6885 C C . LYS I 5 19 ? 196.57300 188.75000 199.22600 1.000 89.49000 19 LYS I C 1
ATOM 6886 O O . LYS I 5 19 ? 195.67700 187.90800 199.09700 1.000 89.49000 19 LYS I O 1
ATOM 6892 N N . GLN I 5 20 ? 197.85200 188.41900 199.42500 1.000 87.58000 20 GLN I N 1
ATOM 6893 C CA . GLN I 5 20 ? 198.27400 187.02500 199.44800 1.000 87.58000 20 GLN I CA 1
ATOM 6894 C C . GLN I 5 20 ? 197.72600 186.29800 200.66600 1.000 87.58000 20 GLN I C 1
ATOM 6895 O O . GLN I 5 20 ? 197.23100 185.17500 200.54600 1.000 87.58000 20 GLN I O 1
ATOM 6901 N N . MET I 5 21 ? 197.77500 186.92900 201.84300 1.000 90.24000 21 MET I N 1
ATOM 6902 C CA . MET I 5 21 ? 197.25500 186.24300 203.02500 1.000 90.24000 21 MET I CA 1
ATOM 6903 C C . MET I 5 21 ? 195.73000 186.18400 203.02100 1.000 90.24000 21 MET I C 1
ATOM 6904 O O . MET I 5 21 ? 195.15200 185.19200 203.49300 1.000 90.24000 21 MET I O 1
ATOM 6909 N N . LYS I 5 22 ? 195.06100 187.19700 202.45300 1.000 83.97000 22 LYS I N 1
ATOM 6910 C CA . LYS I 5 22 ? 193.60600 187.12700 202.32900 1.000 83.97000 22 LYS I CA 1
ATOM 6911 C C . LYS I 5 22 ? 193.18300 186.03300 201.35300 1.000 83.97000 22 LYS I C 1
ATOM 6912 O O . LYS I 5 22 ? 192.24400 185.27200 201.63000 1.000 83.97000 22 LYS I O 1
ATOM 6918 N N . ASP I 5 23 ? 193.89300 185.90800 200.22700 1.000 80.04000 23 ASP I N 1
ATOM 6919 C CA . ASP I 5 23 ? 193.61600 184.82100 199.29600 1.000 80.04000 23 ASP I CA 1
ATOM 6920 C C . ASP I 5 23 ? 194.00500 183.47200 199.88200 1.000 80.04000 23 ASP I C 1
ATOM 6921 O O . ASP I 5 23 ? 193.40200 182.45300 199.53600 1.000 80.04000 23 ASP I O 1
ATOM 6926 N N . PHE I 5 24 ? 194.97800 183.45000 200.79300 1.000 77.03000 24 PHE I N 1
ATOM 6927 C CA . PHE I 5 24 ? 195.33600 182.20700 201.46100 1.000 77.03000 24 PHE I CA 1
ATOM 6928 C C . PHE I 5 24 ? 194.22100 181.73500 202.38300 1.000 77.03000 24 PHE I C 1
ATOM 6929 O O . PHE I 5 24 ? 193.89900 180.54100 202.41300 1.000 77.03000 24 PHE I O 1
ATOM 6937 N N . MET I 5 25 ? 193.60800 182.66100 203.12400 1.000 75.87000 25 MET I N 1
ATOM 6938 C CA . MET I 5 25 ? 192.47400 182.28700 203.96700 1.000 75.87000 25 MET I CA 1
ATOM 6939 C C . MET I 5 25 ? 191.26900 181.88300 203.12500 1.000 75.87000 25 MET I C 1
ATOM 6940 O O . MET I 5 25 ? 190.52600 180.95900 203.49300 1.000 75.87000 25 MET I O 1
ATOM 6945 N N . ARG I 5 26 ? 191.07500 182.55300 201.98300 1.000 74.61000 26 ARG I N 1
ATOM 6946 C CA . ARG I 5 26 ? 190.00800 182.16800 201.06100 1.000 74.61000 26 ARG I CA 1
ATOM 6947 C C . ARG I 5 26 ? 190.23900 180.77000 200.49300 1.000 74.61000 26 ARG I C 1
ATOM 6948 O O . ARG I 5 26 ? 189.29600 179.97700 200.36700 1.000 74.61000 26 ARG I O 1
ATOM 6956 N N . LEU I 5 27 ? 191.49500 180.44100 200.18100 1.000 72.11000 27 LEU I N 1
ATOM 6957 C CA . LEU I 5 27 ? 191.83700 179.11200 199.68700 1.000 72.11000 27 LEU I CA 1
ATOM 6958 C C . LEU I 5 27 ? 191.64100 178.05700 200.76500 1.000 72.11000 27 LEU I C 1
ATOM 6959 O O . LEU I 5 27 ? 191.22000 176.93000 200.47100 1.000 72.11000 27 LEU I O 1
ATOM 6964 N N . TYR I 5 28 ? 191.93600 178.41600 202.01700 1.000 73.57000 28 TYR I N 1
ATOM 6965 C CA . TYR I 5 28 ? 191.68900 177.52600 203.14700 1.000 73.57000 28 TYR I CA 1
ATOM 6966 C C . TYR I 5 28 ? 190.20700 177.18900 203.26600 1.000 73.57000 28 TYR I C 1
ATOM 6967 O O . TYR I 5 28 ? 189.83100 176.00900 203.33500 1.000 73.57000 28 TYR I O 1
ATOM 6976 N N . SER I 5 29 ? 189.35100 178.21800 203.24800 1.000 71.80000 29 SER I N 1
ATOM 6977 C CA . SER I 5 29 ? 187.90900 177.99600 203.34300 1.000 71.80000 29 SER I CA 1
ATOM 6978 C C . SER I 5 29 ? 187.36600 177.23300 202.14000 1.000 71.80000 29 SER I C 1
ATOM 6979 O O . SER I 5 29 ? 186.47100 176.39000 202.29200 1.000 71.80000 29 SER I O 1
ATOM 6982 N N . ASN I 5 30 ? 187.92300 177.48100 200.95200 1.000 68.30000 30 ASN I N 1
ATOM 6983 C CA . ASN I 5 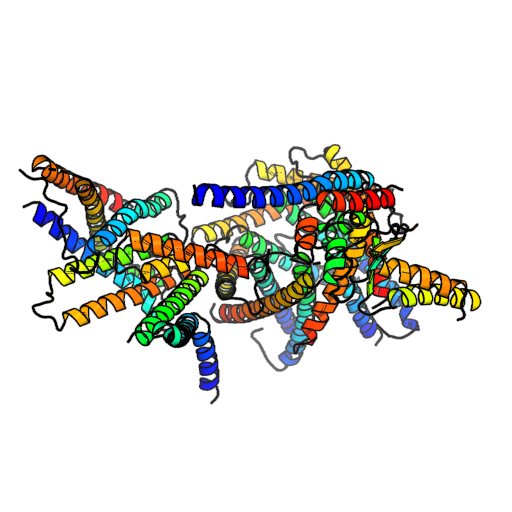30 ? 187.47700 176.76600 199.76200 1.000 68.30000 30 ASN I CA 1
ATOM 6984 C C . ASN I 5 30 ? 187.88000 175.29900 199.80800 1.000 68.30000 30 ASN I C 1
ATOM 6985 O O . ASN I 5 30 ? 187.13800 174.43300 199.33400 1.000 68.30000 30 ASN I O 1
ATOM 6990 N N . LEU I 5 31 ? 189.04000 174.99800 200.39600 1.000 65.47000 31 LEU I N 1
ATOM 6991 C CA . LEU I 5 31 ? 189.45800 173.60900 200.55400 1.000 65.47000 31 LEU I CA 1
ATOM 6992 C C . LEU I 5 31 ? 188.56800 172.87000 201.54600 1.000 65.47000 31 LEU I C 1
ATOM 6993 O O . LEU I 5 31 ? 188.21100 171.69700 201.32200 1.000 65.47000 31 LEU I O 1
ATOM 6998 N N . VAL I 5 32 ? 188.21100 173.54400 202.65000 1.000 70.40000 32 VAL I N 1
ATOM 6999 C CA . VAL I 5 32 ? 187.27000 172.97000 203.61400 1.000 70.40000 32 VAL I CA 1
ATOM 7000 C C . VAL I 5 32 ? 185.92900 172.68500 202.95200 1.000 70.40000 32 VAL I C 1
ATOM 7001 O O . VAL I 5 32 ? 185.34800 171.61000 203.14000 1.000 70.40000 32 VAL I O 1
ATOM 7005 N N . GLU I 5 33 ? 185.44900 173.62100 202.12400 1.000 76.04000 33 GLU I N 1
ATOM 7006 C CA . GLU I 5 33 ? 184.19500 173.40700 201.40100 1.000 76.04000 33 GLU I CA 1
ATOM 7007 C C . GLU I 5 33 ? 184.30300 172.24900 200.41300 1.000 76.04000 33 GLU I C 1
ATOM 7008 O O . GLU I 5 33 ? 183.37700 171.43600 200.29900 1.000 76.04000 33 GLU I O 1
ATOM 7014 N N . ARG I 5 34 ? 185.45500 172.12400 199.74900 1.000 70.55000 34 ARG I N 1
ATOM 7015 C CA . ARG I 5 34 ? 185.64400 171.11100 198.71400 1.000 70.55000 34 ARG I CA 1
ATOM 7016 C C . ARG I 5 34 ? 185.58700 169.70200 199.29000 1.000 70.55000 34 ARG I C 1
ATOM 7017 O O . ARG I 5 34 ? 184.73100 168.89100 198.90800 1.000 70.55000 34 ARG I O 1
ATOM 7025 N N . CYS I 5 35 ? 186.47800 169.39000 200.22800 1.000 79.00000 35 CYS I N 1
ATOM 7026 C CA . CYS I 5 35 ? 186.35800 168.05500 200.80800 1.000 79.00000 35 CYS I CA 1
ATOM 7027 C C . CYS I 5 35 ? 185.38800 167.95100 201.96900 1.000 79.00000 35 CYS I C 1
ATOM 7028 O O . CYS I 5 35 ? 185.37900 166.91400 202.63400 1.000 79.00000 35 CYS I O 1
ATOM 7031 N N . PHE I 5 36 ? 184.57500 168.96700 202.24100 1.000 75.73000 36 PHE I N 1
ATOM 7032 C CA . PHE I 5 36 ? 183.30900 168.66300 202.88900 1.000 75.73000 36 PHE I CA 1
ATOM 7033 C C . PHE I 5 36 ? 182.29400 168.18600 201.86400 1.000 75.73000 36 PHE I C 1
ATOM 7034 O O . PHE I 5 36 ? 181.44700 167.33800 202.16300 1.000 75.73000 36 PHE I O 1
ATOM 7042 N N . THR I 5 37 ? 182.37300 168.72000 200.64500 1.000 79.44000 37 THR I N 1
ATOM 7043 C CA . THR I 5 37 ? 181.40200 168.39300 199.61400 1.000 79.44000 37 THR I CA 1
ATOM 7044 C C . THR I 5 37 ? 181.63200 167.01000 199.02000 1.000 79.44000 37 THR I C 1
ATOM 7045 O O . THR I 5 37 ? 180.66500 166.33600 198.64600 1.000 79.44000 37 THR I O 1
ATOM 7049 N N . ASP I 5 38 ? 182.88500 166.80200 198.65300 1.000 79.75000 38 ASP I N 1
ATOM 7050 C CA . ASP I 5 38 ? 183.36100 165.60200 197.99800 1.000 79.75000 38 ASP I CA 1
ATOM 7051 C C . ASP I 5 38 ? 183.36800 164.31800 198.78000 1.000 79.75000 38 ASP I C 1
ATOM 7052 O O . ASP I 5 38 ? 182.94300 163.28500 198.28500 1.000 79.75000 38 ASP I O 1
ATOM 7057 N N . CYS I 5 39 ? 183.83900 164.39100 200.01400 1.000 86.39000 39 CYS I N 1
ATOM 7058 C CA . CYS I 5 39 ? 184.01900 163.19000 200.81800 1.000 86.39000 39 CYS I CA 1
ATOM 7059 C C . CYS I 5 39 ? 183.22100 162.93700 202.08400 1.000 86.39000 39 CYS I C 1
ATOM 7060 O O . CYS I 5 39 ? 183.55700 162.04000 202.82100 1.000 86.39000 39 CYS I O 1
ATOM 7063 N N . VAL I 5 40 ? 182.18200 163.69600 202.36600 1.000 83.33000 40 VAL I N 1
ATOM 7064 C CA . VAL I 5 40 ? 181.44100 163.45400 203.58700 1.000 83.33000 40 VAL I CA 1
ATOM 7065 C C . VAL I 5 40 ? 179.98400 163.34400 203.26700 1.000 83.33000 40 VAL I C 1
ATOM 7066 O O . VAL I 5 40 ? 179.20800 164.24200 203.54200 1.000 83.33000 40 VAL I O 1
ATOM 7070 N N . ASN I 5 41 ? 179.61700 162.22200 202.67700 1.000 88.12000 41 ASN I N 1
ATOM 7071 C CA . ASN I 5 41 ? 178.23200 161.99500 202.28300 1.000 88.12000 41 ASN I CA 1
ATOM 7072 C C . ASN I 5 41 ? 177.39700 161.28600 203.34400 1.000 88.12000 41 ASN I C 1
ATOM 7073 O O . ASN I 5 41 ? 176.16800 161.26700 203.22700 1.000 88.12000 41 ASN I O 1
ATOM 7078 N N . ASP I 5 42 ? 178.01700 160.69800 204.36300 1.000 94.29000 42 ASP I N 1
ATOM 7079 C CA . ASP I 5 42 ? 177.28100 159.96100 205.38300 1.000 94.29000 42 ASP I CA 1
ATOM 7080 C C . ASP I 5 42 ? 176.91500 160.88500 206.53700 1.000 94.29000 42 ASP I C 1
ATOM 7081 O O . ASP I 5 42 ? 177.73900 161.69200 206.97600 1.000 94.29000 42 ASP I O 1
ATOM 7086 N N . PHE I 5 43 ? 175.68300 160.76500 207.02600 1.000 91.16000 43 PHE I N 1
ATOM 7087 C CA . PHE I 5 43 ? 175.17000 161.65400 208.06300 1.000 91.16000 43 PHE I CA 1
ATOM 7088 C C . PHE I 5 43 ? 174.43100 160.88000 209.14300 1.000 91.16000 43 PHE I C 1
ATOM 7089 O O . PHE I 5 43 ? 173.30900 161.22600 209.52000 1.000 91.16000 43 PHE I O 1
ATOM 7097 N N . THR I 5 44 ? 175.03600 159.81100 209.65300 1.000 91.32000 44 THR I N 1
ATOM 7098 C CA . THR I 5 44 ? 174.44100 159.07900 210.76200 1.000 91.32000 44 THR I CA 1
ATOM 7099 C C . THR I 5 44 ? 175.05600 159.42200 212.10900 1.000 91.32000 44 THR I C 1
ATOM 7100 O O . THR I 5 44 ? 174.37100 159.30900 213.12900 1.000 91.32000 44 THR I O 1
ATOM 7104 N N . THR I 5 45 ? 176.31600 159.83400 212.14100 1.000 86.97000 45 THR I N 1
ATOM 7105 C CA . THR I 5 45 ? 177.00000 160.18200 213.37700 1.000 86.97000 45 THR I CA 1
ATOM 7106 C C . THR I 5 45 ? 177.27600 161.67900 213.40300 1.000 86.97000 45 THR I C 1
ATOM 7107 O O . THR I 5 45 ? 177.02400 162.39800 212.43600 1.000 86.97000 45 THR I O 1
ATOM 7111 N N . SER I 5 46 ? 177.80400 162.14300 214.53000 1.000 88.91000 46 SER I N 1
ATOM 7112 C CA . SER I 5 46 ? 178.29800 163.50500 214.65400 1.000 88.91000 46 SER I CA 1
ATOM 7113 C C . SER I 5 46 ? 179.81500 163.57300 214.60400 1.000 88.91000 46 SER I C 1
ATOM 7114 O O . SER I 5 46 ? 180.38400 164.65000 214.80400 1.000 88.91000 46 SER I O 1
ATOM 7117 N N . LYS I 5 47 ? 180.47600 162.44900 214.35500 1.000 89.59000 47 LYS I N 1
ATOM 7118 C CA . LYS I 5 47 ? 181.91900 162.37600 214.20300 1.000 89.59000 47 LYS I CA 1
ATOM 7119 C C . LYS I 5 47 ? 182.24400 161.78500 212.83900 1.000 89.59000 47 LYS I C 1
ATOM 7120 O O . LYS I 5 47 ? 181.37600 161.25100 212.14400 1.000 89.59000 47 LYS I O 1
ATOM 7126 N N . LEU I 5 48 ? 183.51200 161.87700 212.46000 1.000 87.04000 48 LEU I N 1
ATOM 7127 C CA . LEU I 5 48 ? 183.95400 161.48000 211.13200 1.000 87.04000 48 LEU I CA 1
ATOM 7128 C C . LEU I 5 48 ? 184.40400 160.02800 211.11900 1.000 87.04000 48 LEU I C 1
ATOM 7129 O O . LEU I 5 48 ? 185.14200 159.58500 212.00300 1.000 87.04000 48 LEU I O 1
ATOM 7134 N N . THR I 5 49 ? 183.94400 159.29200 210.10900 1.000 88.47000 49 THR I N 1
ATOM 7135 C CA . THR I 5 49 ? 184.44100 157.94900 209.85800 1.000 88.47000 49 THR I CA 1
ATOM 7136 C C . THR I 5 49 ? 185.91000 158.01700 209.44400 1.000 88.47000 49 THR I C 1
ATOM 7137 O O . THR I 5 49 ? 186.36000 158.99900 208.84600 1.000 88.47000 49 THR I O 1
ATOM 7141 N N . ASN I 5 50 ? 186.66800 156.97300 209.79300 1.000 88.21000 50 ASN I N 1
ATOM 7142 C CA . ASN I 5 50 ? 188.09300 156.95100 209.47900 1.000 88.21000 50 ASN I CA 1
ATOM 7143 C C . ASN I 5 50 ? 188.34200 156.85400 207.97800 1.000 88.21000 50 ASN I C 1
ATOM 7144 O O . ASN I 5 50 ? 189.35900 157.35900 207.48500 1.000 88.21000 50 ASN I O 1
ATOM 7149 N N . LYS I 5 51 ? 187.42300 156.22400 207.24100 1.000 89.03000 51 LYS I N 1
ATOM 7150 C CA . LYS I 5 51 ? 187.49500 156.23700 205.78300 1.000 89.03000 51 LYS I CA 1
ATOM 7151 C C . LYS I 5 51 ? 187.31700 157.64900 205.23800 1.000 89.03000 51 LYS I C 1
ATOM 7152 O O . LYS I 5 51 ? 188.09100 158.09700 204.38300 1.000 89.03000 51 LYS I O 1
ATOM 7158 N N . GLU I 5 52 ? 186.32200 158.37700 205.74200 1.000 88.60000 52 GLU I N 1
ATOM 7159 C CA . GLU I 5 52 ? 186.16700 159.77400 205.36300 1.000 88.60000 52 GLU I CA 1
ATOM 7160 C C . GLU I 5 52 ? 187.26400 160.65300 205.95100 1.000 88.60000 52 GLU I C 1
ATOM 7161 O O . GLU I 5 52 ? 187.56300 161.71200 205.38900 1.000 88.60000 52 GLU I O 1
ATOM 7167 N N . GLN I 5 53 ? 187.89000 160.22800 207.04700 1.000 85.72000 53 GLN I N 1
ATOM 7168 C CA . GLN I 5 53 ? 189.07700 160.91900 207.53800 1.000 85.72000 53 GLN I CA 1
ATOM 7169 C C . GLN I 5 53 ? 190.21400 160.82600 206.52400 1.000 85.72000 53 GLN I C 1
ATOM 7170 O O . GLN I 5 53 ? 190.87000 161.83000 206.21400 1.000 85.72000 53 GLN I O 1
ATOM 7176 N N . THR I 5 54 ? 190.48700 159.62100 206.06700 1.000 85.75000 54 THR I N 1
ATOM 7177 C CA . THR I 5 54 ? 191.59400 159.45700 205.16700 1.000 85.75000 54 THR I CA 1
ATOM 7178 C C . THR I 5 54 ? 191.33000 160.29200 203.93500 1.000 85.75000 54 THR I C 1
ATOM 7179 O O . THR I 5 54 ? 192.23600 160.95200 203.42900 1.000 85.75000 54 THR I O 1
ATOM 7183 N N . CYS I 5 55 ? 190.08700 160.30800 203.46900 1.000 83.59000 55 CYS I N 1
ATOM 7184 C CA . CYS I 5 55 ? 189.78800 161.08300 202.29000 1.000 83.59000 55 CYS I CA 1
ATOM 7185 C C . CYS I 5 55 ? 190.06800 162.52900 202.54100 1.000 83.59000 55 CYS I C 1
ATOM 7186 O O . CYS I 5 55 ? 190.76500 163.10300 201.76200 1.000 83.59000 55 CYS I O 1
ATOM 7189 N N . ILE I 5 56 ? 189.68400 163.08000 203.67600 1.000 78.90000 56 ILE I N 1
ATOM 7190 C CA . ILE I 5 56 ? 189.96600 164.48400 203.91400 1.000 78.90000 56 ILE I CA 1
ATOM 7191 C C . ILE I 5 56 ? 191.45400 164.72300 203.96500 1.000 78.90000 56 ILE I C 1
ATOM 7192 O O . ILE I 5 56 ? 191.90900 165.83500 203.85300 1.000 78.90000 56 ILE I O 1
ATOM 7197 N N . MET I 5 57 ? 192.19300 163.67700 204.25800 1.000 78.65000 57 MET I N 1
ATOM 7198 C CA . MET I 5 57 ? 193.64900 163.69900 204.08700 1.000 78.65000 57 MET I CA 1
ATOM 7199 C C . MET I 5 57 ? 194.03400 163.80000 202.61200 1.000 78.65000 57 MET I C 1
ATOM 7200 O O . MET I 5 57 ? 194.84200 164.65800 202.21700 1.000 78.65000 57 MET I O 1
ATOM 7205 N N . LYS I 5 58 ? 193.43200 162.94000 201.78300 1.000 72.00000 58 LYS I N 1
ATOM 7206 C CA . LYS I 5 58 ? 193.78300 162.88700 200.36900 1.000 72.00000 58 LYS I CA 1
ATOM 7207 C C . LYS I 5 58 ? 193.32500 164.13500 199.62800 1.000 72.00000 58 LYS I C 1
ATOM 7208 O O . LYS I 5 58 ? 194.04300 164.63300 198.75700 1.000 72.00000 58 LYS I O 1
ATOM 7214 N N . CYS I 5 59 ? 192.15400 164.67200 199.98400 1.000 68.01000 59 CYS I N 1
ATOM 7215 C CA . CYS I 5 59 ? 191.70600 165.92800 199.39000 1.000 68.01000 59 CYS I CA 1
ATOM 7216 C C . CYS I 5 59 ? 192.61500 167.08500 199.75600 1.000 68.01000 59 CYS I C 1
ATOM 7217 O O . CYS I 5 59 ? 192.94400 167.90300 198.89100 1.000 68.01000 59 CYS I O 1
ATOM 7220 N N . SER I 5 60 ? 193.03000 167.16900 201.02500 1.000 68.26000 60 SER I N 1
ATOM 7221 C CA . SER I 5 60 ? 193.88400 168.26900 201.46100 1.000 68.26000 60 SER I CA 1
ATOM 7222 C C . SER I 5 60 ? 195.21300 168.25300 200.72300 1.000 68.26000 60 SER I C 1
ATOM 7223 O O . SER I 5 60 ? 195.61700 169.26800 200.13300 1.000 68.26000 60 SER I O 1
ATOM 7226 N N . GLU I 5 61 ? 195.85600 167.07900 200.66000 1.000 68.30000 61 GLU I N 1
ATOM 7227 C CA . GLU I 5 61 ? 197.14000 167.00400 199.96800 1.000 68.30000 61 GLU I CA 1
ATOM 7228 C C . GLU I 5 61 ? 196.97800 167.21100 198.46200 1.000 68.30000 61 GLU I C 1
ATOM 7229 O O . GLU I 5 61 ? 197.76500 167.94500 197.85200 1.000 68.30000 61 GLU I O 1
ATOM 7235 N N . LYS I 5 62 ? 195.91600 166.65500 197.86400 1.000 57.46000 62 LYS I N 1
ATOM 7236 C CA . LYS I 5 62 ? 195.78000 166.69600 196.41600 1.000 57.46000 62 LYS I CA 1
ATOM 7237 C C . LYS I 5 62 ? 195.42000 168.08900 195.94100 1.000 57.46000 62 LYS I C 1
ATOM 7238 O O . LYS I 5 62 ? 196.00100 168.58000 194.97300 1.000 57.46000 62 LYS I O 1
ATOM 7244 N N . PHE I 5 63 ? 194.50800 168.76200 196.63900 1.000 54.68000 63 PHE I N 1
ATOM 7245 C CA . PHE I 5 63 ? 194.15600 170.11300 196.24500 1.000 54.68000 63 PHE I CA 1
ATOM 7246 C C . PHE I 5 63 ? 195.26700 171.10100 196.55300 1.000 54.68000 63 PHE I C 1
ATOM 7247 O O . PHE I 5 63 ? 195.43000 172.07000 195.81000 1.000 54.68000 63 PHE I O 1
ATOM 7255 N N . LEU I 5 64 ? 196.07300 170.87600 197.59800 1.000 56.93000 64 LEU I N 1
ATOM 7256 C CA . LEU I 5 64 ? 197.12200 171.86000 197.83200 1.000 56.93000 64 LEU I CA 1
ATOM 7257 C C . LEU I 5 64 ? 198.28600 171.68900 196.85600 1.000 56.93000 64 LEU I C 1
ATOM 7258 O O . LEU I 5 64 ? 198.82900 172.68700 196.35900 1.000 56.93000 64 LEU I O 1
ATOM 7263 N N . LYS I 5 65 ? 198.65100 170.44300 196.53000 1.000 60.84000 65 LYS I N 1
ATOM 7264 C CA . LYS I 5 65 ? 199.66700 170.22600 195.50300 1.000 60.84000 65 LYS I CA 1
ATOM 7265 C C . LYS I 5 65 ? 199.16700 170.64500 194.12400 1.000 60.84000 65 LYS I C 1
ATOM 7266 O O . LYS I 5 65 ? 199.93900 171.18700 193.32200 1.000 60.84000 65 LYS I O 1
ATOM 7272 N N . HIS I 5 66 ? 197.87600 170.42700 193.85400 1.000 54.12000 66 HIS I N 1
ATOM 7273 C CA . HIS I 5 66 ? 197.22200 170.91400 192.64700 1.000 54.12000 66 HIS I CA 1
ATOM 7274 C C . HIS I 5 66 ? 197.28300 172.42800 192.54900 1.000 54.12000 66 HIS I C 1
ATOM 7275 O O . HIS I 5 66 ? 197.60100 172.96900 191.48600 1.000 54.12000 66 HIS I O 1
ATOM 7282 N N . SER I 5 67 ? 196.98100 173.12500 193.64500 1.000 52.68000 67 SER I N 1
ATOM 7283 C CA . SER I 5 67 ? 197.02000 174.57800 193.63800 1.000 52.68000 67 SER I CA 1
ATOM 7284 C C . SER I 5 67 ? 198.43000 175.10500 193.45000 1.000 52.68000 67 SER I C 1
ATOM 7285 O O . SER I 5 67 ? 198.61800 176.10800 192.75800 1.000 52.68000 67 SER I O 1
ATOM 7288 N N . GLU I 5 68 ? 199.43600 174.42800 194.01000 1.000 55.11000 68 GLU I N 1
ATOM 7289 C CA . GLU I 5 68 ? 200.80200 174.90200 193.80200 1.000 55.11000 68 GLU I CA 1
ATOM 7290 C C . GLU I 5 68 ? 201.29100 174.63300 192.38200 1.000 55.11000 68 GLU I C 1
ATOM 7291 O O . GLU I 5 68 ? 201.99800 175.47100 191.80800 1.000 55.11000 68 GLU I O 1
ATOM 7297 N N . ARG I 5 69 ? 200.89900 173.50000 191.79000 1.000 50.74000 69 ARG I N 1
ATOM 7298 C CA . ARG I 5 69 ? 201.26800 173.21600 190.40400 1.000 50.74000 69 ARG I CA 1
ATOM 7299 C C . ARG I 5 69 ? 200.60000 174.19200 189.44000 1.000 50.74000 69 ARG I C 1
ATOM 7300 O O . ARG I 5 69 ? 201.23700 174.69400 188.50500 1.000 50.74000 69 ARG I O 1
ATOM 7308 N N . VAL I 5 70 ? 199.31900 174.49300 189.66900 1.000 50.69000 70 VAL I N 1
ATOM 7309 C CA . VAL I 5 70 ? 198.61000 175.44900 188.82400 1.000 50.69000 70 VAL I CA 1
ATOM 7310 C C . VAL I 5 70 ? 199.13200 176.86700 189.04600 1.000 50.69000 70 VAL I C 1
ATOM 7311 O O . VAL I 5 70 ? 199.21100 177.65200 188.09900 1.000 50.69000 70 VAL I O 1
ATOM 7315 N N . GLY I 5 71 ? 199.57600 177.19800 190.26100 1.000 54.75000 71 GLY I N 1
ATOM 7316 C CA . GLY I 5 71 ? 200.19600 178.49600 190.47900 1.000 54.75000 71 GLY I CA 1
ATOM 7317 C C . GLY I 5 71 ? 201.53800 178.63500 189.78600 1.000 54.75000 71 GLY I C 1
ATOM 7318 O O . GLY I 5 71 ? 201.85700 179.69700 189.23700 1.000 54.75000 71 GLY I O 1
ATOM 7319 N N . GLN I 5 72 ? 202.32500 177.55600 189.76800 1.000 51.64000 72 GLN I N 1
ATOM 7320 C CA . GLN I 5 72 ? 203.59000 177.58000 189.03900 1.000 51.64000 72 GLN I CA 1
ATOM 7321 C C . GLN I 5 72 ? 203.36500 177.69800 187.53700 1.000 51.64000 72 GLN I C 1
ATOM 7322 O O . GLN I 5 72 ? 204.03900 178.49100 186.86500 1.000 51.64000 72 GLN I O 1
ATOM 7328 N N . ARG I 5 73 ? 202.40200 176.94300 186.99400 1.000 51.51000 73 ARG I N 1
ATOM 7329 C CA . ARG I 5 73 ? 202.09500 177.06900 185.57200 1.000 51.51000 73 ARG I CA 1
ATOM 7330 C C . ARG I 5 73 ? 201.46800 178.41500 185.24400 1.000 51.51000 73 ARG I C 1
ATOM 7331 O O . ARG I 5 73 ? 201.62900 178.90800 184.12800 1.000 51.51000 73 ARG I O 1
ATOM 7339 N N . PHE I 5 74 ? 200.77200 179.02600 186.20100 1.000 54.08000 74 PHE I N 1
ATOM 7340 C CA . PHE I 5 74 ? 200.22800 180.36000 185.99800 1.000 54.08000 74 PHE I CA 1
ATOM 7341 C C . PHE I 5 74 ? 201.33800 181.39200 185.89300 1.000 54.08000 74 PHE I C 1
ATOM 7342 O O . PHE I 5 74 ? 201.27800 182.28200 185.04000 1.000 54.08000 74 PHE I O 1
ATOM 7350 N N . GLN I 5 75 ? 202.34200 181.30000 186.76900 1.000 53.94000 75 GLN I N 1
ATOM 7351 C CA . GLN I 5 75 ? 203.48700 182.20100 186.67200 1.000 53.94000 75 GLN I CA 1
ATOM 7352 C C . GLN I 5 75 ? 204.26000 181.96500 185.37900 1.000 53.94000 75 GLN I C 1
ATOM 7353 O O . GLN I 5 75 ? 204.73000 182.91800 184.74200 1.000 53.94000 75 GLN I O 1
ATOM 7359 N N . GLU I 5 76 ? 204.34300 180.70300 184.95100 1.000 54.37000 76 GLU I N 1
ATOM 7360 C CA . GLU I 5 76 ? 205.01800 180.36000 183.70300 1.000 54.37000 76 GLU I CA 1
ATOM 7361 C C . GLU I 5 76 ? 204.27900 180.91400 182.48700 1.000 54.37000 76 GLU I C 1
ATOM 7362 O O . GLU I 5 76 ? 204.90400 181.44700 181.56400 1.000 54.37000 76 GLU I O 1
ATOM 7368 N N . GLN I 5 77 ? 202.94900 180.81000 182.47600 1.000 49.96000 77 GLN I N 1
ATOM 7369 C CA . GLN I 5 77 ? 202.15400 181.29100 181.35200 1.000 49.96000 77 GLN I CA 1
ATOM 7370 C C . GLN I 5 77 ? 202.04100 182.80500 181.33200 1.000 49.96000 77 GLN I C 1
ATOM 7371 O O . GLN I 5 77 ? 202.00100 183.40200 180.25300 1.000 49.96000 77 GLN I O 1
ATOM 7377 N N . ASN I 5 78 ? 201.97600 183.43900 182.49700 1.000 56.25000 78 ASN I N 1
ATOM 7378 C CA . ASN I 5 78 ? 201.90800 184.88800 182.55300 1.000 56.25000 78 ASN I CA 1
ATOM 7379 C C . ASN I 5 78 ? 203.27900 185.53400 182.44300 1.000 56.25000 78 ASN I C 1
ATOM 7380 O O . ASN I 5 78 ? 203.36200 186.76300 182.36000 1.000 56.25000 78 ASN I O 1
ATOM 7385 N N . ALA I 5 79 ? 204.35300 184.73900 182.45500 1.000 61.24000 79 ALA I N 1
ATOM 7386 C CA . ALA I 5 79 ? 205.66900 185.27900 182.13300 1.000 61.24000 79 ALA I CA 1
ATOM 7387 C C . ALA I 5 79 ? 205.75200 185.69600 180.67000 1.000 61.24000 79 ALA I C 1
ATOM 7388 O O . ALA I 5 79 ? 206.41300 186.68700 180.33800 1.000 61.24000 79 ALA I O 1
ATOM 7390 N N . ALA I 5 80 ? 205.08600 184.95700 179.78200 1.000 64.06000 80 ALA I N 1
ATOM 7391 C CA . ALA I 5 80 ? 205.13200 185.27900 178.36000 1.000 64.06000 80 ALA I CA 1
ATOM 7392 C C . ALA I 5 80 ? 204.27400 186.49700 178.04400 1.000 64.06000 80 ALA I C 1
ATOM 7393 O O . ALA I 5 80 ? 204.76900 187.50700 177.53100 1.000 64.06000 80 ALA I O 1
ATOM 7395 N N . LEU I 5 81 ? 202.98400 186.41900 178.34500 1.000 60.86000 81 LEU I N 1
ATOM 7396 C CA . LEU I 5 81 ? 202.05700 187.50800 178.06500 1.000 60.86000 81 LEU I CA 1
ATOM 7397 C C . LEU I 5 81 ? 202.23600 188.65700 179.05000 1.000 60.86000 81 LEU I C 1
ATOM 7398 O O . LEU I 5 81 ? 201.31300 189.00200 179.78600 1.000 60.86000 81 LEU I O 1
ATOM 7403 N N . SER J 7 14 ? 197.80600 210.34200 192.00300 1.000 102.01000 14 SER J N 1
ATOM 7404 C CA . SER J 7 14 ? 198.47700 210.30300 193.29600 1.000 102.01000 14 SER J CA 1
ATOM 7405 C C . SER J 7 14 ? 198.81600 208.87600 193.69700 1.000 102.01000 14 SER J C 1
ATOM 7406 O O . SER J 7 14 ? 198.53300 207.93000 192.95600 1.000 102.01000 14 SER J O 1
ATOM 7409 N N . SER J 7 15 ? 199.41600 208.74100 194.88400 1.000 101.89000 15 SER J N 1
ATOM 7410 C CA . SER J 7 15 ? 199.86300 207.43600 195.35900 1.000 101.89000 15 SER J CA 1
ATOM 7411 C C . SER J 7 15 ? 198.68800 206.51000 195.63900 1.000 101.89000 15 SER J C 1
ATOM 7412 O O . SER J 7 15 ? 198.72900 205.33000 195.28000 1.000 101.89000 15 SER J O 1
ATOM 7415 N N . GLN J 7 16 ? 197.63000 207.03500 196.26000 1.000 100.10000 16 GLN J N 1
ATOM 7416 C CA . GLN J 7 16 ? 196.45100 206.22900 196.55800 1.000 100.10000 16 GLN J CA 1
ATOM 7417 C C . GLN J 7 16 ? 195.73600 205.79800 195.28100 1.000 100.10000 16 GLN J C 1
ATOM 7418 O O . GLN J 7 16 ? 195.28200 204.65000 195.17400 1.000 100.10000 16 GLN J O 1
ATOM 7424 N N . GLN J 7 17 ? 195.66000 206.69700 194.29400 1.000 101.67000 17 GLN J N 1
ATOM 7425 C CA . GLN J 7 17 ? 195.04300 206.36500 193.01400 1.000 101.67000 17 GLN J CA 1
ATOM 7426 C C . GLN J 7 17 ? 195.84200 205.30200 192.26900 1.000 101.67000 17 GLN J C 1
ATOM 7427 O O . GLN J 7 17 ? 195.26200 204.36500 191.70600 1.000 101.67000 17 GLN J O 1
ATOM 7433 N N . LYS J 7 18 ? 197.17300 205.42400 192.27600 1.000 98.50000 18 LYS J N 1
ATOM 7434 C CA . LYS J 7 18 ? 198.01600 204.43300 191.61500 1.000 98.50000 18 LYS J CA 1
ATOM 7435 C C . LYS J 7 18 ? 197.95600 203.08800 192.32800 1.000 98.50000 18 LYS J C 1
ATOM 7436 O O . LYS J 7 18 ? 197.96300 202.03500 191.67900 1.000 98.50000 18 LYS J O 1
ATOM 7442 N N . ILE J 7 19 ? 197.86500 203.10600 193.66100 1.000 93.57000 19 ILE J N 1
ATOM 7443 C CA . ILE J 7 19 ? 197.76500 201.86900 194.42700 1.000 93.57000 19 ILE J CA 1
ATOM 7444 C C . ILE J 7 19 ? 196.43600 201.17200 194.16400 1.000 93.57000 19 ILE J C 1
ATOM 7445 O O . ILE J 7 19 ? 196.39900 199.94700 194.00400 1.000 93.57000 19 ILE J O 1
ATOM 7450 N N . GLN J 7 20 ? 195.34200 201.92800 194.04200 1.000 95.59000 20 GLN J N 1
ATOM 7451 C CA . GLN J 7 20 ? 194.06200 201.30100 193.71900 1.000 95.59000 20 GLN J CA 1
ATOM 7452 C C . GLN J 7 20 ? 194.02900 200.79400 192.28000 1.000 95.59000 20 GLN J C 1
ATOM 7453 O O . GLN J 7 20 ? 193.45100 199.73200 192.00400 1.000 95.59000 20 GLN J O 1
ATOM 7459 N N . ALA J 7 21 ? 194.66100 201.52700 191.35700 1.000 94.97000 21 ALA J N 1
ATOM 7460 C CA . ALA J 7 21 ? 194.73900 201.07400 189.97100 1.000 94.97000 21 ALA J CA 1
ATOM 7461 C C . ALA J 7 21 ? 195.59600 199.82400 189.83100 1.000 94.97000 21 ALA J C 1
ATOM 7462 O O . ALA J 7 21 ? 195.36300 199.01100 188.93100 1.000 94.97000 21 ALA J O 1
ATOM 7464 N N . ALA J 7 22 ? 196.58800 199.65500 190.70300 1.000 90.75000 22 ALA J N 1
ATOM 7465 C CA . ALA J 7 22 ? 197.35100 198.41400 190.71100 1.000 90.75000 22 ALA J CA 1
ATOM 7466 C C . ALA J 7 22 ? 196.58400 197.29300 191.40300 1.000 90.75000 22 ALA J C 1
ATOM 7467 O O . ALA J 7 22 ? 196.66600 196.13200 190.98900 1.000 90.75000 22 ALA J O 1
ATOM 7469 N N . GLU J 7 23 ? 195.83000 197.63000 192.45100 1.000 88.05000 23 GLU J N 1
ATOM 7470 C CA . GLU J 7 23 ? 195.09600 196.63000 193.21700 1.000 88.05000 23 GLU J CA 1
ATOM 7471 C C . GLU J 7 23 ? 193.95900 196.02700 192.40600 1.000 88.05000 23 GLU J C 1
ATOM 7472 O O . GLU J 7 23 ? 193.62500 194.84900 192.59400 1.000 88.05000 23 GLU J O 1
ATOM 7478 N N . ALA J 7 24 ? 193.36500 196.81300 191.50300 1.000 84.31000 24 ALA J N 1
ATOM 7479 C CA . ALA J 7 24 ? 192.35600 196.28000 190.59100 1.000 84.31000 24 ALA J CA 1
ATOM 7480 C C . ALA J 7 24 ? 192.94700 195.20800 189.68100 1.000 84.31000 24 ALA J C 1
ATOM 7481 O O . ALA J 7 24 ? 192.34600 194.14500 189.47600 1.000 84.31000 24 ALA J O 1
ATOM 7483 N N . GLU J 7 25 ? 194.14500 195.46300 189.15200 1.000 84.11000 25 GLU J N 1
ATOM 7484 C CA . GLU J 7 25 ? 194.85100 194.46300 188.35900 1.000 84.11000 25 GLU J CA 1
ATOM 7485 C C . GLU J 7 25 ? 195.20700 193.23600 189.18900 1.000 84.11000 25 GLU J C 1
ATOM 7486 O O . GLU J 7 25 ? 195.06700 192.10200 188.70400 1.000 84.11000 25 GLU J O 1
ATOM 7492 N N . LEU J 7 26 ? 195.62300 193.44700 190.44400 1.000 82.31000 26 LEU J N 1
ATOM 7493 C CA . LEU J 7 26 ? 195.99200 192.33500 191.31800 1.000 82.31000 26 LEU J CA 1
ATOM 7494 C C . LEU J 7 26 ? 194.81200 191.41700 191.60200 1.000 82.31000 26 LEU J C 1
ATOM 7495 O O . LEU J 7 26 ? 194.91300 190.20100 191.41400 1.000 82.31000 26 LEU J O 1
ATOM 7500 N N . ASP J 7 27 ? 193.68500 191.96600 192.05900 1.000 79.45000 27 ASP J N 1
ATOM 7501 C CA . ASP J 7 27 ? 192.59200 191.05400 192.37300 1.000 79.45000 27 ASP J CA 1
ATOM 7502 C C . ASP J 7 27 ? 191.86200 190.56000 191.12800 1.000 79.45000 27 ASP J C 1
ATOM 7503 O O . ASP J 7 27 ? 191.21900 189.50700 191.19800 1.000 79.45000 27 ASP J O 1
ATOM 7508 N N . LEU J 7 28 ? 192.01000 191.23900 189.98200 1.000 75.74000 28 LEU J N 1
ATOM 7509 C CA . LEU J 7 28 ? 191.55800 190.66700 188.71700 1.000 75.74000 28 LEU J CA 1
ATOM 7510 C C . LEU J 7 28 ? 192.33800 189.40200 188.38000 1.000 75.74000 28 LEU J C 1
ATOM 7511 O O . LEU J 7 28 ? 191.75200 188.35400 188.06600 1.000 75.74000 28 LEU J O 1
ATOM 7516 N N . VAL J 7 29 ? 193.66900 189.47900 188.46500 1.000 71.43000 29 VAL J N 1
ATOM 7517 C CA . VAL J 7 29 ? 194.51300 188.30800 188.25000 1.000 71.43000 29 VAL J CA 1
ATOM 7518 C C . VAL J 7 29 ? 194.24300 187.23900 189.30800 1.000 71.43000 29 VAL J C 1
ATOM 7519 O O . VAL J 7 29 ? 194.24400 186.03600 189.00600 1.000 71.43000 29 VAL J O 1
ATOM 7523 N N . THR J 7 30 ? 193.90500 187.66000 190.52700 1.000 70.37000 30 THR J N 1
ATOM 7524 C CA . THR J 7 30 ? 193.63200 186.71900 191.60600 1.000 70.37000 30 THR J CA 1
ATOM 7525 C C . THR J 7 30 ? 192.34900 185.92800 191.36300 1.000 70.37000 30 THR J C 1
ATOM 7526 O O . THR J 7 30 ? 192.33100 184.70500 191.54800 1.000 70.37000 30 THR J O 1
ATOM 7530 N N . ASP J 7 31 ? 191.26700 186.59300 190.93800 1.000 68.01000 31 ASP J N 1
ATOM 7531 C CA . ASP J 7 31 ? 190.03300 185.84200 190.71000 1.000 68.01000 31 ASP J CA 1
ATOM 7532 C C . ASP J 7 31 ? 190.12300 185.01400 189.43400 1.000 68.01000 31 ASP J C 1
ATOM 7533 O O . ASP J 7 31 ? 189.48800 183.95200 189.33300 1.000 68.01000 31 ASP J O 1
ATOM 7538 N N . MET J 7 32 ? 190.91700 185.47900 188.45400 1.000 62.44000 32 MET J N 1
ATOM 7539 C CA . MET J 7 32 ? 191.24400 184.63100 187.31000 1.000 62.44000 32 MET J CA 1
ATOM 7540 C C . MET J 7 32 ? 191.95100 183.35800 187.75700 1.000 62.44000 32 MET J C 1
ATOM 7541 O O . MET J 7 32 ? 191.61600 182.26000 187.29600 1.000 62.44000 32 MET J O 1
ATOM 7546 N N . PHE J 7 33 ? 192.88400 183.48300 188.70400 1.000 61.09000 33 PHE J N 1
ATOM 7547 C CA . PHE J 7 33 ? 193.59100 182.31500 189.21700 1.000 61.09000 33 PHE J CA 1
ATOM 7548 C C . PHE J 7 33 ? 192.66400 181.39100 189.99800 1.000 61.09000 33 PHE J C 1
ATOM 7549 O O . PHE J 7 33 ? 192.80200 180.16500 189.92200 1.000 61.09000 33 PHE J O 1
ATOM 7557 N N . ASN J 7 34 ? 191.71200 181.95900 190.74200 1.000 61.61000 34 ASN J N 1
ATOM 7558 C CA . ASN J 7 34 ? 190.77500 181.13900 191.51100 1.000 61.61000 34 ASN J CA 1
ATOM 7559 C C . ASN J 7 34 ? 189.86400 180.33000 190.59500 1.000 61.61000 34 ASN J C 1
ATOM 7560 O O . ASN J 7 34 ? 189.66500 179.12100 190.80200 1.000 61.61000 34 ASN J O 1
ATOM 7565 N N . LYS J 7 35 ? 189.31400 180.98100 189.56200 1.000 55.47000 35 LYS J N 1
ATOM 7566 C CA . LYS J 7 35 ? 188.48700 180.26100 188.59800 1.000 55.47000 35 LYS J CA 1
ATOM 7567 C C . LYS J 7 35 ? 189.30600 179.25800 187.80000 1.000 55.47000 35 LYS J C 1
ATOM 7568 O O . LYS J 7 35 ? 188.79400 178.18900 187.44700 1.000 55.47000 35 LYS J O 1
ATOM 7574 N N . LEU J 7 36 ? 190.58400 179.56100 187.56200 1.000 51.82000 36 LEU J N 1
ATOM 7575 C CA . LEU J 7 36 ? 191.47300 178.63500 186.87300 1.000 51.82000 36 LEU J CA 1
ATOM 7576 C C . LEU J 7 36 ? 191.69400 177.36900 187.68800 1.000 51.82000 36 LEU J C 1
ATOM 7577 O O . LEU J 7 36 ? 191.62400 176.25600 187.14900 1.000 51.82000 36 LEU J O 1
ATOM 7582 N N . VAL J 7 37 ? 191.96200 177.53200 188.98900 1.000 57.52000 37 VAL J N 1
ATOM 7583 C CA . VAL J 7 37 ? 192.17600 176.39500 189.88000 1.000 57.52000 37 VAL J CA 1
ATOM 7584 C C . VAL J 7 37 ? 190.92500 175.54000 189.96000 1.000 57.52000 37 VAL J C 1
ATOM 7585 O O . VAL J 7 37 ? 190.99300 174.30900 189.84400 1.000 57.52000 37 VAL J O 1
ATOM 7589 N N . ASN J 7 38 ? 189.76000 176.18300 190.09000 1.000 56.63000 38 ASN J N 1
ATOM 7590 C CA . ASN J 7 38 ? 188.51800 175.42700 190.21100 1.000 56.63000 38 ASN J CA 1
ATOM 7591 C C . ASN J 7 38 ? 188.18200 174.67400 188.92500 1.000 56.63000 38 ASN J C 1
ATOM 7592 O O . ASN J 7 38 ? 187.80400 173.49600 188.97700 1.000 56.63000 38 ASN J O 1
ATOM 7597 N N . ASN J 7 39 ? 188.37400 175.30600 187.76100 1.000 54.58000 39 ASN J N 1
ATOM 7598 C CA . ASN J 7 39 ? 188.03400 174.64900 186.50200 1.000 54.58000 39 ASN J CA 1
ATOM 7599 C C . ASN J 7 39 ? 188.99200 173.50900 186.18900 1.000 54.58000 39 ASN J C 1
ATOM 7600 O O . ASN J 7 39 ? 188.55900 172.40600 185.83100 1.000 54.58000 39 ASN J O 1
ATOM 7605 N N . CYS J 7 40 ? 190.29900 173.74600 186.33100 1.000 56.23000 40 CYS J N 1
ATOM 7606 C CA . CYS J 7 40 ? 191.24600 172.67600 186.05500 1.000 56.23000 40 CYS J CA 1
ATOM 7607 C C . CYS J 7 40 ? 191.23400 171.59400 187.12400 1.000 56.23000 40 CYS J C 1
ATOM 7608 O O . CYS J 7 40 ? 191.73800 170.49800 186.86900 1.000 56.23000 40 CYS J O 1
ATOM 7611 N N . TYR J 7 41 ? 190.66600 171.86100 188.30200 1.000 60.00000 41 TYR J N 1
ATOM 7612 C CA . TYR J 7 41 ? 190.39100 170.77100 189.22300 1.000 60.00000 41 TYR J CA 1
ATOM 7613 C C . TYR J 7 41 ? 189.17400 169.97600 188.77700 1.000 60.00000 41 TYR J C 1
ATOM 7614 O O . TYR J 7 41 ? 189.14800 168.74900 188.91500 1.000 60.00000 41 TYR J O 1
ATOM 7623 N N . LYS J 7 42 ? 188.15600 170.65600 188.24500 1.000 61.59000 42 LYS J N 1
ATOM 7624 C CA . LYS J 7 42 ? 186.96000 169.94300 187.81000 1.000 61.59000 42 LYS J CA 1
ATOM 7625 C C . LYS J 7 42 ? 187.19800 169.12900 186.54600 1.000 61.59000 42 LYS J C 1
ATOM 7626 O O . LYS J 7 42 ? 186.45100 168.18100 186.28200 1.000 61.59000 42 LYS J O 1
ATOM 7632 N N . LYS J 7 43 ? 188.21600 169.47600 185.75400 1.000 65.01000 43 LYS J N 1
ATOM 7633 C CA . LYS J 7 43 ? 188.29600 168.92100 184.40600 1.000 65.01000 43 LYS J CA 1
ATOM 7634 C C . LYS J 7 43 ? 188.74300 167.46400 184.38100 1.000 65.01000 43 LYS J C 1
ATOM 7635 O O . LYS J 7 43 ? 187.97000 166.59300 183.97000 1.000 65.01000 43 LYS J O 1
ATOM 7641 N N . CYS J 7 44 ? 189.96600 167.16100 184.80800 1.000 71.37000 44 CYS J N 1
ATOM 7642 C CA . CYS J 7 44 ? 190.45000 165.78600 184.73300 1.000 71.37000 44 CYS J CA 1
ATOM 7643 C C . CYS J 7 44 ? 191.03000 165.25400 186.03600 1.000 71.37000 44 CYS J C 1
ATOM 7644 O O . CYS J 7 44 ? 191.30500 164.05400 186.13700 1.000 71.37000 44 CYS J O 1
ATOM 7647 N N . ILE J 7 45 ? 191.27100 166.11400 187.02300 1.000 69.83000 45 ILE J N 1
ATOM 7648 C CA . ILE J 7 45 ? 191.53200 165.62700 188.37300 1.000 69.83000 45 ILE J CA 1
ATOM 7649 C C . ILE J 7 45 ? 190.27700 164.94400 188.90000 1.000 69.83000 45 ILE J C 1
ATOM 7650 O O . ILE J 7 45 ? 189.21800 165.57100 189.02600 1.000 69.83000 45 ILE J O 1
ATOM 7654 N N . ASN J 7 46 ? 190.38500 163.64800 189.18600 1.000 74.56000 46 ASN J N 1
ATOM 7655 C CA . ASN J 7 46 ? 189.21500 162.85200 189.53600 1.000 74.56000 46 ASN J CA 1
ATOM 7656 C C . ASN J 7 46 ? 188.72900 163.17600 190.94200 1.000 74.56000 46 ASN J C 1
ATOM 7657 O O . ASN J 7 46 ? 189.50900 163.57400 191.81000 1.000 74.56000 46 ASN J O 1
ATOM 7662 N N . THR J 7 47 ? 187.42200 163.01500 191.15900 1.000 78.56000 47 THR J N 1
ATOM 7663 C CA . THR J 7 47 ? 186.86000 163.20400 192.49100 1.000 78.56000 47 THR J CA 1
ATOM 7664 C C . THR J 7 47 ? 187.05100 161.97800 193.37800 1.000 78.56000 47 THR J C 1
ATOM 7665 O O . THR J 7 47 ? 187.06300 162.10800 194.60700 1.000 78.56000 47 THR J O 1
ATOM 7669 N N . SER J 7 48 ? 187.20300 160.79300 192.79100 1.000 79.84000 48 SER J N 1
ATOM 7670 C CA . SER J 7 48 ? 187.43900 159.57800 193.56400 1.000 79.84000 48 SER J CA 1
ATOM 7671 C C . SER J 7 48 ? 188.89900 159.55300 193.99100 1.000 79.84000 48 SER J C 1
ATOM 7672 O O . SER J 7 48 ? 189.77800 159.16500 193.22200 1.000 79.84000 48 SER J O 1
ATOM 7675 N N . TYR J 7 49 ? 189.16500 159.97000 195.22500 1.000 76.88000 49 TYR J N 1
ATOM 7676 C CA . TYR J 7 49 ? 190.53400 160.05900 195.71200 1.000 76.88000 49 TYR J CA 1
ATOM 7677 C C . TYR J 7 49 ? 191.00900 158.67600 196.13100 1.000 76.88000 49 TYR J C 1
ATOM 7678 O O . TYR J 7 49 ? 190.65100 158.18800 197.20700 1.000 76.88000 49 TYR J O 1
ATOM 7687 N N . SER J 7 50 ? 191.82100 158.05000 195.28400 1.000 86.10000 50 SER J N 1
ATOM 7688 C CA . SER J 7 50 ? 192.30800 156.70000 195.53300 1.000 86.10000 50 SER J CA 1
ATOM 7689 C C . SER J 7 50 ? 193.63500 156.71200 196.28000 1.000 86.10000 50 SER J C 1
ATOM 7690 O O . SER J 7 50 ? 193.74000 156.16200 197.37900 1.000 86.10000 50 SER J O 1
ATOM 7693 N N . GLU J 7 51 ? 194.65200 157.33600 195.70200 1.000 89.53000 51 GLU J N 1
ATOM 7694 C CA . GLU J 7 51 ? 195.96600 157.41700 196.31300 1.000 89.53000 51 GLU J CA 1
ATOM 7695 C C . GLU J 7 51 ? 196.30500 158.88000 196.57000 1.000 89.53000 51 GLU J C 1
ATOM 7696 O O . GLU J 7 51 ? 195.96200 159.77100 195.79100 1.000 89.53000 51 GLU J O 1
ATOM 7702 N N . GLY J 7 52 ? 196.98600 159.12200 197.68700 1.000 88.34000 52 GLY J N 1
ATOM 7703 C CA . GLY J 7 52 ? 197.37600 160.46200 198.07000 1.000 88.34000 52 GLY J CA 1
ATOM 7704 C C . GLY J 7 52 ? 198.57300 161.00800 197.31700 1.000 88.34000 52 GLY J C 1
ATOM 7705 O O . GLY J 7 52 ? 199.59200 161.34600 197.92400 1.000 88.34000 52 GLY J O 1
ATOM 7706 N N . GLU J 7 53 ? 198.46100 161.09700 195.99500 1.000 83.32000 53 GLU J N 1
ATOM 7707 C CA . GLU J 7 53 ? 199.53100 161.58300 195.13900 1.000 83.32000 53 GLU J CA 1
ATOM 7708 C C . GLU J 7 53 ? 198.95300 162.54700 194.11700 1.000 83.32000 53 GLU J C 1
ATOM 7709 O O . GLU J 7 53 ? 197.73600 162.69500 193.99400 1.000 83.32000 53 GLU J O 1
ATOM 7715 N N . LEU J 7 54 ? 199.84000 163.20200 193.37900 1.000 75.35000 54 LEU J N 1
ATOM 7716 C CA . LEU J 7 54 ? 199.47500 163.91100 192.15900 1.000 75.35000 54 LEU J CA 1
ATOM 7717 C C . LEU J 7 54 ? 199.95100 163.04600 191.00100 1.000 75.35000 54 LEU J C 1
ATOM 7718 O O . LEU J 7 54 ? 201.15800 162.91000 190.78100 1.000 75.35000 54 LEU J O 1
ATOM 7723 N N . ASN J 7 55 ? 199.00100 162.45400 190.28100 1.000 73.51000 55 ASN J N 1
ATOM 7724 C CA . ASN J 7 55 ? 199.28800 161.41800 189.30200 1.000 73.51000 55 ASN J CA 1
ATOM 7725 C C . ASN J 7 55 ? 200.04500 161.98700 188.10300 1.000 73.51000 55 ASN J C 1
ATOM 7726 O O . ASN J 7 55 ? 200.07800 163.19800 187.87100 1.000 73.51000 55 ASN J O 1
ATOM 7731 N N . LYS J 7 56 ? 200.67700 161.08900 187.34500 1.000 66.25000 56 LYS J N 1
ATOM 7732 C CA . LYS J 7 56 ? 201.46200 161.52400 186.19600 1.000 66.25000 56 LYS J CA 1
ATOM 7733 C C . LYS J 7 56 ? 200.57600 161.99300 185.05400 1.000 66.25000 56 LYS J C 1
ATOM 7734 O O . LYS J 7 56 ? 201.01000 162.80400 184.23000 1.000 66.25000 56 LYS J O 1
ATOM 7740 N N . ASN J 7 57 ? 199.34100 161.49700 184.98700 1.000 66.99000 57 ASN J N 1
ATOM 7741 C CA . ASN J 7 57 ? 198.39900 161.97700 183.98300 1.000 66.99000 57 ASN J CA 1
ATOM 7742 C C . ASN J 7 57 ? 197.94000 163.39100 184.30300 1.000 66.99000 57 ASN J C 1
ATOM 7743 O O . ASN J 7 57 ? 197.89700 164.26300 183.42500 1.000 66.99000 57 ASN J O 1
ATOM 7748 N N . GLU J 7 58 ? 197.60200 163.63500 185.56700 1.000 68.23000 58 GLU J N 1
ATOM 7749 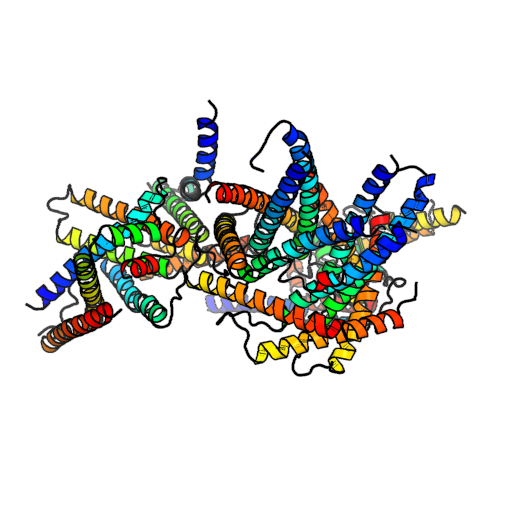C CA . GLU J 7 58 ? 197.07800 164.93000 185.96900 1.000 68.23000 58 GLU J CA 1
ATOM 7750 C C . GLU J 7 58 ? 198.15200 166.00400 185.96700 1.000 68.23000 58 GLU J C 1
ATOM 7751 O O . GLU J 7 58 ? 197.83800 167.18400 185.78700 1.000 68.23000 58 GLU J O 1
ATOM 7757 N N . SER J 7 59 ? 199.41800 165.62000 186.13000 1.000 62.78000 59 SER J N 1
ATOM 7758 C CA . SER J 7 59 ? 200.48300 166.61300 186.12800 1.000 62.78000 59 SER J CA 1
ATOM 7759 C C . SER J 7 59 ? 200.73800 167.18400 184.74200 1.000 62.78000 59 SER J C 1
ATOM 7760 O O . SER J 7 59 ? 201.33000 168.26100 184.63300 1.000 62.78000 59 SER J O 1
ATOM 7763 N N . SER J 7 60 ? 200.32000 166.48400 183.68500 1.000 61.58000 60 SER J N 1
ATOM 7764 C CA . SER J 7 60 ? 200.33700 167.03300 182.33500 1.000 61.58000 60 SER J CA 1
ATOM 7765 C C . SER J 7 60 ? 198.98800 167.62800 181.95000 1.000 61.58000 60 SER J C 1
ATOM 7766 O O . SER J 7 60 ? 198.93700 168.57000 181.14100 1.000 61.58000 60 SER J O 1
ATOM 7769 N N . CYS J 7 61 ? 197.90200 167.06000 182.49900 1.000 63.98000 61 CYS J N 1
ATOM 7770 C CA . CYS J 7 61 ? 196.57800 167.67400 182.42000 1.000 63.98000 61 CYS J CA 1
ATOM 7771 C C . CYS J 7 61 ? 196.58500 169.11500 182.87900 1.000 63.98000 61 CYS J C 1
ATOM 7772 O O . CYS J 7 61 ? 195.95700 169.97100 182.25800 1.000 63.98000 61 CYS J O 1
ATOM 7775 N N . LEU J 7 62 ? 197.28500 169.40200 183.97300 1.000 56.90000 62 LEU J N 1
ATOM 7776 C CA . LEU J 7 62 ? 197.27700 170.76200 184.48900 1.000 56.90000 62 LEU J CA 1
ATOM 7777 C C . LEU J 7 62 ? 198.07700 171.70600 183.60800 1.000 56.90000 62 LEU J C 1
ATOM 7778 O O . LEU J 7 62 ? 197.69100 172.87000 183.45200 1.000 56.90000 62 LEU J O 1
ATOM 7783 N N . ASP J 7 63 ? 199.17100 171.21800 183.01500 1.000 55.15000 63 ASP J N 1
ATOM 7784 C CA . ASP J 7 63 ? 199.95300 172.02400 182.08300 1.000 55.15000 63 ASP J CA 1
ATOM 7785 C C . ASP J 7 63 ? 199.10900 172.40700 180.87700 1.000 55.15000 63 ASP J C 1
ATOM 7786 O O . ASP J 7 63 ? 198.97100 173.59200 180.53300 1.000 55.15000 63 ASP J O 1
ATOM 7791 N N . ARG J 7 64 ? 198.48900 171.39800 180.25800 1.000 55.69000 64 ARG J N 1
ATOM 7792 C CA . ARG J 7 64 ? 197.65000 171.63600 179.09400 1.000 55.69000 64 ARG J CA 1
ATOM 7793 C C . ARG J 7 64 ? 196.39600 172.42100 179.45300 1.000 55.69000 64 ARG J C 1
ATOM 7794 O O . ARG J 7 64 ? 195.90900 173.20400 178.63700 1.000 55.69000 64 ARG J O 1
ATOM 7802 N N . CYS J 7 65 ? 195.91300 172.29700 180.68800 1.000 53.52000 65 CYS J N 1
ATOM 7803 C CA . CYS J 7 65 ? 194.70700 172.99600 181.10300 1.000 53.52000 65 CYS J CA 1
ATOM 7804 C C . CYS J 7 65 ? 194.95800 174.47700 181.33000 1.000 53.52000 65 CYS J C 1
ATOM 7805 O O . CYS J 7 65 ? 194.14300 175.30500 180.91700 1.000 53.52000 65 CYS J O 1
ATOM 7808 N N . VAL J 7 66 ? 196.08000 174.83800 181.95700 1.000 49.56000 66 VAL J N 1
ATOM 7809 C CA . VAL J 7 66 ? 196.37500 176.25900 182.11400 1.000 49.56000 66 VAL J CA 1
ATOM 7810 C C . VAL J 7 66 ? 196.74200 176.87900 180.77000 1.000 49.56000 66 VAL J C 1
ATOM 7811 O O . VAL J 7 66 ? 196.36800 178.03100 180.49200 1.000 49.56000 66 VAL J O 1
ATOM 7815 N N . ALA J 7 67 ? 197.40400 176.11500 179.88700 1.000 48.59000 67 ALA J N 1
ATOM 7816 C CA . ALA J 7 67 ? 197.68700 176.62100 178.54400 1.000 48.59000 67 ALA J CA 1
ATOM 7817 C C . ALA J 7 67 ? 196.40600 176.86400 177.75000 1.000 48.59000 67 ALA J C 1
ATOM 7818 O O . ALA J 7 67 ? 196.24900 177.92000 177.12100 1.000 48.59000 67 ALA J O 1
ATOM 7820 N N . LYS J 7 68 ? 195.46400 175.92000 177.80200 1.000 42.47000 68 LYS J N 1
ATOM 7821 C CA . LYS J 7 68 ? 194.21100 176.07900 177.08100 1.000 42.47000 68 LYS J CA 1
ATOM 7822 C C . LYS J 7 68 ? 193.34100 177.15900 177.69400 1.000 42.47000 68 LYS J C 1
ATOM 7823 O O . LYS J 7 68 ? 192.62000 177.84200 176.96700 1.000 42.47000 68 LYS J O 1
ATOM 7829 N N . TYR J 7 69 ? 193.41600 177.35800 179.00800 1.000 41.31000 69 TYR J N 1
ATOM 7830 C CA . TYR J 7 69 ? 192.62900 178.42300 179.61500 1.000 41.31000 69 TYR J CA 1
ATOM 7831 C C . TYR J 7 69 ? 193.18300 179.79000 179.25400 1.000 41.31000 69 TYR J C 1
ATOM 7832 O O . TYR J 7 69 ? 192.41600 180.73800 179.05000 1.000 41.31000 69 TYR J O 1
ATOM 7841 N N . PHE J 7 70 ? 194.50500 179.91700 179.15700 1.000 42.74000 70 PHE J N 1
ATOM 7842 C CA . PHE J 7 70 ? 195.05100 181.20100 178.74200 1.000 42.74000 70 PHE J CA 1
ATOM 7843 C C . PHE J 7 70 ? 194.78000 181.48000 177.27300 1.000 42.74000 70 PHE J C 1
ATOM 7844 O O . PHE J 7 70 ? 194.49100 182.62800 176.90900 1.000 42.74000 70 PHE J O 1
ATOM 7852 N N . GLU J 7 71 ? 194.81800 180.44800 176.42500 1.000 47.27000 71 GLU J N 1
ATOM 7853 C CA . GLU J 7 71 ? 194.43200 180.64500 175.03000 1.000 47.27000 71 GLU J CA 1
ATOM 7854 C C . GLU J 7 71 ? 192.94700 180.96800 174.89400 1.000 47.27000 71 GLU J C 1
ATOM 7855 O O . GLU J 7 71 ? 192.57000 181.76700 174.03200 1.000 47.27000 71 GLU J O 1
ATOM 7861 N N . THR J 7 72 ? 192.10500 180.39200 175.76000 1.000 40.22000 72 THR J N 1
ATOM 7862 C CA . THR J 7 72 ? 190.67900 180.70300 175.77200 1.000 40.22000 72 THR J CA 1
ATOM 7863 C C . THR J 7 72 ? 190.42800 182.14700 176.17800 1.000 40.22000 72 THR J C 1
ATOM 7864 O O . THR J 7 72 ? 189.63800 182.84800 175.53400 1.000 40.22000 72 THR J O 1
ATOM 7868 N N . ASN J 7 73 ? 191.11000 182.61300 177.22600 1.000 40.72000 73 ASN J N 1
ATOM 7869 C CA . ASN J 7 73 ? 190.95500 183.99800 177.65800 1.000 40.72000 73 ASN J CA 1
ATOM 7870 C C . ASN J 7 73 ? 191.46300 184.97600 176.60500 1.000 40.72000 73 ASN J C 1
ATOM 7871 O O . ASN J 7 73 ? 190.85300 186.02800 176.39200 1.000 40.72000 73 ASN J O 1
ATOM 7876 N N . VAL J 7 74 ? 192.53700 184.61900 175.89300 1.000 43.80000 74 VAL J N 1
ATOM 7877 C CA . VAL J 7 74 ? 193.04300 185.48300 174.82700 1.000 43.80000 74 VAL J CA 1
ATOM 7878 C C . VAL J 7 74 ? 192.07000 185.52200 173.64800 1.000 43.80000 74 VAL J C 1
ATOM 7879 O O . VAL J 7 74 ? 191.79700 186.59200 173.08500 1.000 43.80000 74 VAL J O 1
ATOM 7883 N N . GLN J 7 75 ? 191.49800 184.36800 173.28900 1.000 44.63000 75 GLN J N 1
ATOM 7884 C CA . GLN J 7 75 ? 190.56600 184.29800 172.16600 1.000 44.63000 75 GLN J CA 1
ATOM 7885 C C . GLN J 7 75 ? 189.28000 185.06600 172.45100 1.000 44.63000 75 GLN J C 1
ATOM 7886 O O . GLN J 7 75 ? 188.76900 185.78800 171.58600 1.000 44.63000 75 GLN J O 1
ATOM 7892 N N . VAL J 7 76 ? 188.74900 184.93600 173.66800 1.000 49.51000 76 VAL J N 1
ATOM 7893 C CA . VAL J 7 76 ? 187.54600 185.68500 174.02000 1.000 49.51000 76 VAL J CA 1
ATOM 7894 C C . VAL J 7 76 ? 187.86100 187.17300 174.16100 1.000 49.51000 76 VAL J C 1
ATOM 7895 O O . VAL J 7 76 ? 187.04000 188.02200 173.79400 1.000 49.51000 76 VAL J O 1
ATOM 7899 N N . GLY J 7 77 ? 189.06400 187.52500 174.62700 1.000 53.93000 77 GLY J N 1
ATOM 7900 C CA . GLY J 7 77 ? 189.46200 188.92200 174.64700 1.000 53.93000 77 GLY J CA 1
ATOM 7901 C C . GLY J 7 77 ? 189.64800 189.53200 173.27500 1.000 53.93000 77 GLY J C 1
ATOM 7902 O O . GLY J 7 77 ? 189.53200 190.75300 173.13100 1.000 53.93000 77 GLY J O 1
ATOM 7903 N N . GLU J 7 78 ? 189.93600 188.71100 172.26500 1.000 56.64000 78 GLU J N 1
ATOM 7904 C CA . GLU J 7 78 ? 189.93600 189.20900 170.89300 1.000 56.64000 78 GLU J CA 1
ATOM 7905 C C . GLU J 7 78 ? 188.52700 189.29600 170.31800 1.000 56.64000 78 GLU J C 1
ATOM 7906 O O . GLU J 7 78 ? 188.22600 190.23000 169.56500 1.000 56.64000 78 GLU J O 1
ATOM 7912 N N . ASN J 7 79 ? 187.65900 188.34000 170.65500 1.000 55.43000 79 ASN J N 1
ATOM 7913 C CA . ASN J 7 79 ? 186.29100 188.36900 170.15000 1.000 55.43000 79 ASN J CA 1
ATOM 7914 C C . ASN J 7 79 ? 185.46000 189.49100 170.76300 1.000 55.43000 79 ASN J C 1
ATOM 7915 O O . ASN J 7 79 ? 184.51600 189.95900 170.12000 1.000 55.43000 79 ASN J O 1
ATOM 7920 N N . MET J 7 80 ? 185.77000 189.92100 171.99000 1.000 64.82000 80 MET J N 1
ATOM 7921 C CA . MET J 7 80 ? 185.13700 191.12900 172.51400 1.000 64.82000 80 MET J CA 1
ATOM 7922 C C . MET J 7 80 ? 185.59700 192.36700 171.76800 1.000 64.82000 80 MET J C 1
ATOM 7923 O O . MET J 7 80 ? 184.79000 193.26400 171.50300 1.000 64.82000 80 MET J O 1
ATOM 7928 N N . GLN J 7 81 ? 186.87800 192.42900 171.41700 1.000 69.39000 81 GLN J N 1
ATOM 7929 C CA . GLN J 7 81 ? 187.42900 193.60900 170.77400 1.000 69.39000 81 GLN J CA 1
ATOM 7930 C C . GLN J 7 81 ? 187.15600 193.64500 169.27800 1.000 69.39000 81 GLN J C 1
ATOM 7931 O O . GLN J 7 81 ? 187.41400 194.67400 168.64500 1.000 69.39000 81 GLN J O 1
ATOM 7937 N N . LYS J 7 82 ? 186.66300 192.54900 168.70000 1.000 71.74000 82 LYS J N 1
ATOM 7938 C CA . LYS J 7 82 ? 186.13900 192.60800 167.33900 1.000 71.74000 82 LYS J CA 1
ATOM 7939 C C . LYS J 7 82 ? 184.91300 193.50700 167.27200 1.000 71.74000 82 LYS J C 1
ATOM 7940 O O . LYS J 7 82 ? 184.80900 194.37100 166.39400 1.000 71.74000 82 LYS J O 1
ATOM 7946 N N . MET J 7 83 ? 183.97800 193.32100 168.19800 1.000 81.43000 83 MET J N 1
ATOM 7947 C CA . MET J 7 83 ? 182.79400 194.15700 168.26800 1.000 81.43000 83 MET J CA 1
ATOM 7948 C C . MET J 7 83 ? 183.11100 195.46400 168.99300 1.000 81.43000 83 MET J C 1
ATOM 7949 O O . MET J 7 83 ? 184.18700 195.64600 169.56800 1.000 81.43000 83 MET J O 1
ATOM 7954 N N . GLY J 7 84 ? 182.15200 196.38300 168.96400 1.000 84.39000 84 GLY J N 1
ATOM 7955 C CA . GLY J 7 84 ? 182.34900 197.68900 169.56000 1.000 84.39000 84 GLY J CA 1
ATOM 7956 C C . GLY J 7 84 ? 182.13500 197.72400 171.05900 1.000 84.39000 84 GLY J C 1
ATOM 7957 O O . GLY J 7 84 ? 181.16300 198.31500 171.53700 1.000 84.39000 84 GLY J O 1
ATOM 7958 N N . GLN J 7 85 ? 183.04000 197.10500 171.81000 1.000 83.26000 85 GLN J N 1
ATOM 7959 C CA . GLN J 7 85 ? 182.96000 197.08100 173.26600 1.000 83.26000 85 GLN J CA 1
ATOM 7960 C C . GLN J 7 85 ? 184.37200 196.89100 173.81400 1.000 83.26000 85 GLN J C 1
ATOM 7961 O O . GLN J 7 85 ? 185.35700 197.06600 173.08800 1.000 83.26000 85 GLN J O 1
ATOM 7967 N N . SER J 7 86 ? 184.47100 196.54800 175.09400 1.000 80.48000 86 SER J N 1
ATOM 7968 C CA . SER J 7 86 ? 185.76200 196.28500 175.71800 1.000 80.48000 86 SER J CA 1
ATOM 7969 C C . SER J 7 86 ? 185.68200 195.08200 176.64900 1.000 80.48000 86 SER J C 1
ATOM 7970 O O . SER J 7 86 ? 186.25600 194.03000 176.37000 1.000 80.48000 86 SER J O 1
#

InterPro domains:
  IPR039175 Mitochondrial import inner membrane translocase subunit TIM22 [PTHR14110] (15-191)

Secondary structure (DSSP, 8-state):
--HHHHHHHHHHHHHHHSSHHHHHHHHHHHHHHHHHHHHHH---HHHHHHHHHHHHHHHHHHHHHHHHHSTT--SSSSHHHHHHHHHHHHTTSS-HHHHHHHHHHHHHHHHHHHHHHHTTSS---S---/-HHHHHHHHHHHHHHHHHHHHHHHHHTHHHHHHHHTTT--B--SSS------EEEE-PPTTS-THHHHHHIIIIIHHHHHGGG---EEEE-SSSSHHHHHHHHHHHHHHHHHTT--EE-BSHHHHHHHHHHHHHHHHS---EE-------HHHHHHHS-HHHHHHHHHHHHHHHH-/-HHHHHHHHHHHHHHHHHHHHHHHHHHHHHHHHTT----HHHHHHHHHHHS-HHHHHHHHHHHHHHHHHHHHHHHHHHHHT--HHHHHHHHHHHHHHHHHHHHHHHH-/-----S------SSS-HHHHHHHHHHHHHHHTHHHHHHHHH-S---TTTHHHHHHHHHHHHHHHHHHHHHHHS-SSSS-HHHHHHHHHHHHHHHHHHHHHHHHHSSSS-HHHHHHHHH-/----STTHHHHHHHHHHHHHHHHHHHHHHHHHHHHHHH----SSSS--HHHHHHHHHHHHHHHHHHHHHHHHHHHHHHH-/-HHHHHHHHHHHHHHHHHHHHHHHHHHHHHS-SS--S-SS--HHHHHHHHHHHHHHHHHHHHHHHHHHHTT-SHHHH-GGGGG-/--HHHHHHHHHHHHHHHHHHHHHHHHHHHHHHS----SSSS--HHHHHHHHHHHHHHHHHHHHHHHHHHHHHH-/-HHHHHHHHHHHHHHHHHHHHHHHHHHHHHTS-SS-S-SS--HHHHHHHHHHHHHHHHHHHHHHHHHHHHS---/----STTHHHHHHHHHHHHHHHHHHHHHHHHHHHHHTT----SSSS--HHHHHHHHHHHHHHHHHHHHHHHHHHHHHHH-/-HHHHHHHHHHHHHHHHHHHHHHHHHHHHHTS-SS--SSS-BTTHHHHHHHHHHHHHHHHHHHHHHHHHTT--

Sequence (997 aa):
PEEQGERGAEMIMNFMTSCPGKSVVSGVTGFALGGVLGLFMASKKSYSSAKNFGYIGMIYAGVECVIESLRAKNDIYNGVTAGFFTGAGLAYKAGPQAALMGGAGFAAFSAAIDLYMKSEDGRPPQNDFRNWMIFWSVLTVSIGGIAYDKYKQRQILSHATDLVKPLAEESMEVDKVPRKITVFIAPPPNDYLESSLKVWRRYVKPVLYYAGLDYELVQEDRQGIIRTNVANRIRELRKEILASGVICLGRGAYKEYIAGIHEGLLGPILLVIPIPNIPRRIHRFYQKRFYVEDVCSSVVNCVRQQLTWYLSSLHRISLVLMGLGFYLFTILFGVSGLLGLGLTTEKVSNWYHQKFSKITEWSIKGSFAYLFAIHYGGAIRHLIWDTTLKGVYRTGYALIGFTAVLGTYLLTLVQMFKPPEFSQFKDSYQKDYERIAKYTLIPLTMVPFYASFTGGVINPLLDASLSSIFLIYLQYGFTSCIIDYIPKEKYPRWHKLALYCLYGGSMLSLYGIYELETKNNGFVDLVKKLWNDALNSKEQQEFQKVVEQKQMKDFMRLYSNLVERCFTDCVNDFTTSKLTNKEQTCIMKCSEKFLKHSERVGQRFQEQNAALSQEKLDVAGVQFDAMCSTFNNILSTCLEKCIPHEGFGEPDLTKGEQCCIDRCVAKMHYSNRLIGGFVQTRGFGPENQLRHYSRFKEQQEFQKVVEQKQMKDFMRLYSNLVERCFTDCVNDFTTSKLTNKEQTCIMKCSEKFLKHSERVGQRFQEQNAASSQQKIQAAEAELDLVTDMFNKLVNNCYKKCINTSYSEGELNKNESSCLDRCVAKYFETNVQVGENMQKMGQSFDALNSKEQQEFQKVVEQKQMKDFMRLYSNLVERCFTDCVNDFTTSKLTNKEQTCIMKCSEKFLKHSERVGQRFQEQNAALSSQQKIQAAEAELDLVTDMFNKLVNNCYKKCINTSYSEGELNKNESSCLDRCVAKYFETNVQVGENMQKMGQS

GO terms:
  GO:0005198 structural molecule activity (F, IDA)
  GO:0005743 mitochondrial inner membrane (C, IDA)
  GO:0045039 protein insertion into mitochondrial inner membrane (P, IDA)
  GO:0030943 mitochondrion targeting sequence binding (F, IDA)
  GO:0008320 transmembrane protein transporter activity (F, IDA)
  GO:0042721 TIM22 mitochondrial import inner membrane insertion complex (C, IDA)
  GO:0005198 structural molecule activity (F, IMP)
  GO:0005739 mitochondrion (C, HDA)
  GO:0045039 protein insertion into mitochondrial inner membrane (P, IMP)
  GO:0005743 mitochondrial inner membrane (C, TAS)
  GO:0005758 mitochondrial intermembrane space (C, TAS)
  GO:0005829 cytosol (C, TAS)
  GO:0005515 protein binding (F, IPI)

Foldseek 3Di:
DCPVVVVVVVVVVCCCPQQVVQQVVQLVVQLVVLLVCQVVVVCVSSNVSSNLRSLLRNQLSNQLSVVCVPPVDDDPVSLLVSLLVSLLVRPVVDDPVNSNVSSNVSSVVSVVVCCVVPVVVPDDDPDPD/DVVVVVVVVVVVVVVLLVVQVVLLVVCVVVLVVLLVLLPDDDDDPPDDAAEEEEEAEQDPPDFRVQSVCCCPSQQVSSCVRSRHHYHYHYDDDALSLLCVLLVVLLVVVCVVVVVCYEYEAPRNVVSNVNSVCCNPPHDSVYFYQHGDVVVVVVCSSVPSVSSVVRNVRNVVVSVD/DLVVVLVVLLVVLVVVVVVVVVVVVVVVVVCVVPVNDDDPVNVVVCCPPPDDDVVVLVVQLSNQLSVLSVVLVVLVVVVVVDDPVVVVVSSVCSVVSSVVSSVVSSVD/DDPDDDDDFQDDDPDPLVVVLVVLVVVLVVLVCVCVVVVVVHPDDAPVSLLVNVLSVLSNVLSVVLRVLCVPQPCVPNPPVSVVVNVVSVVVSVVVNVVQVCCVPVHPHPVVVVVVVVD/DPDDDPVCVVVVVVVVVVVVVVVVVLVVVLVVVLCVPPQPDPPDDDGDPVSVVSSVVSNVVSVVVVVVCVVVVVVVVVPD/DVVVVVVVVVVVVVVVVLVVVLVVVLCPPPDDPPDDPDPPDDDVSVVSSVVSSVVSVVVVVVVVVVVVVVPDDCVVPVPVVVVD/DCCVVVVVVVVVVVVVVVVVVVVVLQVCLCVPPPPDPPDDDDDPVSVVSSVVSSVVVVVVVVVVVVVVVVVVVD/DVVVVVVVVVVVVVVVVVLVVVLVVVLCVPQDDPDDDDPDDDPVSVVVSVVSVVVSVVVVVVVVVVCPVPPPDD/DDDDPVCVVVVVVVVVVVVVVVVVVVVVVLVVVLVVVQDPDDPDPDDDVVSVVVNVVSVVVVVVVVVVVVVVVCVVVVVD/DVVVVVVVVVVVVVVVVVVVVVLVVVLCPPPVDPPCDDPDCDPVSVVSSVVSVVVSVVVVVVVVVVQVVDPDD

Radius of gyration: 36.03 Å; Cα contacts (8 Å, |Δi|>4): 1020; chains: 10; bounding box: 117×85×92 Å

Organism: Saccharomyces cerevisiae (strain ATCC 204508 / S288c) (NCBI:txid559292)

Nearest PDB structures (foldseek):
  6lo8-assembly1_E  TM=1.013E+00  e=1.638E-11  Saccharomyces cerevisiae S288C
  7cgp-assembly1_E  TM=9.619E-01  e=7.806E-04  Homo sapiens
  6ha8-assembly1_V  TM=5.280E-01  e=4.861E+00  Bacillus subtilis subsp. subtilis str. 168
  6lo8-assembly1_E  TM=9.093E-01  e=2.040E-09  Saccharomyces cerevisiae S288C
  6ha8-assembly1_V  TM=4.844E-01  e=4.197E+00  Bacillus subtilis subsp. subtilis str. 168

CATH classification: 1.10.287.810